Protein 5GZY (pdb70)

B-factor: mean 15.0, std 9.17, range [3.31, 74.04]

Sequence (1168 aa):
IHLQLPRPVCEAIIRPVPEHRADQELSEIYRDLKATFGVPWVGVITQAVAYYRPFFAEAWRRFAPSAKTHFFERASDDIRIRSWELMGQSFVIEGQTDRLREMGYSVREIGQIRAVLDIFDYGNPKYLIFATAIKEGLLSGRTFGGAAGDARCHFPRSPICQIDPIPVMVEEHHAGGTLSQVYADIKQTLQLPFINSDYKAMARWPSYLEQAWGALKPCIDTPAYQAGRFDINARALAALDALPTAYRMSRDDALQAGLSEAQTDELIQVISLFQWMLSGLVLNVTHFKQQALLQLPRPVCEAIIRPVPEHRADQELSEIYRDLKATFGVPWVGVITQAVAYYRPFFAEAWRRFAPSAKTHFFERASDDIRIRSWELMGQSFVIEGQTDRLREMGYSVREIGQIRAVLDIFDYGNPKYLIFATAIKEGLLSGRTFGGAAGDARCHFPRSPICQIDPIPVMVEEHHAGGTLSQVYADIKQTLQLPFINSDYKAMARWPSYLEQAWGALKPCIDTPAYQAGRFDINARALAALDALPTAYRMSRDDALQAGLSEAQTDELIQVISLFQWMLSGLVLNVTHFKQQALLQLPRPVCEAIIRPVPEHRADQELSEIYRDLKATFGVPWVGVITQAVAYYRPFFAEAWRRFAPSAKTHFFERASDDIRIRSWELMGQSFVIEGQTDRLREMGYSVREIGQIRAVLDIFDYGNPKYLIFATAIKEGLLSGRTFGGAAGDARCHFPRSPICQIDPIPVMVEEHHAGGTLSQVYADIKQTLQLPFINSDYKAMARWPSYLEQAWGALKPCIDTPAYQAGRFDINARALAALDALPTAYRMSRDDALQAGLSEAQTDELIQVISLFQWMLSGLVLNVTHFKQQALIHLQLPRPVCEAIIRPVPEHRADQELSEIYRDLKATFGVPWVGVITQAVAYYRPFFAEAWRRFAPSAKTHFFERASDDIRIRSWELMGQSFVIEGQTDRLREMGYSVREIGQIRAVLDIFDYGNPKYLIFATAIKEGLLSGRTFGGAAGDARCHFPRSPICQIDPIPVMVEEHHAGGTLSQVYADIKQTLQLPFINSDYKAMARWPSYLEQAWGALKPCIDTPAYQAGRFDINARALAALDALPTAYRMSRDDALQAGLSEAQTDELIQVISLFQWMLSGLVLNVTHFKQQAL

Secondary structure (DSSP, 8-state):
-----PPPP--SPP----TTT--HHHHHHHHHHHHHHT-SS--HHHHHHTTSHHHHHHHHHHHHHHHTBHHHHHHHHHHHHHHHHHHHHH------HHHHHHHT--HHHHHHHHHHHHHHHHHHHHHHHHHHHHHHHHHH-PPB-----SGGGGSBP-------SPPP---TTT--HHHHHHHHHHHHHHT-SS--HHHHHHTTSHHHHHHHHHHHGGGTTSHHHHHHHHHHHHHHHHHHHT-SS-B---HHHHHHHT--HHHHHHHHHHHHHHHHHHHHHHHHHHHHHHHT-/---PPPP--SPP----TTT--HHHHHHHHHHHHHHT-SS--HHHHHHTTSHHHHHHHHHHHHHHHTBHHHHHHHHHHHHHHHHHHHHH------HHHHHHTT--HHHHHHHHHHHHHHHHHHHHHHHHHHHHHHHHHH---B-----SGGGGSBPP------SPP----TTT--HHHHHHHHHHHHHHT-SS--HHHHHHTTSHHHHHHHHHHHGGGTTSHHHHHHHHHHHHHHHHHHHT-SS-B---HHHHHHHT--HHHHHHHHHHHHHHHHHHHHHHHHHHHHHHHT-/---PPPP--SPP----TTT--HHHHHHHHHHHHHHT-SS--HHHHHHTTSHHHHHHHHHHHHHHHTBHHHHHHHHHHHHHHHHHHHHH------HHHHHHTT--HHHHHHHHHHHHHHHHHHHHHHHHHHHHHHHHHH-PPB-----SGGGGSBPP-----SSPPP---TTT--HHHHHHHHHHHHHHT-SS--HHHHHHTTSHHHHHHHHHHHGGGTT-HHHHHHHHHHHHHHHHHHHT-SS-B---HHHHHHHT--HHHHHHHHHHHHHHHHHHHHHHHHHHHHHHHT-/-----PPPP--SPP----TTT--HHHHHHHHHHHHHHT-SS--HHHHHHTTSHHHHHHHHHHHHHHHTBHHHHHHHHHHHHHHHHHHHHH------HHHHHHTT--HHHHHHHHHHHHHHHHHHHHHHHHHHHHHHHHHH---B------GGGGSBP-------SPPP---TTT--THHHHHHHHHHHHHT-SS--HHHHHHTTSHHHHHHHHHHHGGGTTSHHHHHHHHHHHHHHHHHHHT-SS-B---HHHHHHHT--HHHHHHHHHHHHHHHHHHHHHHHHHHHHHHHT-

Radius of gyration: 31.53 Å; Cα contacts (8 Å, |Δi|>4): 1765; chains: 4; bounding box: 70×85×84 Å

Foldseek 3Di:
DFFFDDFDDAPFDFDFQAQVRDDPVLNVLVLLVCQLLQAAGDWSLLRRLCVLPLLSVVLCVQCSLLSQWQLLLVLLVVLLVLLLVLCVVPDDQAACQVVCVVVPDDPVNLVVLLVLLVRCSRRLSSVLLSLVLVQCLAVPQDKAAQPCDPVRRSPGHPNHHDHDDRAQFCACVNDDDVLVVVQVVVCVLLVHPGRTRSLRNSCVPVVLSVVLCVSCSVVRPDSSLRNSLSVSLVSSVVSRNHRNRIGHQYPVNSVVSPDDPVRSVNSNSSSSNVSSSSSSVSNSSSSSSVNSD/DFDDFDDAPFDFDFQALVRDDDVVVVVVLLVCQLLQAAGDWSLLRRVCVLVLLSVVLCVQCSLLSQWQLLLVLLVVLLVLLLVLCVVPDDFAACQVVCVVVPDDPVNLVVLLVLLVRCSRRLSSVLLSLVLVLCLAVPQDKAAQDPPDVRRSHGHDNHHDHDDRAQFCACVNDDDVLVVVQVVVCVQLVHPGGTRSLRNCCVPVVRSCVLCVSCRVVRPDPSLRVSLVVSLVSSVVSRNHRNRMDHCYLVNSVVSPDDNVVSVNSSSSSSNVSSSSSNVSSSSSSSNVNSD/DFDDFDDAPFDFDFDALVRDDPVVVVVQLLVCQLLQAAGDWSLLRRVCVLVLLSVVLCVQQSLLSFWQLLQVLLVVLLVLLLVLCVVPDDFAACQVVCVVVPDDPVRLVVVLVLLVRCSRRLSSVLLSLLLVLCLAVPQDKAAADPPDVNRSHGHDNHHDHPHRAQFCACVNDDDPLVVVQVVCCVLLVHPGDTRSLRNCCVPVVSSCVLCVSCSVVRPDPSLRVSLVVSLVSSVVSRNHRNRIRHCYLVNSVVSPDDNVRSVNSSSSSSNVSSSSSNVSNSSSSSNVNSD/DFFFDDFDDAPFDFDFQACVRDDPVVVVVVLLVCQLLQAAGDWSLLRRVCVLPLLSVVLCVQCSLLSQWQLLQVLLVVLLVLLLVLCVVPDDFAACQVVCVVVPDDPVRLVVLLVLLVRCSRRLSSVLLSLVLVLCLAVPQDKAAQDDDDPRRSHGHDNHHDHDDRAQFQAPVNDDDVVVVVVVVCCVQLVHPGDTRSLRNCCVPVVRSVVLCVSCSVVRPDSSLRNSLVVSLVSSVVSRNHRNRIGHCYPVNSVVSPDDPVRSVNSNSSSSNVSSSSSNVSSSSSSSSVNSD

Nearest PDB structures (foldseek):
  5gzy-assembly1_C  TM=1.003E+00  e=1.067E-44  Pseudomonas putida
  5gzx-assembly1_D  TM=1.002E+00  e=9.542E-44  Pseudomonas putida
  5h01-assembly1_D  TM=1.002E+00  e=3.360E-43  Pseudomonas putida
  3wj8-assembly3_G  TM=9.194E-01  e=1.496E-11  Methylobacterium sp. CPA1
  4n2x-assembly1_G  TM=8.903E-01  e=1.363E-11  Methylobacterium sp. CPA1

Solvent-accessible surface area: 42636 Å² total; per-residue (Å²): 228,69,95,107,26,103,89,37,110,27,150,18,116,28,83,50,33,26,26,29,120,1,70,98,113,0,36,92,31,4,99,55,0,11,45,10,0,0,0,0,6,2,1,9,4,0,12,1,0,2,95,7,67,62,0,0,38,34,0,11,152,62,0,7,56,0,0,106,10,17,32,0,17,49,17,3,16,64,4,4,8,52,0,23,32,20,2,45,134,58,32,155,34,128,55,23,42,81,124,0,137,130,43,24,2,16,130,112,5,7,29,89,2,85,56,26,1,40,13,0,7,19,0,1,1,1,1,0,0,0,0,0,0,0,41,37,0,4,97,53,36,134,80,5,28,36,94,65,73,65,69,102,42,72,31,43,20,14,17,13,30,46,42,76,103,72,15,50,22,7,22,80,46,2,12,9,37,46,14,44,122,21,4,49,44,0,55,152,30,16,81,12,76,13,5,4,2,1,1,14,2,0,1,32,10,14,18,4,0,62,26,1,8,41,33,0,85,95,18,18,60,45,81,38,2,20,32,5,19,67,34,0,18,43,94,0,64,60,8,1,83,53,1,7,54,48,0,106,0,16,79,91,12,0,60,143,30,55,10,55,99,74,68,0,75,45,0,27,59,2,0,9,1,0,5,12,6,4,0,2,5,6,0,1,1,0,5,1,23,15,5,2,134,154,113,36,98,86,34,103,26,149,18,118,27,81,51,35,29,28,30,118,1,70,91,109,0,37,87,30,4,114,44,1,22,31,11,0,0,0,0,6,1,1,9,4,0,11,1,0,2,105,9,65,60,0,1,17,31,0,13,150,72,0,7,54,1,0,108,10,16,33,0,17,49,18,3,15,61,4,5,8,46,0,24,35,18,2,44,142,50,33,146,34,129,61,24,39,85,123,1,129,140,54,24,0,5,127,122,4,7,30,82,1,86,54,22,1,36,14,0,7,14,0,2,2,0,2,0,0,0,0,0,0,0,42,32,0,3,86,36,34,150,85,16,30,39,77,81,74,65,68,101,42,72,32,45,21,14,15,12,31,47,58,104,103,76,14,30,25,6,24,80,47,7,12,10,42,52,12,50,119,20,3,49,41,1,50,146,29,16,77,12,77,15,6,5,2,1,1,16,1,0,1,53,3,14,19,3,0,66,7,1,8,39,35,0,82,98,19,19,58,41,115,39,2,47,42,6,18,72,36,0,17,44,94,0,65,61,7,1,96,53,2,9,52,47,0,105,0,16,108,82,11,0,74,142,30,55,11,52,122,76,88,2,62,51,0,18,52,2,0,11,0,0,4,11,7,3,0,2,6,7,1,1,1,1,6,1,21,18,4,3,133,154,113,32,101,86,36,108,30,147,16,113,26,80,52,35,29,31,29,114,1,68,87,110,0,43,87,32,4,115,44,0,25,34,10,0,0,0,0,4,1,4,10,4,0,10,1,0,2,107,9,65,62,0,0,21,32,0,11,146,72,0,7,55,1,0,107,9,17,34,0,19,49,17,3,15,62,4,4,7,47,0,23,35,18,2,45,134,47,34,151,34,133,54,30,44,83,130,1,137,136,46,24,1,6,135,114,5,8,30,80,1,84,55,25,1,35,14,0,8,14,0,4,1,1,3,0,0,0,0,0,0,0,42,35,0,2,76,47,35,134,82,6,30,38,78,81,71,66,66,104,43,70,32,45,19,13,15,13,33,41,52,105,84,80,15,29,26,6,22,77,48,7,10,12,37,36,12,50,123,22,4,56,39,0,55,146,28,18,82,11,74,14,4,6,2,3,1,14,1,0,0,53,3,14,19,6,0,69,20,0,9,40,34,0,82,97,18,20,62,40,115,41,2,40,39,5,17,68,37,0,18,45,98,0,67,61,7,1,86,52,2,8,53,47,0,108,0,15,111,83,14,0,76,140,30,54,10,54,124,75,90,3,71,51,0,18,36,2,0,11,0,0,4,14,8,3,0,3,6,7,0,2,1,0,6,1,21,19,5,2,132,217,56,95,103,30,106,85,36,105,25,149,20,114,28,81,49,34,15,26,28,116,1,68,99,107,0,38,74,30,5,113,42,0,24,32,11,0,0,0,0,7,1,1,11,4,0,10,1,0,2,96,7,67,61,0,0,37,38,0,10,150,58,0,7,54,0,0,107,9,17,33,0,16,49,17,2,16,65,3,3,9,50,0,22,33,20,2,44,134,54,33,154,35,99,48,12,41,81,104,1,134,135,75,24,1,5,133,110,5,8,31,90,0,90,56,25,0,37,24,0,8,14,0,2,1,1,1,0,0,0,0,0,0,0,42,40,0,4,96,52,35,131,77,6,27,39,71,109,64,65,70,102,43,83,34,40,20,15,18,11,32,30,52,99,108,73,16,47,20,7,24,76,39,1,11,12,37,51,13,48,116,20,5,49,46,0,58,154,29,18,83,11,78,14,5,5,1,1,1,14,1,0,1,31,8,16,20,4,0,67,28,1,9,38,31,0,85,99,18,20,66,43,79,39,1,34,32,6,21,68,34,0,15,44,94,0,68,60,8,1,82,53,1,10,55,47,0,100,0,15,78,80,7,0,61,139,29,56,9,55,99,74,68,0,74,41,0,28,53,1,1,9,1,0,5,12,6,4,0,2,5,7,0,1,0,0,6,1,22,15,4,2,135

Structure (mmCIF, N/CA/C/O backbone):
data_5GZY
#
_entry.id   5GZY
#
_cell.length_a   72.945
_cell.length_b   95.136
_cell.length_c   109.058
_cell.angle_alpha   90.00
_cell.angle_beta   98.09
_cell.angle_gamma   90.00
#
_symmetry.space_group_name_H-M   'P 1 21 1'
#
loop_
_entity.id
_entity.type
_entity.pdbx_description
1 polymer '(R)-2-haloacid dehalogenase'
2 non-polymer '(2S)-2-HYDROXYPROPANOIC ACID'
3 water water
#
loop_
_atom_site.group_PDB
_atom_site.id
_atom_site.type_symbol
_atom_site.label_atom_id
_atom_site.label_alt_id
_atom_site.label_comp_id
_atom_site.label_asym_id
_atom_site.label_entity_id
_atom_site.label_seq_id
_atom_site.pdbx_PDB_ins_code
_atom_site.Cartn_x
_atom_site.Cartn_y
_atom_site.Cartn_z
_atom_site.occupancy
_atom_site.B_iso_or_equiv
_atom_site.auth_seq_id
_atom_site.auth_comp_id
_atom_site.auth_asym_id
_atom_site.auth_atom_id
_atom_site.pdbx_PDB_model_num
ATOM 1 N N . ILE A 1 8 ? -14.214 -8.321 1.435 1.00 26.24 8 ILE A N 1
ATOM 2 C CA . ILE A 1 8 ? -13.803 -7.123 2.163 1.00 28.48 8 ILE A CA 1
ATOM 3 C C . ILE A 1 8 ? -14.788 -5.992 1.889 1.00 24.83 8 ILE A C 1
ATOM 4 O O . ILE A 1 8 ? -15.384 -5.455 2.809 1.00 28.85 8 ILE A O 1
ATOM 9 N N . HIS A 1 9 ? -14.975 -5.645 0.623 1.00 24.96 9 HIS A N 1
ATOM 10 C CA . HIS A 1 9 ? -16.172 -4.897 0.243 1.00 25.39 9 HIS A CA 1
ATOM 11 C C . HIS A 1 9 ? -16.624 -5.263 -1.169 1.00 19.73 9 HIS A C 1
ATOM 12 O O . HIS A 1 9 ? -15.821 -5.627 -2.008 1.00 19.65 9 HIS A O 1
ATOM 19 N N . LEU A 1 10 ? -17.929 -5.194 -1.400 1.00 21.92 10 LEU A N 1
ATOM 20 C CA . LEU A 1 10 ? -18.507 -5.509 -2.695 1.00 18.67 10 LEU A CA 1
ATOM 21 C C . LEU A 1 10 ? -17.886 -4.671 -3.812 1.00 20.07 10 LEU A C 1
ATOM 22 O O . LEU A 1 10 ? -17.841 -3.447 -3.726 1.00 18.29 10 LEU A O 1
ATOM 27 N N . GLN A 1 11 ? -17.414 -5.349 -4.854 1.00 21.49 11 GLN A N 1
ATOM 28 C CA . GLN A 1 11 ? -16.831 -4.697 -6.015 1.00 16.80 11 GLN A CA 1
ATOM 29 C C . GLN A 1 11 ? -17.379 -5.315 -7.297 1.00 15.20 11 GLN A C 1
ATOM 30 O O . GLN A 1 11 ? -17.273 -6.526 -7.504 1.00 16.27 11 GLN A O 1
ATOM 36 N N . LEU A 1 12 ? -17.977 -4.485 -8.144 1.00 13.83 12 LEU A N 1
ATOM 37 C CA . LEU A 1 12 ? -18.532 -4.929 -9.417 1.00 11.25 12 LEU A CA 1
ATOM 38 C C . LEU A 1 12 ? -17.452 -4.968 -10.494 1.00 12.41 12 LEU A C 1
ATOM 39 O O . LEU A 1 12 ? -16.948 -3.926 -10.900 1.00 18.70 12 LEU A O 1
ATOM 44 N N . PRO A 1 13 ? -17.107 -6.171 -10.979 1.00 13.67 13 PRO A N 1
ATOM 45 C CA . PRO A 1 13 ? -15.997 -6.301 -11.933 1.00 13.09 13 PRO A CA 1
ATOM 46 C C . PRO A 1 13 ? -16.321 -5.769 -13.336 1.00 12.40 13 PRO A C 1
ATOM 47 O O . PRO A 1 13 ? -17.375 -6.038 -13.885 1.00 10.91 13 PRO A O 1
ATOM 51 N N . ARG A 1 14 ? -15.395 -5.010 -13.897 1.00 10.75 14 ARG A N 1
ATOM 52 C CA . ARG A 1 14 ? -15.532 -4.516 -15.247 1.00 11.70 14 ARG A CA 1
ATOM 53 C C . ARG A 1 14 ? -15.247 -5.625 -16.231 1.00 14.28 14 ARG A C 1
ATOM 54 O O . ARG A 1 14 ? -14.225 -6.278 -16.131 1.00 13.14 14 ARG A O 1
ATOM 62 N N . PRO A 1 15 ? -16.160 -5.844 -17.185 1.00 15.14 15 PRO A N 1
ATOM 63 C CA . PRO A 1 15 ? -15.977 -6.879 -18.208 1.00 15.38 15 PRO A CA 1
ATOM 64 C C . PRO A 1 15 ? -14.860 -6.530 -19.188 1.00 15.42 15 PRO A C 1
ATOM 65 O O . PRO A 1 15 ? -14.431 -5.384 -19.236 1.00 15.82 15 PRO A O 1
ATOM 69 N N . VAL A 1 16 ? -14.398 -7.511 -19.953 1.00 21.01 16 VAL A N 1
ATOM 70 C CA . VAL A 1 16 ? -13.443 -7.257 -21.030 1.00 19.92 16 VAL A CA 1
ATOM 71 C C . VAL A 1 16 ? -14.159 -6.792 -22.300 1.00 16.90 16 VAL A C 1
ATOM 72 O O . VAL A 1 16 ? -15.110 -7.410 -22.752 1.00 20.18 16 VAL A O 1
ATOM 76 N N . CYS A 1 17 ? -13.722 -5.681 -22.868 1.00 19.54 17 CYS A N 1
ATOM 77 C CA . CYS A 1 17 ? -14.299 -5.243 -24.128 1.00 19.93 17 CYS A CA 1
ATOM 78 C C . CYS A 1 17 ? -13.204 -4.802 -25.085 1.00 22.04 17 CYS A C 1
ATOM 79 O O . CYS A 1 17 ? -12.580 -3.759 -24.894 1.00 24.45 17 CYS A O 1
ATOM 82 N N . GLU A 1 18 ? -12.971 -5.597 -26.115 1.00 17.60 18 GLU A N 1
ATOM 83 C CA . GLU A 1 18 ? -12.017 -5.210 -27.137 1.00 24.18 18 GLU A CA 1
ATOM 84 C C . GLU A 1 18 ? -12.759 -4.828 -28.401 1.00 21.08 18 GLU A C 1
ATOM 85 O O . GLU A 1 18 ? -12.180 -4.293 -29.339 1.00 23.56 18 GLU A O 1
ATOM 91 N N . ALA A 1 19 ? -14.057 -5.098 -28.402 1.00 19.42 19 ALA A N 1
ATOM 92 C CA . ALA A 1 19 ? -14.927 -4.715 -29.499 1.00 18.08 19 ALA A CA 1
ATOM 93 C C . ALA A 1 19 ? -14.954 -3.203 -29.677 1.00 17.92 19 ALA A C 1
ATOM 94 O O . ALA A 1 19 ? -14.994 -2.458 -28.701 1.00 15.05 19 ALA A O 1
ATOM 96 N N . ILE A 1 20 ? -14.919 -2.760 -30.928 1.00 14.59 20 ILE A N 1
ATOM 97 C CA . ILE A 1 20 ? -15.033 -1.349 -31.223 1.00 17.48 20 ILE A CA 1
ATOM 98 C C . ILE A 1 20 ? -16.497 -0.945 -31.063 1.00 15.34 20 ILE A C 1
ATOM 99 O O . ILE A 1 20 ? -17.406 -1.675 -31.450 1.00 16.42 20 ILE A O 1
ATOM 104 N N . ILE A 1 21 ? -16.716 0.204 -30.448 1.00 16.02 21 ILE A N 1
ATOM 105 C CA . ILE A 1 21 ? -18.062 0.683 -30.185 1.00 13.74 21 ILE A CA 1
ATOM 106 C C . ILE A 1 21 ? -18.423 1.740 -31.233 1.00 12.46 21 ILE A C 1
ATOM 107 O O . ILE A 1 21 ? -17.657 2.658 -31.472 1.00 15.14 21 ILE A O 1
ATOM 112 N N . ARG A 1 22 ? -19.579 1.584 -31.867 1.00 12.43 22 ARG A N 1
ATOM 113 C CA . ARG A 1 22 ? -19.963 2.419 -33.000 1.00 11.34 22 ARG A CA 1
ATOM 114 C C . ARG A 1 22 ? -21.349 3.051 -32.879 1.00 10.20 22 ARG A C 1
ATOM 115 O O . ARG A 1 22 ? -22.237 2.722 -33.648 1.00 13.50 22 ARG A O 1
ATOM 123 N N . PRO A 1 23 ? -21.524 3.997 -31.947 1.00 9.79 23 PRO A N 1
ATOM 124 C CA . PRO A 1 23 ? -22.850 4.561 -31.680 1.00 10.63 23 PRO A CA 1
ATOM 125 C C . PRO A 1 23 ? -23.408 5.317 -32.882 1.00 10.74 23 PRO A C 1
ATOM 126 O O . PRO A 1 23 ? -22.655 5.999 -33.557 1.00 10.29 23 PRO A O 1
ATOM 130 N N . VAL A 1 24 ? -24.701 5.191 -33.144 1.00 9.38 24 VAL A N 1
ATOM 131 C CA . VAL A 1 24 ? -25.328 6.003 -34.173 1.00 9.08 24 VAL A CA 1
ATOM 132 C C . VAL A 1 24 ? -26.073 7.142 -33.493 1.00 8.73 24 VAL A C 1
ATOM 133 O O . VAL A 1 24 ? -27.158 6.952 -32.949 1.00 10.64 24 VAL A O 1
ATOM 137 N N . PRO A 1 25 ? -25.469 8.334 -33.493 1.00 10.54 25 PRO A N 1
ATOM 138 C CA . PRO A 1 25 ? -26.096 9.465 -32.812 1.00 9.15 25 PRO A CA 1
ATOM 139 C C . PRO A 1 25 ? -27.387 9.897 -33.506 1.00 9.68 25 PRO A C 1
ATOM 140 O O . PRO A 1 25 ? -27.639 9.556 -34.670 1.00 9.10 25 PRO A O 1
ATOM 144 N N . GLU A 1 26 ? -28.208 10.622 -32.760 1.00 6.91 26 GLU A N 1
ATOM 145 C CA . GLU A 1 26 ? -29.500 11.039 -33.256 1.00 9.33 26 GLU A CA 1
ATOM 146 C C . GLU A 1 26 ? -29.356 11.954 -34.452 1.00 9.59 26 GLU A C 1
ATOM 147 O O . GLU A 1 26 ? -30.179 11.917 -35.347 1.00 11.73 26 GLU A O 1
ATOM 153 N N . HIS A 1 27 ? -28.306 12.761 -34.476 1.00 8.61 27 HIS A N 1
ATOM 154 C CA . HIS A 1 27 ? -28.136 13.693 -35.578 1.00 8.77 27 HIS A CA 1
ATOM 155 C C . HIS A 1 27 ? -27.618 13.005 -36.855 1.00 10.76 27 HIS A C 1
ATOM 156 O O . HIS A 1 27 ? -27.581 13.631 -37.900 1.00 14.32 27 HIS A O 1
ATOM 163 N N . ARG A 1 28 ? -27.259 11.720 -36.780 1.00 10.80 28 ARG A N 1
ATOM 164 C CA . ARG A 1 28 ? -26.859 10.957 -37.976 1.00 10.88 28 ARG A CA 1
ATOM 165 C C . ARG A 1 28 ? -27.879 9.894 -38.406 1.00 10.99 28 ARG A C 1
ATOM 166 O O . ARG A 1 28 ? -27.860 9.454 -39.544 1.00 16.14 28 ARG A O 1
ATOM 174 N N . ALA A 1 29 ? -28.766 9.490 -37.504 1.00 10.95 29 ALA A N 1
ATOM 175 C CA . ALA A 1 29 ? -29.725 8.410 -37.769 1.00 11.21 29 ALA A CA 1
ATOM 176 C C . ALA A 1 29 ? -30.614 8.651 -38.983 1.00 12.78 29 ALA A C 1
ATOM 177 O O . ALA A 1 29 ? -31.252 9.692 -39.086 1.00 16.99 29 ALA A O 1
ATOM 179 N N . ASP A 1 30 ? -30.684 7.671 -39.883 1.00 14.32 30 ASP A N 1
ATOM 180 C CA . ASP A 1 30 ? -31.585 7.768 -41.023 1.00 16.30 30 ASP A CA 1
ATOM 181 C C . ASP A 1 30 ? -33.043 7.699 -40.574 1.00 15.72 30 ASP A C 1
ATOM 182 O O . ASP A 1 30 ? -33.330 7.554 -39.393 1.00 16.71 30 ASP A O 1
ATOM 187 N N . GLN A 1 31 ? -33.963 7.814 -41.523 1.00 16.97 31 GLN A N 1
ATOM 188 C CA . GLN A 1 31 ? -35.378 7.939 -41.190 1.00 20.70 31 GLN A CA 1
ATOM 189 C C . GLN A 1 31 ? -35.897 6.703 -40.463 1.00 15.23 31 GLN A C 1
ATOM 190 O O . GLN A 1 31 ? -36.646 6.807 -39.505 1.00 16.03 31 GLN A O 1
ATOM 196 N N . GLU A 1 32 ? -35.481 5.534 -40.924 1.00 15.60 32 GLU A N 1
ATOM 197 C CA . GLU A 1 32 ? -35.935 4.284 -40.333 1.00 18.36 32 GLU A CA 1
ATOM 198 C C . GLU A 1 32 ? -35.433 4.138 -38.898 1.00 15.86 32 GLU A C 1
ATOM 199 O O . GLU A 1 32 ? -36.184 3.740 -38.016 1.00 14.18 32 GLU A O 1
ATOM 205 N N . LEU A 1 33 ? -34.167 4.461 -38.667 1.00 12.39 33 LEU A N 1
ATOM 206 C CA . LEU A 1 33 ? -33.612 4.349 -37.327 1.00 11.96 33 LEU A CA 1
ATOM 207 C C . LEU A 1 33 ? -34.238 5.382 -36.398 1.00 10.57 33 LEU A C 1
ATOM 208 O O . LEU A 1 33 ? -34.482 5.111 -35.221 1.00 9.03 33 LEU A O 1
ATOM 213 N N . SER A 1 34 ? -34.527 6.554 -36.951 1.00 12.97 34 SER A N 1
ATOM 214 C CA . SER A 1 34 ? -35.052 7.665 -36.176 1.00 10.66 34 SER A CA 1
ATOM 215 C C . SER A 1 34 ? -36.434 7.355 -35.632 1.00 10.97 34 SER A C 1
ATOM 216 O O . SER A 1 34 ? -36.789 7.833 -34.562 1.00 11.57 34 SER A O 1
ATOM 219 N N . GLU A 1 35 ? -37.215 6.553 -36.355 1.00 13.46 35 GLU A N 1
ATOM 220 C CA . GLU A 1 35 ? -38.544 6.194 -35.864 1.00 11.13 35 GLU A CA 1
ATOM 221 C C . GLU A 1 35 ? -38.470 5.280 -34.652 1.00 10.44 35 GLU A C 1
ATOM 222 O O . GLU A 1 35 ? -39.271 5.403 -33.729 1.00 14.53 35 GLU A O 1
ATOM 228 N N . ILE A 1 36 ? -37.504 4.373 -34.645 1.00 9.34 36 ILE A N 1
ATOM 229 C CA . ILE A 1 36 ? -37.308 3.520 -33.487 1.00 9.50 36 ILE A CA 1
ATOM 230 C C . ILE A 1 36 ? -36.849 4.385 -32.315 1.00 6.84 36 ILE A C 1
ATOM 231 O O . ILE A 1 36 ? -37.364 4.257 -31.218 1.00 7.43 36 ILE A O 1
ATOM 236 N N . TYR A 1 37 ? -35.889 5.265 -32.578 1.00 8.68 37 TYR A N 1
ATOM 237 C CA . TYR A 1 37 ? -35.418 6.249 -31.609 1.00 8.52 37 TYR A CA 1
ATOM 238 C C . TYR A 1 37 ? -36.561 7.063 -31.013 1.00 8.83 37 TYR A C 1
ATOM 239 O O . TYR A 1 37 ? -36.616 7.267 -29.806 1.00 7.11 37 TYR A O 1
ATOM 248 N N . ARG A 1 38 ? -37.471 7.508 -31.875 1.00 8.86 38 ARG A N 1
ATOM 249 C CA . ARG A 1 38 ? -38.624 8.282 -31.441 1.00 10.95 38 ARG A CA 1
ATOM 250 C C . ARG A 1 38 ? -39.492 7.467 -30.480 1.00 11.47 38 ARG A C 1
ATOM 251 O O . ARG A 1 38 ? -39.862 7.958 -29.409 1.00 11.00 38 ARG A O 1
ATOM 259 N N . ASP A 1 39 ? -39.782 6.221 -30.857 1.00 9.83 39 ASP A N 1
ATOM 260 C CA . ASP A 1 39 ? -40.592 5.319 -30.037 1.00 11.21 39 ASP A CA 1
ATOM 261 C C . ASP A 1 39 ? -39.936 5.016 -28.689 1.00 9.32 39 ASP A C 1
ATOM 262 O O . ASP A 1 39 ? -40.611 4.923 -27.675 1.00 9.24 39 ASP A O 1
ATOM 267 N N . LEU A 1 40 ? -38.617 4.867 -28.702 1.00 10.28 40 LEU A N 1
ATOM 268 C CA . LEU A 1 40 ? -37.854 4.565 -27.498 1.00 9.64 40 LEU A CA 1
ATOM 269 C C . LEU A 1 40 ? -37.968 5.729 -26.517 1.00 10.08 40 LEU A C 1
ATOM 270 O O . LEU A 1 40 ? -38.235 5.527 -25.331 1.00 12.15 40 LEU A O 1
ATOM 275 N N . LYS A 1 41 ? -37.805 6.946 -27.028 1.00 8.62 41 LYS A N 1
ATOM 276 C CA . LYS A 1 41 ? -37.914 8.153 -26.204 1.00 9.55 41 LYS A CA 1
ATOM 277 C C . LYS A 1 41 ? -39.337 8.387 -25.697 1.00 9.63 41 LYS A C 1
ATOM 278 O O . LYS A 1 41 ? -39.535 8.752 -24.543 1.00 9.54 41 LYS A O 1
ATOM 284 N N . ALA A 1 42 ? -40.318 8.167 -26.560 1.00 11.30 42 ALA A N 1
ATOM 285 C CA . ALA A 1 42 ? -41.708 8.334 -26.181 1.00 13.36 42 ALA A CA 1
ATOM 286 C C . ALA A 1 42 ? -42.094 7.325 -25.092 1.00 11.58 42 ALA A C 1
ATOM 287 O O . ALA A 1 42 ? -42.837 7.644 -24.173 1.00 11.40 42 ALA A O 1
ATOM 289 N N . THR A 1 43 ? -41.558 6.119 -25.188 1.00 11.41 43 THR A N 1
ATOM 290 C CA . THR A 1 43 ? -41.895 5.054 -24.248 1.00 10.52 43 THR A CA 1
ATOM 291 C C . THR A 1 43 ? -41.211 5.244 -22.904 1.00 9.66 43 THR A C 1
ATOM 292 O O . THR A 1 43 ? -41.846 5.122 -21.864 1.00 12.32 43 THR A O 1
ATOM 296 N N . PHE A 1 44 ? -39.918 5.543 -22.929 1.00 11.32 44 PHE A N 1
ATOM 297 C CA . PHE A 1 44 ? -39.171 5.826 -21.703 1.00 6.42 44 PHE A CA 1
ATOM 298 C C . PHE A 1 44 ? -39.580 7.175 -21.124 1.00 7.52 44 PHE A C 1
ATOM 299 O O . PHE A 1 44 ? -39.415 7.425 -19.939 1.00 6.00 44 PHE A O 1
ATOM 307 N N . GLY A 1 45 ? -40.110 8.045 -21.977 1.00 10.26 45 GLY A N 1
ATOM 308 C CA . GLY A 1 45 ? -40.468 9.392 -21.570 1.00 8.71 45 GLY A CA 1
ATOM 309 C C . GLY A 1 45 ? -39.269 10.309 -21.357 1.00 9.91 45 GLY A C 1
ATOM 310 O O . GLY A 1 45 ? -39.295 11.171 -20.485 1.00 9.14 45 GLY A O 1
ATOM 311 N N . VAL A 1 46 ? -38.219 10.112 -22.154 1.00 8.37 46 VAL A N 1
ATOM 312 C CA . VAL A 1 46 ? -36.986 10.881 -22.039 1.00 6.63 46 VAL A CA 1
ATOM 313 C C . VAL A 1 46 ? -36.674 11.583 -23.358 1.00 9.56 46 VAL A C 1
ATOM 314 O O . VAL A 1 46 ? -37.118 11.147 -24.405 1.00 8.15 46 VAL A O 1
ATOM 318 N N . PRO A 1 47 ? -35.913 12.684 -23.303 1.00 6.78 47 PRO A N 1
ATOM 319 C CA . PRO A 1 47 ? -35.643 13.477 -24.501 1.00 6.59 47 PRO A CA 1
ATOM 320 C C . PRO A 1 47 ? -34.351 13.118 -25.218 1.00 9.34 47 PRO A C 1
ATOM 321 O O . PRO A 1 47 ? -33.955 13.818 -26.146 1.00 7.40 47 PRO A O 1
ATOM 325 N N . TRP A 1 48 ? -33.700 12.043 -24.811 1.00 4.67 48 TRP A N 1
ATOM 326 C CA . TRP A 1 48 ? -32.436 11.669 -25.439 1.00 7.19 48 TRP A CA 1
ATOM 327 C C . TRP A 1 48 ? -32.362 10.164 -25.666 1.00 7.54 48 TRP A C 1
ATOM 328 O O . TRP A 1 48 ? -32.866 9.380 -24.861 1.00 8.39 48 TRP A O 1
ATOM 339 N N . VAL A 1 49 ? -31.720 9.767 -26.753 1.00 4.72 49 VAL A N 1
ATOM 340 C CA . VAL A 1 49 ? -31.393 8.367 -26.971 1.00 7.89 49 VAL A CA 1
ATOM 341 C C . VAL A 1 49 ? -30.038 8.059 -26.324 1.00 8.26 49 VAL A C 1
ATOM 342 O O . VAL A 1 49 ? -29.032 8.678 -26.661 1.00 6.27 49 VAL A O 1
ATOM 346 N N . GLY A 1 50 ? -30.021 7.116 -25.387 1.00 9.20 50 GLY A N 1
ATOM 347 C CA . GLY A 1 50 ? -28.796 6.723 -24.722 1.00 7.42 50 GLY A CA 1
ATOM 348 C C . GLY A 1 50 ? -27.678 6.256 -25.645 1.00 7.58 50 GLY A C 1
ATOM 349 O O . GLY A 1 50 ? -27.924 5.615 -26.664 1.00 5.35 50 GLY A O 1
ATOM 350 N N . VAL A 1 51 ? -26.440 6.586 -25.287 1.00 7.05 51 VAL A N 1
ATOM 351 C CA . VAL A 1 51 ? -25.294 6.049 -26.016 1.00 7.41 51 VAL A CA 1
ATOM 352 C C . VAL A 1 51 ? -25.355 4.498 -26.065 1.00 7.71 51 VAL A C 1
ATOM 353 O O . VAL A 1 51 ? -24.996 3.903 -27.075 1.00 8.55 51 VAL A O 1
ATOM 357 N N . ILE A 1 52 ? -25.838 3.875 -24.990 1.00 6.28 52 ILE A N 1
ATOM 358 C CA . ILE A 1 52 ? -26.096 2.432 -24.938 1.00 6.28 52 ILE A CA 1
ATOM 359 C C . ILE A 1 52 ? -26.966 1.993 -26.117 1.00 6.70 52 ILE A C 1
ATOM 360 O O . ILE A 1 52 ? -26.613 1.078 -26.843 1.00 7.18 52 ILE A O 1
ATOM 365 N N . THR A 1 53 ? -28.084 2.664 -26.319 1.00 6.40 53 THR A N 1
ATOM 366 C CA . THR A 1 53 ? -28.963 2.277 -27.384 1.00 5.71 53 THR A CA 1
ATOM 367 C C . THR A 1 53 ? -28.407 2.720 -28.730 1.00 6.12 53 THR A C 1
ATOM 368 O O . THR A 1 53 ? -28.663 2.064 -29.720 1.00 7.25 53 THR A O 1
ATOM 372 N N . GLN A 1 54 ? -27.640 3.805 -28.772 1.00 4.73 54 GLN A N 1
ATOM 373 C CA . GLN A 1 54 ? -26.969 4.185 -30.018 1.00 6.58 54 GLN A CA 1
ATOM 374 C C . GLN A 1 54 ? -25.976 3.122 -30.480 1.00 6.22 54 GLN A C 1
ATOM 375 O O . GLN A 1 54 ? -25.839 2.872 -31.668 1.00 6.87 54 GLN A O 1
ATOM 381 N N . ALA A 1 55 ? -25.267 2.524 -29.530 1.00 5.54 55 ALA A N 1
ATOM 382 C CA . ALA A 1 55 ? -24.267 1.513 -29.842 1.00 7.55 55 ALA A CA 1
ATOM 383 C C . ALA A 1 55 ? -24.912 0.189 -30.256 1.00 8.18 55 ALA A C 1
ATOM 384 O O . ALA A 1 55 ? -24.440 -0.466 -31.172 1.00 8.24 55 ALA A O 1
ATOM 386 N N . VAL A 1 56 ? -25.989 -0.199 -29.581 1.00 6.65 56 VAL A N 1
ATOM 387 C CA . VAL A 1 56 ? -26.703 -1.414 -29.945 1.00 4.89 56 VAL A CA 1
ATOM 388 C C . VAL A 1 56 ? -27.322 -1.260 -31.337 1.00 7.22 56 VAL A C 1
ATOM 389 O O . VAL A 1 56 ? -27.374 -2.219 -32.114 1.00 10.31 56 VAL A O 1
ATOM 393 N N . ALA A 1 57 ? -27.752 -0.043 -31.655 1.00 6.97 57 ALA A N 1
ATOM 394 C CA . ALA A 1 57 ? -28.415 0.256 -32.923 1.00 8.46 57 ALA A CA 1
ATOM 395 C C . ALA A 1 57 ? -27.507 0.028 -34.139 1.00 9.24 57 ALA A C 1
ATOM 396 O O . ALA A 1 57 ? -27.988 -0.170 -35.248 1.00 10.08 57 ALA A O 1
ATOM 398 N N . TYR A 1 58 ? -26.199 0.042 -33.923 1.00 10.27 58 TYR A N 1
ATOM 399 C CA . TYR A 1 58 ? -25.270 -0.326 -34.981 1.00 9.47 58 TYR A CA 1
ATOM 400 C C . TYR A 1 58 ? -25.609 -1.731 -35.513 1.00 10.69 58 TYR A C 1
ATOM 401 O O . TYR A 1 58 ? -25.565 -1.967 -36.717 1.00 12.63 58 TYR A O 1
ATOM 410 N N . TYR A 1 59 ? -25.969 -2.640 -34.608 1.00 9.38 59 TYR A N 1
ATOM 411 C CA . TYR A 1 59 ? -26.514 -3.950 -34.966 1.00 8.66 59 TYR A CA 1
ATOM 412 C C . TYR A 1 59 ? -28.028 -3.833 -35.160 1.00 7.94 59 TYR A C 1
ATOM 413 O O . TYR A 1 59 ? -28.803 -4.385 -34.379 1.00 9.38 59 TYR A O 1
ATOM 422 N N . ARG A 1 60 ? -28.439 -3.120 -36.208 1.00 9.21 60 ARG A N 1
ATOM 423 C CA . ARG A 1 60 ? -29.800 -2.594 -36.283 1.00 10.54 60 ARG A CA 1
ATOM 424 C C . ARG A 1 60 ? -30.918 -3.623 -36.174 1.00 9.00 60 ARG A C 1
ATOM 425 O O . ARG A 1 60 ? -31.857 -3.399 -35.420 1.00 9.92 60 ARG A O 1
ATOM 433 N N . PRO A 1 61 ? -30.843 -4.732 -36.931 1.00 9.18 61 PRO A N 1
ATOM 434 C CA . PRO A 1 61 ? -31.988 -5.640 -36.788 1.00 9.00 61 PRO A CA 1
ATOM 435 C C . PRO A 1 61 ? -32.068 -6.249 -35.388 1.00 9.14 61 PRO A C 1
ATOM 436 O O . PRO A 1 61 ? -33.160 -6.589 -34.958 1.00 8.89 61 PRO A O 1
ATOM 440 N N . PHE A 1 62 ? -30.946 -6.373 -34.685 1.00 9.43 62 PHE A N 1
ATOM 441 C CA . PHE A 1 62 ? -31.008 -6.865 -33.313 1.00 8.22 62 PHE A CA 1
ATOM 442 C C . PHE A 1 62 ? -31.691 -5.817 -32.457 1.00 8.99 62 PHE A C 1
ATOM 443 O O . PHE A 1 62 ? -32.582 -6.134 -31.675 1.00 10.09 62 PHE A O 1
ATOM 451 N N . PHE A 1 63 ? -31.249 -4.570 -32.612 1.00 8.62 63 PHE A N 1
ATOM 452 C CA . PHE A 1 63 ? -31.800 -3.445 -31.868 1.00 8.62 63 PHE A CA 1
ATOM 453 C C . PHE A 1 63 ? -33.299 -3.321 -32.073 1.00 6.99 63 PHE A C 1
ATOM 454 O O . PHE A 1 63 ? -34.028 -3.150 -31.120 1.00 8.01 63 PHE A O 1
ATOM 462 N N . ALA A 1 64 ? -33.750 -3.413 -33.318 1.00 8.36 64 ALA A N 1
ATOM 463 C CA . ALA A 1 64 ? -35.182 -3.334 -33.623 1.00 9.76 64 ALA A CA 1
ATOM 464 C C . ALA A 1 64 ? -35.989 -4.440 -32.931 1.00 8.93 64 ALA A C 1
ATOM 465 O O . ALA A 1 64 ? -37.066 -4.192 -32.386 1.00 9.60 64 ALA A O 1
ATOM 467 N N . GLU A 1 65 ? -35.463 -5.657 -32.953 1.00 9.55 65 GLU A N 1
ATOM 468 C CA . GLU A 1 65 ? -36.193 -6.796 -32.401 1.00 10.43 65 GLU A CA 1
ATOM 469 C C . GLU A 1 65 ? -36.159 -6.797 -30.876 1.00 7.26 65 GLU A C 1
ATOM 470 O O . GLU A 1 65 ? -37.175 -7.028 -30.236 1.00 7.82 65 GLU A O 1
ATOM 476 N N . ALA A 1 66 ? -34.999 -6.516 -30.300 1.00 8.43 66 ALA A N 1
ATOM 477 C CA . ALA A 1 66 ? -34.879 -6.440 -28.849 1.00 7.36 66 ALA A CA 1
ATOM 478 C C . ALA A 1 66 ? -35.753 -5.321 -28.291 1.00 9.62 66 ALA A C 1
ATOM 479 O O . ALA A 1 66 ? -36.355 -5.477 -27.234 1.00 9.71 66 ALA A O 1
ATOM 481 N N . TRP A 1 67 ? -35.850 -4.207 -29.008 1.00 8.64 67 TRP A N 1
ATOM 482 C CA . TRP A 1 67 ? -36.742 -3.138 -28.564 1.00 8.58 67 TRP A CA 1
ATOM 483 C C . TRP A 1 67 ? -38.201 -3.592 -28.623 1.00 8.10 67 TRP A C 1
ATOM 484 O O . TRP A 1 67 ? -38.963 -3.387 -27.674 1.00 7.68 67 TRP A O 1
ATOM 495 N N . ARG A 1 68 ? -38.567 -4.222 -29.734 1.00 6.83 68 ARG A N 1
ATOM 496 C CA . ARG A 1 68 ? -39.920 -4.730 -29.936 1.00 8.60 68 ARG A CA 1
ATOM 497 C C . ARG A 1 68 ? -40.357 -5.608 -28.768 1.00 7.35 68 ARG A C 1
ATOM 498 O O . ARG A 1 68 ? -41.475 -5.489 -28.283 1.00 10.47 68 ARG A O 1
ATOM 506 N N . ARG A 1 69 ? -39.455 -6.475 -28.322 1.00 7.10 69 ARG A N 1
ATOM 507 C CA . ARG A 1 69 ? -39.716 -7.414 -27.244 1.00 6.57 69 ARG A CA 1
ATOM 508 C C . ARG A 1 69 ? -39.704 -6.783 -25.844 1.00 6.85 69 ARG A C 1
ATOM 509 O O . ARG A 1 69 ? -40.460 -7.202 -24.980 1.00 9.83 69 ARG A O 1
ATOM 517 N N . PHE A 1 70 ? -38.852 -5.789 -25.627 1.00 5.70 70 PHE A N 1
ATOM 518 C CA . PHE A 1 70 ? -38.747 -5.142 -24.332 1.00 5.53 70 PHE A CA 1
ATOM 519 C C . PHE A 1 70 ? -39.833 -4.099 -24.119 1.00 5.96 70 PHE A C 1
ATOM 520 O O . PHE A 1 70 ? -40.291 -3.887 -23.005 1.00 6.49 70 PHE A O 1
ATOM 528 N N . ALA A 1 71 ? -40.225 -3.443 -25.199 1.00 6.72 71 ALA A N 1
ATOM 529 C CA . ALA A 1 71 ? -41.153 -2.319 -25.142 1.00 6.25 71 ALA A CA 1
ATOM 530 C C . ALA A 1 71 ? -42.442 -2.588 -24.346 1.00 7.97 71 ALA A C 1
ATOM 531 O O . ALA A 1 71 ? -42.857 -1.727 -23.591 1.00 7.62 71 ALA A O 1
ATOM 533 N N . PRO A 1 72 ? -43.081 -3.766 -24.517 1.00 9.68 72 PRO A N 1
ATOM 534 C CA . PRO A 1 72 ? -44.300 -3.967 -23.716 1.00 9.19 72 PRO A CA 1
ATOM 535 C C . PRO A 1 72 ? -44.076 -3.829 -22.204 1.00 8.05 72 PRO A C 1
ATOM 536 O O . PRO A 1 72 ? -44.913 -3.265 -21.522 1.00 9.60 72 PRO A O 1
ATOM 540 N N . SER A 1 73 ? -42.957 -4.323 -21.697 1.00 8.24 73 SER A N 1
ATOM 541 C CA . SER A 1 73 ? -42.639 -4.167 -20.286 1.00 7.03 73 SER A CA 1
ATOM 542 C C . SER A 1 73 ? -42.322 -2.715 -19.893 1.00 6.88 73 SER A C 1
ATOM 543 O O . SER A 1 73 ? -42.696 -2.261 -18.816 1.00 5.76 73 SER A O 1
ATOM 546 N N . ALA A 1 74 ? -41.641 -2.001 -20.781 1.00 6.65 74 ALA A N 1
ATOM 547 C CA . ALA A 1 74 ? -41.236 -0.622 -20.536 1.00 6.01 74 ALA A CA 1
ATOM 548 C C . ALA A 1 74 ? -42.437 0.325 -20.422 1.00 11.05 74 ALA A C 1
ATOM 549 O O . ALA A 1 74 ? -42.337 1.382 -19.803 1.00 7.91 74 ALA A O 1
ATOM 551 N N . LYS A 1 75 ? -43.569 -0.063 -21.009 1.00 8.13 75 LYS A N 1
ATOM 552 C CA . LYS A 1 75 ? -44.771 0.769 -20.975 1.00 10.34 75 LYS A CA 1
ATOM 553 C C . LYS A 1 75 ? -45.560 0.665 -19.653 1.00 8.17 75 LYS A C 1
ATOM 554 O O . LYS A 1 75 ? -46.541 1.371 -19.452 1.00 9.16 75 LYS A O 1
ATOM 560 N N . THR A 1 76 ? -45.109 -0.204 -18.762 1.00 7.26 76 THR A N 1
ATOM 561 C CA . THR A 1 76 ? -45.880 -0.558 -17.577 1.00 7.10 76 THR A CA 1
ATOM 562 C C . THR A 1 76 ? -45.533 0.205 -16.300 1.00 8.51 76 THR A C 1
ATOM 563 O O . THR A 1 76 ? -44.418 0.709 -16.104 1.00 6.66 76 THR A O 1
ATOM 567 N N . HIS A 1 77 ? -46.540 0.257 -15.441 1.00 8.06 77 HIS A N 1
ATOM 568 C CA . HIS A 1 77 ? -46.433 0.686 -14.064 1.00 8.17 77 HIS A CA 1
ATOM 569 C C . HIS A 1 77 ? -45.251 0.009 -13.358 1.00 7.58 77 HIS A C 1
ATOM 570 O O . HIS A 1 77 ? -44.465 0.679 -12.693 1.00 7.65 77 HIS A O 1
ATOM 577 N N . PHE A 1 78 ? -45.107 -1.304 -13.516 1.00 7.43 78 PHE A N 1
ATOM 578 C CA . PHE A 1 78 ? -43.956 -1.998 -12.924 1.00 7.11 78 PHE A CA 1
ATOM 579 C C . PHE A 1 78 ? -42.627 -1.332 -13.290 1.00 8.79 78 PHE A C 1
ATOM 580 O O . PHE A 1 78 ? -41.799 -1.091 -12.425 1.00 8.29 78 PHE A O 1
ATOM 588 N N . PHE A 1 79 ? -42.426 -1.066 -14.579 1.00 6.31 79 PHE A N 1
ATOM 589 C CA . PHE A 1 79 ? -41.127 -0.626 -15.059 1.00 5.75 79 PHE A CA 1
ATOM 590 C C . PHE A 1 79 ? -40.855 0.776 -14.551 1.00 7.33 79 PHE A C 1
ATOM 591 O O . PHE A 1 79 ? -39.757 1.068 -14.105 1.00 9.34 79 PHE A O 1
ATOM 599 N N . GLU A 1 80 ? -41.880 1.625 -14.601 1.00 8.97 80 GLU A N 1
ATOM 600 C CA . GLU A 1 80 ? -41.810 2.967 -14.054 1.00 9.07 80 GLU A CA 1
ATOM 601 C C . GLU A 1 80 ? -41.346 2.934 -12.602 1.00 8.65 80 GLU A C 1
ATOM 602 O O . GLU A 1 80 ? -40.427 3.645 -12.219 1.00 9.12 80 GLU A O 1
ATOM 608 N N . ARG A 1 81 ? -41.991 2.097 -11.807 1.00 5.66 81 ARG A N 1
ATOM 609 C CA . ARG A 1 81 ? -41.684 2.002 -10.391 1.00 8.18 81 ARG A CA 1
ATOM 610 C C . ARG A 1 81 ? -40.291 1.417 -10.132 1.00 8.68 81 ARG A C 1
ATOM 611 O O . ARG A 1 81 ? -39.561 1.926 -9.288 1.00 7.28 81 ARG A O 1
ATOM 619 N N . ALA A 1 82 ? -39.933 0.356 -10.856 1.00 7.41 82 ALA A N 1
ATOM 620 C CA . ALA A 1 82 ? -38.621 -0.268 -10.699 1.00 9.49 82 ALA A CA 1
ATOM 621 C C . ALA A 1 82 ? -37.478 0.708 -11.017 1.00 7.10 82 ALA A C 1
ATOM 622 O O . ALA A 1 82 ? -36.460 0.705 -10.336 1.00 7.47 82 ALA A O 1
ATOM 624 N N . SER A 1 83 ? -37.672 1.550 -12.030 1.00 8.07 83 SER A N 1
ATOM 625 C CA . SER A 1 83 ? -36.683 2.548 -12.416 1.00 6.06 83 SER A CA 1
ATOM 626 C C . SER A 1 83 ? -36.566 3.622 -11.353 1.00 6.58 83 SER A C 1
ATOM 627 O O . SER A 1 83 ? -35.476 3.942 -10.907 1.00 7.47 83 SER A O 1
ATOM 630 N N . ASP A 1 84 ? -37.708 4.166 -10.959 1.00 6.12 84 ASP A N 1
ATOM 631 C CA . ASP A 1 84 ? -37.783 5.131 -9.886 1.00 6.85 84 ASP A CA 1
ATOM 632 C C . ASP A 1 84 ? -37.126 4.629 -8.593 1.00 7.57 84 ASP A C 1
ATOM 633 O O . ASP A 1 84 ? -36.397 5.365 -7.938 1.00 8.38 84 ASP A O 1
ATOM 638 N N . ASP A 1 85 ? -37.365 3.374 -8.244 1.00 6.66 85 ASP A N 1
ATOM 639 C CA . ASP A 1 85 ? -36.798 2.810 -7.019 1.00 8.40 85 ASP A CA 1
ATOM 640 C C . ASP A 1 85 ? -35.276 2.717 -7.081 1.00 7.30 85 ASP A C 1
ATOM 641 O O . ASP A 1 85 ? -34.607 2.715 -6.053 1.00 8.13 85 ASP A O 1
ATOM 646 N N . ILE A 1 86 ? -34.733 2.651 -8.289 1.00 7.82 86 ILE A N 1
ATOM 647 C CA . ILE A 1 86 ? -33.286 2.673 -8.437 1.00 8.18 86 ILE A CA 1
ATOM 648 C C . ILE A 1 86 ? -32.735 4.083 -8.218 1.00 6.67 86 ILE A C 1
ATOM 649 O O . ILE A 1 86 ? -31.745 4.255 -7.518 1.00 4.91 86 ILE A O 1
ATOM 654 N N . ARG A 1 87 ? -33.385 5.082 -8.817 1.00 8.70 87 ARG A N 1
ATOM 655 C CA . ARG A 1 87 ? -33.092 6.482 -8.522 1.00 6.53 87 ARG A CA 1
ATOM 656 C C . ARG A 1 87 ? -33.099 6.731 -7.007 1.00 7.16 87 ARG A C 1
ATOM 657 O O . ARG A 1 87 ? -32.161 7.306 -6.453 1.00 7.16 87 ARG A O 1
ATOM 665 N N . ILE A 1 88 ? -34.158 6.261 -6.356 1.00 4.66 88 ILE A N 1
ATOM 666 C CA . ILE A 1 88 ? -34.318 6.401 -4.917 1.00 6.39 88 ILE A CA 1
ATOM 667 C C . ILE A 1 88 ? -33.184 5.723 -4.142 1.00 7.29 88 ILE A C 1
ATOM 668 O O . ILE A 1 88 ? -32.612 6.317 -3.225 1.00 6.29 88 ILE A O 1
ATOM 673 N N . ARG A 1 89 ? -32.871 4.478 -4.502 1.00 7.43 89 ARG A N 1
ATOM 674 C CA . ARG A 1 89 ? -31.783 3.751 -3.844 1.00 8.20 89 ARG A CA 1
ATOM 675 C C . ARG A 1 89 ? -30.448 4.509 -3.983 1.00 8.35 89 ARG A C 1
ATOM 676 O O . ARG A 1 89 ? -29.687 4.624 -3.029 1.00 8.80 89 ARG A O 1
ATOM 684 N N . SER A 1 90 ? -30.199 5.046 -5.170 1.00 7.30 90 SER A N 1
ATOM 685 C CA . SER A 1 90 ? -28.986 5.801 -5.432 1.00 6.46 90 SER A CA 1
ATOM 686 C C . SER A 1 90 ? -28.900 7.038 -4.543 1.00 8.43 90 SER A C 1
ATOM 687 O O . SER A 1 90 ? -27.868 7.305 -3.945 1.00 7.85 90 SER A O 1
ATOM 690 N N . TRP A 1 91 ? -30.000 7.785 -4.479 1.00 7.35 91 TRP A N 1
ATOM 691 C CA . TRP A 1 91 ? -30.090 8.965 -3.641 1.00 9.33 91 TRP A CA 1
ATOM 692 C C . TRP A 1 91 ? -29.755 8.597 -2.202 1.00 8.78 91 TRP A C 1
ATOM 693 O O . TRP A 1 91 ? -28.991 9.274 -1.540 1.00 10.58 91 TRP A O 1
ATOM 704 N N . GLU A 1 92 ? -30.352 7.504 -1.749 1.00 7.32 92 GLU A N 1
ATOM 705 C CA . GLU A 1 92 ? -30.188 6.980 -0.402 1.00 10.47 92 GLU A CA 1
ATOM 706 C C . GLU A 1 92 ? -28.729 6.638 -0.096 1.00 12.86 92 GLU A C 1
ATOM 707 O O . GLU A 1 92 ? -28.180 7.090 0.903 1.00 13.63 92 GLU A O 1
ATOM 713 N N . LEU A 1 93 ? -28.107 5.858 -0.979 1.00 11.84 93 LEU A N 1
ATOM 714 C CA . LEU A 1 93 ? -26.732 5.401 -0.797 1.00 11.68 93 LEU A CA 1
ATOM 715 C C . LEU A 1 93 ? -25.727 6.533 -0.749 1.00 13.49 93 LEU A C 1
ATOM 716 O O . LEU A 1 93 ? -24.881 6.584 0.140 1.00 16.22 93 LEU A O 1
ATOM 721 N N . MET A 1 94 ? -25.809 7.421 -1.729 1.00 10.83 94 MET A N 1
ATOM 722 C CA . MET A 1 94 ? -24.846 8.498 -1.846 1.00 11.61 94 MET A CA 1
ATOM 723 C C . MET A 1 94 ? -25.006 9.480 -0.679 1.00 14.26 94 MET A C 1
ATOM 724 O O . MET A 1 94 ? -24.020 9.992 -0.167 1.00 18.09 94 MET A O 1
ATOM 729 N N . GLY A 1 95 ? -26.244 9.727 -0.266 1.00 12.96 95 GLY A N 1
ATOM 730 C CA . GLY A 1 95 ? -26.513 10.539 0.909 1.00 13.73 95 GLY A CA 1
ATOM 731 C C . GLY A 1 95 ? -25.930 9.971 2.196 1.00 16.44 95 GLY A C 1
ATOM 732 O O . GLY A 1 95 ? -25.373 10.705 2.996 1.00 19.19 95 GLY A O 1
ATOM 733 N N . GLN A 1 96 ? -26.052 8.659 2.380 1.00 17.73 96 GLN A N 1
ATOM 734 C CA . GLN A 1 96 ? -25.528 7.961 3.560 1.00 18.40 96 GLN A CA 1
ATOM 735 C C . GLN A 1 96 ? -24.004 7.847 3.605 1.00 20.34 96 GLN A C 1
ATOM 736 O O . GLN A 1 96 ? -23.407 7.946 4.666 1.00 24.59 96 GLN A O 1
ATOM 742 N N . SER A 1 97 ? -23.372 7.632 2.457 1.00 25.69 97 SER A N 1
ATOM 743 C CA . SER A 1 97 ? -21.966 7.232 2.448 1.00 21.51 97 SER A CA 1
ATOM 744 C C . SER A 1 97 ? -21.026 8.400 2.215 1.00 24.68 97 SER A C 1
ATOM 745 O O . SER A 1 97 ? -19.853 8.328 2.559 1.00 32.92 97 SER A O 1
ATOM 748 N N . PHE A 1 98 ? -21.527 9.479 1.636 1.00 22.82 98 PHE A N 1
ATOM 749 C CA . PHE A 1 98 ? -20.654 10.596 1.308 1.00 23.59 98 PHE A CA 1
ATOM 750 C C . PHE A 1 98 ? -21.128 11.911 1.911 1.00 32.47 98 PHE A C 1
ATOM 751 O O . PHE A 1 98 ? -22.322 12.210 1.931 1.00 33.71 98 PHE A O 1
ATOM 759 N N . VAL A 1 99 ? -20.174 12.687 2.413 1.00 30.97 99 VAL A N 1
ATOM 760 C CA . VAL A 1 99 ? -20.422 14.072 2.779 1.00 37.27 99 VAL A CA 1
ATOM 761 C C . VAL A 1 99 ? -20.294 14.927 1.528 1.00 33.75 99 VAL A C 1
ATOM 762 O O . VAL A 1 99 ? -19.196 15.310 1.131 1.00 38.80 99 VAL A O 1
ATOM 766 N N . ILE A 1 100 ? -21.421 15.211 0.896 1.00 30.01 100 ILE A N 1
ATOM 767 C CA . ILE A 1 100 ? -21.400 15.926 -0.369 1.00 31.87 100 ILE A CA 1
ATOM 768 C C . ILE A 1 100 ? -21.721 17.393 -0.134 1.00 28.81 100 ILE A C 1
ATOM 769 O O . ILE A 1 100 ? -22.879 17.769 0.014 1.00 31.95 100 ILE A O 1
ATOM 774 N N . GLU A 1 101 ? -20.683 18.218 -0.085 1.00 27.14 101 GLU A N 1
ATOM 775 C CA . GLU A 1 101 ? -20.865 19.645 0.133 1.00 29.33 101 GLU A CA 1
ATOM 776 C C . GLU A 1 101 ? -21.539 20.291 -1.069 1.00 26.79 101 GLU A C 1
ATOM 777 O O . GLU A 1 101 ? -21.325 19.881 -2.204 1.00 25.11 101 GLU A O 1
ATOM 783 N N . GLY A 1 102 ? -22.358 21.303 -0.818 1.00 28.44 102 GLY A N 1
ATOM 784 C CA . GLY A 1 102 ? -23.045 21.995 -1.893 1.00 22.72 102 GLY A CA 1
ATOM 785 C C . GLY A 1 102 ? -22.142 22.946 -2.655 1.00 27.11 102 GLY A C 1
ATOM 786 O O . GLY A 1 102 ? -21.240 23.561 -2.089 1.00 31.05 102 GLY A O 1
ATOM 787 N N . GLN A 1 103 ? -22.399 23.083 -3.949 1.00 25.71 103 GLN A N 1
ATOM 788 C CA . GLN A 1 103 ? -21.530 23.855 -4.821 1.00 19.09 103 GLN A CA 1
ATOM 789 C C . GLN A 1 103 ? -22.196 25.125 -5.340 1.00 17.24 103 GLN A C 1
ATOM 790 O O . GLN A 1 103 ? -21.596 25.876 -6.107 1.00 18.73 103 GLN A O 1
ATOM 796 N N . THR A 1 104 ? -23.433 25.346 -4.906 1.00 16.80 104 THR A N 1
ATOM 797 C CA . THR A 1 104 ? -24.260 26.479 -5.322 1.00 17.66 104 THR A CA 1
ATOM 798 C C . THR A 1 104 ? -23.601 27.848 -5.074 1.00 21.07 104 THR A C 1
ATOM 799 O O . THR A 1 104 ? -23.613 28.722 -5.939 1.00 19.33 104 THR A O 1
ATOM 803 N N . ASP A 1 105 ? -23.024 28.034 -3.896 1.00 19.34 105 ASP A N 1
ATOM 804 C CA . ASP A 1 105 ? -22.345 29.288 -3.604 1.00 21.59 105 ASP A CA 1
ATOM 805 C C . ASP A 1 105 ? -21.121 29.473 -4.475 1.00 17.97 105 ASP A C 1
ATOM 806 O O . ASP A 1 105 ? -20.823 30.576 -4.918 1.00 22.52 105 ASP A O 1
ATOM 811 N N . ARG A 1 106 ? -20.407 28.385 -4.705 1.00 18.13 106 ARG A N 1
ATOM 812 C CA . ARG A 1 106 ? -19.201 28.425 -5.505 1.00 19.35 106 ARG A CA 1
ATOM 813 C C . ARG A 1 106 ? -19.544 28.797 -6.961 1.00 16.93 106 ARG A C 1
ATOM 814 O O . ARG A 1 106 ? -18.866 29.606 -7.581 1.00 16.52 106 ARG A O 1
ATOM 822 N N . LEU A 1 107 ? -20.622 28.225 -7.479 1.00 14.05 107 LEU A N 1
ATOM 823 C CA . LEU A 1 107 ? -21.092 28.543 -8.820 1.00 16.77 107 LEU A CA 1
ATOM 824 C C . LEU A 1 107 ? -21.490 30.014 -8.916 1.00 13.35 107 LEU A C 1
ATOM 825 O O . LEU A 1 107 ? -21.135 30.688 -9.868 1.00 12.52 107 LEU A O 1
ATOM 830 N N . ARG A 1 108 ? -22.210 30.510 -7.916 1.00 15.61 108 ARG A N 1
ATOM 831 C CA . ARG A 1 108 ? -22.550 31.927 -7.876 1.00 15.38 108 ARG A CA 1
ATOM 832 C C . ARG A 1 108 ? -21.279 32.787 -7.912 1.00 17.31 108 ARG A C 1
ATOM 833 O O . ARG A 1 108 ? -21.191 33.739 -8.680 1.00 16.98 108 ARG A O 1
ATOM 841 N N . GLU A 1 109 ? -20.283 32.423 -7.115 1.00 16.38 109 GLU A N 1
ATOM 842 C CA . GLU A 1 109 ? -19.032 33.173 -7.072 1.00 19.52 109 GLU A CA 1
ATOM 843 C C . GLU A 1 109 ? -18.311 33.185 -8.421 1.00 17.16 109 GLU A C 1
ATOM 844 O O . GLU A 1 109 ? -17.569 34.112 -8.720 1.00 18.82 109 GLU A O 1
ATOM 850 N N . MET A 1 110 ? -18.522 32.149 -9.226 1.00 18.61 110 MET A N 1
ATOM 851 C CA . MET A 1 110 ? -17.921 32.094 -10.550 1.00 15.36 110 MET A CA 1
ATOM 852 C C . MET A 1 110 ? -18.669 32.989 -11.533 1.00 16.46 110 MET A C 1
ATOM 853 O O . MET A 1 110 ? -18.177 33.259 -12.627 1.00 20.74 110 MET A O 1
ATOM 858 N N . GLY A 1 111 ? -19.863 33.428 -11.153 1.00 14.21 111 GLY A N 1
ATOM 859 C CA . GLY A 1 111 ? -20.667 34.265 -12.023 1.00 11.00 111 GLY A CA 1
ATOM 860 C C . GLY A 1 111 ? -21.973 33.656 -12.514 1.00 12.00 111 GLY A C 1
ATOM 861 O O . GLY A 1 111 ? -22.717 34.302 -13.250 1.00 14.10 111 GLY A O 1
ATOM 862 N N . TYR A 1 112 ? -22.261 32.420 -12.118 1.00 11.26 112 TYR A N 1
ATOM 863 C CA . TYR A 1 112 ? -23.512 31.776 -12.510 1.00 10.05 112 TYR A CA 1
ATOM 864 C C . TYR A 1 112 ? -24.703 32.390 -11.786 1.00 11.25 112 TYR A C 1
ATOM 865 O O . TYR A 1 112 ? -24.684 32.546 -10.572 1.00 14.20 112 TYR A O 1
ATOM 874 N N . SER A 1 113 ? -25.740 32.729 -12.537 1.00 10.30 113 SER A N 1
ATOM 875 C CA . SER A 1 113 ? -26.930 33.338 -11.966 1.00 11.58 113 SER A CA 1
ATOM 876 C C . SER A 1 113 ? -27.885 32.270 -11.442 1.00 10.40 113 SER A C 1
ATOM 877 O O . SER A 1 113 ? -27.670 31.086 -11.647 1.00 10.04 113 SER A O 1
ATOM 880 N N . VAL A 1 114 ? -28.939 32.710 -10.769 1.00 10.58 114 VAL A N 1
ATOM 881 C CA . VAL A 1 114 ? -29.939 31.810 -10.211 1.00 10.30 114 VAL A CA 1
ATOM 882 C C . VAL A 1 114 ? -30.631 31.025 -11.320 1.00 10.29 114 VAL A C 1
ATOM 883 O O . VAL A 1 114 ? -30.843 29.834 -11.184 1.00 12.45 114 VAL A O 1
ATOM 887 N N . ARG A 1 115 ? -30.944 31.686 -12.431 1.00 11.09 115 ARG A N 1
ATOM 888 C CA . ARG A 1 115 ? -31.612 31.025 -13.548 1.00 11.96 115 ARG A CA 1
ATOM 889 C C . ARG A 1 115 ? -30.729 29.971 -14.206 1.00 9.04 115 ARG A C 1
ATOM 890 O O . ARG A 1 115 ? -31.207 28.909 -14.582 1.00 8.67 115 ARG A O 1
ATOM 898 N N . GLU A 1 116 ? -29.450 30.287 -14.349 1.00 6.17 116 GLU A N 1
ATOM 899 C CA . GLU A 1 116 ? -28.522 29.375 -14.981 1.00 8.36 116 GLU A CA 1
ATOM 900 C C . GLU A 1 116 ? -28.353 28.113 -14.125 1.00 10.12 116 GLU A C 1
ATOM 901 O O . GLU A 1 116 ? -28.347 27.000 -14.642 1.00 8.62 116 GLU A O 1
ATOM 907 N N . ILE A 1 117 ? -28.249 28.291 -12.815 1.00 8.15 117 ILE A N 1
ATOM 908 C CA . ILE A 1 117 ? -28.099 27.151 -11.931 1.00 9.66 117 ILE A CA 1
ATOM 909 C C . ILE A 1 117 ? -29.368 26.301 -11.997 1.00 10.33 117 ILE A C 1
ATOM 910 O O . ILE A 1 117 ? -29.297 25.085 -11.947 1.00 8.36 117 ILE A O 1
ATOM 915 N N . GLY A 1 118 ? -30.515 26.953 -12.152 1.00 9.90 118 GLY A N 1
ATOM 916 C CA . GLY A 1 118 ? -31.770 26.257 -12.346 1.00 9.30 118 GLY A CA 1
ATOM 917 C C . GLY A 1 118 ? -31.751 25.408 -13.612 1.00 12.57 118 GLY A C 1
ATOM 918 O O . GLY A 1 118 ? -32.211 24.267 -13.608 1.00 9.56 118 GLY A O 1
ATOM 919 N N . GLN A 1 119 ? -31.213 25.965 -14.695 1.00 10.92 119 GLN A N 1
ATOM 920 C CA . GLN A 1 119 ? -31.090 25.235 -15.947 1.00 8.41 119 GLN A CA 1
ATOM 921 C C . GLN A 1 119 ? -30.168 24.023 -15.791 1.00 7.23 119 GLN A C 1
ATOM 922 O O . GLN A 1 119 ? -30.441 22.959 -16.325 1.00 8.27 119 GLN A O 1
ATOM 928 N N . ILE A 1 120 ? -29.076 24.201 -15.063 1.00 7.69 120 ILE A N 1
ATOM 929 C CA . ILE A 1 120 ? -28.146 23.114 -14.782 1.00 9.06 120 ILE A CA 1
ATOM 930 C C . ILE A 1 120 ? -28.827 21.965 -14.029 1.00 8.69 120 ILE A C 1
ATOM 931 O O . ILE A 1 120 ? -28.675 20.797 -14.391 1.00 7.32 120 ILE A O 1
ATOM 936 N N . ARG A 1 121 ? -29.592 22.306 -12.997 1.00 10.75 121 ARG A N 1
ATOM 937 C CA . ARG A 1 121 ? -30.359 21.315 -12.248 1.00 9.68 121 ARG A CA 1
ATOM 938 C C . ARG A 1 121 ? -31.316 20.532 -13.152 1.00 8.70 121 ARG A C 1
ATOM 939 O O . ARG A 1 121 ? -31.426 19.321 -13.043 1.00 11.32 121 ARG A O 1
ATOM 947 N N . ALA A 1 122 ? -31.995 21.247 -14.045 1.00 8.15 122 ALA A N 1
ATOM 948 C CA . ALA A 1 122 ? -32.985 20.656 -14.928 1.00 10.08 122 ALA A CA 1
ATOM 949 C C . ALA A 1 122 ? -32.358 19.611 -15.849 1.00 8.63 122 ALA A C 1
ATOM 950 O O . ALA A 1 122 ? -32.956 18.578 -16.104 1.00 8.81 122 ALA A O 1
ATOM 952 N N . VAL A 1 123 ? -31.162 19.902 -16.347 1.00 7.56 123 VAL A N 1
ATOM 953 C CA . VAL A 1 123 ? -30.399 18.955 -17.154 1.00 7.63 123 VAL A CA 1
ATOM 954 C C . VAL A 1 123 ? -30.037 17.713 -16.326 1.00 8.09 123 VAL A C 1
ATOM 955 O O . VAL A 1 123 ? -30.195 16.594 -16.790 1.00 9.87 123 VAL A O 1
ATOM 959 N N . LEU A 1 124 ? -29.571 17.916 -15.099 1.00 6.21 124 LEU A N 1
ATOM 960 C CA . LEU A 1 124 ? -29.267 16.798 -14.211 1.00 7.82 124 LEU A CA 1
ATOM 961 C C . LEU A 1 124 ? -30.509 15.924 -13.921 1.00 8.82 124 LEU A C 1
ATOM 962 O O . LEU A 1 124 ? -30.387 14.711 -13.825 1.00 7.42 124 LEU A O 1
ATOM 967 N N . ASP A 1 125 ? -31.684 16.545 -13.805 1.00 8.37 125 ASP A N 1
ATOM 968 C CA . ASP A 1 125 ? -32.945 15.825 -13.580 1.00 8.43 125 ASP A CA 1
ATOM 969 C C . ASP A 1 125 ? -33.304 14.852 -14.704 1.00 8.34 125 ASP A C 1
ATOM 970 O O . ASP A 1 125 ? -33.834 13.773 -14.454 1.00 9.18 125 ASP A O 1
ATOM 975 N N . ILE A 1 126 ? -33.033 15.256 -15.941 1.00 9.68 126 ILE A N 1
ATOM 976 C CA . ILE A 1 126 ? -33.281 14.420 -17.109 1.00 7.36 126 ILE A CA 1
ATOM 977 C C . ILE A 1 126 ? -32.580 13.080 -16.976 1.00 7.94 126 ILE A C 1
ATOM 978 O O . ILE A 1 126 ? -33.185 12.022 -17.114 1.00 7.33 126 ILE A O 1
ATOM 983 N N . PHE A 1 127 ? -31.295 13.135 -16.674 1.00 7.46 127 PHE A N 1
ATOM 984 C CA . PHE A 1 127 ? -30.522 11.920 -16.541 1.00 7.78 127 PHE A CA 1
ATOM 985 C C . PHE A 1 127 ? -30.802 11.190 -15.220 1.00 7.15 127 PHE A C 1
ATOM 986 O O . PHE A 1 127 ? -30.751 9.984 -15.194 1.00 6.66 127 PHE A O 1
ATOM 994 N N . ASP A 1 128 ? -31.117 11.917 -14.146 1.00 7.03 128 ASP A N 1
ATOM 995 C CA . ASP A 1 128 ? -31.457 11.281 -12.872 1.00 9.53 128 ASP A CA 1
ATOM 996 C C . ASP A 1 128 ? -32.704 10.381 -13.064 1.00 8.83 128 ASP A C 1
ATOM 997 O O . ASP A 1 128 ? -32.789 9.286 -12.513 1.00 3.91 128 ASP A O 1
ATOM 1002 N N . TYR A 1 129 ? -33.636 10.850 -13.886 1.00 6.68 129 TYR A N 1
ATOM 1003 C CA . TYR A 1 129 ? -34.846 10.103 -14.204 1.00 9.90 129 TYR A CA 1
ATOM 1004 C C . TYR A 1 129 ? -34.606 8.947 -15.176 1.00 7.14 129 TYR A C 1
ATOM 1005 O O . TYR A 1 129 ? -35.031 7.831 -14.929 1.00 7.77 129 TYR A O 1
ATOM 1014 N N . GLY A 1 130 ? -33.943 9.245 -16.289 1.00 7.86 130 GLY A N 1
ATOM 1015 C CA . GLY A 1 130 ? -33.849 8.322 -17.403 1.00 6.28 130 GLY A CA 1
ATOM 1016 C C . GLY A 1 130 ? -32.869 7.166 -17.265 1.00 6.74 130 GLY A C 1
ATOM 1017 O O . GLY A 1 130 ? -33.163 6.044 -17.685 1.00 6.46 130 GLY A O 1
ATOM 1018 N N . ASN A 1 131 ? -31.712 7.427 -16.680 1.00 5.01 131 ASN A N 1
ATOM 1019 C CA . ASN A 1 131 ? -30.665 6.412 -16.626 1.00 6.50 131 ASN A CA 1
ATOM 1020 C C . ASN A 1 131 ? -31.058 5.031 -16.038 1.00 5.61 131 ASN A C 1
ATOM 1021 O O . ASN A 1 131 ? -30.610 4.016 -16.560 1.00 6.19 131 ASN A O 1
ATOM 1026 N N . PRO A 1 132 ? -31.880 4.984 -14.964 1.00 7.11 132 PRO A N 1
ATOM 1027 C CA . PRO A 1 132 ? -32.303 3.656 -14.489 1.00 5.42 132 PRO A CA 1
ATOM 1028 C C . PRO A 1 132 ? -33.049 2.846 -15.542 1.00 6.11 132 PRO A C 1
ATOM 1029 O O . PRO A 1 132 ? -32.913 1.633 -15.584 1.00 7.26 132 PRO A O 1
ATOM 1033 N N . LYS A 1 133 ? -33.830 3.513 -16.379 1.00 8.05 133 LYS A N 1
ATOM 1034 C CA . LYS A 1 133 ? -34.537 2.822 -17.447 1.00 6.39 133 LYS A CA 1
ATOM 1035 C C . LYS A 1 133 ? -33.537 2.213 -18.438 1.00 6.42 133 LYS A C 1
ATOM 1036 O O . LYS A 1 133 ? -33.705 1.080 -18.865 1.00 6.08 133 LYS A O 1
ATOM 1042 N N . TYR A 1 134 ? -32.496 2.966 -18.782 1.00 5.17 134 TYR A N 1
ATOM 1043 C CA . TYR A 1 134 ? -31.448 2.474 -19.665 1.00 3.84 134 TYR A CA 1
ATOM 1044 C C . TYR A 1 134 ? -30.691 1.329 -18.996 1.00 6.42 134 T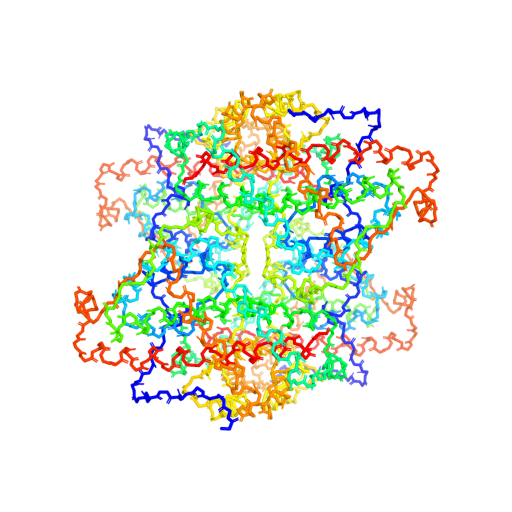YR A C 1
ATOM 1045 O O . TYR A 1 134 ? -30.389 0.318 -19.641 1.00 6.28 134 TYR A O 1
ATOM 1054 N N . LEU A 1 135 ? -30.409 1.476 -17.700 1.00 6.04 135 LEU A N 1
ATOM 1055 C CA . LEU A 1 135 ? -29.734 0.412 -16.950 1.00 6.27 135 LEU A CA 1
ATOM 1056 C C . LEU A 1 135 ? -30.511 -0.905 -17.013 1.00 6.24 135 LEU A C 1
ATOM 1057 O O . LEU A 1 135 ? -29.940 -1.955 -17.284 1.00 6.11 135 LEU A O 1
ATOM 1062 N N . ILE A 1 136 ? -31.815 -0.842 -16.786 1.00 5.74 136 ILE A N 1
ATOM 1063 C CA . ILE A 1 136 ? -32.616 -2.059 -16.799 1.00 5.22 136 ILE A CA 1
ATOM 1064 C C . ILE A 1 136 ? -32.686 -2.658 -18.212 1.00 5.62 136 ILE A C 1
ATOM 1065 O O . ILE A 1 136 ? -32.549 -3.862 -18.379 1.00 6.86 136 ILE A O 1
ATOM 1070 N N . PHE A 1 137 ? -32.863 -1.818 -19.225 1.00 5.65 137 PHE A N 1
ATOM 1071 C CA . PHE A 1 137 ? -32.881 -2.302 -20.595 1.00 5.52 137 PHE A CA 1
ATOM 1072 C C . PHE A 1 137 ? -31.541 -2.959 -20.978 1.00 5.73 137 PHE A C 1
ATOM 1073 O O . PHE A 1 137 ? -31.516 -3.986 -21.636 1.00 4.99 137 PHE A O 1
ATOM 1081 N N . ALA A 1 138 ? -30.436 -2.344 -20.588 1.00 5.58 138 ALA A N 1
ATOM 1082 C CA . ALA A 1 138 ? -29.128 -2.860 -20.951 1.00 6.37 138 ALA A CA 1
ATOM 1083 C C . ALA A 1 138 ? -28.919 -4.210 -20.270 1.00 6.40 138 ALA A C 1
ATOM 1084 O O . ALA A 1 138 ? -28.321 -5.117 -20.829 1.00 6.21 138 ALA A O 1
ATOM 1086 N N . THR A 1 139 ? -29.445 -4.325 -19.062 1.00 6.45 139 THR A N 1
ATOM 1087 C CA . THR A 1 139 ? -29.312 -5.536 -18.280 1.00 6.86 139 THR A CA 1
ATOM 1088 C C . THR A 1 139 ? -30.089 -6.667 -18.960 1.00 7.95 139 THR A C 1
ATOM 1089 O O . THR A 1 139 ? -29.603 -7.780 -19.055 1.00 6.37 139 THR A O 1
ATOM 1093 N N . ALA A 1 140 ? -31.281 -6.343 -19.449 1.00 6.71 140 ALA A N 1
ATOM 1094 C CA . ALA A 1 140 ? -32.106 -7.284 -20.181 1.00 5.72 140 ALA A CA 1
ATOM 1095 C C . ALA A 1 140 ? -31.387 -7.769 -21.436 1.00 7.48 140 ALA A C 1
ATOM 1096 O O . ALA A 1 140 ? -31.343 -8.964 -21.706 1.00 6.49 140 ALA A O 1
ATOM 1098 N N . ILE A 1 141 ? -30.820 -6.836 -22.195 1.00 6.65 141 ILE A N 1
ATOM 1099 C CA . ILE A 1 141 ? -30.120 -7.187 -23.432 1.00 6.87 141 ILE A CA 1
ATOM 1100 C C . ILE A 1 141 ? -28.932 -8.106 -23.142 1.00 7.03 141 ILE A C 1
ATOM 1101 O O . ILE A 1 141 ? -28.781 -9.148 -23.767 1.00 6.58 141 ILE A O 1
ATOM 1106 N N . LYS A 1 142 ? -28.108 -7.714 -22.179 1.00 7.19 142 LYS A N 1
ATOM 1107 C CA . LYS A 1 142 ? -26.944 -8.504 -21.801 1.00 6.93 142 LYS A CA 1
ATOM 1108 C C . LYS A 1 142 ? -27.309 -9.897 -21.308 1.00 8.34 142 LYS A C 1
ATOM 1109 O O . LYS A 1 142 ? -26.812 -10.891 -21.829 1.00 7.69 142 LYS A O 1
ATOM 1115 N N . GLU A 1 143 ? -28.168 -9.963 -20.299 1.00 7.61 143 GLU A N 1
ATOM 1116 C CA . GLU A 1 143 ? -28.474 -11.239 -19.667 1.00 9.47 143 GLU A CA 1
ATOM 1117 C C . GLU A 1 143 ? -29.203 -12.163 -20.636 1.00 9.24 143 GLU A C 1
ATOM 1118 O O . GLU A 1 143 ? -28.983 -13.359 -20.621 1.00 10.55 143 GLU A O 1
ATOM 1124 N N . GLY A 1 144 ? -30.037 -11.591 -21.498 1.00 8.62 144 GLY A N 1
ATOM 1125 C CA . GLY A 1 144 ? -30.746 -12.356 -22.504 1.00 7.38 144 GLY A CA 1
ATOM 1126 C C . GLY A 1 144 ? -29.802 -13.018 -23.490 1.00 8.85 144 GLY A C 1
ATOM 1127 O O . GLY A 1 144 ? -30.023 -14.153 -23.901 1.00 9.14 144 GLY A O 1
ATOM 1128 N N . LEU A 1 145 ? -28.742 -12.304 -23.852 1.00 7.10 145 LEU A N 1
ATOM 1129 C CA . LEU A 1 145 ? -27.731 -12.802 -24.775 1.00 7.34 145 LEU A CA 1
ATOM 1130 C C . LEU A 1 145 ? -26.810 -13.824 -24.114 1.00 9.96 145 LEU A C 1
ATOM 1131 O O . LEU A 1 145 ? -26.478 -14.836 -24.710 1.00 10.82 145 LEU A O 1
ATOM 1136 N N . LEU A 1 146 ? -26.410 -13.560 -22.880 1.00 6.89 146 LEU A N 1
ATOM 1137 C CA . LEU A 1 146 ? -25.492 -14.444 -22.170 1.00 10.16 146 LEU A CA 1
ATOM 1138 C C . LEU A 1 146 ? -26.126 -15.773 -21.757 1.00 11.84 146 LEU A C 1
ATOM 1139 O O . LEU A 1 146 ? -25.483 -16.806 -21.839 1.00 15.65 146 LEU A O 1
ATOM 1144 N N . SER A 1 147 ? -27.386 -15.732 -21.332 1.00 10.29 147 SER A N 1
ATOM 1145 C CA . SER A 1 147 ? -28.051 -16.870 -20.704 1.00 11.21 147 SER A CA 1
ATOM 1146 C C . SER A 1 147 ? -29.002 -17.628 -21.621 1.00 13.55 147 SER A C 1
ATOM 1147 O O . SER A 1 147 ? -29.251 -18.812 -21.408 1.00 16.75 147 SER A O 1
ATOM 1150 N N . GLY A 1 148 ? -29.564 -16.926 -22.603 1.00 9.49 148 GLY A N 1
ATOM 1151 C CA . GLY A 1 148 ? -30.594 -17.481 -23.456 1.00 9.67 148 GLY A CA 1
ATOM 1152 C C . GLY A 1 148 ? -31.918 -17.673 -22.734 1.00 12.33 148 GLY A C 1
ATOM 1153 O O . GLY A 1 148 ? -32.849 -18.265 -23.273 1.00 13.96 148 GLY A O 1
ATOM 1154 N N . ARG A 1 149 ? -32.006 -17.163 -21.511 1.00 10.88 149 ARG A N 1
ATOM 1155 C CA . ARG A 1 149 ? -33.189 -17.343 -20.676 1.00 12.49 149 ARG A CA 1
ATOM 1156 C C . ARG A 1 149 ? -34.351 -16.437 -21.081 1.00 12.70 149 ARG A C 1
ATOM 1157 O O . ARG A 1 149 ? -34.163 -15.424 -21.742 1.00 12.24 149 ARG A O 1
ATOM 1165 N N . THR A 1 150 ? -35.554 -16.830 -20.681 1.00 13.76 150 THR A N 1
ATOM 1166 C CA . THR A 1 150 ? -36.739 -16.008 -20.851 1.00 11.72 150 THR A CA 1
ATOM 1167 C C . THR A 1 150 ? -37.073 -15.338 -19.511 1.00 12.75 150 THR A C 1
ATOM 1168 O O . THR A 1 150 ? -37.305 -16.018 -18.513 1.00 15.87 150 THR A O 1
ATOM 1172 N N . PHE A 1 151 ? -37.089 -14.008 -19.489 1.00 13.68 151 PHE A N 1
ATOM 1173 C CA . PHE A 1 151 ? -37.229 -13.280 -18.233 1.00 9.59 151 PHE A CA 1
ATOM 1174 C C . PHE A 1 151 ? -38.628 -12.717 -18.040 1.00 11.68 151 PHE A C 1
ATOM 1175 O O . PHE A 1 151 ? -39.181 -12.083 -18.939 1.00 11.39 151 PHE A O 1
ATOM 1183 N N . GLY A 1 152 ? -39.185 -12.940 -16.854 1.00 9.99 152 GLY A N 1
ATOM 1184 C CA . GLY A 1 152 ? -40.432 -12.305 -16.470 1.00 13.33 152 GLY A CA 1
ATOM 1185 C C . GLY A 1 152 ? -41.675 -12.911 -17.086 1.00 11.85 152 GLY A C 1
ATOM 1186 O O . GLY A 1 152 ? -41.671 -14.058 -17.481 1.00 13.40 152 GLY A O 1
ATOM 1187 N N . GLY A 1 153 ? -42.742 -12.128 -17.178 1.00 12.22 153 GLY A N 1
ATOM 1188 C CA . GLY A 1 153 ? -43.991 -12.624 -17.721 1.00 15.36 153 GLY A CA 1
ATOM 1189 C C . GLY A 1 153 ? -44.789 -13.440 -16.720 1.00 21.72 153 GLY A C 1
ATOM 1190 O O . GLY A 1 153 ? -45.646 -14.221 -17.101 1.00 24.20 153 GLY A O 1
ATOM 1191 N N . ALA A 1 154 ? -44.513 -13.238 -15.437 1.00 18.19 154 ALA A N 1
ATOM 1192 C CA . ALA A 1 154 ? -45.166 -13.996 -14.371 1.00 27.67 154 ALA A CA 1
ATOM 1193 C C . ALA A 1 154 ? -46.576 -13.526 -14.064 1.00 30.18 154 ALA A C 1
ATOM 1194 O O . ALA A 1 154 ? -47.414 -14.323 -13.638 1.00 42.35 154 ALA A O 1
ATOM 1196 N N . ALA A 1 155 ? -46.828 -12.238 -14.261 1.00 24.08 155 ALA A N 1
ATOM 1197 C CA . ALA A 1 155 ? -48.166 -11.659 -14.086 1.00 43.84 155 ALA A CA 1
ATOM 1198 C C . ALA A 1 155 ? -48.844 -12.018 -12.757 1.00 41.34 155 ALA A C 1
ATOM 1199 O O . ALA A 1 155 ? -49.741 -12.858 -12.731 1.00 47.93 155 ALA A O 1
ATOM 1201 N N . GLY A 1 156 ? -48.400 -11.397 -11.667 1.00 34.28 156 GLY A N 1
ATOM 1202 C CA . GLY A 1 156 ? -48.988 -11.605 -10.355 1.00 24.96 156 GLY A CA 1
ATOM 1203 C C . GLY A 1 156 ? -50.007 -10.528 -10.040 1.00 22.08 156 GLY A C 1
ATOM 1204 O O . GLY A 1 156 ? -51.191 -10.697 -10.275 1.00 23.05 156 GLY A O 1
ATOM 1205 N N . ASP A 1 157 ? -49.534 -9.409 -9.510 1.00 19.34 157 ASP A N 1
ATOM 1206 C CA . ASP A 1 157 ? -50.379 -8.253 -9.241 1.00 16.56 157 ASP A CA 1
ATOM 1207 C C . ASP A 1 157 ? -50.791 -7.637 -10.573 1.00 17.69 157 ASP A C 1
ATOM 1208 O O . ASP A 1 157 ? -49.939 -7.251 -11.368 1.00 18.26 157 ASP A O 1
ATOM 1213 N N . ALA A 1 158 ? -52.092 -7.555 -10.820 1.00 17.87 158 ALA A N 1
ATOM 1214 C CA . ALA A 1 158 ? -52.599 -7.014 -12.077 1.00 16.05 158 ALA A CA 1
ATOM 1215 C C . ALA A 1 158 ? -52.162 -5.571 -12.334 1.00 12.13 158 ALA A C 1
ATOM 1216 O O . ALA A 1 158 ? -52.018 -5.159 -13.484 1.00 13.57 158 ALA A O 1
ATOM 1218 N N . ARG A 1 159 ? -51.958 -4.805 -11.267 1.00 14.02 159 ARG A N 1
ATOM 1219 C CA . ARG A 1 159 ? -51.619 -3.392 -11.401 1.00 12.61 159 ARG A CA 1
ATOM 1220 C C . ARG A 1 159 ? -50.236 -3.205 -12.023 1.00 9.85 159 ARG A C 1
ATOM 1221 O O . ARG A 1 159 ? -49.943 -2.156 -12.578 1.00 11.55 159 ARG A O 1
ATOM 1229 N N . CYS A 1 160 ? -49.406 -4.237 -11.938 1.00 11.82 160 CYS A N 1
ATOM 1230 C CA . CYS A 1 160 ? -48.081 -4.237 -12.551 1.00 11.77 160 CYS A CA 1
ATOM 1231 C C . CYS A 1 160 ? -48.130 -4.006 -14.056 1.00 11.53 160 CYS A C 1
ATOM 1232 O O . CYS A 1 160 ? -47.213 -3.410 -14.631 1.00 7.11 160 CYS A O 1
ATOM 1235 N N . HIS A 1 161 ? -49.216 -4.462 -14.677 1.00 13.79 161 HIS A N 1
ATOM 1236 C CA . HIS A 1 161 ? -49.393 -4.399 -16.123 1.00 10.95 161 HIS A CA 1
ATOM 1237 C C . HIS A 1 161 ? -50.115 -3.137 -16.577 1.00 9.52 161 HIS A C 1
ATOM 1238 O O . HIS A 1 161 ? -50.239 -2.883 -17.768 1.00 12.24 161 HIS A O 1
ATOM 1245 N N . PHE A 1 162 ? -50.628 -2.381 -15.619 1.00 10.37 162 PHE A N 1
ATOM 1246 C CA . PHE A 1 162 ? -51.239 -1.084 -15.884 1.00 9.82 162 PHE A CA 1
ATOM 1247 C C . PHE A 1 162 ? -50.245 -0.163 -16.613 1.00 9.83 162 PHE A C 1
ATOM 1248 O O . PHE A 1 162 ? -49.037 -0.361 -16.531 1.00 7.93 162 PHE A O 1
ATOM 1256 N N . PRO A 1 163 ? -50.754 0.840 -17.336 1.00 9.43 163 PRO A N 1
ATOM 1257 C CA . PRO A 1 163 ? -49.832 1.776 -17.978 1.00 8.87 163 PRO A CA 1
ATOM 1258 C C . PRO A 1 163 ? -49.060 2.623 -16.960 1.00 10.82 163 PRO A C 1
ATOM 1259 O O . PRO A 1 163 ? -49.602 2.987 -15.918 1.00 9.47 163 PRO A O 1
ATOM 1263 N N . ARG A 1 164 ? -47.793 2.902 -17.261 1.00 10.40 164 ARG A N 1
ATOM 1264 C CA . ARG A 1 164 ? -46.959 3.736 -16.400 1.00 7.53 164 ARG A CA 1
ATOM 1265 C C . ARG A 1 164 ? -47.548 5.124 -16.238 1.00 9.60 164 ARG A C 1
ATOM 1266 O O . ARG A 1 164 ? -48.341 5.570 -17.073 1.00 8.17 164 ARG A O 1
ATOM 1274 N N . SER A 1 165 ? -47.161 5.785 -15.143 1.00 10.20 165 SER A N 1
ATOM 1275 C CA . SER A 1 165 ? -47.385 7.205 -14.963 1.00 10.38 165 SER A CA 1
ATOM 1276 C C . SER A 1 165 ? -47.120 7.921 -16.284 1.00 12.84 165 SER A C 1
ATOM 1277 O O . SER A 1 165 ? -46.018 7.854 -16.814 1.00 12.01 165 SER A O 1
ATOM 1280 N N . PRO A 1 166 ? -48.155 8.577 -16.824 1.00 14.19 166 PRO A N 1
ATOM 1281 C CA . PRO A 1 166 ? -48.227 8.948 -18.240 1.00 17.39 166 PRO A CA 1
ATOM 1282 C C . PRO A 1 166 ? -47.443 10.176 -18.696 1.00 26.69 166 PRO A C 1
ATOM 1283 O O . PRO A 1 166 ? -47.256 10.304 -19.905 1.00 37.11 166 PRO A O 1
ATOM 1287 N N . ILE A 1 167 ? -46.993 11.049 -17.806 1.00 28.16 167 ILE A N 1
ATOM 1288 C CA . ILE A 1 167 ? -46.395 12.289 -18.291 1.00 30.90 167 ILE A CA 1
ATOM 1289 C C . ILE A 1 167 ? -44.934 12.083 -18.688 1.00 35.93 167 ILE A C 1
ATOM 1290 O O . ILE A 1 167 ? -44.263 11.158 -18.206 1.00 29.83 167 ILE A O 1
ATOM 1295 N N . CYS A 1 168 ? -44.453 12.937 -19.591 1.00 38.80 168 CYS A N 1
ATOM 1296 C CA . CYS A 1 168 ? -43.073 12.842 -20.049 1.00 31.99 168 CYS A CA 1
ATOM 1297 C C . CYS A 1 168 ? -42.584 14.046 -20.852 1.00 39.86 168 CYS A C 1
ATOM 1298 O O . CYS A 1 168 ? -43.369 14.766 -21.491 1.00 35.53 168 CYS A O 1
ATOM 1301 N N . GLN A 1 169 ? -41.268 14.241 -20.803 1.00 32.20 169 GLN A N 1
ATOM 1302 C CA . GLN A 1 169 ? -40.579 15.268 -21.573 1.00 27.98 169 GLN A CA 1
ATOM 1303 C C . GLN A 1 169 ? -39.724 14.615 -22.650 1.00 20.71 169 GLN A C 1
ATOM 1304 O O . GLN A 1 169 ? -38.717 13.979 -22.339 1.00 20.38 169 GLN A O 1
ATOM 1310 N N . ILE A 1 170 ? -40.105 14.752 -23.915 1.00 18.51 170 ILE A N 1
ATOM 1311 C CA . ILE A 1 170 ? -39.388 14.023 -24.957 1.00 15.51 170 ILE A CA 1
ATOM 1312 C C . ILE A 1 170 ? -38.697 14.952 -25.954 1.00 15.92 170 ILE A C 1
ATOM 1313 O O . ILE A 1 170 ? -38.011 14.501 -26.871 1.00 15.68 170 ILE A O 1
ATOM 1318 N N . ASP A 1 171 ? -38.888 16.251 -25.761 1.00 18.94 171 ASP A N 1
ATOM 1319 C CA . ASP A 1 171 ? -38.240 17.278 -26.566 1.00 15.47 171 ASP A CA 1
ATOM 1320 C C . ASP A 1 171 ? -37.809 18.413 -25.650 1.00 14.47 171 ASP A C 1
ATOM 1321 O O . ASP A 1 171 ? -38.427 18.617 -24.606 1.00 14.92 171 ASP A O 1
ATOM 1326 N N . PRO A 1 172 ? -36.745 19.144 -26.025 1.00 12.45 172 PRO A N 1
ATOM 1327 C CA . PRO A 1 172 ? -35.852 18.848 -27.151 1.00 10.54 172 PRO A CA 1
ATOM 1328 C C . PRO A 1 172 ? -34.733 17.894 -26.734 1.00 10.78 172 PRO A C 1
ATOM 1329 O O . PRO A 1 172 ? -34.597 17.602 -25.551 1.00 10.74 172 PRO A O 1
ATOM 1333 N N . ILE A 1 173 ? -33.956 17.407 -27.693 1.00 13.99 173 ILE A N 1
ATOM 1334 C CA . ILE A 1 173 ? -32.722 16.711 -27.371 1.00 9.36 173 ILE A CA 1
ATOM 1335 C C . ILE A 1 173 ? -31.854 17.683 -26.570 1.00 12.18 173 ILE A C 1
ATOM 1336 O O . ILE A 1 173 ? -31.709 18.835 -26.954 1.00 12.89 173 ILE A O 1
ATOM 1341 N N . PRO A 1 174 ? -31.319 17.238 -25.424 1.00 12.88 174 PRO A N 1
ATOM 1342 C CA . PRO A 1 174 ? -30.485 18.171 -24.662 1.00 9.46 174 PRO A CA 1
ATOM 1343 C C . PRO A 1 174 ? -29.256 18.587 -25.445 1.00 7.52 174 PRO A C 1
ATOM 1344 O O . PRO A 1 174 ? -28.785 17.834 -26.286 1.00 11.15 174 PRO A O 1
ATOM 1348 N N . VAL A 1 175 ? -28.776 19.795 -25.192 1.00 8.43 175 VAL A N 1
ATOM 1349 C CA . VAL A 1 175 ? -27.569 20.294 -25.837 1.00 6.85 175 VAL A CA 1
ATOM 1350 C C . VAL A 1 175 ? -26.368 19.520 -25.326 1.00 7.30 175 VAL A C 1
ATOM 1351 O O . VAL A 1 175 ? -26.106 19.479 -24.128 1.00 7.18 175 VAL A O 1
ATOM 1355 N N . MET A 1 176 ? -25.657 18.892 -26.247 1.00 6.30 176 MET A N 1
ATOM 1356 C CA . MET A 1 176 ? -24.527 18.042 -25.908 1.00 5.81 176 MET A CA 1
ATOM 1357 C C . MET A 1 176 ? -23.298 18.421 -26.712 1.00 6.09 176 MET A C 1
ATOM 1358 O O . MET A 1 176 ? -23.360 18.542 -27.934 1.00 5.46 176 MET A O 1
ATOM 1363 N N . VAL A 1 177 ? -22.180 18.620 -26.024 1.00 7.23 177 VAL A N 1
ATOM 1364 C CA . VAL A 1 177 ? -20.961 18.991 -26.718 1.00 6.11 177 VAL A CA 1
ATOM 1365 C C . VAL A 1 177 ? -20.230 17.707 -27.089 1.00 7.44 177 VAL A C 1
ATOM 1366 O O . VAL A 1 177 ? -19.514 17.116 -26.282 1.00 7.59 177 VAL A O 1
ATOM 1370 N N . GLU A 1 178 ? -20.466 17.273 -28.323 1.00 8.52 178 GLU A N 1
ATOM 1371 C CA . GLU A 1 178 ? -19.872 16.070 -28.870 1.00 8.09 178 GLU A CA 1
ATOM 1372 C C . GLU A 1 178 ? -18.350 16.190 -28.928 1.00 8.56 178 GLU A C 1
ATOM 1373 O O . GLU A 1 178 ? -17.811 17.294 -28.943 1.00 7.53 178 GLU A O 1
ATOM 1379 N N . GLU A 1 179 ? -17.671 15.047 -28.954 1.00 7.67 179 GLU A N 1
ATOM 1380 C CA . GLU A 1 179 ? -16.213 15.023 -28.970 1.00 9.52 179 GLU A CA 1
ATOM 1381 C C . GLU A 1 179 ? -15.627 15.796 -30.149 1.00 9.52 179 GLU A C 1
ATOM 1382 O O . GLU A 1 179 ? -14.618 16.465 -29.992 1.00 11.08 179 GLU A O 1
ATOM 1388 N N . HIS A 1 180 ? -16.273 15.749 -31.305 1.00 8.02 180 HIS A N 1
ATOM 1389 C CA . HIS A 1 180 ? -15.785 16.519 -32.454 1.00 10.52 180 HIS A CA 1
ATOM 1390 C C . HIS A 1 180 ? -16.185 18.014 -32.384 1.00 10.22 180 HIS A C 1
ATOM 1391 O O . HIS A 1 180 ? -15.642 18.836 -33.120 1.00 11.67 180 HIS A O 1
ATOM 1398 N N . HIS A 1 181 ? -17.107 18.364 -31.488 1.00 8.87 181 HIS A N 1
ATOM 1399 C CA . HIS A 1 181 ? -17.389 19.775 -31.189 1.00 9.03 181 HIS A CA 1
ATOM 1400 C C . HIS A 1 181 ? -16.299 20.324 -30.282 1.00 9.32 181 HIS A C 1
ATOM 1401 O O . HIS A 1 181 ? -15.926 21.477 -30.380 1.00 10.51 181 HIS A O 1
ATOM 1408 N N . ALA A 1 182 ? -15.794 19.471 -29.396 1.00 10.62 182 ALA A N 1
ATOM 1409 C CA . ALA A 1 182 ? -14.994 19.926 -28.272 1.00 12.56 182 ALA A CA 1
ATOM 1410 C C . ALA A 1 182 ? -13.618 20.447 -28.667 1.00 14.56 182 ALA A C 1
ATOM 1411 O O . ALA A 1 182 ? -12.951 19.901 -29.544 1.00 18.37 182 ALA A O 1
ATOM 1413 N N . GLY A 1 183 ? -13.204 21.507 -27.992 1.00 13.80 183 GLY A N 1
ATOM 1414 C CA . GLY A 1 183 ? -11.861 22.033 -28.140 1.00 25.52 183 GLY A CA 1
ATOM 1415 C C . GLY A 1 183 ? -10.854 21.293 -27.278 1.00 26.06 183 GLY A C 1
ATOM 1416 O O . GLY A 1 183 ? -11.147 20.230 -26.738 1.00 26.52 183 GLY A O 1
ATOM 1417 N N . GLY A 1 184 ? -9.663 21.863 -27.152 1.00 24.86 184 GLY A N 1
ATOM 1418 C CA . GLY A 1 184 ? -8.568 21.209 -26.468 1.00 21.93 184 GLY A CA 1
ATOM 1419 C C . GLY A 1 184 ? -8.806 20.936 -24.997 1.00 24.14 184 GLY A C 1
ATOM 1420 O O . GLY A 1 184 ? -8.743 19.784 -24.562 1.00 27.74 184 GLY A O 1
ATOM 1421 N N . THR A 1 185 ? -9.073 21.994 -24.236 1.00 25.42 185 THR A N 1
ATOM 1422 C CA . THR A 1 185 ? -9.236 21.901 -22.786 1.00 23.51 185 THR A CA 1
ATOM 1423 C C . THR A 1 185 ? -10.409 20.997 -22.394 1.00 24.06 185 THR A C 1
ATOM 1424 O O . THR A 1 185 ? -10.320 20.239 -21.425 1.00 23.13 185 THR A O 1
ATOM 1428 N N . LEU A 1 186 ? -11.510 21.082 -23.141 1.00 21.69 186 LEU A N 1
ATOM 1429 C CA . LEU A 1 186 ? -12.650 20.205 -22.886 1.00 21.62 186 LEU A CA 1
ATOM 1430 C C . LEU A 1 186 ? -12.283 18.767 -23.235 1.00 15.37 186 LEU A C 1
ATOM 1431 O O . LEU A 1 186 ? -12.682 17.837 -22.548 1.00 14.89 186 LEU A O 1
ATOM 1436 N N . SER A 1 187 ? -11.491 18.592 -24.285 1.00 16.16 187 SER A N 1
ATOM 1437 C CA . SER A 1 187 ? -11.040 17.261 -24.669 1.00 16.88 187 SER A CA 1
ATOM 1438 C C . SER A 1 187 ? -10.204 16.579 -23.585 1.00 16.51 187 SER A C 1
ATOM 1439 O O . SER A 1 187 ? -10.218 15.351 -23.466 1.00 18.76 187 SER A O 1
ATOM 1442 N N . GLN A 1 188 ? -9.485 17.367 -22.801 1.00 15.55 188 GLN A N 1
ATOM 1443 C CA . GLN A 1 188 ? -8.684 16.816 -21.715 1.00 16.96 188 GLN A CA 1
ATOM 1444 C C . GLN A 1 188 ? -9.551 16.388 -20.533 1.00 12.95 188 GLN A C 1
ATOM 1445 O O . GLN A 1 188 ? -9.225 15.431 -19.840 1.00 12.84 188 GLN A O 1
ATOM 1451 N N . VAL A 1 189 ? -10.641 17.111 -20.297 1.00 11.89 189 VAL A N 1
ATOM 1452 C CA . VAL A 1 189 ? -11.592 16.720 -19.261 1.00 11.94 189 VAL A CA 1
ATOM 1453 C C . VAL A 1 189 ? -12.288 15.423 -19.689 1.00 10.57 189 VAL A C 1
ATOM 1454 O O . VAL A 1 189 ? -12.505 14.537 -18.878 1.00 8.80 189 VAL A O 1
ATOM 1458 N N . TYR A 1 190 ? -12.620 15.326 -20.973 1.00 9.90 190 TYR A N 1
ATOM 1459 C CA . TYR A 1 190 ? -13.214 14.115 -21.502 1.00 10.56 190 TYR A CA 1
ATOM 1460 C C . TYR A 1 190 ? -12.224 12.958 -21.355 1.00 12.46 190 TYR A C 1
ATOM 1461 O O . TYR A 1 190 ? -12.616 11.854 -21.001 1.00 10.49 190 TYR A O 1
ATOM 1470 N N . ALA A 1 191 ? -10.943 13.227 -21.595 1.00 9.82 191 ALA A N 1
ATOM 1471 C CA . ALA A 1 191 ? -9.924 12.185 -21.499 1.00 10.76 191 ALA A CA 1
ATOM 1472 C C . ALA A 1 191 ? -9.784 11.693 -20.064 1.00 10.53 191 ALA A C 1
ATOM 1473 O O . ALA A 1 191 ? -9.676 10.490 -19.818 1.00 10.90 191 ALA A O 1
ATOM 1475 N N . ASP A 1 192 ? -9.812 12.637 -19.130 1.00 10.32 192 ASP A N 1
ATOM 1476 C CA . ASP A 1 192 ? -9.770 12.339 -17.702 1.00 11.51 192 ASP A CA 1
ATOM 1477 C C . ASP A 1 192 ? -10.970 11.489 -17.253 1.00 10.66 192 ASP A C 1
ATOM 1478 O O . ASP A 1 192 ? -10.821 10.542 -16.485 1.00 8.19 192 ASP A O 1
ATOM 1483 N N . ILE A 1 193 ? -12.156 11.840 -17.739 1.00 9.04 193 ILE A N 1
ATOM 1484 C CA . ILE A 1 193 ? -13.359 11.099 -17.388 1.00 10.37 193 ILE A CA 1
ATOM 1485 C C . ILE A 1 193 ? -13.275 9.676 -17.934 1.00 9.31 193 ILE A C 1
ATOM 1486 O O . ILE A 1 193 ? -13.567 8.732 -17.227 1.00 11.14 193 ILE A O 1
ATOM 1491 N N . LYS A 1 194 ? -12.852 9.542 -19.186 1.00 9.83 194 LYS A N 1
ATOM 1492 C CA . LYS A 1 194 ? -12.705 8.239 -19.821 1.00 10.68 194 LYS A CA 1
ATOM 1493 C C . LYS A 1 194 ? -11.768 7.340 -19.046 1.00 11.10 194 LYS A C 1
ATOM 1494 O O . LYS A 1 194 ? -12.062 6.178 -18.833 1.00 12.85 194 LYS A O 1
ATOM 1500 N N . GLN A 1 195 ? -10.628 7.884 -18.643 1.00 14.05 195 GLN A N 1
ATOM 1501 C CA . GLN A 1 195 ? -9.617 7.097 -17.964 1.00 10.72 195 GLN A CA 1
ATOM 1502 C C . GLN A 1 195 ? -10.075 6.708 -16.572 1.00 11.55 195 GLN A C 1
ATOM 1503 O O . GLN A 1 195 ? -9.907 5.579 -16.165 1.00 13.20 195 GLN A O 1
ATOM 1509 N N . THR A 1 196 ? -10.639 7.664 -15.847 1.00 13.34 196 THR A N 1
ATOM 1510 C CA . THR A 1 196 ? -11.052 7.446 -14.479 1.00 10.51 196 THR A CA 1
ATOM 1511 C C . THR A 1 196 ? -12.203 6.440 -14.411 1.00 11.39 196 THR A C 1
ATOM 1512 O O . THR A 1 196 ? -12.237 5.596 -13.523 1.00 10.45 196 THR A O 1
ATOM 1516 N N . LEU A 1 197 ? -13.121 6.512 -15.370 1.00 10.07 197 LEU A N 1
ATOM 1517 C CA . LEU A 1 197 ? -14.276 5.623 -15.388 1.00 9.04 197 LEU A CA 1
ATOM 1518 C C . LEU A 1 197 ? -14.044 4.346 -16.187 1.00 10.66 197 LEU A C 1
ATOM 1519 O O . LEU A 1 197 ? -14.907 3.465 -16.222 1.00 10.64 197 LEU A O 1
ATOM 1524 N N . GLN A 1 198 ? -12.881 4.253 -16.826 1.00 12.24 198 GLN A N 1
ATOM 1525 C CA . GLN A 1 198 ? -12.514 3.103 -17.644 1.00 10.16 198 GLN A CA 1
ATOM 1526 C C . GLN A 1 198 ? -13.487 2.881 -18.795 1.00 10.25 198 GLN A C 1
ATOM 1527 O O . GLN A 1 198 ? -13.965 1.773 -18.995 1.00 15.52 198 GLN A O 1
ATOM 1533 N N . LEU A 1 199 ? -13.771 3.938 -19.548 1.00 12.40 199 LEU A N 1
ATOM 1534 C CA . LEU A 1 199 ? -14.676 3.863 -20.693 1.00 10.57 199 LEU A CA 1
ATOM 1535 C C . LEU A 1 199 ? -14.021 4.447 -21.943 1.00 11.90 199 LEU A C 1
ATOM 1536 O O . LEU A 1 199 ? -13.229 5.372 -21.851 1.00 12.55 199 LEU A O 1
ATOM 1541 N N . PRO A 1 200 ? -14.357 3.906 -23.119 1.00 12.50 200 PRO A N 1
ATOM 1542 C CA . PRO A 1 200 ? -13.838 4.444 -24.381 1.00 11.59 200 PRO A CA 1
ATOM 1543 C C . PRO A 1 200 ? -14.764 5.488 -25.010 1.00 11.17 200 PRO A C 1
ATOM 1544 O O . PRO A 1 200 ? -14.558 5.884 -26.148 1.00 13.53 200 PRO A O 1
ATOM 1548 N N . PHE A 1 201 ? -15.766 5.937 -24.268 1.00 12.79 201 PHE A N 1
ATOM 1549 C CA . PHE A 1 201 ? -16.716 6.914 -24.786 1.00 11.89 201 PHE A CA 1
ATOM 1550 C C . PHE A 1 201 ? -17.087 7.924 -23.706 1.00 11.88 201 PHE A C 1
ATOM 1551 O O . PHE A 1 201 ? -16.887 7.681 -22.523 1.00 10.86 201 PHE A O 1
ATOM 1559 N N . ILE A 1 202 ? -17.650 9.047 -24.126 1.00 11.18 202 ILE A N 1
ATOM 1560 C CA . ILE A 1 202 ? -18.161 10.042 -23.204 1.00 10.62 202 ILE A CA 1
ATOM 1561 C C . ILE A 1 202 ? -19.685 9.939 -23.118 1.00 9.15 202 ILE A C 1
ATOM 1562 O O . ILE A 1 202 ? -20.374 10.038 -24.126 1.00 11.88 202 ILE A O 1
ATOM 1567 N N . ASN A 1 203 ? -20.204 9.740 -21.918 1.00 7.69 203 ASN A N 1
ATOM 1568 C CA . ASN A 1 203 ? -21.653 9.638 -21.731 1.00 7.99 203 ASN A CA 1
ATOM 1569 C C . ASN A 1 203 ? -22.396 10.920 -22.125 1.00 8.10 203 ASN A C 1
ATOM 1570 O O . ASN A 1 203 ? -21.857 12.020 -22.005 1.00 8.55 203 ASN A O 1
ATOM 1575 N N . SER A 1 204 ? -23.628 10.765 -22.593 1.00 7.98 204 SER A N 1
ATOM 1576 C CA . SER A 1 204 ? -24.519 11.900 -22.878 1.00 7.38 204 SER A CA 1
ATOM 1577 C C . SER A 1 204 ? -24.584 12.927 -21.739 1.00 7.97 204 SER A C 1
ATOM 1578 O O . SER A 1 204 ? -24.657 14.133 -21.989 1.00 6.88 204 SER A O 1
ATOM 1581 N N . ASP A 1 205 ? -24.575 12.418 -20.504 1.00 7.37 205 ASP A N 1
ATOM 1582 C CA . ASP A 1 205 ? -24.682 13.210 -19.282 1.00 7.57 205 ASP A CA 1
ATOM 1583 C C . ASP A 1 205 ? -23.553 14.235 -19.177 1.00 6.32 205 ASP A C 1
ATOM 1584 O O . ASP A 1 205 ? -23.778 15.393 -18.885 1.00 5.18 205 ASP A O 1
ATOM 1589 N N . TYR A 1 206 ? -22.327 13.776 -19.385 1.00 7.85 206 TYR A N 1
ATOM 1590 C CA . TYR A 1 206 ? -21.164 14.646 -19.247 1.00 8.19 206 TYR A CA 1
ATOM 1591 C C . TYR A 1 206 ? -21.107 15.639 -20.404 1.00 6.91 206 TYR A C 1
ATOM 1592 O O . TYR A 1 206 ? -20.742 16.788 -20.201 1.00 10.41 206 TYR A O 1
ATOM 1601 N N . LYS A 1 207 ? -21.504 15.202 -21.597 1.00 4.57 207 LYS A N 1
ATOM 1602 C CA . LYS A 1 207 ? -21.559 16.077 -22.767 1.00 6.66 207 LYS A CA 1
ATOM 1603 C C . LYS A 1 207 ? -22.585 17.195 -22.596 1.00 7.44 207 LYS A C 1
ATOM 1604 O O . LYS A 1 207 ? -22.391 18.288 -23.116 1.00 7.25 207 LYS A O 1
ATOM 1610 N N . ALA A 1 208 ? -23.676 16.917 -21.883 1.00 5.81 208 ALA A N 1
ATOM 1611 C CA . ALA A 1 208 ? -24.703 17.931 -21.652 1.00 5.84 208 ALA A CA 1
ATOM 1612 C C . ALA A 1 208 ? -24.251 18.910 -20.564 1.00 7.20 208 ALA A C 1
ATOM 1613 O O . ALA A 1 208 ? -24.503 20.100 -20.651 1.00 6.87 208 ALA A O 1
ATOM 1615 N N . MET A 1 209 ? -23.579 18.405 -19.540 1.00 6.18 209 MET A N 1
ATOM 1616 C CA . MET A 1 209 ? -22.996 19.290 -18.537 1.00 6.57 209 MET A CA 1
ATOM 1617 C C . MET A 1 209 ? -21.942 20.193 -19.169 1.00 7.30 209 MET A C 1
ATOM 1618 O O . MET A 1 209 ? -21.747 21.325 -18.740 1.00 5.90 209 MET A O 1
ATOM 1623 N N . ALA A 1 210 ? -21.290 19.685 -20.212 1.00 7.73 210 ALA A N 1
ATOM 1624 C CA . ALA A 1 210 ? -20.210 20.412 -20.871 1.00 7.88 210 ALA A CA 1
ATOM 1625 C C . ALA A 1 210 ? -20.697 21.627 -21.670 1.00 7.03 210 ALA A C 1
ATOM 1626 O O . ALA A 1 210 ? -19.878 22.412 -22.121 1.00 6.80 210 ALA A O 1
ATOM 1628 N N . ARG A 1 211 ? -22.014 21.787 -21.825 1.00 7.77 211 ARG A N 1
ATOM 1629 C CA . ARG A 1 211 ? -22.595 23.047 -22.310 1.00 7.46 211 ARG A CA 1
ATOM 1630 C C . ARG A 1 211 ? -22.115 24.200 -21.410 1.00 7.32 211 ARG A C 1
ATOM 1631 O O . ARG A 1 211 ? -22.045 25.348 -21.834 1.00 6.95 211 ARG A O 1
ATOM 1639 N N . TRP A 1 212 ? -21.792 23.860 -20.165 1.00 8.27 212 TRP A N 1
ATOM 1640 C CA . TRP A 1 212 ? -21.196 24.775 -19.196 1.00 6.77 212 TRP A CA 1
ATOM 1641 C C . TRP A 1 212 ? -19.849 24.225 -18.715 1.00 7.63 212 TRP A C 1
ATOM 1642 O O . TRP A 1 212 ? -19.766 23.625 -17.650 1.00 9.34 212 TRP A O 1
ATOM 1653 N N . PRO A 1 213 ? -18.790 24.424 -19.506 1.00 8.89 213 PRO A N 1
ATOM 1654 C CA . PRO A 1 213 ? -17.510 23.775 -19.223 1.00 9.46 213 PRO A CA 1
ATOM 1655 C C . PRO A 1 213 ? -16.966 24.004 -17.806 1.00 9.67 213 PRO A C 1
ATOM 1656 O O . PRO A 1 213 ? -16.418 23.075 -17.232 1.00 11.33 213 PRO A O 1
ATOM 1660 N N . SER A 1 214 ? -17.112 25.201 -17.250 1.00 12.34 214 SER A N 1
ATOM 1661 C CA . SER A 1 214 ? -16.566 25.464 -15.923 1.00 10.92 214 SER A CA 1
ATOM 1662 C C . SER A 1 214 ? -17.430 24.827 -14.841 1.00 11.33 214 SER A C 1
ATOM 1663 O O . SER A 1 214 ? -16.953 24.525 -13.748 1.00 12.29 214 SER A O 1
ATOM 1666 N N . TYR A 1 215 ? -18.706 24.623 -15.139 1.00 10.85 215 TYR A N 1
ATOM 1667 C CA . TYR A 1 215 ? -19.533 23.844 -14.234 1.00 8.72 215 TYR A CA 1
ATOM 1668 C C . TYR A 1 215 ? -19.116 22.361 -14.271 1.00 9.52 215 TYR A C 1
ATOM 1669 O O . TYR A 1 215 ? -18.952 21.751 -13.221 1.00 9.23 215 TYR A O 1
ATOM 1678 N N . LEU A 1 216 ? -18.935 21.792 -15.466 1.00 8.86 216 LEU A N 1
ATOM 1679 C CA . LEU A 1 216 ? -18.524 20.390 -15.568 1.00 8.09 216 LEU A CA 1
ATOM 1680 C C . LEU A 1 216 ? -17.186 20.153 -14.862 1.00 9.43 216 LEU A C 1
ATOM 1681 O O . LEU A 1 216 ? -17.035 19.187 -14.130 1.00 10.23 216 LEU A O 1
ATOM 1686 N N . GLU A 1 217 ? -16.226 21.043 -15.084 1.00 10.36 217 GLU A N 1
ATOM 1687 C CA . GLU A 1 217 ? -14.925 20.949 -14.424 1.00 15.30 217 GLU A CA 1
ATOM 1688 C C . GLU A 1 217 ? -15.085 20.884 -12.907 1.00 11.03 217 GLU A C 1
ATOM 1689 O O . GLU A 1 217 ? -14.467 20.059 -12.251 1.00 12.52 217 GLU A O 1
ATOM 1695 N N . GLN A 1 218 ? -15.926 21.750 -12.362 1.00 10.89 218 GLN A N 1
ATOM 1696 C CA . GLN A 1 218 ? -16.198 21.743 -10.933 1.00 9.52 218 GLN A CA 1
ATOM 1697 C C . GLN A 1 218 ? -16.916 20.474 -10.462 1.00 11.80 218 GLN A C 1
ATOM 1698 O O . GLN A 1 218 ? -16.519 19.860 -9.476 1.00 13.63 218 GLN A O 1
ATOM 1704 N N . ALA A 1 219 ? -17.987 20.104 -11.157 1.00 9.49 219 ALA A N 1
ATOM 1705 C CA . ALA A 1 219 ? -18.811 18.988 -10.730 1.00 8.88 219 ALA A CA 1
ATOM 1706 C C . ALA A 1 219 ? -18.016 17.693 -10.800 1.00 7.17 219 ALA A C 1
ATOM 1707 O O . ALA A 1 219 ? -18.032 16.907 -9.878 1.00 10.87 219 ALA A O 1
ATOM 1709 N N . TRP A 1 220 ? -17.304 17.497 -11.897 1.00 11.73 220 TRP A N 1
ATOM 1710 C CA . TRP A 1 220 ? -16.485 16.306 -12.072 1.00 8.61 220 TRP A CA 1
ATOM 1711 C C . TRP A 1 220 ? -15.333 16.277 -11.067 1.00 10.13 220 TRP A C 1
ATOM 1712 O O . TRP A 1 220 ? -15.026 15.235 -10.509 1.00 11.74 220 TRP A O 1
ATOM 1723 N N . GLY A 1 221 ? -14.716 17.428 -10.820 1.00 14.90 221 GLY A N 1
ATOM 1724 C CA . GLY A 1 221 ? -13.633 17.509 -9.850 1.00 12.49 221 GLY A CA 1
ATOM 1725 C C . GLY A 1 221 ? -14.046 17.125 -8.440 1.00 10.69 221 GLY A C 1
ATOM 1726 O O . GLY A 1 221 ? -13.273 16.541 -7.692 1.00 13.08 221 GLY A O 1
ATOM 1727 N N . ALA A 1 222 ? -15.273 17.447 -8.069 1.00 9.55 222 ALA A N 1
ATOM 1728 C CA . ALA A 1 222 ? -15.787 17.044 -6.763 1.00 8.77 222 ALA A CA 1
ATOM 1729 C C . ALA A 1 222 ? -16.148 15.556 -6.714 1.00 11.34 222 ALA A C 1
ATOM 1730 O O . ALA A 1 222 ? -16.032 14.922 -5.664 1.00 12.99 222 ALA A O 1
ATOM 1732 N N . LEU A 1 223 ? -16.603 15.007 -7.838 1.00 10.20 223 LEU A N 1
ATOM 1733 C CA . LEU A 1 223 ? -16.979 13.600 -7.892 1.00 8.27 223 LEU A CA 1
ATOM 1734 C C . LEU A 1 223 ? -15.766 12.688 -7.908 1.00 10.91 223 LEU A C 1
ATOM 1735 O O . LEU A 1 223 ? -15.725 11.707 -7.178 1.00 10.95 223 LEU A O 1
ATOM 1740 N N . LYS A 1 224 ? -14.787 13.030 -8.738 1.00 10.33 224 LYS A N 1
ATOM 1741 C CA . LYS A 1 224 ? -13.676 12.139 -9.048 1.00 10.04 224 LYS A CA 1
ATOM 1742 C C . LYS A 1 224 ? -13.069 11.405 -7.834 1.00 12.80 224 LYS A C 1
ATOM 1743 O O . LYS A 1 224 ? -12.889 10.193 -7.908 1.00 12.33 224 LYS A O 1
ATOM 1749 N N . PRO A 1 225 ? -12.791 12.114 -6.710 1.00 12.82 225 PRO A N 1
ATOM 1750 C CA . PRO A 1 225 ? -12.199 11.398 -5.571 1.00 12.27 225 PRO A CA 1
ATOM 1751 C C . PRO A 1 225 ? -13.073 10.292 -4.993 1.00 14.26 225 PRO A C 1
ATOM 1752 O O . PRO A 1 225 ? -12.543 9.395 -4.346 1.00 19.38 225 PRO A O 1
ATOM 1756 N N . CYS A 1 226 ? -14.380 10.349 -5.208 1.00 13.71 226 CYS A N 1
ATOM 1757 C CA . CYS A 1 226 ? -15.274 9.328 -4.659 1.00 13.05 226 CYS A CA 1
ATOM 1758 C C . CYS A 1 226 ? -15.265 8.037 -5.474 1.00 12.14 226 CYS A C 1
ATOM 1759 O O . CYS A 1 226 ? -15.638 6.983 -4.974 1.00 16.40 226 CYS A O 1
ATOM 1762 N N . ILE A 1 227 ? -14.860 8.129 -6.734 1.00 11.86 227 ILE A N 1
ATOM 1763 C CA . ILE A 1 227 ? -14.960 6.993 -7.635 1.00 12.29 227 ILE A CA 1
ATOM 1764 C C . ILE A 1 227 ? -14.113 5.847 -7.086 1.00 18.40 227 ILE A C 1
ATOM 1765 O O . ILE A 1 227 ? -12.955 6.033 -6.725 1.00 20.24 227 ILE A O 1
ATOM 1770 N N . ASP A 1 228 ? -14.717 4.674 -6.985 1.00 14.22 228 ASP A N 1
ATOM 1771 C CA . ASP A 1 228 ? -13.995 3.483 -6.562 1.00 23.83 228 ASP A CA 1
ATOM 1772 C C . ASP A 1 228 ? -13.377 3.562 -5.146 1.00 25.75 228 ASP A C 1
ATOM 1773 O O . ASP A 1 228 ? -12.452 2.816 -4.833 1.00 30.12 228 ASP A O 1
ATOM 1778 N N . THR A 1 229 ? -13.892 4.452 -4.298 1.00 21.11 229 THR A N 1
ATOM 1779 C CA . THR A 1 229 ? -13.804 4.245 -2.856 1.00 14.92 229 THR A CA 1
ATOM 1780 C C . THR A 1 229 ? -14.636 3.002 -2.517 1.00 17.17 229 THR A C 1
ATOM 1781 O O . THR A 1 229 ? -15.477 2.597 -3.319 1.00 16.17 229 THR A O 1
ATOM 1785 N N . PRO A 1 230 ? -14.408 2.388 -1.340 1.00 16.60 230 PRO A N 1
ATOM 1786 C CA . PRO A 1 230 ? -15.216 1.224 -0.957 1.00 12.70 230 PRO A CA 1
ATOM 1787 C C . PRO A 1 230 ? -16.717 1.491 -0.961 1.00 12.84 230 PRO A C 1
ATOM 1788 O O . PRO A 1 230 ? -17.476 0.663 -1.452 1.00 13.66 230 PRO A O 1
ATOM 1792 N N . ALA A 1 231 ? -17.141 2.636 -0.432 1.00 15.45 231 ALA A N 1
ATOM 1793 C CA . ALA A 1 231 ? -18.565 2.951 -0.391 1.00 13.60 231 ALA A CA 1
ATOM 1794 C C . ALA A 1 231 ? -19.152 3.104 -1.801 1.00 11.51 231 ALA A C 1
ATOM 1795 O O . ALA A 1 231 ? -20.235 2.618 -2.070 1.00 11.89 231 ALA A O 1
ATOM 1797 N N . TYR A 1 232 ? -18.435 3.772 -2.693 1.00 12.03 232 TYR A N 1
ATOM 1798 C CA . TYR A 1 232 ? -18.902 3.924 -4.067 1.00 11.31 232 TYR A CA 1
ATOM 1799 C C . TYR A 1 232 ? -19.061 2.547 -4.697 1.00 11.43 232 TYR A C 1
ATOM 1800 O O . TYR A 1 232 ? -20.082 2.253 -5.302 1.00 8.26 232 TYR A O 1
ATOM 1809 N N . GLN A 1 233 ? -18.045 1.708 -4.519 1.00 13.11 233 GLN A N 1
ATOM 1810 C CA . GLN A 1 233 ? -18.025 0.394 -5.130 1.00 12.16 233 GLN A CA 1
ATOM 1811 C C . GLN A 1 233 ? -19.126 -0.505 -4.588 1.00 10.47 233 GLN A C 1
ATOM 1812 O O . GLN A 1 233 ? -19.793 -1.189 -5.350 1.00 12.09 233 GLN A O 1
ATOM 1818 N N . ALA A 1 234 ? -19.317 -0.493 -3.277 1.00 9.83 234 ALA A N 1
ATOM 1819 C CA . ALA A 1 234 ? -20.382 -1.279 -2.669 1.00 13.60 234 ALA A CA 1
ATOM 1820 C C . ALA A 1 234 ? -21.748 -0.785 -3.142 1.00 8.61 234 ALA A C 1
ATOM 1821 O O . ALA A 1 234 ? -22.609 -1.577 -3.495 1.00 11.35 234 ALA A O 1
ATOM 1823 N N . GLY A 1 235 ? -21.933 0.530 -3.156 1.00 11.62 235 GLY A N 1
ATOM 1824 C CA . GLY A 1 235 ? -23.150 1.118 -3.688 1.00 9.80 235 GLY A CA 1
ATOM 1825 C C . GLY A 1 235 ? -23.422 0.702 -5.126 1.00 9.21 235 GLY A C 1
ATOM 1826 O O . GLY A 1 235 ? -24.557 0.375 -5.479 1.00 8.07 235 GLY A O 1
ATOM 1827 N N . ARG A 1 236 ? -22.375 0.691 -5.950 1.00 7.80 236 ARG A N 1
ATOM 1828 C CA . ARG A 1 236 ? -22.520 0.347 -7.366 1.00 7.16 236 ARG A CA 1
ATOM 1829 C C . ARG A 1 236 ? -23.005 -1.090 -7.549 1.00 9.21 236 ARG A C 1
ATOM 1830 O O . ARG A 1 236 ? -23.882 -1.357 -8.360 1.00 7.25 236 ARG A O 1
ATOM 1838 N N . PHE A 1 237 ? -22.400 -2.002 -6.789 1.00 9.15 237 PHE A N 1
ATOM 1839 C CA . PHE A 1 237 ? -22.791 -3.394 -6.772 1.00 8.65 237 PHE A CA 1
ATOM 1840 C C . PHE A 1 237 ? -24.266 -3.510 -6.425 1.00 7.23 237 PHE A C 1
ATOM 1841 O O . PHE A 1 237 ? -24.996 -4.245 -7.071 1.00 9.22 237 PHE A O 1
ATOM 1849 N N . ASP A 1 238 ? -24.691 -2.782 -5.401 1.00 6.53 238 ASP A N 1
ATOM 1850 C CA . ASP A 1 238 ? -26.088 -2.789 -4.984 1.00 9.73 238 ASP A CA 1
ATOM 1851 C C . ASP A 1 238 ? -27.017 -2.313 -6.125 1.00 9.91 238 ASP A C 1
ATOM 1852 O O . ASP A 1 238 ? -28.031 -2.941 -6.400 1.00 10.38 238 ASP A O 1
ATOM 1857 N N . ILE A 1 239 ? -26.655 -1.222 -6.798 1.00 9.61 239 ILE A N 1
ATOM 1858 C CA . ILE A 1 239 ? -27.460 -0.713 -7.907 1.00 6.78 239 ILE A CA 1
ATOM 1859 C C . ILE A 1 239 ? -27.592 -1.774 -9.010 1.00 7.28 239 ILE A C 1
ATOM 1860 O O . ILE A 1 239 ? -28.678 -2.016 -9.510 1.00 7.89 239 ILE A O 1
ATOM 1865 N N . ASN A 1 240 ? -26.479 -2.421 -9.351 1.00 10.00 240 ASN A N 1
ATOM 1866 C CA . ASN A 1 240 ? -26.477 -3.529 -10.302 1.00 7.08 240 ASN A CA 1
ATOM 1867 C C . ASN A 1 240 ? -27.437 -4.658 -9.915 1.00 7.87 240 ASN A C 1
ATOM 1868 O O . ASN A 1 240 ? -28.187 -5.142 -10.753 1.00 6.33 240 ASN A O 1
ATOM 1873 N N . ALA A 1 241 ? -27.411 -5.051 -8.638 1.00 8.20 241 ALA A N 1
ATOM 1874 C CA . ALA A 1 241 ? -28.293 -6.095 -8.123 1.00 8.20 241 ALA A CA 1
ATOM 1875 C C . ALA A 1 241 ? -29.758 -5.715 -8.297 1.00 7.25 241 ALA A C 1
ATOM 1876 O O . ALA A 1 241 ? -30.566 -6.535 -8.691 1.00 10.89 241 ALA A O 1
ATOM 1878 N N . ARG A 1 242 ? -30.088 -4.460 -8.021 1.00 12.35 242 ARG A N 1
ATOM 1879 C CA . ARG A 1 242 ? -31.442 -3.952 -8.237 1.00 9.65 242 ARG A CA 1
ATOM 1880 C C . ARG A 1 242 ? -31.869 -4.113 -9.695 1.00 7.48 242 ARG A C 1
ATOM 1881 O O . ARG A 1 242 ? -33.010 -4.449 -9.974 1.00 8.45 242 ARG A O 1
ATOM 1889 N N . ALA A 1 243 ? -30.945 -3.870 -10.619 1.00 7.90 243 ALA A N 1
ATOM 1890 C CA . ALA A 1 243 ? -31.265 -3.946 -12.047 1.00 8.43 243 ALA A CA 1
ATOM 1891 C C . ALA A 1 243 ? -31.539 -5.391 -12.471 1.00 8.25 243 ALA A C 1
ATOM 1892 O O . ALA A 1 243 ? -32.458 -5.648 -13.238 1.00 9.12 243 ALA A O 1
ATOM 1894 N N . LEU A 1 244 ? -30.737 -6.320 -11.961 1.00 6.66 244 LEU A N 1
ATOM 1895 C CA . LEU A 1 244 ? -30.950 -7.746 -12.197 1.00 7.88 244 LEU A CA 1
ATOM 1896 C C . LEU A 1 244 ? -32.268 -8.235 -11.595 1.00 10.11 244 LEU A C 1
ATOM 1897 O O . LEU A 1 244 ? -32.983 -9.024 -12.206 1.00 9.31 244 LEU A O 1
ATOM 1902 N N . ALA A 1 245 ? -32.576 -7.776 -10.386 1.00 10.65 245 ALA A N 1
ATOM 1903 C CA . ALA A 1 245 ? -33.849 -8.105 -9.767 1.00 9.89 245 ALA A CA 1
ATOM 1904 C C . ALA A 1 245 ? -35.033 -7.628 -10.616 1.00 10.65 245 ALA A C 1
ATOM 1905 O O . ALA A 1 245 ? -36.020 -8.339 -10.748 1.00 13.77 245 ALA A O 1
ATOM 1907 N N . ALA A 1 246 ? -34.926 -6.447 -11.217 1.00 11.65 246 ALA A N 1
ATOM 1908 C CA . ALA A 1 246 ? -36.002 -5.931 -12.078 1.00 9.56 246 ALA A CA 1
ATOM 1909 C C . ALA A 1 246 ? -36.206 -6.773 -13.346 1.00 11.67 246 ALA A C 1
ATOM 1910 O O . ALA A 1 246 ? -37.334 -7.000 -13.782 1.00 10.29 246 ALA A O 1
ATOM 1912 N N . LEU A 1 247 ? -35.111 -7.235 -13.933 1.00 12.47 247 LEU A N 1
ATOM 1913 C CA . LEU A 1 247 ? -35.193 -8.077 -15.118 1.00 11.20 247 LEU A CA 1
ATOM 1914 C C . LEU A 1 247 ? -36.033 -9.320 -14.821 1.00 12.29 247 LEU A C 1
ATOM 1915 O O . LEU A 1 247 ? -36.865 -9.734 -15.631 1.00 11.77 247 LEU A O 1
ATOM 1920 N N . ASP A 1 248 ? -35.835 -9.888 -13.635 1.00 15.28 248 ASP A N 1
ATOM 1921 C CA . ASP A 1 248 ? -36.518 -11.115 -13.247 1.00 13.10 248 ASP A CA 1
ATOM 1922 C C . ASP A 1 248 ? -38.022 -10.912 -13.065 1.00 13.49 248 ASP A C 1
ATOM 1923 O O . ASP A 1 248 ? -38.794 -11.857 -13.186 1.00 18.77 248 ASP A O 1
ATOM 1928 N N . ALA A 1 249 ? -38.429 -9.671 -12.816 1.00 13.94 249 ALA A N 1
ATOM 1929 C CA . ALA A 1 249 ? -39.831 -9.338 -12.586 1.00 12.19 249 ALA A CA 1
ATOM 1930 C C . ALA A 1 249 ? -40.543 -8.585 -13.733 1.00 10.93 249 ALA A C 1
ATOM 1931 O O . ALA A 1 249 ? -41.620 -8.040 -13.518 1.00 11.39 249 ALA A O 1
ATOM 1933 N N . LEU A 1 250 ? -39.965 -8.553 -14.933 1.00 8.70 250 LEU A N 1
ATOM 1934 C CA . LEU A 1 250 ? -40.646 -7.948 -16.089 1.00 10.41 250 LEU A CA 1
ATOM 1935 C C . LEU A 1 250 ? -42.052 -8.518 -16.251 1.00 11.19 250 LEU A C 1
ATOM 1936 O O . LEU A 1 250 ? -42.238 -9.722 -16.177 1.00 12.74 250 LEU A O 1
ATOM 1941 N N . PRO A 1 251 ? -43.044 -7.646 -16.459 1.00 10.03 251 PRO A N 1
ATOM 1942 C CA . PRO A 1 251 ? -44.440 -8.088 -16.525 1.00 8.65 251 PRO A CA 1
ATOM 1943 C C . PRO A 1 251 ? -44.745 -8.861 -17.807 1.00 12.06 251 PRO A C 1
ATOM 1944 O O . PRO A 1 251 ? -45.576 -9.767 -17.794 1.00 14.63 251 PRO A O 1
ATOM 1948 N N . THR A 1 252 ? -44.063 -8.511 -18.890 1.00 11.65 252 THR A N 1
ATOM 1949 C CA . THR A 1 252 ? -44.139 -9.262 -20.137 1.00 8.02 252 THR A CA 1
ATOM 1950 C C . THR A 1 252 ? -42.816 -9.963 -20.377 1.00 9.81 252 THR A C 1
ATOM 1951 O O . THR A 1 252 ? -41.758 -9.359 -20.240 1.00 10.58 252 THR A O 1
ATOM 1955 N N . ALA A 1 253 ? -42.875 -11.245 -20.712 1.00 10.77 253 ALA A N 1
ATOM 1956 C CA . ALA A 1 253 ? -41.663 -12.035 -20.884 1.00 11.02 253 ALA A CA 1
ATOM 1957 C C . ALA A 1 253 ? -40.755 -11.429 -21.942 1.00 10.87 253 ALA A C 1
ATOM 1958 O O . ALA A 1 253 ? -41.216 -10.937 -22.961 1.00 11.92 253 ALA A O 1
ATOM 1960 N N . TYR A 1 254 ? -39.461 -11.460 -21.666 1.00 10.12 254 TYR A N 1
ATOM 1961 C CA . TYR A 1 254 ? -38.446 -11.021 -22.602 1.00 7.83 254 TYR A CA 1
ATOM 1962 C C . TYR A 1 254 ? -37.469 -12.157 -22.844 1.00 8.29 254 TYR A C 1
ATOM 1963 O O . TYR A 1 254 ? -36.914 -12.721 -21.904 1.00 9.78 254 TYR A O 1
ATOM 1972 N N . ARG A 1 255 ? -37.285 -12.495 -24.111 1.00 8.23 255 ARG A N 1
ATOM 1973 C CA . ARG A 1 255 ? -36.251 -13.424 -24.537 1.00 8.73 255 ARG A CA 1
ATOM 1974 C C . ARG A 1 255 ? -35.615 -12.863 -25.793 1.00 9.54 255 ARG A C 1
ATOM 1975 O O . ARG A 1 255 ? -36.307 -12.439 -26.712 1.00 9.73 255 ARG A O 1
ATOM 1983 N N . MET A 1 256 ? -34.292 -12.845 -25.812 1.00 10.52 256 MET A N 1
ATOM 1984 C CA . MET A 1 256 ? -33.536 -12.407 -26.975 1.00 8.61 256 MET A CA 1
ATOM 1985 C C . MET A 1 256 ? -32.144 -13.010 -26.841 1.00 7.48 256 MET A C 1
ATOM 1986 O O . MET A 1 256 ? -31.222 -12.381 -26.312 1.00 7.14 256 MET A O 1
ATOM 1991 N N . SER A 1 257 ? -32.020 -14.246 -27.308 1.00 8.31 257 SER A N 1
ATOM 1992 C CA . SER A 1 257 ? -30.807 -15.044 -27.158 1.00 9.06 257 SER A CA 1
ATOM 1993 C C . SER A 1 257 ? -29.860 -14.896 -28.339 1.00 8.29 257 SER A C 1
ATOM 1994 O O . SER A 1 257 ? -30.145 -14.159 -29.271 1.00 8.18 257 SER A O 1
ATOM 1997 N N . ARG A 1 258 ? -28.740 -15.610 -28.291 1.00 9.49 258 ARG A N 1
ATOM 1998 C CA . ARG A 1 258 ? -27.838 -15.689 -29.436 1.00 9.28 258 ARG A CA 1
ATOM 1999 C C . ARG A 1 258 ? -28.590 -16.162 -30.666 1.00 9.76 258 ARG A C 1
ATOM 2000 O O . ARG A 1 258 ? -28.460 -15.576 -31.730 1.00 11.52 258 ARG A O 1
ATOM 2008 N N . ASP A 1 259 ? -29.378 -17.224 -30.517 1.00 10.24 259 ASP A N 1
ATOM 2009 C CA . ASP A 1 259 ? -30.114 -17.745 -31.655 1.00 10.92 259 ASP A CA 1
ATOM 2010 C C . ASP A 1 259 ? -31.124 -16.720 -32.166 1.00 10.59 259 ASP A C 1
ATOM 2011 O O . ASP A 1 259 ? -31.294 -16.570 -33.365 1.00 14.53 259 ASP A O 1
ATOM 2016 N N . ASP A 1 260 ? -31.774 -15.998 -31.261 1.00 8.41 260 ASP A N 1
ATOM 2017 C CA . ASP A 1 260 ? -32.631 -14.891 -31.681 1.00 10.88 260 ASP A CA 1
ATOM 2018 C C . ASP A 1 260 ? -31.835 -13.817 -32.421 1.00 10.70 260 ASP A C 1
ATOM 2019 O O . ASP A 1 260 ? -32.328 -13.232 -33.362 1.00 12.60 260 ASP A O 1
ATOM 2024 N N . ALA A 1 261 ? -30.607 -13.563 -31.989 1.00 10.96 261 ALA A N 1
ATOM 2025 C CA . ALA A 1 261 ? -29.778 -12.574 -32.659 1.00 9.90 261 ALA A CA 1
ATOM 2026 C C . ALA A 1 261 ? -29.438 -13.056 -34.070 1.00 10.18 261 ALA A C 1
ATOM 2027 O O . ALA A 1 261 ? -29.479 -12.285 -35.025 1.00 9.11 261 ALA A O 1
ATOM 2029 N N . LEU A 1 262 ? -29.121 -14.339 -34.200 1.00 11.69 262 LEU A N 1
ATOM 2030 C CA . LEU A 1 262 ? -28.818 -14.897 -35.509 1.00 10.92 262 LEU A CA 1
ATOM 2031 C C . LEU A 1 262 ? -30.052 -14.840 -36.411 1.00 11.27 262 LEU A C 1
ATOM 2032 O O . LEU A 1 262 ? -29.947 -14.462 -37.574 1.00 13.26 262 LEU A O 1
ATOM 2037 N N . GLN A 1 263 ? -31.208 -15.209 -35.860 1.00 12.76 263 GLN A N 1
ATOM 2038 C CA . GLN A 1 263 ? -32.483 -15.130 -36.568 1.00 13.00 263 GLN A CA 1
ATOM 2039 C C . GLN A 1 263 ? -32.760 -13.734 -37.078 1.00 13.99 263 GLN A C 1
ATOM 2040 O O . GLN A 1 263 ? -33.291 -13.546 -38.167 1.00 15.26 263 GLN A O 1
ATOM 2046 N N . ALA A 1 264 ? -32.415 -12.748 -36.266 1.00 13.15 264 ALA A N 1
ATOM 2047 C CA . ALA A 1 264 ? -32.657 -11.365 -36.627 1.00 11.42 264 ALA A CA 1
ATOM 2048 C C . ALA A 1 264 ? -31.723 -10.910 -37.754 1.00 11.63 264 ALA A C 1
ATOM 2049 O O . ALA A 1 264 ? -32.001 -9.927 -38.418 1.00 13.33 264 ALA A O 1
ATOM 2051 N N . GLY A 1 265 ? -30.636 -11.638 -37.992 1.00 12.71 265 GLY A N 1
ATOM 2052 C CA . GLY A 1 265 ? -29.746 -11.313 -39.095 1.00 9.69 265 GLY A CA 1
ATOM 2053 C C . GLY A 1 265 ? -28.338 -10.904 -38.702 1.00 12.16 265 GLY A C 1
ATOM 2054 O O . GLY A 1 265 ? -27.568 -10.395 -39.517 1.00 13.79 265 GLY A O 1
ATOM 2055 N N . LEU A 1 266 ? -27.987 -11.114 -37.446 1.00 10.17 266 LEU A N 1
ATOM 2056 C CA . LEU A 1 266 ? -26.613 -10.872 -37.036 1.00 10.26 266 LEU A CA 1
ATOM 2057 C C . LEU A 1 266 ? -25.773 -12.093 -37.377 1.00 10.65 266 LEU A C 1
ATOM 2058 O O . LEU A 1 266 ? -26.265 -13.208 -37.341 1.00 8.99 266 LEU A O 1
ATOM 2063 N N . SER A 1 267 ? -24.511 -11.876 -37.719 1.00 10.27 267 SER A N 1
ATOM 2064 C CA . SER A 1 267 ? -23.583 -12.981 -37.866 1.00 9.71 267 SER A CA 1
ATOM 2065 C C . SER A 1 267 ? -23.129 -13.447 -36.478 1.00 10.28 267 SER A C 1
ATOM 2066 O O . SER A 1 267 ? -23.368 -12.763 -35.480 1.00 10.24 267 SER A O 1
ATOM 2069 N N . GLU A 1 268 ? -22.488 -14.611 -36.429 1.00 7.11 268 GLU A N 1
ATOM 2070 C CA . GLU A 1 268 ? -21.859 -15.118 -35.213 1.00 8.61 268 GLU A CA 1
ATOM 2071 C C . GLU A 1 268 ? -20.811 -14.142 -34.671 1.00 8.47 268 GLU A C 1
ATOM 2072 O O . GLU A 1 268 ? -20.706 -13.944 -33.476 1.00 10.98 268 GLU A O 1
ATOM 2078 N N . ALA A 1 269 ? -20.028 -13.543 -35.560 1.00 9.39 269 ALA A N 1
ATOM 2079 C CA . ALA A 1 269 ? -18.994 -12.611 -35.143 1.00 9.54 269 ALA A CA 1
ATOM 2080 C C . ALA A 1 269 ? -19.586 -11.294 -34.608 1.00 9.99 269 ALA A C 1
ATOM 2081 O O . ALA A 1 269 ? -19.106 -10.765 -33.612 1.00 10.96 269 ALA A O 1
ATOM 2083 N N . GLN A 1 270 ? -20.616 -10.769 -35.272 1.00 8.27 270 GLN A N 1
ATOM 2084 C CA . GLN A 1 270 ? -21.323 -9.599 -34.773 1.00 8.67 270 GLN A CA 1
ATOM 2085 C C . GLN A 1 270 ? -21.929 -9.869 -33.399 1.00 9.11 270 GLN A C 1
ATOM 2086 O O . GLN A 1 270 ? -21.900 -9.010 -32.522 1.00 10.54 270 GLN A O 1
ATOM 2092 N N . THR A 1 271 ? -22.492 -11.060 -33.225 1.00 8.13 271 THR A N 1
ATOM 2093 C CA . THR A 1 271 ? -23.134 -11.398 -31.974 1.00 9.03 271 THR A CA 1
ATOM 2094 C C . THR A 1 271 ? -22.099 -11.428 -30.849 1.00 8.21 271 THR A C 1
ATOM 2095 O O . THR A 1 271 ? -22.373 -10.923 -29.774 1.00 7.85 271 THR A O 1
ATOM 2099 N N . ASP A 1 272 ? -20.915 -11.986 -31.107 1.00 8.78 272 ASP A N 1
ATOM 2100 C CA . ASP A 1 272 ? -19.830 -11.951 -30.120 1.00 11.03 272 ASP A CA 1
ATOM 2101 C C . ASP A 1 272 ? -19.470 -10.516 -29.764 1.00 12.59 272 ASP A C 1
ATOM 2102 O O . ASP A 1 272 ? -19.298 -10.180 -28.593 1.00 12.41 272 ASP A O 1
ATOM 2107 N N . GLU A 1 273 ? -19.349 -9.686 -30.797 1.00 9.75 273 GLU A N 1
ATOM 2108 C CA . GLU A 1 273 ? -19.016 -8.284 -30.644 1.00 11.53 273 GLU A CA 1
ATOM 2109 C C . GLU A 1 273 ? -20.064 -7.562 -29.797 1.00 10.14 273 GLU A C 1
ATOM 2110 O O . GLU A 1 273 ? -19.737 -6.826 -28.868 1.00 7.95 273 GLU A O 1
ATOM 2116 N N . LEU A 1 274 ? -21.326 -7.796 -30.132 1.00 8.43 274 LEU A N 1
ATOM 2117 C CA . LEU A 1 274 ? -22.445 -7.179 -29.439 1.00 7.75 274 LEU A CA 1
ATOM 2118 C C . LEU A 1 274 ? -22.433 -7.527 -27.945 1.00 8.59 274 LEU A C 1
ATOM 2119 O O . LEU A 1 274 ? -22.698 -6.682 -27.093 1.00 7.21 274 LEU A O 1
ATOM 2124 N N . ILE A 1 275 ? -22.103 -8.775 -27.636 1.00 8.99 275 ILE A N 1
ATOM 2125 C CA . ILE A 1 275 ? -22.059 -9.212 -26.248 1.00 9.11 275 ILE A CA 1
ATOM 2126 C C . ILE A 1 275 ? -21.037 -8.387 -25.454 1.00 8.79 275 ILE A C 1
ATOM 2127 O O . ILE A 1 275 ? -21.337 -7.918 -24.365 1.00 8.23 275 ILE A O 1
ATOM 2132 N N . GLN A 1 276 ? -19.857 -8.182 -26.027 1.00 8.50 276 GLN A N 1
ATOM 2133 C CA . GLN A 1 276 ? -18.840 -7.363 -25.386 1.00 8.07 276 GLN A CA 1
ATOM 2134 C C . GLN A 1 276 ? -19.318 -5.926 -25.212 1.00 7.69 276 GLN A C 1
ATOM 2135 O O . GLN A 1 276 ? -19.173 -5.349 -24.146 1.00 7.06 276 GLN A O 1
ATOM 2141 N N . VAL A 1 277 ? -19.902 -5.373 -26.269 1.00 7.69 277 VAL A N 1
ATOM 2142 C CA . VAL A 1 277 ? -20.375 -4.003 -26.267 1.00 6.71 277 VAL A CA 1
ATOM 2143 C C . VAL A 1 277 ? -21.424 -3.770 -25.187 1.00 7.06 277 VAL A C 1
ATOM 2144 O O . VAL A 1 277 ? -21.258 -2.893 -24.349 1.00 7.00 277 VAL A O 1
ATOM 2148 N N . ILE A 1 278 ? -22.486 -4.572 -25.187 1.00 8.74 278 ILE A N 1
ATOM 2149 C CA . ILE A 1 278 ? -23.555 -4.404 -24.201 1.00 6.12 278 ILE A CA 1
ATOM 2150 C C . ILE A 1 278 ? -23.057 -4.680 -22.776 1.00 6.02 278 ILE A C 1
ATOM 2151 O O . ILE A 1 278 ? -23.503 -4.041 -21.841 1.00 8.14 278 ILE A O 1
ATOM 2156 N N . SER A 1 279 ? -22.111 -5.596 -22.612 1.00 7.46 279 SER A N 1
ATOM 2157 C CA . SER A 1 279 ? -21.592 -5.901 -21.279 1.00 6.77 279 SER A CA 1
ATOM 2158 C C . SER A 1 279 ? -20.921 -4.681 -20.662 1.00 7.79 279 SER A C 1
ATOM 2159 O O . SER A 1 279 ? -21.111 -4.376 -19.488 1.00 7.53 279 SER A O 1
ATOM 2162 N N . LEU A 1 280 ? -20.142 -3.980 -21.473 1.00 8.04 280 LEU A N 1
ATOM 2163 C CA . LEU A 1 280 ? -19.461 -2.793 -21.012 1.00 5.95 280 LEU A CA 1
ATOM 2164 C C . LEU A 1 280 ? -20.470 -1.700 -20.669 1.00 8.64 280 LEU A C 1
ATOM 2165 O O . LEU A 1 280 ? -20.379 -1.086 -19.619 1.00 7.47 280 LEU A O 1
ATOM 2170 N N . PHE A 1 281 ? -21.436 -1.465 -21.549 1.00 6.40 281 PHE A N 1
ATOM 2171 C CA . PHE A 1 281 ? -22.419 -0.424 -21.280 1.00 7.12 281 PHE A CA 1
ATOM 2172 C C . PHE A 1 281 ? -23.234 -0.699 -20.020 1.00 7.15 281 PHE A C 1
ATOM 2173 O O . PHE A 1 281 ? -23.461 0.200 -19.216 1.00 7.03 281 PHE A O 1
ATOM 2181 N N . GLN A 1 282 ? -23.645 -1.945 -19.855 1.00 8.02 282 GLN A N 1
ATOM 2182 C CA . GLN A 1 282 ? -24.405 -2.364 -18.687 1.00 7.58 282 GLN A CA 1
ATOM 2183 C C . GLN A 1 282 ? -23.639 -2.117 -17.378 1.00 8.17 282 GLN A C 1
ATOM 2184 O O . GLN A 1 282 ? -24.204 -1.626 -16.400 1.00 5.06 282 GLN A O 1
ATOM 2190 N N . TRP A 1 283 ? -22.364 -2.485 -17.371 1.00 5.14 283 TRP A N 1
ATOM 2191 C CA . TRP A 1 283 ? -21.495 -2.217 -16.235 1.00 6.47 283 TRP A CA 1
ATOM 2192 C C . TRP A 1 283 ? -21.367 -0.712 -15.969 1.00 6.74 283 TRP A C 1
ATOM 2193 O O . TRP A 1 283 ? -21.516 -0.266 -14.837 1.00 6.99 283 TRP A O 1
ATOM 2204 N N . MET A 1 284 ? -21.076 0.046 -17.026 1.00 5.79 284 MET A N 1
ATOM 2205 C CA . MET A 1 284 ? -20.981 1.505 -16.975 1.00 5.95 284 MET A CA 1
ATOM 2206 C C . MET A 1 284 ? -22.184 2.157 -16.287 1.00 6.30 284 MET A C 1
ATOM 2207 O O . MET A 1 284 ? -22.039 3.095 -15.514 1.00 4.13 284 MET A O 1
ATOM 2212 N N . LEU A 1 285 ? -23.370 1.638 -16.582 1.00 6.26 285 LEU A N 1
ATOM 2213 C CA . LEU A 1 285 ? -24.605 2.326 -16.225 1.00 7.18 285 LEU A CA 1
ATOM 2214 C C . LEU A 1 285 ? -24.890 2.371 -14.713 1.00 6.42 285 LEU A C 1
ATOM 2215 O O . LEU A 1 285 ? -25.526 3.305 -14.238 1.00 7.18 285 LEU A O 1
ATOM 2220 N N . SER A 1 286 ? -24.426 1.383 -13.955 1.00 5.96 286 SER A N 1
ATOM 2221 C CA . SER A 1 286 ? -24.618 1.444 -12.511 1.00 5.05 286 SER A CA 1
ATOM 2222 C C . SER A 1 286 ? -23.775 2.572 -11.929 1.00 7.96 286 SER A C 1
ATOM 2223 O O . SER A 1 286 ? -24.217 3.260 -11.017 1.00 7.11 286 SER A O 1
ATOM 2226 N N . GLY A 1 287 ? -22.572 2.761 -12.471 1.00 6.74 287 GLY A N 1
ATOM 2227 C CA . GLY A 1 287 ? -21.714 3.869 -12.071 1.00 7.35 287 GLY A CA 1
ATOM 2228 C C . GLY A 1 287 ? -22.290 5.229 -12.454 1.00 6.88 287 GLY A C 1
ATOM 2229 O O . GLY A 1 287 ? -22.246 6.171 -11.671 1.00 8.04 287 GLY A O 1
ATOM 2230 N N . LEU A 1 288 ? -22.837 5.325 -13.661 1.00 5.68 288 LEU A N 1
ATOM 2231 C CA . LEU A 1 288 ? -23.435 6.575 -14.137 1.00 5.53 288 LEU A CA 1
ATOM 2232 C C . LEU A 1 288 ? -24.581 7.050 -13.236 1.00 7.11 288 LEU A C 1
ATOM 2233 O O . LEU A 1 288 ? -24.700 8.243 -12.935 1.00 6.90 288 LEU A O 1
ATOM 2238 N N . VAL A 1 289 ? -25.401 6.103 -12.793 1.00 5.04 289 VAL A N 1
ATOM 2239 C CA . VAL A 1 289 ? -26.476 6.411 -11.867 1.00 6.37 289 VAL A CA 1
ATOM 2240 C C . VAL A 1 289 ? -25.939 7.074 -10.591 1.00 6.72 289 VAL A C 1
ATOM 2241 O O . VAL A 1 289 ? -26.442 8.103 -10.172 1.00 5.49 289 VAL A O 1
ATOM 2245 N N . LEU A 1 290 ? -24.902 6.491 -9.999 1.00 6.52 290 LEU A N 1
ATOM 2246 C CA . LEU A 1 290 ? -24.302 7.044 -8.794 1.00 7.31 290 LEU A CA 1
ATOM 2247 C C . LEU A 1 290 ? -23.684 8.413 -9.058 1.00 7.52 290 LEU A C 1
ATOM 2248 O O . LEU A 1 290 ? -23.766 9.296 -8.216 1.00 7.94 290 LEU A O 1
ATOM 2253 N N . ASN A 1 291 ? -23.079 8.584 -10.230 1.00 8.58 291 ASN A N 1
ATOM 2254 C CA . ASN A 1 291 ? -22.408 9.837 -10.569 1.00 7.03 291 ASN A CA 1
ATOM 2255 C C . ASN A 1 291 ? -23.405 10.981 -10.706 1.00 7.31 291 ASN A C 1
ATOM 2256 O O . ASN A 1 291 ? -23.178 12.081 -10.188 1.00 7.47 291 ASN A O 1
ATOM 2261 N N . VAL A 1 292 ? -24.505 10.720 -11.403 1.00 6.94 292 VAL A N 1
ATOM 2262 C CA . VAL A 1 292 ? -25.524 11.746 -11.600 1.00 7.61 292 VAL A CA 1
ATOM 2263 C C . VAL A 1 292 ? -26.135 12.133 -10.250 1.00 8.16 292 VAL A C 1
ATOM 2264 O O . VAL A 1 292 ? -26.404 13.299 -9.993 1.00 9.69 292 VAL A O 1
ATOM 2268 N N . THR A 1 293 ? -26.339 11.142 -9.390 1.00 9.63 293 THR A N 1
ATOM 2269 C CA . THR A 1 293 ? -26.850 11.399 -8.050 1.00 9.10 293 THR A CA 1
ATOM 2270 C C . THR A 1 293 ? -25.914 12.353 -7.308 1.00 8.39 293 THR A C 1
ATOM 2271 O O . THR A 1 293 ? -26.356 13.311 -6.685 1.00 9.59 293 THR A O 1
ATOM 2275 N N . HIS A 1 294 ? -24.618 12.096 -7.409 1.00 8.31 294 HIS A N 1
ATOM 2276 C CA . HIS A 1 294 ? -23.611 12.949 -6.791 1.00 9.46 294 HIS A CA 1
ATOM 2277 C C . HIS A 1 294 ? -23.683 14.401 -7.290 1.00 9.14 294 HIS A C 1
ATOM 2278 O O . HIS A 1 294 ? -23.655 15.340 -6.498 1.00 10.58 294 HIS A O 1
ATOM 2285 N N . PHE A 1 295 ? -23.748 14.568 -8.605 1.00 7.43 295 PHE A N 1
ATOM 2286 C CA . PHE A 1 295 ? -23.884 15.873 -9.225 1.00 7.69 295 PHE A CA 1
ATOM 2287 C C . PHE A 1 295 ? -25.112 16.607 -8.689 1.00 7.45 295 PHE A C 1
ATOM 2288 O O . PHE A 1 295 ? -25.035 17.753 -8.298 1.00 10.05 295 PHE A O 1
ATOM 2296 N N . LYS A 1 296 ? -26.243 15.921 -8.695 1.00 4.89 296 LYS A N 1
ATOM 2297 C CA . LYS A 1 296 ? -27.509 16.483 -8.277 1.00 8.23 296 LYS A CA 1
ATOM 2298 C C . LYS A 1 296 ? -27.483 16.927 -6.818 1.00 10.41 296 LYS A C 1
ATOM 2299 O O . LYS A 1 296 ? -28.017 17.982 -6.472 1.00 8.23 296 LYS A O 1
ATOM 2305 N N . GLN A 1 297 ? -26.846 16.126 -5.969 1.00 7.83 297 GLN A N 1
ATOM 2306 C CA . GLN A 1 297 ? -26.768 16.452 -4.561 1.00 9.67 297 GLN A CA 1
ATOM 2307 C C . GLN A 1 297 ? -25.805 17.616 -4.325 1.00 10.25 297 GLN A C 1
ATOM 2308 O O . GLN A 1 297 ? -26.065 18.451 -3.472 1.00 13.19 297 GLN A O 1
ATOM 2314 N N . GLN A 1 298 ? -24.728 17.691 -5.103 1.00 9.80 298 GLN A N 1
ATOM 2315 C CA . GLN A 1 298 ? -23.852 18.865 -5.084 1.00 11.53 298 GLN A CA 1
ATOM 2316 C C . GLN A 1 298 ? -24.624 20.153 -5.371 1.00 13.58 298 GLN A C 1
ATOM 2317 O O . GLN A 1 298 ? -24.362 21.192 -4.777 1.00 12.76 298 GLN A O 1
ATOM 2323 N N . ALA A 1 299 ? -25.560 20.081 -6.312 1.00 10.94 299 ALA A N 1
ATOM 2324 C CA . ALA A 1 299 ? -26.230 21.279 -6.802 1.00 11.97 299 ALA A CA 1
ATOM 2325 C C . ALA A 1 299 ? -27.520 21.574 -6.046 1.00 13.27 299 ALA A C 1
ATOM 2326 O O . ALA A 1 299 ? -28.276 22.453 -6.439 1.00 15.68 299 ALA A O 1
ATOM 2328 N N . LEU A 1 300 ? -27.768 20.835 -4.971 1.00 15.12 300 LEU A N 1
ATOM 2329 C CA . LEU A 1 300 ? -28.960 21.064 -4.151 1.00 19.70 300 LEU A CA 1
ATOM 2330 C C . LEU A 1 300 ? -29.044 22.498 -3.626 1.00 18.44 300 LEU A C 1
ATOM 2331 O O . LEU A 1 300 ? -30.077 23.158 -3.774 1.00 30.13 300 LEU A O 1
ATOM 2336 N N . LEU B 1 10 ? -72.251 3.328 -0.459 1.00 47.41 10 LEU B N 1
ATOM 2337 C CA . LEU B 1 10 ? -71.259 4.357 -0.167 1.00 38.57 10 LEU B CA 1
ATOM 2338 C C . LEU B 1 10 ? -71.442 5.546 -1.099 1.00 38.13 10 LEU B C 1
ATOM 2339 O O . LEU B 1 10 ? -71.527 5.381 -2.317 1.00 36.64 10 LEU B O 1
ATOM 2344 N N . GLN B 1 11 ? -71.508 6.743 -0.520 1.00 36.69 11 GLN B N 1
ATOM 2345 C CA . GLN B 1 11 ? -71.913 7.922 -1.274 1.00 41.55 11 GLN B CA 1
ATOM 2346 C C . GLN B 1 11 ? -71.320 9.241 -0.768 1.00 36.84 11 GLN B C 1
ATOM 2347 O O . GLN B 1 11 ? -71.305 9.516 0.433 1.00 37.85 11 GLN B O 1
ATOM 2353 N N . LEU B 1 12 ? -70.835 10.040 -1.718 1.00 34.40 12 LEU B N 1
ATOM 2354 C CA . LEU B 1 12 ? -70.397 11.411 -1.488 1.00 27.46 12 LEU B CA 1
ATOM 2355 C C . LEU B 1 12 ? -71.481 12.413 -1.843 1.00 30.00 12 LEU B C 1
ATOM 2356 O O . LEU B 1 12 ? -71.737 12.655 -3.022 1.00 30.79 12 LEU B O 1
ATOM 2361 N N . PRO B 1 13 ? -72.102 13.020 -0.829 1.00 30.71 13 PRO B N 1
ATOM 2362 C CA . PRO B 1 13 ? -73.078 14.092 -1.055 1.00 29.16 13 PRO B CA 1
ATOM 2363 C C . PRO B 1 13 ? -72.428 15.399 -1.529 1.00 25.05 13 PRO B C 1
ATOM 2364 O O . PRO B 1 13 ? -71.386 15.792 -1.002 1.00 21.16 13 PRO B O 1
ATOM 2368 N N . ARG B 1 14 ? -73.041 16.046 -2.519 1.00 23.10 14 ARG B N 1
ATOM 2369 C CA . ARG B 1 14 ? -72.606 17.360 -2.976 1.00 21.48 14 ARG B CA 1
ATOM 2370 C C . ARG B 1 14 ? -72.803 18.386 -1.867 1.00 19.72 14 ARG B C 1
ATOM 2371 O O . ARG B 1 14 ? -73.876 18.474 -1.278 1.00 22.51 14 ARG B O 1
ATOM 2379 N N . PRO B 1 15 ? -71.762 19.170 -1.578 1.00 20.83 15 PRO B N 1
ATOM 2380 C CA . PRO B 1 15 ? -71.894 20.199 -0.546 1.00 23.56 15 PRO B CA 1
ATOM 2381 C C . PRO B 1 15 ? -72.785 21.334 -1.025 1.00 26.47 15 PRO B C 1
ATOM 2382 O O . PRO B 1 15 ? -73.075 21.421 -2.223 1.00 25.20 15 PRO B O 1
ATOM 2386 N N . VAL B 1 16 ? -73.219 22.190 -0.110 1.00 27.09 16 VAL B N 1
ATOM 2387 C CA . VAL B 1 16 ? -73.974 23.369 -0.516 1.00 34.39 16 VAL B CA 1
ATOM 2388 C C . VAL B 1 16 ? -73.000 24.496 -0.860 1.00 32.43 16 VAL B C 1
ATOM 2389 O O . VAL B 1 16 ? -72.053 24.757 -0.124 1.00 34.91 16 VAL B O 1
ATOM 2393 N N . CYS B 1 17 ? -73.211 25.138 -2.001 1.00 32.46 17 CYS B N 1
ATOM 2394 C CA . CYS B 1 17 ? -72.334 26.224 -2.418 1.00 31.36 17 CYS B CA 1
ATOM 2395 C C . CYS B 1 17 ? -73.139 27.361 -3.018 1.00 33.52 17 CYS B C 1
ATOM 2396 O O . CYS B 1 17 ? -73.500 27.331 -4.191 1.00 32.21 17 CYS B O 1
ATOM 2399 N N . GLU B 1 18 ? -73.422 28.366 -2.201 1.00 35.88 18 GLU B N 1
ATOM 2400 C CA . GLU B 1 18 ? -74.140 29.539 -2.672 1.00 38.95 18 GLU B CA 1
ATOM 2401 C C . GLU B 1 18 ? -73.145 30.606 -3.117 1.00 33.76 18 GLU B C 1
ATOM 2402 O O . GLU B 1 18 ? -73.505 31.579 -3.776 1.00 34.19 18 GLU B O 1
ATOM 2408 N N . ALA B 1 19 ? -71.881 30.391 -2.775 1.00 34.79 19 ALA B N 1
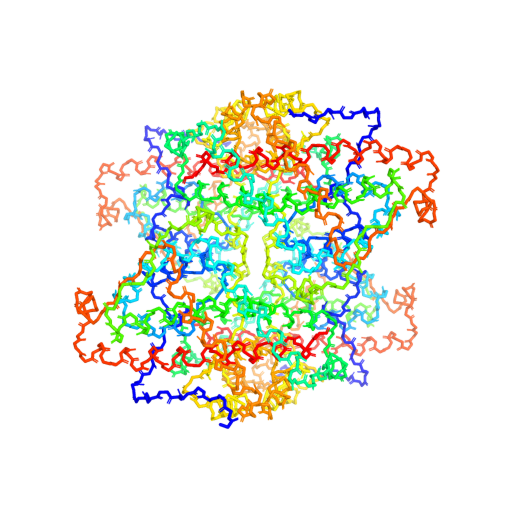ATOM 2409 C CA . ALA B 1 19 ? -70.815 31.326 -3.109 1.00 31.60 19 ALA B CA 1
ATOM 2410 C C . ALA B 1 19 ? -70.552 31.395 -4.608 1.00 29.22 19 ALA B C 1
ATOM 2411 O O . ALA B 1 19 ? -70.597 30.388 -5.318 1.00 24.00 19 ALA B O 1
ATOM 2413 N N . ILE B 1 20 ? -70.269 32.598 -5.081 1.00 27.42 20 ILE B N 1
ATOM 2414 C CA . ILE B 1 20 ? -69.896 32.788 -6.466 1.00 25.55 20 ILE B CA 1
ATOM 2415 C C . ILE B 1 20 ? -68.424 32.414 -6.634 1.00 19.41 20 ILE B C 1
ATOM 2416 O O . ILE B 1 20 ? -67.599 32.720 -5.784 1.00 21.64 20 ILE B O 1
ATOM 2421 N N . ILE B 1 21 ? -68.119 31.714 -7.714 1.00 19.41 21 ILE B N 1
ATOM 2422 C CA . ILE B 1 21 ? -66.773 31.231 -7.983 1.00 18.73 21 ILE B CA 1
ATOM 2423 C C . ILE B 1 21 ? -66.101 32.152 -8.993 1.00 15.04 21 ILE B C 1
ATOM 2424 O O . ILE B 1 21 ? -66.698 32.509 -9.992 1.00 20.49 21 ILE B O 1
ATOM 2429 N N . ARG B 1 22 ? -64.870 32.557 -8.716 1.00 14.60 22 ARG B N 1
ATOM 2430 C CA . ARG B 1 22 ? -64.219 33.598 -9.503 1.00 16.21 22 ARG B CA 1
ATOM 2431 C C . ARG B 1 22 ? -62.808 33.215 -9.960 1.00 12.93 22 ARG B C 1
ATOM 2432 O O . ARG B 1 22 ? -61.838 33.819 -9.531 1.00 12.57 22 ARG B O 1
ATOM 2440 N N . PRO B 1 23 ? -62.697 32.223 -10.849 1.00 12.75 23 PRO B N 1
ATOM 2441 C CA . PRO B 1 23 ? -61.387 31.774 -11.331 1.00 9.61 23 PRO B CA 1
ATOM 2442 C C . PRO B 1 23 ? -60.563 32.900 -11.962 1.00 12.70 23 PRO B C 1
ATOM 2443 O O . PRO B 1 23 ? -61.112 33.726 -12.684 1.00 14.62 23 PRO B O 1
ATOM 2447 N N . VAL B 1 24 ? -59.266 32.946 -11.683 1.00 10.86 24 VAL B N 1
ATOM 2448 C CA . VAL B 1 24 ? -58.394 33.826 -12.447 1.00 9.74 24 VAL B CA 1
ATOM 2449 C C . VAL B 1 24 ? -57.618 32.971 -13.435 1.00 8.77 24 VAL B C 1
ATOM 2450 O O . VAL B 1 24 ? -56.676 32.279 -13.061 1.00 8.69 24 VAL B O 1
ATOM 2454 N N . PRO B 1 25 ? -58.041 32.993 -14.702 1.00 11.17 25 PRO B N 1
ATOM 2455 C CA . PRO B 1 25 ? -57.392 32.177 -15.730 1.00 9.65 25 PRO B CA 1
ATOM 2456 C C . PRO B 1 25 ? -55.952 32.613 -15.957 1.00 11.82 25 PRO B C 1
ATOM 2457 O O . PRO B 1 25 ? -55.607 33.765 -15.692 1.00 9.27 25 PRO B O 1
ATOM 2461 N N . GLU B 1 26 ? -55.121 31.687 -16.422 1.00 10.34 26 GLU B N 1
ATOM 2462 C CA . GLU B 1 26 ? -53.720 31.994 -16.662 1.00 8.15 26 GLU B CA 1
ATOM 2463 C C . GLU B 1 26 ? -53.546 33.138 -17.644 1.00 11.17 26 GLU B C 1
ATOM 2464 O O . GLU B 1 26 ? -52.608 33.905 -17.521 1.00 13.88 26 GLU B O 1
ATOM 2470 N N . HIS B 1 27 ? -54.450 33.273 -18.607 1.00 12.43 27 HIS B N 1
ATOM 2471 C CA . HIS B 1 27 ? -54.281 34.320 -19.614 1.00 10.85 27 HIS B CA 1
ATOM 2472 C C . HIS B 1 27 ? -54.659 35.701 -19.071 1.00 13.42 27 HIS B C 1
ATOM 2473 O O . HIS B 1 27 ? -54.396 36.709 -19.714 1.00 14.57 27 HIS B O 1
ATOM 2480 N N . ARG B 1 28 ? -55.243 35.745 -17.875 1.00 13.84 28 ARG B N 1
ATOM 2481 C CA . ARG B 1 28 ? -55.571 37.015 -17.242 1.00 13.56 28 ARG B CA 1
ATOM 2482 C C . ARG B 1 28 ? -54.685 37.350 -16.046 1.00 15.14 28 ARG B C 1
ATOM 2483 O O . ARG B 1 28 ? -54.616 38.499 -15.643 1.00 15.26 28 ARG B O 1
ATOM 2491 N N . ALA B 1 29 ? -54.002 36.353 -15.490 1.00 12.26 29 ALA B N 1
ATOM 2492 C CA . ALA B 1 29 ? -53.257 36.539 -14.247 1.00 11.98 29 ALA B CA 1
ATOM 2493 C C . ALA B 1 29 ? -52.145 37.575 -14.389 1.00 15.47 29 ALA B C 1
ATOM 2494 O O . ALA B 1 29 ? -51.417 37.578 -15.377 1.00 14.70 29 ALA B O 1
ATOM 2496 N N . ASP B 1 30 ? -52.012 38.439 -13.387 1.00 15.17 30 ASP B N 1
ATOM 2497 C CA . ASP B 1 30 ? -50.966 39.447 -13.403 1.00 15.65 30 ASP B CA 1
ATOM 2498 C C . ASP B 1 30 ? -49.625 38.820 -13.061 1.00 14.91 30 ASP B C 1
ATOM 2499 O O . ASP B 1 30 ? -49.538 37.627 -12.811 1.00 16.24 30 ASP B O 1
ATOM 2504 N N . GLN B 1 31 ? -48.584 39.639 -13.017 1.00 19.02 31 GLN B N 1
ATOM 2505 C CA . GLN B 1 31 ? -47.224 39.140 -12.920 1.00 19.93 31 GLN B CA 1
ATOM 2506 C C . GLN B 1 31 ? -46.971 38.370 -11.611 1.00 17.96 31 GLN B C 1
ATOM 2507 O O . GLN B 1 31 ? -46.410 37.286 -11.611 1.00 16.70 31 GLN B O 1
ATOM 2513 N N . GLU B 1 32 ? -47.385 38.945 -10.493 1.00 17.85 32 GLU B N 1
ATOM 2514 C CA . GLU B 1 32 ? -47.213 38.299 -9.194 1.00 16.83 32 GLU B CA 1
ATOM 2515 C C . GLU B 1 32 ? -47.933 36.952 -9.123 1.00 17.08 32 GLU B C 1
ATOM 2516 O O . GLU B 1 32 ? -47.348 35.954 -8.716 1.00 15.70 32 GLU B O 1
ATOM 2522 N N . LEU B 1 33 ? -49.197 36.928 -9.523 1.00 13.50 33 LEU B N 1
ATOM 2523 C CA . LEU B 1 33 ? -49.967 35.685 -9.512 1.00 13.24 33 LEU B CA 1
ATOM 2524 C C . LEU B 1 33 ? -49.395 34.651 -10.502 1.00 12.52 33 LEU B C 1
ATOM 2525 O O . LEU B 1 33 ? -49.361 33.458 -10.206 1.00 12.34 33 LEU B O 1
ATOM 2530 N N . SER B 1 34 ? -48.932 35.116 -11.659 1.00 12.32 34 SER B N 1
ATOM 2531 C CA . SER B 1 34 ? -48.394 34.221 -12.683 1.00 11.69 34 SER B CA 1
ATOM 2532 C C . SER B 1 34 ? -47.129 33.524 -12.194 1.00 12.47 34 SER B C 1
ATOM 2533 O O . SER B 1 34 ? -46.834 32.407 -12.599 1.00 11.50 34 SER B O 1
ATOM 2536 N N . GLU B 1 35 ? -46.400 34.193 -11.308 1.00 13.34 35 GLU B N 1
ATOM 2537 C CA . GLU B 1 35 ? -45.230 33.614 -10.683 1.00 15.85 35 GLU B CA 1
ATOM 2538 C C . GLU B 1 35 ? -45.604 32.470 -9.729 1.00 13.11 35 GLU B C 1
ATOM 2539 O O . GLU B 1 35 ? -44.915 31.459 -9.660 1.00 16.01 35 GLU B O 1
ATOM 2545 N N . ILE B 1 36 ? -46.695 32.628 -8.994 1.00 11.64 36 ILE B N 1
ATOM 2546 C CA . ILE B 1 36 ? -47.170 31.550 -8.138 1.00 12.93 36 ILE B CA 1
ATOM 2547 C C . ILE B 1 36 ? -47.698 30.417 -9.009 1.00 10.37 36 ILE B C 1
ATOM 2548 O O . ILE B 1 36 ? -47.429 29.260 -8.740 1.00 9.79 36 ILE B O 1
ATOM 2553 N N . TYR B 1 37 ? -48.420 30.778 -10.067 1.00 9.79 37 TYR B N 1
ATOM 2554 C CA . TYR B 1 37 ? -48.910 29.814 -11.047 1.00 8.87 37 TYR B CA 1
ATOM 2555 C C . TYR B 1 37 ? -47.776 28.993 -11.645 1.00 11.92 37 TYR B C 1
ATOM 2556 O O . TYR B 1 37 ? -47.905 27.785 -11.800 1.00 11.05 37 TYR B O 1
ATOM 2565 N N . ARG B 1 38 ? -46.669 29.651 -11.970 1.00 11.04 38 ARG B N 1
ATOM 2566 C CA . ARG B 1 38 ? -45.542 28.970 -12.584 1.00 12.64 38 ARG B CA 1
ATOM 2567 C C . ARG B 1 38 ? -44.921 27.970 -11.618 1.00 12.28 38 ARG B C 1
ATOM 2568 O O . ARG B 1 38 ? -44.525 26.870 -12.009 1.00 13.62 38 ARG B O 1
ATOM 2576 N N . ASP B 1 39 ? -44.842 28.368 -10.354 1.00 11.77 39 ASP B N 1
ATOM 2577 C CA . ASP B 1 39 ? -44.233 27.543 -9.335 1.00 10.36 39 ASP B CA 1
ATOM 2578 C C . ASP B 1 39 ? -45.098 26.318 -9.056 1.00 10.71 39 ASP B C 1
ATOM 2579 O O . ASP B 1 39 ? -44.582 25.220 -8.888 1.00 9.77 39 ASP B O 1
ATOM 2584 N N . LEU B 1 40 ? -46.410 26.532 -9.012 1.00 8.14 40 LEU B N 1
ATOM 2585 C CA . LEU B 1 40 ? -47.382 25.458 -8.865 1.00 10.20 40 LEU B CA 1
ATOM 2586 C C . LEU B 1 40 ? -47.199 24.417 -9.969 1.00 8.13 40 LEU B C 1
ATOM 2587 O O . LEU B 1 40 ? -47.089 23.222 -9.701 1.00 6.79 40 LEU B O 1
ATOM 2592 N N . LYS B 1 41 ? -47.136 24.890 -11.205 1.00 8.49 41 LYS B N 1
ATOM 2593 C CA . LYS B 1 41 ? -46.996 24.005 -12.355 1.00 9.40 41 LYS B CA 1
ATOM 2594 C C . LYS B 1 41 ? -45.693 23.247 -12.317 1.00 7.88 41 LYS B C 1
ATOM 2595 O O . LYS B 1 41 ? -45.671 22.048 -12.537 1.00 10.14 41 LYS B O 1
ATOM 2601 N N . ALA B 1 42 ? -44.615 23.961 -12.021 1.00 9.48 42 ALA B N 1
ATOM 2602 C CA . ALA B 1 42 ? -43.287 23.380 -11.972 1.00 10.01 42 ALA B CA 1
ATOM 2603 C C . ALA B 1 42 ? -43.194 22.305 -10.895 1.00 10.44 42 ALA B C 1
ATOM 2604 O O . ALA B 1 42 ? -42.596 21.261 -11.117 1.00 11.78 42 ALA B O 1
ATOM 2606 N N . THR B 1 43 ? -43.803 22.557 -9.743 1.00 9.90 43 THR B N 1
ATOM 2607 C CA . THR B 1 43 ? -43.761 21.606 -8.631 1.00 9.81 43 THR B CA 1
ATOM 2608 C C . THR B 1 43 ? -44.638 20.388 -8.883 1.00 8.26 43 THR B C 1
ATOM 2609 O O . THR B 1 43 ? -44.216 19.258 -8.658 1.00 7.33 43 THR B O 1
ATOM 2613 N N . PHE B 1 44 ? -45.862 20.623 -9.339 1.00 8.53 44 PHE B N 1
ATOM 2614 C CA . PHE B 1 44 ? -46.747 19.524 -9.695 1.00 7.07 44 PHE B CA 1
ATOM 2615 C C . PHE B 1 44 ? -46.230 18.806 -10.937 1.00 9.34 44 PHE B C 1
ATOM 2616 O O . PHE B 1 44 ? -46.492 17.631 -11.132 1.00 9.50 44 PHE B O 1
ATOM 2624 N N . GLY B 1 45 ? -45.495 19.517 -11.780 1.00 11.44 45 GLY B N 1
ATOM 2625 C CA . GLY B 1 45 ? -45.017 18.941 -13.024 1.00 11.66 45 GLY B CA 1
ATOM 2626 C C . GLY B 1 45 ? -46.088 18.857 -14.104 1.00 9.84 45 GLY B C 1
ATOM 2627 O O . GLY B 1 45 ? -46.086 17.932 -14.899 1.00 12.08 45 GLY B O 1
ATOM 2628 N N . VAL B 1 46 ? -47.004 19.822 -14.116 1.00 11.15 46 VAL B N 1
ATOM 2629 C CA . VAL B 1 46 ? -48.131 19.831 -15.051 1.00 9.99 46 VAL B CA 1
ATOM 2630 C C . VAL B 1 46 ? -48.166 21.141 -15.857 1.00 9.17 46 VAL B C 1
ATOM 2631 O O . VAL B 1 46 ? -47.662 22.159 -15.404 1.00 7.41 46 VAL B O 1
ATOM 2635 N N . PRO B 1 47 ? -48.751 21.113 -17.062 1.00 9.25 47 PRO B N 1
ATOM 2636 C CA . PRO B 1 47 ? -48.700 22.287 -17.937 1.00 7.62 47 PRO B CA 1
ATOM 2637 C C . PRO B 1 47 ? -49.873 23.257 -17.788 1.00 10.01 47 PRO B C 1
ATOM 2638 O O . PRO B 1 47 ? -49.952 24.208 -18.556 1.00 9.00 47 PRO B O 1
ATOM 2642 N N . TRP B 1 48 ? -50.761 23.015 -16.832 1.00 6.31 48 TRP B N 1
ATOM 2643 C CA . TRP B 1 48 ? -51.970 23.812 -16.661 1.00 6.92 48 TRP B CA 1
ATOM 2644 C C . TRP B 1 48 ? -52.223 24.134 -15.185 1.00 6.85 48 TRP B C 1
ATOM 2645 O O . TRP B 1 48 ? -51.908 23.343 -14.311 1.00 8.77 48 TRP B O 1
ATOM 2656 N N . VAL B 1 49 ? -52.794 25.299 -14.922 1.00 9.36 49 VAL B N 1
ATOM 2657 C CA . VAL B 1 49 ? -53.269 25.652 -13.587 1.00 8.42 49 VAL B CA 1
ATOM 2658 C C . VAL B 1 49 ? -54.733 25.247 -13.459 1.00 8.89 49 VAL B C 1
ATOM 2659 O O . VAL B 1 49 ? -55.587 25.738 -14.201 1.00 10.38 49 VAL B O 1
ATOM 2663 N N . GLY B 1 50 ? -55.022 24.357 -12.519 1.00 10.62 50 GLY B N 1
ATOM 2664 C CA . GLY B 1 50 ? -56.376 23.869 -12.342 1.00 9.19 50 GLY B CA 1
ATOM 2665 C C . GLY B 1 50 ? -57.353 24.979 -12.019 1.00 8.89 50 GLY B C 1
ATOM 2666 O O . GLY B 1 50 ? -56.978 25.962 -11.403 1.00 9.27 50 GLY B O 1
ATOM 2667 N N . VAL B 1 51 ? -58.600 24.827 -12.436 1.00 8.38 51 VAL B N 1
ATOM 2668 C CA . VAL B 1 51 ? -59.628 25.796 -12.069 1.00 8.69 51 VAL B CA 1
ATOM 2669 C C . VAL B 1 51 ? -59.787 25.893 -10.537 1.00 8.89 51 VAL B C 1
ATOM 2670 O O . VAL B 1 51 ? -60.101 26.957 -10.016 1.00 8.50 51 VAL B O 1
ATOM 2674 N N . ILE B 1 52 ? -59.537 24.786 -9.837 1.00 7.81 52 ILE B N 1
ATOM 2675 C CA . ILE B 1 52 ? -59.501 24.752 -8.385 1.00 8.25 52 ILE B CA 1
ATOM 2676 C C . ILE B 1 52 ? -58.563 25.828 -7.855 1.00 9.50 52 ILE B C 1
ATOM 2677 O O . ILE B 1 52 ? -58.951 26.631 -7.022 1.00 9.83 52 ILE B O 1
ATOM 2682 N N . THR B 1 53 ? -57.340 25.850 -8.351 1.00 8.73 53 THR B N 1
ATOM 2683 C CA . THR B 1 53 ? -56.371 26.805 -7.866 1.00 8.20 53 THR B CA 1
ATOM 2684 C C . THR B 1 53 ? -56.658 28.207 -8.429 1.00 7.70 53 THR B C 1
ATOM 2685 O O . THR B 1 53 ? -56.436 29.190 -7.745 1.00 9.22 53 THR B O 1
ATOM 2689 N N . GLN B 1 54 ? -57.201 28.298 -9.637 1.00 5.61 54 GLN B N 1
ATOM 2690 C CA . GLN B 1 54 ? -57.657 29.585 -10.161 1.00 6.69 54 GLN B CA 1
ATOM 2691 C C . GLN B 1 54 ? -58.710 30.245 -9.267 1.00 8.20 54 GLN B C 1
ATOM 2692 O O . GLN B 1 54 ? -58.675 31.444 -9.081 1.00 9.43 54 GLN B O 1
ATOM 2698 N N . ALA B 1 55 ? -59.648 29.447 -8.747 1.00 7.45 55 ALA B N 1
ATOM 2699 C CA . ALA B 1 55 ? -60.720 29.913 -7.865 1.00 7.82 55 ALA B CA 1
ATOM 2700 C C . ALA B 1 55 ? -60.219 30.279 -6.478 1.00 8.92 55 ALA B C 1
ATOM 2701 O O . ALA B 1 55 ? -60.666 31.263 -5.895 1.00 9.45 55 ALA B O 1
ATOM 2703 N N . VAL B 1 56 ? -59.301 29.483 -5.940 1.00 8.37 56 VAL B N 1
ATOM 2704 C CA . VAL B 1 56 ? -58.707 29.811 -4.651 1.00 9.41 56 VAL B CA 1
ATOM 2705 C C . VAL B 1 56 ? -57.808 31.055 -4.787 1.00 9.28 56 VAL B C 1
ATOM 2706 O O . VAL B 1 56 ? -57.710 31.852 -3.865 1.00 10.64 56 VAL B O 1
ATOM 2710 N N . ALA B 1 57 ? -57.194 31.234 -5.956 1.00 9.59 57 ALA B N 1
ATOM 2711 C CA . ALA B 1 57 ? -56.371 32.418 -6.243 1.00 10.12 57 ALA B CA 1
ATOM 2712 C C . ALA B 1 57 ? -57.138 33.734 -6.081 1.00 10.63 57 ALA B C 1
ATOM 2713 O O . ALA B 1 57 ? -56.534 34.769 -5.826 1.00 11.27 57 ALA B O 1
ATOM 2715 N N . TYR B 1 58 ? -58.462 33.701 -6.207 1.00 11.20 58 TYR B N 1
ATOM 2716 C CA . TYR B 1 58 ? -59.237 34.920 -5.950 1.00 12.44 58 TYR B CA 1
ATOM 2717 C C . TYR B 1 58 ? -58.994 35.404 -4.525 1.00 12.88 58 TYR B C 1
ATOM 2718 O O . TYR B 1 58 ? -58.896 36.601 -4.284 1.00 15.52 58 TYR B O 1
ATOM 2727 N N . TYR B 1 59 ? -58.879 34.460 -3.596 1.00 9.06 59 TYR B N 1
ATOM 2728 C CA . TYR B 1 59 ? -58.494 34.749 -2.217 1.00 12.34 59 TYR B CA 1
ATOM 2729 C C . TYR B 1 59 ? -56.976 34.763 -2.091 1.00 9.75 59 TYR B C 1
ATOM 2730 O O . TYR B 1 59 ? -56.400 33.923 -1.399 1.00 11.50 59 TYR B O 1
ATOM 2739 N N . ARG B 1 60 ? -56.334 35.719 -2.763 1.00 11.64 60 ARG B N 1
ATOM 2740 C CA . ARG B 1 60 ? -54.905 35.601 -3.052 1.00 10.88 60 ARG B CA 1
ATOM 2741 C C . ARG B 1 60 ? -54.005 35.458 -1.818 1.00 11.24 60 ARG B C 1
ATOM 2742 O O . ARG B 1 60 ? -53.114 34.628 -1.837 1.00 12.08 60 ARG B O 1
ATOM 2750 N N . PRO B 1 61 ? -54.226 36.253 -0.750 1.00 14.49 61 PRO B N 1
ATOM 2751 C CA . PRO B 1 61 ? -53.363 36.030 0.421 1.00 14.25 61 PRO B CA 1
ATOM 2752 C C . PRO B 1 61 ? -53.489 34.639 1.048 1.00 12.75 61 PRO B C 1
ATOM 2753 O O . PRO B 1 61 ? -52.483 34.101 1.506 1.00 11.82 61 PRO B O 1
ATOM 2757 N N . PHE B 1 62 ? -54.684 34.059 1.067 1.00 12.13 62 PHE B N 1
ATOM 2758 C CA . PHE B 1 62 ? -54.799 32.686 1.529 1.00 9.31 62 PHE B CA 1
ATOM 2759 C C . PHE B 1 62 ? -54.081 31.723 0.570 1.00 8.81 62 PHE B C 1
ATOM 2760 O O . PHE B 1 62 ? -53.367 30.821 0.995 1.00 10.04 62 PHE B O 1
ATOM 2768 N N . PHE B 1 63 ? -54.317 31.908 -0.724 1.00 11.09 63 PHE B N 1
ATOM 2769 C CA . PHE B 1 63 ? -53.758 31.037 -1.757 1.00 9.18 63 PHE B CA 1
ATOM 2770 C C . PHE B 1 63 ? -52.238 30.991 -1.664 1.00 9.79 63 PHE B C 1
ATOM 2771 O O . PHE B 1 63 ? -51.643 29.919 -1.650 1.00 7.76 63 PHE B O 1
ATOM 2779 N N . ALA B 1 64 ? -51.620 32.162 -1.566 1.00 8.78 64 ALA B N 1
ATOM 2780 C CA . ALA B 1 64 ? -50.172 32.236 -1.491 1.00 8.77 64 ALA B CA 1
ATOM 2781 C C . ALA B 1 64 ? -49.622 31.525 -0.250 1.00 9.36 64 ALA B C 1
ATOM 2782 O O . ALA B 1 64 ? -48.597 30.868 -0.325 1.00 8.92 64 ALA B O 1
ATOM 2784 N N . GLU B 1 65 ? -50.294 31.666 0.888 1.00 10.47 65 GLU B N 1
ATOM 2785 C CA . GLU B 1 65 ? -49.807 31.035 2.110 1.00 10.51 65 GLU B CA 1
ATOM 2786 C C . GLU B 1 65 ? -50.101 29.525 2.119 1.00 7.73 65 GLU B C 1
ATOM 2787 O O . GLU B 1 65 ? -49.248 28.732 2.513 1.00 9.15 65 GLU B O 1
ATOM 2793 N N . ALA B 1 66 ? -51.283 29.133 1.660 1.00 9.18 66 ALA B N 1
ATOM 2794 C CA . ALA B 1 66 ? -51.613 27.710 1.534 1.00 8.97 66 ALA B CA 1
ATOM 2795 C C . ALA B 1 66 ? -50.596 26.999 0.651 1.00 8.01 66 ALA B C 1
ATOM 2796 O O . ALA B 1 66 ? -50.092 25.939 1.018 1.00 7.63 66 ALA B O 1
ATOM 2798 N N . TRP B 1 67 ? -50.278 27.590 -0.496 1.00 7.98 67 TRP B N 1
ATOM 2799 C CA . TRP B 1 67 ? -49.298 26.992 -1.383 1.00 7.02 67 TRP B CA 1
ATOM 2800 C C . TRP B 1 67 ? -47.936 26.909 -0.703 1.00 8.90 67 TRP B C 1
ATOM 2801 O O . TRP B 1 67 ? -47.260 25.896 -0.785 1.00 8.34 67 TRP B O 1
ATOM 2812 N N . ARG B 1 68 ? -47.554 27.993 -0.035 1.00 9.22 68 ARG B N 1
ATOM 2813 C CA . ARG B 1 68 ? -46.309 28.076 0.721 1.00 9.79 68 ARG B CA 1
ATOM 2814 C C . ARG B 1 68 ? -46.166 26.876 1.685 1.00 8.81 68 ARG B C 1
ATOM 2815 O O . ARG B 1 68 ? -45.111 26.255 1.785 1.00 9.96 68 ARG B O 1
ATOM 2823 N N . ARG B 1 69 ? -47.256 26.546 2.366 1.00 6.90 69 ARG B N 1
ATOM 2824 C CA . ARG B 1 69 ? -47.265 25.482 3.358 1.00 9.10 69 ARG B CA 1
ATOM 2825 C C . ARG B 1 69 ? -47.393 24.092 2.739 1.00 7.18 69 ARG B C 1
ATOM 2826 O O . ARG B 1 69 ? -46.910 23.119 3.305 1.00 9.44 69 ARG B O 1
ATOM 2834 N N . PHE B 1 70 ? -48.019 24.010 1.570 1.00 6.51 70 PHE B N 1
ATOM 2835 C CA . PHE B 1 70 ? -48.287 22.723 0.936 1.00 7.34 70 PHE B CA 1
ATOM 2836 C C . PHE B 1 70 ? -47.149 22.262 0.021 1.00 7.91 70 PHE B C 1
ATOM 2837 O O . PHE B 1 70 ? -46.851 21.070 -0.057 1.00 5.78 70 PHE B O 1
ATOM 2845 N N . ALA B 1 71 ? -46.514 23.217 -0.648 1.00 8.63 71 ALA B N 1
ATOM 2846 C CA . ALA B 1 71 ? -45.420 22.943 -1.590 1.00 6.93 71 ALA B CA 1
ATOM 2847 C C . ALA B 1 71 ? -44.306 22.009 -1.073 1.00 7.98 71 ALA B C 1
ATOM 2848 O O . ALA B 1 71 ? -43.864 21.153 -1.821 1.00 9.08 71 ALA B O 1
ATOM 2850 N N . PRO B 1 72 ? -43.853 22.160 0.195 1.00 10.53 72 PRO B N 1
ATOM 2851 C CA . PRO B 1 72 ? -42.820 21.213 0.649 1.00 10.51 72 PRO B CA 1
ATOM 2852 C C . PRO B 1 72 ? -43.226 19.738 0.533 1.00 8.07 72 PRO B C 1
ATOM 2853 O O . PRO B 1 72 ? -42.399 18.924 0.139 1.00 9.23 72 PRO B O 1
ATOM 2857 N N . SER B 1 73 ? -44.471 19.408 0.852 1.00 7.74 73 SER B N 1
ATOM 2858 C CA . SER B 1 73 ? -44.967 18.046 0.670 1.00 5.39 73 SER B CA 1
ATOM 2859 C C . SER B 1 73 ? -45.119 17.667 -0.810 1.00 6.92 73 SER B C 1
ATOM 2860 O O . SER B 1 73 ? -44.786 16.544 -1.206 1.00 7.21 73 SER B O 1
ATOM 2863 N N . ALA B 1 74 ? -45.639 18.604 -1.605 1.00 5.17 74 ALA B N 1
ATOM 2864 C CA . ALA B 1 74 ? -45.835 18.414 -3.043 1.00 7.79 74 ALA B CA 1
ATOM 2865 C C . ALA B 1 74 ? -44.553 18.033 -3.783 1.00 7.74 74 ALA B C 1
ATOM 2866 O O . ALA B 1 74 ? -44.593 17.336 -4.790 1.00 5.80 74 ALA B O 1
ATOM 2868 N N . LYS B 1 75 ? -43.420 18.497 -3.274 1.00 7.01 75 LYS B N 1
ATOM 2869 C CA . LYS B 1 75 ? -42.131 18.237 -3.896 1.00 7.78 75 LYS B CA 1
ATOM 2870 C C . LYS B 1 75 ? -41.585 16.835 -3.599 1.00 7.67 75 LYS B C 1
ATOM 2871 O O . LYS B 1 75 ? -40.569 16.444 -4.155 1.00 7.41 75 LYS B O 1
ATOM 2877 N N . THR B 1 76 ? -42.263 16.080 -2.740 1.00 8.45 76 THR B N 1
ATOM 2878 C CA . THR B 1 76 ? -41.716 14.806 -2.270 1.00 8.41 76 THR B CA 1
ATOM 2879 C C . THR B 1 76 ? -42.137 13.558 -3.059 1.00 7.16 76 THR B C 1
ATOM 2880 O O . THR B 1 76 ? -43.184 13.507 -3.696 1.00 6.69 76 THR B O 1
ATOM 2884 N N . HIS B 1 77 ? -41.260 12.567 -2.981 1.00 6.88 77 HIS B N 1
ATOM 2885 C CA . HIS B 1 77 ? -41.516 11.200 -3.372 1.00 5.83 77 HIS B CA 1
ATOM 2886 C C . HIS B 1 77 ? -42.870 10.709 -2.851 1.00 7.09 77 HIS B C 1
ATOM 2887 O O . HIS B 1 77 ? -43.638 10.114 -3.604 1.00 4.49 77 HIS B O 1
ATOM 2894 N N . PHE B 1 78 ? -43.162 10.968 -1.573 1.00 6.53 78 PHE B N 1
ATOM 2895 C CA . PHE B 1 78 ? -44.442 10.547 -1.013 1.00 6.57 78 PHE B CA 1
ATOM 2896 C C . PHE B 1 78 ? -45.602 11.080 -1.848 1.00 7.72 78 PHE B C 1
ATOM 2897 O O . PHE B 1 78 ? -46.541 10.353 -2.159 1.00 7.72 78 PHE B O 1
ATOM 2905 N N . PHE B 1 79 ? -45.554 12.367 -2.161 1.00 6.35 79 PHE B N 1
ATOM 2906 C CA . PHE B 1 79 ? -46.656 12.995 -2.869 1.00 7.24 79 PHE B CA 1
ATOM 2907 C C . PHE B 1 79 ? -46.791 12.428 -4.286 1.00 6.12 79 PHE B C 1
ATOM 2908 O O . PHE B 1 79 ? -47.896 12.164 -4.752 1.00 4.64 79 PHE B O 1
ATOM 2916 N N . GLU B 1 80 ? -45.656 12.250 -4.956 1.00 7.11 80 GLU B N 1
ATOM 2917 C CA . GLU B 1 80 ? -45.661 11.689 -6.301 1.00 7.34 80 GLU B CA 1
ATOM 2918 C C . GLU B 1 80 ? -46.349 10.328 -6.302 1.00 5.72 80 GLU B C 1
ATOM 2919 O O . GLU B 1 80 ? -47.158 10.062 -7.174 1.00 5.94 80 GLU B O 1
ATOM 2925 N N . ARG B 1 81 ? -46.028 9.493 -5.309 1.00 6.84 81 ARG B N 1
ATOM 2926 C CA . ARG B 1 81 ? -46.519 8.114 -5.226 1.00 6.90 81 ARG B CA 1
ATOM 2927 C C . ARG B 1 81 ? -47.985 8.041 -4.798 1.00 7.08 81 ARG B C 1
ATOM 2928 O O . ARG B 1 81 ? -48.731 7.221 -5.303 1.00 9.05 81 ARG B O 1
ATOM 2936 N N . ALA B 1 82 ? -48.384 8.884 -3.852 1.00 5.42 82 ALA B N 1
ATOM 2937 C CA . ALA B 1 82 ? -49.778 8.915 -3.407 1.00 6.72 82 ALA B CA 1
ATOM 2938 C C . ALA B 1 82 ? -50.710 9.407 -4.516 1.00 6.95 82 ALA B C 1
ATOM 2939 O O . ALA B 1 82 ? -51.811 8.899 -4.684 1.00 9.03 82 ALA B O 1
ATOM 2941 N N . SER B 1 83 ? -50.259 10.401 -5.270 1.00 7.43 83 SER B N 1
ATOM 2942 C CA . SER B 1 83 ? -51.016 10.878 -6.416 1.00 6.31 83 SER B CA 1
ATOM 2943 C C . SER B 1 83 ? -51.122 9.786 -7.480 1.00 7.35 83 SER B C 1
ATOM 2944 O O . SER B 1 83 ? -52.193 9.537 -8.008 1.00 7.54 83 SER B O 1
ATOM 2947 N N . ASP B 1 84 ? -50.002 9.128 -7.763 1.00 6.19 84 ASP B N 1
ATOM 2948 C CA . ASP B 1 84 ? -49.946 8.057 -8.754 1.00 7.51 84 ASP B CA 1
ATOM 2949 C C . ASP B 1 84 ? -50.847 6.879 -8.359 1.00 7.00 84 ASP B C 1
ATOM 2950 O O . ASP B 1 84 ? -51.528 6.310 -9.205 1.00 7.06 84 ASP B O 1
ATOM 2955 N N . ASP B 1 85 ? -50.864 6.537 -7.074 1.00 6.61 85 ASP B N 1
ATOM 2956 C CA . ASP B 1 85 ? -51.730 5.471 -6.576 1.00 7.39 85 ASP B CA 1
ATOM 2957 C C . ASP B 1 85 ? -53.218 5.806 -6.716 1.00 7.82 85 ASP B C 1
ATOM 2958 O O . ASP B 1 85 ? -54.051 4.912 -6.813 1.00 9.67 85 ASP B O 1
ATOM 2963 N N . ILE B 1 86 ? -53.558 7.088 -6.714 1.00 8.10 86 ILE B N 1
ATOM 2964 C CA . ILE B 1 86 ? -54.939 7.462 -6.964 1.00 7.57 86 ILE B CA 1
ATOM 2965 C C . ILE B 1 86 ? -55.270 7.185 -8.429 1.00 7.58 86 ILE B C 1
ATOM 2966 O O . ILE B 1 86 ? -56.301 6.598 -8.720 1.00 7.03 86 ILE B O 1
ATOM 2971 N N . ARG B 1 87 ? -54.380 7.577 -9.341 1.00 6.55 87 ARG B N 1
ATOM 2972 C CA . ARG B 1 87 ? -54.569 7.299 -10.769 1.00 7.10 87 ARG B CA 1
ATOM 2973 C C . ARG B 1 87 ? -54.726 5.790 -11.011 1.00 7.98 87 ARG B C 1
ATOM 2974 O O . ARG B 1 87 ? -55.577 5.354 -11.782 1.00 6.57 87 ARG B O 1
ATOM 2982 N N . ILE B 1 88 ? -53.899 5.008 -10.322 1.00 7.07 88 ILE B N 1
ATOM 2983 C CA . ILE B 1 88 ? -53.909 3.566 -10.475 1.00 6.82 88 ILE B CA 1
ATOM 2984 C C . ILE B 1 88 ? -55.236 3.005 -9.976 1.00 9.32 88 ILE B C 1
ATOM 2985 O O . ILE B 1 88 ? -55.852 2.162 -10.630 1.00 8.90 88 ILE B O 1
ATOM 2990 N N . ARG B 1 89 ? -55.678 3.496 -8.820 1.00 8.46 89 ARG B N 1
ATOM 2991 C CA . ARG B 1 89 ? -56.925 3.042 -8.213 1.00 8.73 89 ARG B CA 1
ATOM 2992 C C . ARG B 1 89 ? -58.113 3.358 -9.114 1.00 8.97 89 ARG B C 1
ATOM 2993 O O . ARG B 1 89 ? -58.996 2.531 -9.296 1.00 11.07 89 ARG B O 1
ATOM 3001 N N . SER B 1 90 ? -58.120 4.551 -9.693 1.00 9.67 90 SER B N 1
ATOM 3002 C CA . SER B 1 90 ? -59.186 4.947 -10.603 1.00 7.56 90 SER B CA 1
ATOM 3003 C C . SER B 1 90 ? -59.241 4.032 -11.832 1.00 7.79 90 SER B C 1
ATOM 3004 O O . SER B 1 90 ? -60.318 3.607 -12.251 1.00 6.74 90 SER B O 1
ATOM 3007 N N . TRP B 1 91 ? -58.066 3.743 -12.392 1.00 6.58 91 TRP B N 1
ATOM 3008 C CA . TRP B 1 91 ? -57.919 2.811 -13.507 1.00 9.40 91 TRP B CA 1
ATOM 3009 C C . TRP B 1 91 ? -58.532 1.443 -13.162 1.00 9.93 91 TRP B C 1
ATOM 3010 O O . TRP B 1 91 ? -59.290 0.866 -13.936 1.00 11.21 91 TRP B O 1
ATOM 3021 N N . GLU B 1 92 ? -58.189 0.963 -11.976 1.00 10.20 92 GLU B N 1
ATOM 3022 C CA . GLU B 1 92 ? -58.671 -0.288 -11.417 1.00 10.14 92 GLU B CA 1
ATOM 3023 C C . GLU B 1 92 ? -60.197 -0.312 -11.230 1.00 13.03 92 GLU B C 1
ATOM 3024 O O . GLU B 1 92 ? -60.870 -1.219 -11.710 1.00 15.68 92 GLU B O 1
ATOM 3030 N N . LEU B 1 93 ? -60.730 0.692 -10.542 1.00 11.26 93 LEU B N 1
ATOM 3031 C CA . LEU B 1 93 ? -62.169 0.819 -10.309 1.00 11.94 93 LEU B CA 1
ATOM 3032 C C . LEU B 1 93 ? -63.003 0.869 -11.578 1.00 12.60 93 LEU B C 1
ATOM 3033 O O . LEU B 1 93 ? -63.954 0.118 -11.713 1.00 13.65 93 LEU B O 1
ATOM 3038 N N . MET B 1 94 ? -62.663 1.772 -12.493 1.00 12.99 94 MET B N 1
ATOM 3039 C CA . MET B 1 94 ? -63.451 1.928 -13.710 1.00 11.99 94 MET B CA 1
ATOM 3040 C C . MET B 1 94 ? -63.354 0.685 -14.599 1.00 15.48 94 MET B C 1
ATOM 3041 O O . MET B 1 94 ? -64.312 0.329 -15.276 1.00 16.13 94 MET B O 1
ATOM 3046 N N . GLY B 1 95 ? -62.206 0.020 -14.572 1.00 15.11 95 GLY B N 1
ATOM 3047 C CA . GLY B 1 95 ? -62.012 -1.192 -15.346 1.00 13.66 95 GLY B CA 1
ATOM 3048 C C . GLY B 1 95 ? -62.917 -2.315 -14.881 1.00 19.44 95 GLY B C 1
ATOM 3049 O O . GLY B 1 95 ? -63.491 -3.030 -15.694 1.00 24.05 95 GLY B O 1
ATOM 3050 N N . GLN B 1 96 ? -63.046 -2.454 -13.565 1.00 18.28 96 GLN B N 1
ATOM 3051 C CA . GLN B 1 96 ? -63.871 -3.486 -12.954 1.00 18.72 96 GLN B CA 1
ATOM 3052 C C . GLN B 1 96 ? -65.353 -3.142 -12.966 1.00 23.55 96 GLN B C 1
ATOM 3053 O O . GLN B 1 96 ? -66.191 -4.022 -13.132 1.00 22.49 96 GLN B O 1
ATOM 3059 N N . SER B 1 97 ? -65.679 -1.863 -12.794 1.00 20.34 97 SER B N 1
ATOM 3060 C CA . SER B 1 97 ? -67.067 -1.469 -12.556 1.00 20.31 97 SER B CA 1
ATOM 3061 C C . SER B 1 97 ? -67.868 -1.218 -13.821 1.00 23.65 97 SER B C 1
ATOM 3062 O O . SER B 1 97 ? -69.095 -1.213 -13.786 1.00 27.45 97 SER B O 1
ATOM 3065 N N . PHE B 1 98 ? -67.188 -1.011 -14.939 1.00 21.24 98 PHE B N 1
ATOM 3066 C CA . PHE B 1 98 ? -67.881 -0.629 -16.158 1.00 17.93 98 PHE B CA 1
ATOM 3067 C C . PHE B 1 98 ? -67.341 -1.344 -17.378 1.00 24.01 98 PHE B C 1
ATOM 3068 O O . PHE B 1 98 ? -66.144 -1.605 -17.480 1.00 25.10 98 PHE B O 1
ATOM 3076 N N . VAL B 1 99 ? -68.241 -1.654 -18.304 1.00 25.36 99 VAL B N 1
ATOM 3077 C CA . VAL B 1 99 ? -67.858 -2.107 -19.628 1.00 27.22 99 VAL B CA 1
ATOM 3078 C C . VAL B 1 99 ? -67.602 -0.881 -20.474 1.00 22.76 99 VAL B C 1
ATOM 3079 O O . VAL B 1 99 ? -68.524 -0.167 -20.840 1.00 26.66 99 VAL B O 1
ATOM 3083 N N . ILE B 1 100 ? -66.342 -0.619 -20.761 1.00 24.85 100 ILE B N 1
ATOM 3084 C CA . ILE B 1 100 ? -65.999 0.599 -21.462 1.00 24.64 100 ILE B CA 1
ATOM 3085 C C . ILE B 1 100 ? -65.546 0.235 -22.863 1.00 27.78 100 ILE B C 1
ATOM 3086 O O . ILE B 1 100 ? -64.426 -0.234 -23.065 1.00 31.35 100 ILE B O 1
ATOM 3091 N N . GLU B 1 101 ? -66.450 0.424 -23.822 1.00 29.71 101 GLU B N 1
ATOM 3092 C CA . GLU B 1 101 ? -66.192 0.095 -25.219 1.00 29.03 101 GLU B CA 1
ATOM 3093 C C . GLU B 1 101 ? -65.157 1.020 -25.833 1.00 25.53 101 GLU B C 1
ATOM 3094 O O . GLU B 1 101 ? -65.164 2.230 -25.595 1.00 23.95 101 GLU B O 1
ATOM 3100 N N . GLY B 1 102 ? -64.270 0.444 -26.635 1.00 25.54 102 GLY B N 1
ATOM 3101 C CA . GLY B 1 102 ? -63.282 1.222 -27.354 1.00 20.16 102 GLY B CA 1
ATOM 3102 C C . GLY B 1 102 ? -63.948 2.082 -28.403 1.00 19.95 102 GLY B C 1
ATOM 3103 O O . GLY B 1 102 ? -64.904 1.665 -29.047 1.00 25.50 102 GLY B O 1
ATOM 3104 N N . GLN B 1 103 ? -63.436 3.290 -28.582 1.00 21.34 103 GLN B N 1
ATOM 3105 C CA . GLN B 1 103 ? -64.059 4.260 -29.469 1.00 17.61 103 GLN B CA 1
ATOM 3106 C C . GLN B 1 103 ? -63.153 4.665 -30.632 1.00 15.13 103 GLN B C 1
ATOM 3107 O O . GLN B 1 103 ? -63.512 5.521 -31.433 1.00 17.21 103 GLN B O 1
ATOM 3113 N N . THR B 1 104 ? -61.981 4.047 -30.712 1.00 13.77 104 THR B N 1
ATOM 3114 C CA . THR B 1 104 ? -60.980 4.401 -31.714 1.00 16.00 104 THR B CA 1
ATOM 3115 C C . THR B 1 104 ? -61.465 4.126 -33.140 1.00 18.27 104 THR B C 1
ATOM 3116 O O . THR B 1 104 ? -61.269 4.947 -34.040 1.00 15.44 104 THR B O 1
ATOM 3120 N N . ASP B 1 105 ? -62.111 2.981 -33.339 1.00 18.95 105 ASP B N 1
ATOM 3121 C CA . ASP B 1 105 ? -62.677 2.663 -34.644 1.00 18.93 105 ASP B CA 1
ATOM 3122 C C . ASP B 1 105 ? -63.687 3.721 -35.061 1.00 18.47 105 ASP B C 1
ATOM 3123 O O . ASP B 1 105 ? -63.691 4.184 -36.191 1.00 21.24 105 ASP B O 1
ATOM 3128 N N . ARG B 1 106 ? -64.535 4.109 -34.125 1.00 17.02 106 ARG B N 1
ATOM 3129 C CA . ARG B 1 106 ? -65.570 5.075 -34.420 1.00 19.69 106 ARG B CA 1
ATOM 3130 C C . ARG B 1 106 ? -64.940 6.433 -34.740 1.00 17.82 106 ARG B C 1
ATOM 3131 O O . ARG B 1 106 ? -65.420 7.139 -35.616 1.00 21.52 106 ARG B O 1
ATOM 3139 N N . LEU B 1 107 ? -63.864 6.784 -34.043 1.00 16.45 107 LEU B N 1
ATOM 3140 C CA . LEU B 1 107 ? -63.145 8.023 -34.322 1.00 16.04 107 LEU B CA 1
ATOM 3141 C C . LEU B 1 107 ? -62.559 8.000 -35.737 1.00 14.03 107 LEU B C 1
ATOM 3142 O O . LEU B 1 107 ? -62.640 8.989 -36.471 1.00 15.22 107 LEU B O 1
ATOM 3147 N N . ARG B 1 108 ? -61.965 6.873 -36.109 1.00 14.20 108 ARG B N 1
ATOM 3148 C CA . ARG B 1 108 ? -61.380 6.734 -37.430 1.00 16.17 108 ARG B CA 1
ATOM 3149 C C . ARG B 1 108 ? -62.462 6.880 -38.488 1.00 18.58 108 ARG B C 1
ATOM 3150 O O . ARG B 1 108 ? -62.275 7.584 -39.476 1.00 19.25 108 ARG B O 1
ATOM 3158 N N . GLU B 1 109 ? -63.602 6.234 -38.267 1.00 18.96 109 GLU B N 1
ATOM 3159 C CA . GLU B 1 109 ? -64.724 6.341 -39.193 1.00 20.83 109 GLU B CA 1
ATOM 3160 C C . GLU B 1 109 ? -65.240 7.776 -39.316 1.00 20.78 109 GLU B C 1
ATOM 3161 O O . GLU B 1 109 ? -65.821 8.135 -40.333 1.00 23.24 109 GLU B O 1
ATOM 3167 N N . MET B 1 110 ? -65.014 8.593 -38.290 1.00 20.86 110 MET B N 1
ATOM 3168 C CA . MET B 1 110 ? -65.378 10.007 -38.337 1.00 17.38 110 MET B CA 1
ATOM 3169 C C . MET B 1 110 ? -64.330 10.838 -39.066 1.00 13.82 110 MET B C 1
ATOM 3170 O O . MET B 1 110 ? -64.521 12.027 -39.273 1.00 17.42 110 MET B O 1
ATOM 3175 N N . GLY B 1 111 ? -63.217 10.225 -39.435 1.00 14.81 111 GLY B N 1
ATOM 3176 C CA . GLY B 1 111 ? -62.201 10.931 -40.195 1.00 10.62 111 GLY B CA 1
ATOM 3177 C C . GLY B 1 111 ? -60.941 11.281 -39.426 1.00 13.38 111 GLY B C 1
ATOM 3178 O O . GLY B 1 111 ? -60.023 11.897 -39.971 1.00 13.62 111 GLY B O 1
ATOM 3179 N N . TYR B 1 112 ? -60.887 10.886 -38.159 1.00 12.33 112 TYR B N 1
ATOM 3180 C CA . TYR B 1 112 ? -59.700 11.119 -37.345 1.00 11.70 112 TYR B CA 1
ATOM 3181 C C . TYR B 1 112 ? -58.566 10.184 -37.763 1.00 10.91 112 TYR B C 1
ATOM 3182 O O . TYR B 1 112 ? -58.764 8.982 -37.900 1.00 12.91 112 TYR B O 1
ATOM 3191 N N . SER B 1 113 ? -57.388 10.758 -37.965 1.00 10.38 113 SER B N 1
ATOM 3192 C CA . SER B 1 113 ? -56.206 10.005 -38.338 1.00 11.45 113 SER B CA 1
ATOM 3193 C C . SER B 1 113 ? -55.530 9.440 -37.099 1.00 11.76 113 SER B C 1
ATOM 3194 O O . SER B 1 113 ? -55.834 9.829 -35.975 1.00 12.13 113 SER B O 1
ATOM 3197 N N . VAL B 1 114 ? -54.599 8.531 -37.329 1.00 10.91 114 VAL B N 1
ATOM 3198 C CA . VAL B 1 114 ? -53.795 7.936 -36.272 1.00 11.03 114 VAL B CA 1
ATOM 3199 C C . VAL B 1 114 ? -53.043 8.997 -35.461 1.00 10.96 114 VAL B C 1
ATOM 3200 O O . VAL B 1 114 ? -52.970 8.917 -34.234 1.00 10.29 114 VAL B O 1
ATOM 3204 N N . ARG B 1 115 ? -52.499 10.003 -36.138 1.00 11.88 115 ARG B N 1
ATOM 3205 C CA . ARG B 1 115 ? -51.784 11.062 -35.428 1.00 12.41 115 ARG B CA 1
ATOM 3206 C C . ARG B 1 115 ? -52.717 11.932 -34.570 1.00 10.60 115 ARG B C 1
ATOM 3207 O O . ARG B 1 115 ? -52.356 12.302 -33.462 1.00 10.25 115 ARG B O 1
ATOM 3215 N N . GLU B 1 116 ? -53.906 12.240 -35.074 1.00 10.34 116 GLU B N 1
ATOM 3216 C CA . GLU B 1 116 ? -54.861 13.049 -34.312 1.00 12.09 116 GLU B CA 1
ATOM 3217 C C . GLU B 1 116 ? -55.331 12.321 -33.050 1.00 11.04 116 GLU B C 1
ATOM 3218 O O . GLU B 1 116 ? -55.454 12.915 -31.986 1.00 11.02 116 GLU B O 1
ATOM 3224 N N . ILE B 1 117 ? -55.580 11.031 -33.179 1.00 8.74 117 ILE B N 1
ATOM 3225 C CA . ILE B 1 117 ? -55.976 10.228 -32.039 1.00 10.55 117 ILE B CA 1
ATOM 3226 C C . ILE B 1 117 ? -54.841 10.137 -31.002 1.00 10.86 117 ILE B C 1
ATOM 3227 O O . ILE B 1 117 ? -55.090 10.146 -29.796 1.00 9.47 117 ILE B O 1
ATOM 3232 N N . GLY B 1 118 ? -53.602 10.060 -31.477 1.00 12.69 118 GLY B N 1
ATOM 3233 C CA . GLY B 1 118 ? -52.443 10.144 -30.609 1.00 8.89 118 GLY B CA 1
ATOM 3234 C C . GLY B 1 118 ? -52.411 11.470 -29.866 1.00 9.84 118 GLY B C 1
ATOM 3235 O O . GLY B 1 118 ? -52.106 11.524 -28.679 1.00 11.93 118 GLY B O 1
ATOM 3236 N N . GLN B 1 119 ? -52.736 12.548 -30.567 1.00 10.29 119 GLN B N 1
ATOM 3237 C CA . GLN B 1 119 ? -52.786 13.870 -29.953 1.00 9.73 119 GLN B CA 1
ATOM 3238 C C . GLN B 1 119 ? -53.862 13.909 -28.873 1.00 7.75 119 GLN B C 1
ATOM 3239 O O . GLN B 1 119 ? -53.653 14.450 -27.795 1.00 9.33 119 GLN B O 1
ATOM 3245 N N . ILE B 1 120 ? -55.005 13.310 -29.169 1.00 6.00 120 ILE B N 1
ATOM 3246 C CA . ILE B 1 120 ? -56.100 13.278 -28.222 1.00 8.64 120 ILE B CA 1
ATOM 3247 C C . ILE B 1 120 ? -55.688 12.495 -26.970 1.00 9.17 120 ILE B C 1
ATOM 3248 O O . ILE B 1 120 ? -55.917 12.962 -25.859 1.00 9.08 120 ILE B O 1
ATOM 3253 N N . ARG B 1 121 ? -55.048 11.338 -27.153 1.00 7.71 121 ARG B N 1
ATOM 3254 C CA . ARG B 1 121 ? -54.568 10.542 -26.024 1.00 7.79 121 ARG B CA 1
ATOM 3255 C C . ARG B 1 121 ? -53.599 11.313 -25.138 1.00 8.38 121 ARG B C 1
ATOM 3256 O O . ARG B 1 121 ? -53.641 11.189 -23.922 1.00 9.46 121 ARG B O 1
ATOM 3264 N N . ALA B 1 122 ? -52.723 12.100 -25.752 1.00 9.81 122 ALA B N 1
ATOM 3265 C CA . ALA B 1 122 ? -51.723 12.843 -24.998 1.00 8.69 122 ALA B CA 1
ATOM 3266 C C . ALA B 1 122 ? -52.363 13.952 -24.148 1.00 7.39 122 ALA B C 1
ATOM 3267 O O . ALA B 1 122 ? -51.902 14.226 -23.045 1.00 8.79 122 ALA B O 1
ATOM 3269 N N . VAL B 1 123 ? -53.414 14.587 -24.659 1.00 8.10 123 VAL B N 1
ATOM 3270 C CA . VAL B 1 123 ? -54.174 15.546 -23.850 1.00 7.41 123 VAL B CA 1
ATOM 3271 C C . VAL B 1 123 ? -54.797 14.838 -22.639 1.00 7.83 123 VAL B C 1
ATOM 3272 O O . VAL B 1 123 ? -54.689 15.323 -21.521 1.00 6.96 123 VAL B O 1
ATOM 3276 N N . LEU B 1 124 ? -55.410 13.677 -22.861 1.00 7.50 124 LEU B N 1
ATOM 3277 C CA . LEU B 1 124 ? -55.997 12.913 -21.762 1.00 7.79 124 LEU B CA 1
ATOM 3278 C C . LEU B 1 124 ? -54.965 12.522 -20.688 1.00 11.75 124 LEU B C 1
ATOM 3279 O O . LEU B 1 124 ? -55.271 12.573 -19.490 1.00 9.25 124 LEU B O 1
ATOM 3284 N N . ASP B 1 125 ? -53.757 12.149 -21.119 1.00 9.28 125 ASP B N 1
ATOM 3285 C CA . ASP B 1 125 ? -52.688 11.741 -20.200 1.00 10.09 125 ASP B CA 1
ATOM 3286 C C . ASP B 1 125 ? -52.263 12.853 -19.232 1.00 9.22 125 ASP B C 1
ATOM 3287 O O . ASP B 1 125 ? -51.873 12.580 -18.099 1.00 11.58 125 ASP B O 1
ATOM 3292 N N . ILE B 1 126 ? -52.309 14.091 -19.704 1.00 9.10 126 ILE B N 1
ATOM 3293 C CA . ILE B 1 126 ? -51.984 15.261 -18.886 1.00 9.51 126 ILE B CA 1
ATOM 3294 C C . ILE B 1 126 ? -52.855 15.326 -17.632 1.00 8.32 126 ILE B C 1
ATOM 3295 O O . ILE B 1 126 ? -52.362 15.450 -16.513 1.00 8.56 126 ILE B O 1
ATOM 3300 N N . PHE B 1 127 ? -54.157 15.193 -17.831 1.00 7.78 127 PHE B N 1
ATOM 3301 C CA . PHE B 1 127 ? -55.100 15.263 -16.722 1.00 9.67 127 PHE B CA 1
ATOM 3302 C C . PHE B 1 127 ? -55.135 13.984 -15.914 1.00 7.31 127 PHE B C 1
ATOM 3303 O O . PHE B 1 127 ? -55.285 14.026 -14.700 1.00 10.81 127 PHE B O 1
ATOM 3311 N N . ASP B 1 128 ? -54.963 12.854 -16.586 1.00 9.38 128 ASP B N 1
ATOM 3312 C CA . ASP B 1 128 ? -54.854 11.563 -15.917 1.00 10.27 128 ASP B CA 1
ATOM 3313 C C . ASP B 1 128 ? -53.723 11.631 -14.892 1.00 9.03 128 ASP B C 1
ATOM 3314 O O . ASP B 1 128 ? -53.870 11.178 -13.770 1.00 10.14 128 ASP B O 1
ATOM 3319 N N . TYR B 1 129 ? -52.615 12.251 -15.278 1.00 8.45 129 TYR B N 1
ATOM 3320 C CA . TYR B 1 129 ? -51.489 12.439 -14.380 1.00 6.27 129 TYR B CA 1
ATOM 3321 C C . TYR B 1 129 ? -51.768 13.495 -13.308 1.00 6.45 129 TYR B C 1
ATOM 3322 O O . TYR B 1 129 ? -51.524 13.271 -12.137 1.00 7.66 129 TYR B O 1
ATOM 3331 N N . GLY B 1 130 ? -52.283 14.644 -13.728 1.00 8.89 130 GLY B N 1
ATOM 3332 C CA . GLY B 1 130 ? -52.332 15.815 -12.876 1.00 8.01 130 GLY B CA 1
ATOM 3333 C C . GLY B 1 130 ? -53.451 15.935 -11.861 1.00 8.13 130 GLY B C 1
ATOM 3334 O O . GLY B 1 130 ? -53.249 16.489 -10.779 1.00 6.83 130 GLY B O 1
ATOM 3335 N N . ASN B 1 131 ? -54.629 15.432 -12.197 1.00 6.53 131 ASN B N 1
ATOM 3336 C CA . ASN B 1 131 ? -55.791 15.650 -11.345 1.00 6.78 131 ASN B CA 1
ATOM 3337 C C . ASN B 1 131 ? -55.691 15.092 -9.919 1.00 7.04 131 ASN B C 1
ATOM 3338 O O . ASN B 1 131 ? -56.161 15.743 -8.999 1.00 6.46 131 ASN B O 1
ATOM 3343 N N . PRO B 1 132 ? -55.051 13.918 -9.724 1.00 7.14 132 PRO B N 1
ATOM 3344 C CA . PRO B 1 132 ? -54.878 13.482 -8.336 1.00 7.49 132 PRO B CA 1
ATOM 3345 C C . PRO B 1 132 ? -54.085 14.470 -7.476 1.00 6.58 132 PRO B C 1
ATOM 3346 O O . PRO B 1 132 ? -54.378 14.596 -6.288 1.00 6.05 132 PRO B O 1
ATOM 3350 N N . LYS B 1 133 ? -53.097 15.140 -8.060 1.00 5.95 133 LYS B N 1
ATOM 3351 C CA . LYS B 1 133 ? -52.323 16.118 -7.310 1.00 5.67 133 LYS B CA 1
ATOM 3352 C C . LYS B 1 133 ? -53.229 17.276 -6.860 1.00 6.83 133 LYS B C 1
ATOM 3353 O O . LYS B 1 133 ? -53.203 17.666 -5.691 1.00 6.65 133 LYS B O 1
ATOM 3359 N N . TYR B 1 134 ? -54.055 17.782 -7.773 1.00 3.31 134 TYR B N 1
ATOM 3360 C CA . TYR B 1 134 ? -55.027 18.813 -7.436 1.00 6.09 134 TYR B CA 1
ATOM 3361 C C . TYR B 1 134 ? -56.057 18.321 -6.420 1.00 6.64 134 TYR B C 1
ATOM 3362 O O . TYR B 1 134 ? -56.435 19.053 -5.519 1.00 5.87 134 TYR B O 1
ATOM 3371 N N . LEU B 1 135 ? -56.497 17.073 -6.562 1.00 8.31 135 LEU B N 1
ATOM 3372 C CA . LEU B 1 135 ? -57.449 16.517 -5.606 1.00 7.94 135 LEU B CA 1
ATOM 3373 C C . LEU B 1 135 ? -56.888 16.514 -4.172 1.00 6.78 135 LEU B C 1
ATOM 3374 O O . LEU B 1 135 ? -57.564 16.912 -3.249 1.00 8.44 135 LEU B O 1
ATOM 3379 N N . ILE B 1 136 ? -55.644 16.093 -4.007 1.00 6.82 136 ILE B N 1
ATOM 3380 C CA . ILE B 1 136 ? -55.047 16.037 -2.681 1.00 8.15 136 ILE B CA 1
ATOM 3381 C C . ILE B 1 136 ? -54.866 17.450 -2.099 1.00 6.98 136 ILE B C 1
ATOM 3382 O O . ILE B 1 136 ? -55.165 17.682 -0.927 1.00 9.15 136 ILE B O 1
ATOM 3387 N N . PHE B 1 137 ? -54.410 18.384 -2.929 1.00 5.21 137 PHE B N 1
ATOM 3388 C CA . PHE B 1 137 ? -54.232 19.771 -2.518 1.00 6.83 137 PHE B CA 1
ATOM 3389 C C . PHE B 1 137 ? -55.589 20.357 -2.111 1.00 6.41 137 PHE B C 1
ATOM 3390 O O . PHE B 1 137 ? -55.698 21.010 -1.087 1.00 4.88 137 PHE B O 1
ATOM 3398 N N . ALA B 1 138 ? -56.617 20.093 -2.910 1.00 7.58 138 ALA B N 1
ATOM 3399 C CA . ALA B 1 138 ? -57.961 20.575 -2.594 1.00 9.54 138 ALA B CA 1
ATOM 3400 C C . ALA B 1 138 ? -58.428 20.002 -1.263 1.00 5.99 138 ALA B C 1
ATOM 3401 O O . ALA B 1 138 ? -59.054 20.681 -0.475 1.00 6.50 138 ALA B O 1
ATOM 3403 N N . THR B 1 139 ? -58.081 18.754 -1.015 1.00 8.37 139 THR B N 1
ATOM 3404 C CA . THR B 1 139 ? -58.473 18.079 0.212 1.00 6.85 139 THR B CA 1
ATOM 3405 C C . THR B 1 139 ? -57.767 18.728 1.406 1.00 8.07 139 THR B C 1
ATOM 3406 O O . THR B 1 139 ? -58.392 18.985 2.437 1.00 7.34 139 THR B O 1
ATOM 3410 N N . ALA B 1 140 ? -56.473 19.010 1.242 1.00 6.83 140 ALA B N 1
ATOM 3411 C CA . ALA B 1 140 ? -55.692 19.710 2.259 1.00 5.92 140 ALA B CA 1
ATOM 3412 C C . ALA B 1 140 ? -56.316 21.051 2.622 1.00 6.81 140 ALA B C 1
ATOM 3413 O O . ALA B 1 140 ? -56.481 21.359 3.787 1.00 7.57 140 ALA B O 1
ATOM 3415 N N . ILE B 1 141 ? -56.668 21.839 1.616 1.00 5.30 141 ILE B N 1
ATOM 3416 C CA . ILE B 1 141 ? -57.205 23.168 1.865 1.00 6.03 141 ILE B CA 1
ATOM 3417 C C . ILE B 1 141 ? -58.532 23.107 2.630 1.00 6.97 141 ILE B C 1
ATOM 3418 O O . ILE B 1 141 ? -58.698 23.759 3.653 1.00 7.70 141 ILE B O 1
ATOM 3423 N N . LYS B 1 142 ? -59.452 22.298 2.120 1.00 6.71 142 LYS B N 1
ATOM 3424 C CA . LYS B 1 142 ? -60.756 22.111 2.722 1.00 6.82 142 LYS B CA 1
ATOM 3425 C C . LYS B 1 142 ? -60.675 21.613 4.171 1.00 9.62 142 LYS B C 1
ATOM 3426 O O . LYS B 1 142 ? -61.245 22.232 5.068 1.00 10.84 142 LYS B O 1
ATOM 3432 N N . GLU B 1 143 ? -59.976 20.504 4.402 1.00 8.16 143 GLU B N 1
ATOM 3433 C CA . GLU B 1 143 ? -59.925 19.918 5.746 1.00 8.85 143 GLU B CA 1
ATOM 3434 C C . GLU B 1 143 ? -59.141 20.790 6.732 1.00 9.48 143 GLU B C 1
ATOM 3435 O O . GLU B 1 143 ? -59.483 20.853 7.905 1.00 9.41 143 GLU B O 1
ATOM 3441 N N . GLY B 1 144 ? -58.094 21.450 6.248 1.00 7.82 144 GLY B N 1
ATOM 3442 C CA . GLY B 1 144 ? -57.376 22.420 7.045 1.00 7.69 144 GLY B CA 1
ATOM 3443 C C . GLY B 1 144 ? -58.324 23.465 7.601 1.00 11.62 144 GLY B C 1
ATOM 3444 O O . GLY B 1 144 ? -58.374 23.687 8.806 1.00 10.59 144 GLY B O 1
ATOM 3445 N N . LEU B 1 145 ? -59.103 24.076 6.711 1.00 8.26 145 LEU B N 1
ATOM 3446 C CA . LEU B 1 145 ? -60.044 25.118 7.079 1.00 7.42 145 LEU B CA 1
ATOM 3447 C C . LEU B 1 145 ? -61.161 24.614 7.984 1.00 10.90 145 LEU B C 1
ATOM 3448 O O . LEU B 1 145 ? -61.445 25.221 9.014 1.00 12.28 145 LEU B O 1
ATOM 3453 N N . LEU B 1 146 ? -61.780 23.502 7.608 1.00 11.29 146 LEU B N 1
ATOM 3454 C CA . LEU B 1 146 ? -62.870 22.926 8.392 1.00 11.83 146 LEU B CA 1
ATOM 3455 C C . LEU B 1 146 ? -62.451 22.453 9.785 1.00 12.29 146 LEU B C 1
ATOM 3456 O O . LEU B 1 146 ? -63.162 22.676 10.747 1.00 15.38 146 LEU B O 1
ATOM 3461 N N . SER B 1 147 ? -61.298 21.805 9.890 1.00 13.20 147 SER B N 1
ATOM 3462 C CA . SER B 1 147 ? -60.933 21.105 11.119 1.00 10.98 147 SER B CA 1
ATOM 3463 C C . SER B 1 147 ? -59.920 21.846 11.978 1.00 10.94 147 SER B C 1
ATOM 3464 O O . SER B 1 147 ? -59.813 21.578 13.165 1.00 12.85 147 SER B O 1
ATOM 3467 N N . GLY B 1 148 ? -59.159 22.751 11.370 1.00 12.76 148 GLY B N 1
ATOM 3468 C CA . GLY B 1 148 ? -58.112 23.467 12.070 1.00 9.40 148 GLY B CA 1
ATOM 3469 C C . GLY B 1 148 ? -56.965 22.572 12.514 1.00 11.36 148 GLY B C 1
ATOM 3470 O O . GLY B 1 148 ? -56.083 23.017 13.246 1.00 12.51 148 GLY B O 1
ATOM 3471 N N . ARG B 1 149 ? -56.973 21.320 12.058 1.00 7.38 149 ARG B N 1
ATOM 3472 C CA . ARG B 1 149 ? -55.965 20.333 12.445 1.00 10.42 149 ARG B CA 1
ATOM 3473 C C . ARG B 1 149 ? -54.640 20.488 11.704 1.00 11.28 149 ARG B C 1
ATOM 3474 O O . ARG B 1 149 ? -54.562 21.160 10.683 1.00 7.77 149 ARG B O 1
ATOM 3482 N N . THR B 1 150 ? -53.602 19.862 12.250 1.00 9.49 150 THR B N 1
ATOM 3483 C CA . THR B 1 150 ? -52.293 19.824 11.627 1.00 8.59 150 THR B CA 1
ATOM 3484 C C . THR B 1 150 ? -52.101 18.446 11.015 1.00 11.37 150 THR B C 1
ATOM 3485 O O . THR B 1 150 ? -52.065 17.446 11.723 1.00 9.81 150 THR B O 1
ATOM 3489 N N . PHE B 1 151 ? -51.982 18.394 9.694 1.00 11.34 151 PHE B N 1
ATOM 3490 C CA . PHE B 1 151 ? -51.893 17.124 8.992 1.00 7.54 151 PHE B CA 1
ATOM 3491 C C . PHE B 1 151 ? -50.466 16.746 8.634 1.00 8.82 151 PHE B C 1
ATOM 3492 O O . PHE B 1 151 ? -49.723 17.532 8.048 1.00 8.71 151 PHE B O 1
ATOM 3500 N N . GLY B 1 152 ? -50.089 15.529 9.006 1.00 8.53 152 GLY B N 1
ATOM 3501 C CA . GLY B 1 152 ? -48.800 14.980 8.645 1.00 7.48 152 GLY B CA 1
ATOM 3502 C C . GLY B 1 152 ? -47.622 15.600 9.364 1.00 6.57 152 GLY B C 1
ATOM 3503 O O . GLY B 1 152 ? -47.772 16.175 10.437 1.00 7.20 152 GLY B O 1
ATOM 3504 N N . GLY B 1 153 ? -46.445 15.483 8.757 1.00 6.00 153 GLY B N 1
ATOM 3505 C CA . GLY B 1 153 ? -45.210 15.937 9.360 1.00 7.65 153 GLY B CA 1
ATOM 3506 C C . GLY B 1 153 ? -44.408 14.872 10.110 1.00 8.52 153 GLY B C 1
ATOM 3507 O O . GLY B 1 153 ? -43.466 15.204 10.815 1.00 8.20 153 GLY B O 1
ATOM 3508 N N . ALA B 1 154 ? -44.778 13.603 9.968 1.00 7.85 154 ALA B N 1
ATOM 3509 C CA . ALA B 1 154 ? -44.061 12.514 10.644 1.00 8.58 154 ALA B CA 1
ATOM 3510 C C . ALA B 1 154 ? -42.777 12.151 9.907 1.00 10.36 154 ALA B C 1
ATOM 3511 O O . ALA B 1 154 ? -42.767 12.107 8.684 1.00 9.82 154 ALA B O 1
ATOM 3513 N N . ALA B 1 155 ? -41.696 11.895 10.642 1.00 11.18 155 ALA B N 1
ATOM 3514 C CA . ALA B 1 155 ? -40.456 11.425 10.014 1.00 11.31 155 ALA B CA 1
ATOM 3515 C C . ALA B 1 155 ? -40.673 10.124 9.248 1.00 12.95 155 ALA B C 1
ATOM 3516 O O . ALA B 1 155 ? -40.444 10.073 8.046 1.00 17.46 155 ALA B O 1
ATOM 3518 N N . GLY B 1 156 ? -41.112 9.084 9.948 1.00 13.79 156 GLY B N 1
ATOM 3519 C CA . GLY B 1 156 ? -41.396 7.789 9.344 1.00 11.96 156 GLY B CA 1
ATOM 3520 C C . GLY B 1 156 ? -40.277 7.210 8.492 1.00 16.92 156 GLY B C 1
ATOM 3521 O O . GLY B 1 156 ? -39.136 7.098 8.938 1.00 18.35 156 GLY B O 1
ATOM 3522 N N . ASP B 1 157 ? -40.622 6.838 7.263 1.00 13.63 157 ASP B N 1
ATOM 3523 C CA . ASP B 1 157 ? -39.662 6.395 6.253 1.00 10.38 157 ASP B CA 1
ATOM 3524 C C . ASP B 1 157 ? -38.936 7.600 5.633 1.00 12.07 157 ASP B C 1
ATOM 3525 O O . ASP B 1 157 ? -39.563 8.481 5.050 1.00 13.11 157 ASP B O 1
ATOM 3530 N N . ALA B 1 158 ? -37.616 7.635 5.759 1.00 12.60 158 ALA B N 1
ATOM 3531 C CA . ALA B 1 158 ? -36.827 8.744 5.237 1.00 10.80 158 ALA B CA 1
ATOM 3532 C C . ALA B 1 158 ? -36.995 8.958 3.721 1.00 10.34 158 ALA B C 1
ATOM 3533 O O . ALA B 1 158 ? -36.917 10.086 3.232 1.00 8.08 158 ALA B O 1
ATOM 3535 N N . ARG B 1 159 ? -37.240 7.877 2.986 1.00 9.17 159 ARG B N 1
ATOM 3536 C CA . ARG B 1 159 ? -37.371 7.965 1.538 1.00 7.09 159 ARG B CA 1
ATOM 3537 C C . ARG B 1 159 ? -38.607 8.738 1.118 1.00 7.68 159 ARG B C 1
ATOM 3538 O O . ARG B 1 159 ? -38.618 9.357 0.057 1.00 7.87 159 ARG B O 1
ATOM 3546 N N . CYS B 1 160 ? -39.627 8.739 1.972 1.00 8.99 160 CYS B N 1
ATOM 3547 C CA . CYS B 1 160 ? -40.833 9.525 1.727 1.00 5.79 160 CYS B CA 1
ATOM 3548 C C . CYS B 1 160 ? -40.551 11.011 1.533 1.00 8.25 160 CYS B C 1
ATOM 3549 O O . CYS B 1 160 ? -41.298 11.690 0.836 1.00 8.86 160 CYS B O 1
ATOM 3552 N N . HIS B 1 161 ? -39.488 11.513 2.162 1.00 8.07 161 HIS B N 1
ATOM 3553 C CA . HIS B 1 161 ? -39.120 12.926 2.058 1.00 6.78 161 HIS B CA 1
ATOM 3554 C C . HIS B 1 161 ? -38.161 13.246 0.927 1.00 6.51 161 HIS B C 1
ATOM 3555 O O . HIS B 1 161 ? -37.827 14.407 0.718 1.00 11.03 161 HIS B O 1
ATOM 3562 N N . PHE B 1 162 ? -37.701 12.223 0.220 1.00 9.40 162 PHE B N 1
ATOM 3563 C CA . PHE B 1 162 ? -36.823 12.416 -0.933 1.00 7.47 162 PHE B CA 1
ATOM 3564 C C . PHE B 1 162 ? -37.556 13.229 -2.002 1.00 6.24 162 PHE B C 1
ATOM 3565 O O . PHE B 1 162 ? -38.777 13.235 -2.038 1.00 7.32 162 PHE B O 1
ATOM 3573 N N . PRO B 1 163 ? -36.813 13.920 -2.876 1.00 9.40 163 PRO B N 1
ATOM 3574 C CA . PRO B 1 163 ? -37.478 14.613 -3.982 1.00 6.06 163 PRO B CA 1
ATOM 3575 C C . PRO B 1 163 ? -38.210 13.637 -4.900 1.00 10.07 163 PRO B C 1
ATOM 3576 O O . PRO B 1 163 ? -37.758 12.505 -5.094 1.00 9.01 163 PRO B O 1
ATOM 3580 N N . ARG B 1 164 ? -39.341 14.071 -5.446 1.00 8.62 164 ARG B N 1
ATOM 3581 C CA . ARG B 1 164 ? -40.128 13.229 -6.335 1.00 8.69 164 ARG B CA 1
ATOM 3582 C C . ARG B 1 164 ? -39.407 12.923 -7.639 1.00 9.03 164 ARG B C 1
ATOM 3583 O O . ARG B 1 164 ? -38.440 13.580 -7.989 1.00 7.47 164 ARG B O 1
ATOM 3591 N N . SER B 1 165 ? -39.908 11.924 -8.352 1.00 9.05 165 SER B N 1
ATOM 3592 C CA . SER B 1 165 ? -39.463 11.635 -9.698 1.00 11.13 165 SER B CA 1
ATOM 3593 C C . SER B 1 165 ? -39.439 12.940 -10.516 1.00 15.18 165 SER B C 1
ATOM 3594 O O . SER B 1 165 ? -40.456 13.601 -10.661 1.00 14.91 165 SER B O 1
ATOM 3597 N N . PRO B 1 166 ? -38.253 13.318 -11.011 1.00 13.69 166 PRO B N 1
ATOM 3598 C CA . PRO B 1 166 ? -37.894 14.621 -11.582 1.00 18.87 166 PRO B CA 1
ATOM 3599 C C . PRO B 1 166 ? -38.714 15.076 -12.786 1.00 26.05 166 PRO B C 1
ATOM 3600 O O . PRO B 1 166 ? -39.338 16.129 -12.731 1.00 38.31 166 PRO B O 1
ATOM 3604 N N . ILE B 1 167 ? -38.709 14.296 -13.857 1.00 26.17 167 ILE B N 1
ATOM 3605 C CA . ILE B 1 167 ? -39.151 14.783 -15.167 1.00 31.11 167 ILE B CA 1
ATOM 3606 C C . ILE B 1 167 ? -40.589 15.322 -15.156 1.00 36.60 167 ILE B C 1
ATOM 3607 O O . ILE B 1 167 ? -41.440 14.880 -14.362 1.00 32.32 167 ILE B O 1
ATOM 3612 N N . CYS B 1 168 ? -40.835 16.325 -15.999 1.00 36.76 168 CYS B N 1
ATOM 3613 C CA . CYS B 1 168 ? -42.163 16.900 -16.108 1.00 33.17 168 CYS B CA 1
ATOM 3614 C C . CYS B 1 168 ? -42.392 17.662 -17.406 1.00 37.33 168 CYS B C 1
ATOM 3615 O O . CYS B 1 168 ? -41.451 18.097 -18.076 1.00 34.38 168 CYS B O 1
ATOM 3618 N N . GLN B 1 169 ? -43.663 17.831 -17.742 1.00 31.69 169 GLN B N 1
ATOM 3619 C CA . GLN B 1 169 ? -44.059 18.649 -18.878 1.00 33.51 169 GLN B CA 1
ATOM 3620 C C . GLN B 1 169 ? -44.795 19.885 -18.380 1.00 20.06 169 GLN B C 1
ATOM 3621 O O . GLN B 1 169 ? -45.922 19.785 -17.918 1.00 24.17 169 GLN B O 1
ATOM 3627 N N . ILE B 1 170 ? -44.176 21.055 -18.435 1.00 19.15 170 ILE B N 1
ATOM 3628 C CA . ILE B 1 170 ? -44.871 22.213 -17.889 1.00 19.23 170 ILE B CA 1
ATOM 3629 C C . ILE B 1 170 ? -45.291 23.229 -18.950 1.00 16.53 170 ILE B C 1
ATOM 3630 O O . ILE B 1 170 ? -46.000 24.174 -18.644 1.00 12.91 170 ILE B O 1
ATOM 3635 N N . ASP B 1 171 ? -44.872 22.996 -20.192 1.00 19.33 171 ASP B N 1
ATOM 3636 C CA . ASP B 1 171 ? -45.256 23.812 -21.344 1.00 17.14 171 ASP B CA 1
ATOM 3637 C C . ASP B 1 171 ? -45.672 22.927 -22.516 1.00 16.23 171 ASP B C 1
ATOM 3638 O O . ASP B 1 171 ? -45.208 21.792 -22.631 1.00 19.28 171 ASP B O 1
ATOM 3643 N N . PRO B 1 172 ? -46.550 23.434 -23.391 1.00 15.73 172 PRO B N 1
ATOM 3644 C CA . PRO B 1 172 ? -47.313 24.680 -23.272 1.00 16.20 172 PRO B CA 1
ATOM 3645 C C . PRO B 1 172 ? -48.603 24.459 -22.487 1.00 14.55 172 PRO B C 1
ATOM 3646 O O . PRO B 1 172 ? -48.941 23.315 -22.192 1.00 16.24 172 PRO B O 1
ATOM 3650 N N . ILE B 1 173 ? -49.304 25.534 -22.145 1.00 16.38 173 ILE B N 1
ATOM 3651 C CA . ILE B 1 173 ? -50.652 25.410 -21.615 1.00 12.61 173 ILE B CA 1
ATOM 3652 C C . ILE B 1 173 ? -51.495 24.690 -22.665 1.00 11.52 173 ILE B C 1
ATOM 3653 O O . ILE B 1 173 ? -51.421 25.013 -23.844 1.00 12.13 173 ILE B O 1
ATOM 3658 N N . PRO B 1 174 ? -52.261 23.679 -22.251 1.00 12.64 174 PRO B N 1
ATOM 3659 C CA . PRO B 1 174 ? -53.061 22.963 -23.253 1.00 11.33 174 PRO B CA 1
ATOM 3660 C C . PRO B 1 174 ? -54.087 23.876 -23.911 1.00 10.65 174 PRO B C 1
ATOM 3661 O O . PRO B 1 174 ? -54.595 24.790 -23.262 1.00 12.85 174 PRO B O 1
ATOM 3665 N N . VAL B 1 175 ? -54.351 23.651 -25.192 1.00 10.33 175 VAL B N 1
ATOM 3666 C CA . VAL B 1 175 ? -55.323 24.449 -25.932 1.00 9.84 175 VAL B CA 1
ATOM 3667 C C . VAL B 1 175 ? -56.699 24.222 -25.345 1.00 11.82 175 VAL B C 1
ATOM 3668 O O . VAL B 1 175 ? -57.226 23.108 -25.390 1.00 13.49 175 VAL B O 1
ATOM 3672 N N . MET B 1 176 ? -57.275 25.278 -24.784 1.00 8.96 176 MET B N 1
ATOM 3673 C CA . MET B 1 176 ? -58.571 25.163 -24.137 1.00 8.89 176 MET B CA 1
ATOM 3674 C C . MET B 1 176 ? -59.607 26.090 -24.754 1.00 7.57 176 MET B C 1
ATOM 3675 O O . MET B 1 176 ? -59.381 27.275 -24.874 1.00 9.42 176 MET B O 1
ATOM 3680 N N . VAL B 1 177 ? -60.745 25.519 -25.138 1.00 8.72 177 VAL B N 1
ATOM 3681 C CA . VAL B 1 177 ? -61.854 26.305 -25.660 1.00 9.07 177 VAL B CA 1
ATOM 3682 C C . VAL B 1 177 ? -62.695 26.869 -24.515 1.00 10.09 177 VAL B C 1
ATOM 3683 O O . VAL B 1 177 ? -63.603 26.209 -23.991 1.00 8.73 177 VAL B O 1
ATOM 3687 N N . GLU B 1 178 ? -62.357 28.094 -24.129 1.00 8.14 178 GLU B N 1
ATOM 3688 C CA . GLU B 1 178 ? -63.000 28.775 -23.020 1.00 9.33 178 GLU B CA 1
ATOM 3689 C C . GLU B 1 178 ? -64.456 29.054 -23.358 1.00 12.76 178 GLU B C 1
ATOM 3690 O O . GLU B 1 178 ? -64.831 29.061 -24.528 1.00 14.92 178 GLU B O 1
ATOM 3696 N N . GLU B 1 179 ? -65.271 29.286 -22.339 1.00 11.27 179 GLU B N 1
ATOM 3697 C CA . GLU B 1 179 ? -66.701 29.489 -22.544 1.00 12.27 179 GLU B CA 1
ATOM 3698 C C . GLU B 1 179 ? -67.028 30.670 -23.456 1.00 12.00 179 GLU B C 1
ATOM 3699 O O . GLU B 1 179 ? -67.973 30.596 -24.234 1.00 14.56 179 GLU B O 1
ATOM 3705 N N . HIS B 1 180 ? -66.246 31.742 -23.376 1.00 9.90 180 HIS B N 1
ATOM 3706 C CA . HIS B 1 180 ? -66.468 32.885 -24.248 1.00 10.23 180 HIS B CA 1
ATOM 3707 C C . HIS B 1 180 ? -65.897 32.659 -25.655 1.00 10.84 180 HIS B C 1
ATOM 3708 O O . HIS B 1 180 ? -66.218 33.409 -26.572 1.00 12.31 180 HIS B O 1
ATOM 3715 N N . HIS B 1 181 ? -65.061 31.632 -25.822 1.00 10.68 181 HIS B N 1
ATOM 3716 C CA . HIS B 1 181 ? -64.639 31.176 -27.152 1.00 8.39 181 HIS B CA 1
ATOM 3717 C C . HIS B 1 181 ? -65.765 30.420 -27.855 1.00 12.11 181 HIS B C 1
ATOM 3718 O O . HIS B 1 181 ? -65.871 30.428 -29.085 1.00 12.66 181 HIS B O 1
ATOM 3725 N N . ALA B 1 182 ? -66.584 29.745 -27.054 1.00 13.87 182 ALA B N 1
ATOM 3726 C CA . ALA B 1 182 ? -67.506 28.724 -27.546 1.00 14.80 182 ALA B CA 1
ATOM 3727 C C . ALA B 1 182 ? -68.645 29.270 -28.396 1.00 16.88 182 ALA B C 1
ATOM 3728 O O . ALA B 1 182 ? -69.202 30.319 -28.107 1.00 17.63 182 ALA B O 1
ATOM 3730 N N . GLY B 1 183 ? -68.992 28.529 -29.444 1.00 21.24 183 GLY B N 1
ATOM 3731 C CA . GLY B 1 183 ? -70.130 28.870 -30.273 1.00 29.25 183 GLY B CA 1
ATOM 3732 C C . GLY B 1 183 ? -71.416 28.330 -29.685 1.00 27.16 183 GLY B C 1
ATOM 3733 O O . GLY B 1 183 ? -71.487 28.033 -28.497 1.00 32.34 183 GLY B O 1
ATOM 3734 N N . GLY B 1 184 ? -72.431 28.189 -30.526 1.00 35.25 184 GLY B N 1
ATOM 3735 C CA . GLY B 1 184 ? -73.743 27.746 -30.088 1.00 29.30 184 GLY B CA 1
ATOM 3736 C C . GLY B 1 184 ? -73.849 26.315 -29.594 1.00 30.65 184 GLY B C 1
ATOM 3737 O O . GLY B 1 184 ? -74.235 26.090 -28.443 1.00 34.53 184 GLY B O 1
ATOM 3738 N N . THR B 1 185 ? -73.526 25.339 -30.440 1.00 23.98 185 THR B N 1
ATOM 3739 C CA . THR B 1 185 ? -73.685 23.945 -30.031 1.00 28.51 185 THR B CA 1
ATOM 3740 C C . THR B 1 185 ? -72.653 23.518 -28.995 1.00 25.24 185 THR B C 1
ATOM 3741 O O . THR B 1 185 ? -72.916 22.615 -28.208 1.00 22.37 185 THR B O 1
ATOM 3745 N N . LEU B 1 186 ? -71.481 24.147 -28.994 1.00 24.38 186 LEU B N 1
ATOM 3746 C CA . LEU B 1 186 ? -70.479 23.816 -27.986 1.00 18.17 186 LEU B CA 1
ATOM 3747 C C . LEU B 1 186 ? -70.936 24.286 -26.613 1.00 18.36 186 LEU B C 1
ATOM 3748 O O . LEU B 1 186 ? -70.734 23.595 -25.616 1.00 19.24 186 LEU B O 1
ATOM 3753 N N . SER B 1 187 ? -71.576 25.452 -26.568 1.00 21.68 187 SER B N 1
ATOM 3754 C CA . SER B 1 187 ? -72.147 25.964 -25.327 1.00 21.53 187 SER B CA 1
ATOM 3755 C C . SER B 1 187 ? -73.178 25.003 -24.793 1.00 21.10 187 SER B C 1
ATOM 3756 O O . SER B 1 187 ? -73.428 24.969 -23.593 1.00 18.98 187 SER B O 1
ATOM 3759 N N . GLN B 1 188 ? -73.782 24.231 -25.690 1.00 20.50 188 GLN B N 1
ATOM 3760 C CA . GLN B 1 188 ? -74.844 23.343 -25.295 1.00 19.10 188 GLN B CA 1
ATOM 3761 C C . GLN B 1 188 ? -74.279 22.065 -24.700 1.00 20.34 188 GLN B C 1
ATOM 3762 O O . GLN B 1 188 ? -74.803 21.594 -23.704 1.00 19.99 188 GLN B O 1
ATOM 3768 N N . VAL B 1 189 ? -73.164 21.566 -25.225 1.00 16.93 189 VAL B N 1
ATOM 3769 C CA . VAL B 1 189 ? -72.433 20.475 -24.573 1.00 15.04 189 VAL B CA 1
ATOM 3770 C C . VAL B 1 189 ? -71.928 20.874 -23.176 1.00 13.02 189 VAL B C 1
ATOM 3771 O O . VAL B 1 189 ? -72.016 20.098 -22.226 1.00 14.27 189 VAL B O 1
ATOM 3775 N N . TYR B 1 190 ? -71.411 22.091 -23.062 1.00 12.20 190 TYR B N 1
ATOM 3776 C CA . TYR B 1 190 ? -70.938 22.614 -21.774 1.00 12.54 190 TYR B CA 1
ATOM 3777 C C . TYR B 1 190 ? -72.074 22.731 -20.742 1.00 12.03 190 TYR B C 1
ATOM 3778 O O . TYR B 1 190 ? -71.903 22.388 -19.576 1.00 13.87 190 TYR B O 1
ATOM 3787 N N . ALA B 1 191 ? -73.225 23.223 -21.183 1.00 14.14 191 ALA B N 1
ATOM 3788 C CA . ALA B 1 191 ? -74.408 23.300 -20.330 1.00 15.09 191 ALA B CA 1
ATOM 3789 C C . ALA B 1 191 ? -74.839 21.919 -19.850 1.00 12.97 191 ALA B C 1
ATOM 3790 O O . ALA B 1 191 ? -75.188 21.750 -18.694 1.00 15.48 191 ALA B O 1
ATOM 3792 N N . ASP B 1 192 ? -74.802 20.941 -20.744 1.00 11.95 192 ASP B N 1
ATOM 3793 C CA . ASP B 1 192 ? -75.153 19.561 -20.420 1.00 13.41 192 ASP B CA 1
ATOM 3794 C C . ASP B 1 192 ? -74.192 18.981 -19.387 1.00 12.82 192 ASP B C 1
ATOM 3795 O O . ASP B 1 192 ? -74.603 18.348 -18.414 1.00 14.12 192 ASP B O 1
ATOM 3800 N N . ILE B 1 193 ? -72.904 19.199 -19.616 1.00 12.53 193 ILE B N 1
ATOM 3801 C CA . ILE B 1 193 ? -71.880 18.769 -18.674 1.00 13.65 193 ILE B CA 1
ATOM 3802 C C . ILE B 1 193 ? -72.091 19.415 -17.298 1.00 11.40 193 ILE B C 1
ATOM 3803 O O . ILE B 1 193 ? -72.029 18.748 -16.272 1.00 12.13 193 ILE B O 1
ATOM 3808 N N . LYS B 1 194 ? -72.347 20.715 -17.289 1.00 13.08 194 LYS B N 1
ATOM 3809 C CA . LYS B 1 194 ? -72.506 21.424 -16.021 1.00 14.49 194 LYS B CA 1
ATOM 3810 C C . LYS B 1 194 ? -73.700 20.881 -15.257 1.00 13.93 194 LYS B C 1
ATOM 3811 O O . LYS B 1 194 ? -73.606 20.613 -14.067 1.00 12.28 194 LYS B O 1
ATOM 3817 N N . GLN B 1 195 ? -74.807 20.698 -15.969 1.00 15.75 195 GLN B N 1
ATOM 3818 C CA . GLN B 1 195 ? -76.031 20.170 -15.388 1.00 17.48 195 GLN B CA 1
ATOM 3819 C C . GLN B 1 195 ? -75.840 18.767 -14.828 1.00 14.48 195 GLN B C 1
ATOM 3820 O O . GLN B 1 195 ? -76.186 18.487 -13.683 1.00 18.11 195 GLN B O 1
ATOM 3826 N N . THR B 1 196 ? -75.288 17.886 -15.649 1.00 14.04 196 THR B N 1
ATOM 3827 C CA . THR B 1 196 ? -75.084 16.502 -15.264 1.00 14.69 196 THR B CA 1
ATOM 3828 C C . THR B 1 196 ? -74.094 16.346 -14.101 1.00 16.06 196 THR B C 1
ATOM 3829 O O . THR B 1 196 ? -74.288 15.516 -13.217 1.00 15.99 196 THR B O 1
ATOM 3833 N N . LEU B 1 197 ? -73.031 17.142 -14.096 1.00 12.54 197 LEU B N 1
ATOM 3834 C CA . LEU B 1 197 ? -72.021 16.992 -13.059 1.00 11.14 197 LEU B CA 1
ATOM 3835 C C . LEU B 1 197 ? -72.327 17.862 -11.840 1.00 11.51 197 LEU B C 1
ATOM 3836 O O . LEU B 1 197 ? -71.664 17.736 -10.808 1.00 11.38 197 LEU B O 1
ATOM 3841 N N . GLN B 1 198 ? -73.332 18.731 -11.972 1.00 11.35 198 GLN B N 1
ATOM 3842 C CA . GLN B 1 198 ? -73.759 19.636 -10.904 1.00 11.93 198 GLN B CA 1
ATOM 3843 C C . GLN B 1 198 ? -72.675 20.663 -10.579 1.00 12.86 198 GLN B C 1
ATOM 3844 O O . GLN B 1 198 ? -72.322 20.864 -9.419 1.00 12.23 198 GLN B O 1
ATOM 3850 N N . LEU B 1 199 ? -72.161 21.316 -11.616 1.00 12.63 199 LEU B N 1
ATOM 3851 C CA . LEU B 1 199 ? -71.082 22.291 -11.469 1.00 12.58 199 LEU B CA 1
ATOM 3852 C C . LEU B 1 199 ? -71.397 23.612 -12.166 1.00 10.93 199 LEU B C 1
ATOM 3853 O O . LEU B 1 199 ? -71.947 23.631 -13.258 1.00 14.79 199 LEU B O 1
ATOM 3858 N N . PRO B 1 200 ? -71.033 24.729 -11.539 1.00 11.51 200 PRO B N 1
ATOM 3859 C CA . PRO B 1 200 ? -71.237 26.029 -12.186 1.00 13.92 200 PRO B CA 1
ATOM 3860 C C . PRO B 1 200 ? -70.110 26.429 -13.141 1.00 12.27 200 PRO B C 1
ATOM 3861 O O . PRO B 1 200 ? -70.118 27.531 -13.661 1.00 18.20 200 PRO B O 1
ATOM 3865 N N . PHE B 1 201 ? -69.162 25.539 -13.383 1.00 13.88 201 PHE B N 1
ATOM 3866 C CA . PHE B 1 201 ? -68.024 25.855 -14.245 1.00 12.66 201 PHE B CA 1
ATOM 3867 C C . PHE B 1 201 ? -67.692 24.670 -15.149 1.00 12.70 201 PHE B C 1
ATOM 3868 O O . PHE B 1 201 ? -68.125 23.548 -14.892 1.00 14.17 201 PHE B O 1
ATOM 3876 N N . ILE B 1 202 ? -66.915 24.920 -16.195 1.00 12.44 202 ILE B N 1
ATOM 3877 C CA . ILE B 1 202 ? -66.431 23.852 -17.055 1.00 12.20 202 ILE B CA 1
ATOM 3878 C C . ILE B 1 202 ? -64.958 23.564 -16.763 1.00 11.70 202 ILE B C 1
ATOM 3879 O O . ILE B 1 202 ? -64.120 24.465 -16.789 1.00 14.31 202 ILE B O 1
ATOM 3884 N N . ASN B 1 203 ? -64.649 22.305 -16.485 1.00 12.66 203 ASN B N 1
ATOM 3885 C CA . ASN B 1 203 ? -63.276 21.908 -16.159 1.00 9.93 203 ASN B CA 1
ATOM 3886 C C . ASN B 1 203 ? -62.298 22.084 -17.325 1.00 8.94 203 ASN B C 1
ATOM 3887 O O . ASN B 1 203 ? -62.674 21.949 -18.483 1.00 11.81 203 ASN B O 1
ATOM 3892 N N . SER B 1 204 ? -61.043 22.378 -17.006 1.00 9.35 204 SER B N 1
ATOM 3893 C CA . SER B 1 204 ? -59.965 22.418 -18.002 1.00 9.53 204 SER B CA 1
ATOM 3894 C C . SER B 1 204 ? -59.959 21.195 -18.930 1.00 9.78 204 SER B C 1
ATOM 3895 O O . SER B 1 204 ? -59.711 21.318 -20.124 1.00 8.85 204 SER B O 1
ATOM 3898 N N . ASP B 1 205 ? -60.237 20.031 -18.355 1.00 9.98 205 ASP B N 1
ATOM 3899 C CA . ASP B 1 205 ? -60.235 18.756 -19.055 1.00 6.84 205 ASP B CA 1
ATOM 3900 C C . ASP B 1 205 ? -61.175 18.760 -20.267 1.00 8.56 205 ASP B C 1
ATOM 3901 O O . ASP B 1 205 ? -60.790 18.378 -21.367 1.00 8.30 205 ASP B O 1
ATOM 3906 N N . TYR B 1 206 ? -62.416 19.189 -20.048 1.00 7.97 206 TYR B N 1
ATOM 3907 C CA . TYR B 1 206 ? -63.418 19.163 -21.104 1.00 8.45 206 TYR B CA 1
ATOM 3908 C C . TYR B 1 206 ? -63.136 20.265 -22.121 1.00 7.24 206 TYR B C 1
ATOM 3909 O O . TYR B 1 206 ? -63.389 20.100 -23.306 1.00 7.72 206 TYR B O 1
ATOM 3918 N N . LYS B 1 207 ? -62.616 21.387 -21.638 1.00 7.14 207 LYS B N 1
ATOM 3919 C CA . LYS B 1 207 ? -62.283 22.509 -22.495 1.00 6.34 207 LYS B CA 1
ATOM 3920 C C . LYS B 1 207 ? -61.177 22.137 -23.475 1.00 8.26 207 LYS B C 1
ATOM 3921 O O . LYS B 1 207 ? -61.218 22.533 -24.630 1.00 11.01 207 LYS B O 1
ATOM 3927 N N . ALA B 1 208 ? -60.201 21.367 -23.008 1.00 7.57 208 ALA B N 1
ATOM 3928 C CA . ALA B 1 208 ? -59.110 20.882 -23.853 1.00 8.71 208 ALA B CA 1
ATOM 3929 C C . ALA B 1 208 ? -59.605 19.828 -24.850 1.00 7.30 208 ALA B C 1
ATOM 3930 O O . ALA B 1 208 ? -59.233 19.839 -26.018 1.00 8.07 208 ALA B O 1
ATOM 3932 N N . MET B 1 209 ? -60.452 18.921 -24.387 1.00 6.93 209 MET B N 1
ATOM 3933 C CA . MET B 1 209 ? -61.088 17.975 -25.287 1.00 6.67 209 MET B CA 1
ATOM 3934 C C . MET B 1 209 ? -61.897 18.672 -26.374 1.00 7.79 209 MET B C 1
ATOM 3935 O O . MET B 1 209 ? -62.025 18.170 -27.484 1.00 8.81 209 MET B O 1
ATOM 3940 N N . ALA B 1 210 ? -62.421 19.841 -26.039 1.00 7.51 210 ALA B N 1
ATOM 3941 C CA . ALA B 1 210 ? -63.278 20.592 -26.932 1.00 8.44 210 ALA B CA 1
ATOM 3942 C C . ALA B 1 210 ? -62.539 21.213 -28.115 1.00 9.51 210 ALA B C 1
ATOM 3943 O O . ALA B 1 210 ? -63.178 21.724 -29.019 1.00 9.11 210 ALA B O 1
ATOM 3945 N N . ARG B 1 211 ? -61.206 21.170 -28.113 1.00 10.99 211 ARG B N 1
ATOM 3946 C CA . ARG B 1 211 ? -60.440 21.547 -29.299 1.00 7.88 211 ARG B CA 1
ATOM 3947 C C . ARG B 1 211 ? -60.857 20.655 -30.468 1.00 8.02 211 ARG B C 1
ATOM 3948 O O . ARG B 1 211 ? -60.781 21.062 -31.612 1.00 9.92 211 ARG B O 1
ATOM 3956 N N . TRP B 1 212 ? -61.314 19.443 -30.157 1.00 8.81 212 TRP B N 1
ATOM 3957 C CA . TRP B 1 212 ? -61.940 18.558 -31.131 1.00 7.47 212 TRP B CA 1
ATOM 3958 C C . TRP B 1 212 ? -63.402 18.326 -30.761 1.00 8.71 212 TRP B C 1
ATOM 3959 O O . TRP B 1 212 ? -63.722 17.305 -30.171 1.00 8.88 212 TRP B O 1
ATOM 3970 N N . PRO B 1 213 ? -64.288 19.276 -31.105 1.00 7.44 213 PRO B N 1
ATOM 3971 C CA . PRO B 1 213 ? -65.692 19.255 -30.685 1.00 7.74 213 PRO B CA 1
ATOM 3972 C C . PRO B 1 213 ? -66.413 17.936 -30.931 1.00 9.94 213 PRO B C 1
ATOM 3973 O O . PRO B 1 213 ? -67.091 17.477 -30.027 1.00 14.71 213 PRO B O 1
ATOM 3977 N N . SER B 1 214 ? -66.268 17.331 -32.107 1.00 12.41 214 SER B N 1
ATOM 3978 C CA . SER B 1 214 ? -66.944 16.063 -32.388 1.00 11.74 214 SER B CA 1
ATOM 3979 C C . SER B 1 214 ? -66.373 14.931 -31.534 1.00 12.01 214 SER B C 1
ATOM 3980 O O . SER B 1 214 ? -67.061 13.952 -31.248 1.00 13.15 214 SER B O 1
ATOM 3983 N N . TYR B 1 215 ? -65.110 15.056 -31.141 1.00 9.95 215 TYR B N 1
ATOM 3984 C CA . TYR B 1 215 ? -64.536 14.086 -30.229 1.00 11.55 215 TYR B CA 1
ATOM 3985 C C . TYR B 1 215 ? -65.118 14.248 -28.819 1.00 8.35 215 TYR B C 1
ATOM 3986 O O . TYR B 1 215 ? -65.447 13.270 -28.174 1.00 9.99 215 TYR B O 1
ATOM 3995 N N . LEU B 1 216 ? -65.223 15.480 -28.342 1.00 11.01 216 LEU B N 1
ATOM 3996 C CA . LEU B 1 216 ? -65.767 15.708 -27.006 1.00 11.88 216 LEU B CA 1
ATOM 3997 C C . LEU B 1 216 ? -67.196 15.165 -26.908 1.00 11.30 216 LEU B C 1
ATOM 3998 O O . LEU B 1 216 ? -67.517 14.459 -25.966 1.00 12.57 216 LEU B O 1
ATOM 4003 N N . GLU B 1 217 ? -68.028 15.481 -27.894 1.00 12.05 217 GLU B N 1
ATOM 4004 C CA . GLU B 1 217 ? -69.406 14.994 -27.920 1.00 17.39 217 GLU B CA 1
ATOM 4005 C C . GLU B 1 217 ? -69.468 13.475 -27.809 1.00 13.46 217 GLU B C 1
ATOM 4006 O O . GLU B 1 217 ? -70.247 12.927 -27.025 1.00 13.35 217 GLU B O 1
ATOM 4012 N N . GLN B 1 218 ? -68.635 12.812 -28.599 1.00 12.96 218 GLN B N 1
ATOM 4013 C CA . GLN B 1 218 ? -68.487 11.377 -28.559 1.00 12.01 218 GLN B CA 1
ATOM 4014 C C . GLN B 1 218 ? -68.095 10.868 -27.168 1.00 14.39 218 GLN B C 1
ATOM 4015 O O . GLN B 1 218 ? -68.775 10.020 -26.599 1.00 13.83 218 GLN B O 1
ATOM 4021 N N . ALA B 1 219 ? -67.001 11.382 -26.624 1.00 9.69 219 ALA B N 1
ATOM 4022 C CA . ALA B 1 219 ? -66.483 10.878 -25.349 1.00 10.31 219 ALA B CA 1
ATOM 4023 C C . ALA B 1 219 ? -67.429 11.168 -24.177 1.00 9.01 219 ALA B C 1
ATOM 4024 O O . ALA B 1 219 ? -67.667 10.303 -23.348 1.00 8.80 219 ALA B O 1
ATOM 4026 N N . TRP B 1 220 ? -67.949 12.389 -24.113 1.00 8.66 220 TRP B N 1
ATOM 4027 C CA . TRP B 1 220 ? -68.912 12.754 -23.082 1.00 10.13 220 TRP B CA 1
ATOM 4028 C C . TRP B 1 220 ? -70.159 11.892 -23.219 1.00 11.12 220 TRP B C 1
ATOM 4029 O O . TRP B 1 220 ? -70.741 11.484 -22.222 1.00 11.03 220 TRP B O 1
ATOM 4040 N N . GLY B 1 221 ? -70.547 11.627 -24.466 1.00 10.50 221 GLY B N 1
ATOM 4041 C CA . GLY B 1 221 ? -71.702 10.803 -24.765 1.00 10.27 221 GLY B CA 1
ATOM 4042 C C . GLY B 1 221 ? -71.589 9.445 -24.113 1.00 11.74 221 GLY B C 1
ATOM 4043 O O . GLY B 1 221 ? -72.526 8.983 -23.476 1.00 11.31 221 GLY B O 1
ATOM 4044 N N . ALA B 1 222 ? -70.428 8.812 -24.257 1.00 10.84 222 ALA B N 1
ATOM 4045 C CA . ALA B 1 222 ? -70.223 7.473 -23.716 1.00 10.76 222 ALA B CA 1
ATOM 4046 C C . ALA B 1 222 ? -70.092 7.467 -22.188 1.00 10.72 222 ALA B C 1
ATOM 4047 O O . ALA B 1 222 ? -70.466 6.500 -21.547 1.00 12.04 222 ALA B O 1
ATOM 4049 N N . LEU B 1 223 ? -69.551 8.537 -21.613 1.00 9.21 223 LEU B N 1
ATOM 4050 C CA . LEU B 1 223 ? -69.384 8.619 -20.163 1.00 8.73 223 LEU B CA 1
ATOM 4051 C C . LEU B 1 223 ? -70.689 8.915 -19.431 1.00 9.22 223 LEU B C 1
ATOM 4052 O O . LEU B 1 223 ? -70.968 8.308 -18.408 1.00 8.58 223 LEU B O 1
ATOM 4057 N N . LYS B 1 224 ? -71.468 9.850 -19.970 1.00 9.47 224 LYS B N 1
ATOM 4058 C CA . LYS B 1 224 ? -72.613 10.442 -19.273 1.00 9.84 224 LYS B CA 1
ATOM 4059 C C . LYS B 1 224 ? -73.566 9.466 -18.546 1.00 11.97 224 LYS B C 1
ATOM 4060 O O . LYS B 1 224 ? -73.941 9.735 -17.402 1.00 13.65 224 LYS B O 1
ATOM 4066 N N . PRO B 1 225 ? -73.940 8.331 -19.178 1.00 11.43 225 PRO B N 1
ATOM 4067 C CA . PRO B 1 225 ? -74.868 7.447 -18.458 1.00 11.48 225 PRO B CA 1
ATOM 4068 C C . PRO B 1 225 ? -74.231 6.732 -17.273 1.00 12.81 225 PRO B C 1
ATOM 4069 O O . PRO B 1 225 ? -74.944 6.066 -16.539 1.00 11.59 225 PRO B O 1
ATOM 4073 N N . CYS B 1 226 ? -72.917 6.837 -17.103 1.00 14.01 226 CYS B N 1
ATOM 4074 C CA . CYS B 1 226 ? -72.264 6.161 -15.984 1.00 12.61 226 CYS B CA 1
ATOM 4075 C C . CYS B 1 226 ? -72.339 7.033 -14.740 1.00 9.92 226 CYS B C 1
ATOM 4076 O O . CYS B 1 226 ? -72.236 6.539 -13.630 1.00 13.40 226 CYS B O 1
ATOM 4079 N N . ILE B 1 227 ? -72.510 8.334 -14.945 1.00 13.38 227 ILE B N 1
ATOM 4080 C CA . ILE B 1 227 ? -72.452 9.296 -13.850 1.00 14.57 227 ILE B CA 1
ATOM 4081 C C . ILE B 1 227 ? -73.536 9.000 -12.823 1.00 17.73 227 ILE B C 1
ATOM 4082 O O . ILE B 1 227 ? -74.707 8.875 -13.167 1.00 18.56 227 ILE B O 1
ATOM 4087 N N . ASP B 1 228 ? -73.125 8.869 -11.569 1.00 17.73 228 ASP B N 1
ATOM 4088 C CA . ASP B 1 228 ? -74.060 8.725 -10.458 1.00 22.23 228 ASP B CA 1
ATOM 4089 C C . ASP B 1 228 ? -74.851 7.412 -10.506 1.00 22.83 228 ASP B C 1
ATOM 4090 O O . ASP B 1 228 ? -75.883 7.277 -9.863 1.00 31.52 228 ASP B O 1
ATOM 4095 N N . THR B 1 229 ? -74.360 6.445 -11.265 1.00 20.25 229 THR B N 1
ATOM 4096 C CA . THR B 1 229 ? -74.777 5.075 -11.070 1.00 17.29 229 THR B CA 1
ATOM 4097 C C . THR B 1 229 ? -74.222 4.644 -9.716 1.00 17.73 229 THR B C 1
ATOM 4098 O O . THR B 1 229 ? -73.308 5.282 -9.196 1.00 18.16 229 THR B O 1
ATOM 4102 N N . PRO B 1 230 ? -74.785 3.583 -9.126 1.00 17.73 230 PRO B N 1
ATOM 4103 C CA . PRO B 1 230 ? -74.269 3.091 -7.843 1.00 17.85 230 PRO B CA 1
ATOM 4104 C C . PRO B 1 230 ? -72.763 2.846 -7.848 1.00 14.31 230 PRO B C 1
ATOM 4105 O O . PRO B 1 230 ? -72.099 3.223 -6.894 1.00 13.90 230 PRO B O 1
ATOM 4109 N N . ALA B 1 231 ? -72.243 2.241 -8.909 1.00 15.81 231 ALA B N 1
ATOM 4110 C CA . ALA B 1 231 ? -70.835 1.863 -8.958 1.00 15.48 231 ALA B CA 1
ATOM 4111 C C . ALA B 1 231 ? -69.925 3.089 -9.059 1.00 14.00 231 ALA B C 1
ATOM 4112 O O . ALA B 1 231 ? -68.864 3.122 -8.451 1.00 12.60 231 ALA B O 1
ATOM 4114 N N . TYR B 1 232 ? -70.358 4.084 -9.825 1.00 13.56 232 TYR B N 1
ATOM 4115 C CA . TYR B 1 232 ? -69.650 5.355 -9.940 1.00 13.65 232 TYR B CA 1
ATOM 4116 C C . TYR B 1 232 ? -69.527 6.047 -8.577 1.00 13.41 232 TYR B C 1
ATOM 4117 O O . TYR B 1 232 ? -68.464 6.522 -8.212 1.00 11.88 232 TYR B O 1
ATOM 4126 N N . GLN B 1 233 ? -70.628 6.091 -7.835 1.00 14.45 233 GLN B N 1
ATOM 4127 C CA . GLN B 1 233 ? -70.652 6.751 -6.535 1.00 13.12 233 GLN B CA 1
ATOM 4128 C C . GLN B 1 233 ? -69.766 6.054 -5.518 1.00 14.45 233 GLN B C 1
ATOM 4129 O O . GLN B 1 233 ? -69.026 6.707 -4.794 1.00 15.79 233 GLN B O 1
ATOM 4135 N N . ALA B 1 234 ? -69.839 4.729 -5.470 1.00 11.08 234 ALA B N 1
ATOM 4136 C CA . ALA B 1 234 ? -68.959 3.954 -4.606 1.00 15.04 234 ALA B CA 1
ATOM 4137 C C . ALA B 1 234 ? -67.507 4.207 -4.969 1.00 12.71 234 ALA B C 1
ATOM 4138 O O . ALA B 1 234 ? -66.662 4.381 -4.094 1.00 11.52 234 ALA B O 1
ATOM 4140 N N . GLY B 1 235 ? -67.231 4.202 -6.271 1.00 12.49 235 GLY B N 1
ATOM 4141 C CA . GLY B 1 235 ? -65.887 4.436 -6.763 1.00 10.49 235 GLY B CA 1
ATOM 4142 C C . GLY B 1 235 ? -65.415 5.804 -6.318 1.00 11.06 235 GLY B C 1
ATOM 4143 O O . GLY B 1 235 ? -64.301 5.954 -5.838 1.00 11.13 235 GLY B O 1
ATOM 4144 N N . ARG B 1 236 ? -66.288 6.796 -6.481 1.00 10.32 236 ARG B N 1
ATOM 4145 C CA . ARG B 1 236 ? -65.995 8.168 -6.116 1.00 11.67 236 ARG B CA 1
ATOM 4146 C C . ARG B 1 236 ? -65.727 8.299 -4.621 1.00 12.81 236 ARG B C 1
ATOM 4147 O O . ARG B 1 236 ? -64.813 9.010 -4.218 1.00 10.69 236 ARG B O 1
ATOM 4155 N N . PHE B 1 237 ? -66.531 7.615 -3.809 1.00 12.17 237 PHE B N 1
ATOM 4156 C CA . PHE B 1 237 ? -66.292 7.537 -2.361 1.00 12.07 237 PHE B CA 1
ATOM 4157 C C . PHE B 1 237 ? -64.901 6.979 -2.043 1.00 11.27 237 PHE B C 1
ATOM 4158 O O . PHE B 1 237 ? -64.204 7.488 -1.163 1.00 11.43 237 PHE B O 1
ATOM 4166 N N . ASP B 1 238 ? -64.507 5.930 -2.754 1.00 11.01 238 ASP B N 1
ATOM 4167 C CA . ASP B 1 238 ? -63.199 5.318 -2.549 1.00 10.43 238 ASP B CA 1
ATOM 4168 C C . ASP B 1 238 ? -62.060 6.298 -2.886 1.00 10.57 238 ASP B C 1
ATOM 4169 O O . ASP B 1 238 ? -61.085 6.382 -2.154 1.00 11.77 238 ASP B O 1
ATOM 4174 N N . ILE B 1 239 ? -62.198 7.029 -3.995 1.00 11.41 239 ILE B N 1
ATOM 4175 C CA . ILE B 1 239 ? -61.175 7.974 -4.444 1.00 9.39 239 ILE B CA 1
ATOM 4176 C C . ILE B 1 239 ? -61.029 9.089 -3.417 1.00 9.10 239 ILE B C 1
ATOM 4177 O O . ILE B 1 239 ? -59.921 9.461 -3.054 1.00 9.69 239 ILE B O 1
ATOM 4182 N N . ASN B 1 240 ? -62.158 9.603 -2.943 1.00 10.96 240 ASN B N 1
ATOM 4183 C CA . ASN B 1 240 ? -62.160 10.603 -1.883 1.00 9.85 240 ASN B CA 1
ATOM 4184 C C . ASN B 1 240 ? -61.428 10.132 -0.631 1.00 8.24 240 ASN B C 1
ATOM 4185 O O . ASN B 1 240 ? -60.641 10.874 -0.059 1.00 8.43 240 ASN B O 1
ATOM 4190 N N . ALA B 1 241 ? -61.679 8.888 -0.228 1.00 10.19 241 ALA B N 1
ATOM 4191 C CA . ALA B 1 241 ? -61.037 8.323 0.954 1.00 9.79 241 ALA B CA 1
ATOM 4192 C C . ALA B 1 241 ? -59.521 8.259 0.769 1.00 8.36 241 ALA B C 1
ATOM 4193 O O . ALA B 1 241 ? -58.776 8.499 1.703 1.00 9.79 241 ALA B O 1
ATOM 4195 N N . ARG B 1 242 ? -59.076 7.957 -0.443 1.00 9.79 242 ARG B N 1
ATOM 4196 C CA . ARG B 1 242 ? -57.643 7.926 -0.744 1.00 10.42 242 ARG B CA 1
ATOM 4197 C C . ARG B 1 242 ? -57.008 9.305 -0.549 1.00 8.09 242 ARG B C 1
ATOM 4198 O O . ARG B 1 242 ? -55.899 9.424 -0.043 1.00 8.74 242 ARG B O 1
ATOM 4206 N N . ALA B 1 243 ? -57.731 10.341 -0.957 1.00 7.79 243 ALA B N 1
ATOM 4207 C CA . ALA B 1 243 ? -57.234 11.699 -0.856 1.00 7.49 243 ALA B CA 1
ATOM 4208 C C . ALA B 1 243 ? -57.090 12.106 0.609 1.00 7.88 243 ALA B C 1
ATOM 4209 O O . ALA B 1 243 ? -56.087 12.699 0.991 1.00 8.93 243 ALA B O 1
ATOM 4211 N N . LEU B 1 244 ? -58.092 11.767 1.419 1.00 6.74 244 LEU B N 1
ATOM 4212 C CA . LEU B 1 244 ? -58.034 11.964 2.864 1.00 10.11 244 LEU B CA 1
ATOM 4213 C C . LEU B 1 244 ? -56.868 11.193 3.520 1.00 7.93 244 LEU B C 1
ATOM 4214 O O . LEU B 1 244 ? -56.176 11.730 4.382 1.00 8.69 244 LEU B O 1
ATOM 4219 N N . ALA B 1 245 ? -56.637 9.953 3.104 1.00 10.15 245 ALA B N 1
ATOM 4220 C CA . ALA B 1 245 ? -55.504 9.194 3.641 1.00 9.69 245 ALA B CA 1
ATOM 4221 C C . ALA B 1 245 ? -54.175 9.849 3.249 1.00 10.06 245 ALA B C 1
ATOM 4222 O O . ALA B 1 245 ? -53.253 9.898 4.043 1.00 10.14 245 ALA B O 1
ATOM 4224 N N . ALA B 1 246 ? -54.093 10.373 2.029 1.00 10.24 246 ALA B N 1
ATOM 4225 C CA . ALA B 1 246 ? -52.876 11.051 1.577 1.00 7.47 246 ALA B CA 1
ATOM 4226 C C . ALA B 1 246 ? -52.583 12.273 2.441 1.00 9.15 246 ALA B C 1
ATOM 4227 O O . ALA B 1 246 ? -51.457 12.484 2.877 1.00 10.24 246 ALA B O 1
ATOM 4229 N N . LEU B 1 247 ? -53.615 13.071 2.684 1.00 8.55 247 LEU B N 1
ATOM 4230 C CA . LEU B 1 247 ? -53.502 14.230 3.542 1.00 8.72 247 LEU B CA 1
ATOM 4231 C C . LEU B 1 247 ? -52.977 13.877 4.955 1.00 9.37 247 LEU B C 1
ATOM 4232 O O . LEU B 1 247 ? -52.112 14.571 5.472 1.00 9.90 247 LEU B O 1
ATOM 4237 N N . ASP B 1 248 ? -53.495 12.813 5.566 1.00 8.62 248 ASP B N 1
ATOM 4238 C CA . ASP B 1 248 ? -53.017 12.382 6.883 1.00 11.18 248 ASP B CA 1
ATOM 4239 C C . ASP B 1 248 ? -51.541 11.955 6.900 1.00 10.18 248 ASP B C 1
ATOM 4240 O O . ASP B 1 248 ? -50.899 11.985 7.943 1.00 9.91 248 ASP B O 1
ATOM 4245 N N . ALA B 1 249 ? -51.011 11.568 5.747 1.00 7.01 249 ALA B N 1
ATOM 4246 C CA . ALA B 1 249 ? -49.630 11.109 5.664 1.00 8.79 249 ALA B CA 1
ATOM 4247 C C . ALA B 1 249 ? -48.675 12.103 4.966 1.00 8.80 249 ALA B C 1
ATOM 4248 O O . ALA B 1 249 ? -47.586 11.714 4.547 1.00 9.99 249 ALA B O 1
ATOM 4250 N N . LEU B 1 250 ? -49.068 13.369 4.834 1.00 7.87 250 LEU B N 1
ATOM 4251 C CA . LEU B 1 250 ? -48.164 14.365 4.234 1.00 8.35 250 LEU B CA 1
ATOM 4252 C C . LEU B 1 250 ? -46.835 14.398 4.986 1.00 8.15 250 LEU B C 1
ATOM 4253 O O . LEU B 1 250 ? -46.822 14.438 6.201 1.00 9.59 250 LEU B O 1
ATOM 4258 N N . PRO B 1 251 ? -45.717 14.359 4.252 1.00 6.68 251 PRO B N 1
ATOM 4259 C CA . PRO B 1 251 ? -44.385 14.222 4.839 1.00 8.80 251 PRO B CA 1
ATOM 4260 C C . PRO B 1 251 ? -43.970 15.484 5.610 1.00 8.19 251 PRO B C 1
ATOM 4261 O O . PRO B 1 251 ? -43.241 15.400 6.600 1.00 9.28 251 PRO B O 1
ATOM 4265 N N . THR B 1 252 ? -44.457 16.634 5.160 1.00 7.86 252 THR B N 1
ATOM 4266 C CA . THR B 1 252 ? -44.264 17.896 5.860 1.00 7.99 252 THR B CA 1
ATOM 4267 C C . THR B 1 252 ? -45.609 18.362 6.368 1.00 9.53 252 THR B C 1
ATOM 4268 O O . THR B 1 252 ? -46.589 18.325 5.632 1.00 8.17 252 THR B O 1
ATOM 4272 N N . ALA B 1 253 ? -45.644 18.791 7.627 1.00 6.79 253 ALA B N 1
ATOM 4273 C CA . ALA B 1 253 ? -46.878 19.185 8.279 1.00 6.73 253 ALA B CA 1
ATOM 4274 C C . ALA B 1 253 ? -47.607 20.296 7.514 1.00 7.71 253 ALA B C 1
ATOM 4275 O O . ALA B 1 253 ? -47.003 21.254 7.055 1.00 8.01 253 ALA B O 1
ATOM 4277 N N . TYR B 1 254 ? -48.913 20.137 7.374 1.00 7.97 254 TYR B N 1
ATOM 4278 C CA . TYR B 1 254 ? -49.763 21.172 6.813 1.00 8.02 254 TYR B CA 1
ATOM 4279 C C . TYR B 1 254 ? -50.813 21.586 7.837 1.00 6.92 254 TYR B C 1
ATOM 4280 O O . TYR B 1 254 ? -51.648 20.781 8.236 1.00 7.35 254 TYR B O 1
ATOM 4289 N N . ARG B 1 255 ? -50.750 22.835 8.278 1.00 7.63 255 ARG B N 1
ATOM 4290 C CA . ARG B 1 255 ? -51.851 23.424 9.024 1.00 8.10 255 ARG B CA 1
ATOM 4291 C C . ARG B 1 255 ? -52.237 24.740 8.362 1.00 7.87 255 ARG B C 1
ATOM 4292 O O . ARG B 1 255 ? -51.378 25.538 8.026 1.00 9.94 255 ARG B O 1
ATOM 4300 N N . MET B 1 256 ? -53.529 24.952 8.162 1.00 8.18 256 MET B N 1
ATOM 4301 C CA . MET B 1 256 ? -54.012 26.202 7.592 1.00 8.99 256 MET B CA 1
ATOM 4302 C C . MET B 1 256 ? -55.484 26.367 7.956 1.00 9.75 256 MET B C 1
ATOM 4303 O O . MET B 1 256 ? -56.380 26.048 7.178 1.00 8.69 256 MET B O 1
ATOM 4308 N N . SER B 1 257 ? -55.701 26.877 9.162 1.00 9.25 257 SER B N 1
ATOM 4309 C CA . SER B 1 257 ? -57.016 26.960 9.774 1.00 9.00 257 SER B CA 1
ATOM 4310 C C . SER B 1 257 ? -57.744 28.242 9.401 1.00 8.06 257 SER B C 1
ATOM 4311 O O . SER B 1 257 ? -57.197 29.077 8.701 1.00 11.86 257 SER B O 1
ATOM 4314 N N . ARG B 1 258 ? -58.977 28.388 9.877 1.00 10.43 258 ARG B N 1
ATOM 4315 C CA . ARG B 1 258 ? -59.662 29.674 9.826 1.00 11.46 258 ARG B CA 1
ATOM 4316 C C . ARG B 1 258 ? -58.809 30.786 10.422 1.00 11.91 258 ARG B C 1
ATOM 4317 O O . ARG B 1 258 ? -58.746 31.878 9.880 1.00 12.79 258 ARG B O 1
ATOM 4325 N N . ASP B 1 259 ? -58.153 30.504 11.538 1.00 11.69 259 ASP B N 1
ATOM 4326 C CA . ASP B 1 259 ? -57.346 31.526 12.185 1.00 9.61 259 ASP B CA 1
ATOM 4327 C C . ASP B 1 259 ? -56.139 31.854 11.332 1.00 11.24 259 ASP B C 1
ATOM 4328 O O . ASP B 1 259 ? -55.711 32.999 11.287 1.00 13.35 259 ASP B O 1
ATOM 4333 N N . ASP B 1 260 ? -55.581 30.853 10.656 1.00 11.72 260 ASP B N 1
ATOM 4334 C CA . ASP B 1 260 ? -54.449 31.118 9.776 1.00 11.23 260 ASP B CA 1
ATOM 4335 C C . ASP B 1 260 ? -54.915 31.965 8.584 1.00 9.33 260 ASP B C 1
ATOM 4336 O O . ASP B 1 260 ? -54.201 32.841 8.121 1.00 9.49 260 ASP B O 1
ATOM 4341 N N . ALA B 1 261 ? -56.118 31.695 8.099 1.00 9.73 261 ALA B N 1
ATOM 4342 C CA . ALA B 1 261 ? -56.677 32.471 7.000 1.00 11.56 261 ALA B CA 1
ATOM 4343 C C . ALA B 1 261 ? -56.762 33.958 7.382 1.00 12.45 261 ALA B C 1
ATOM 4344 O O . ALA B 1 261 ? -56.452 34.827 6.573 1.00 13.65 261 ALA B O 1
ATOM 4346 N N . LEU B 1 262 ? -57.149 34.237 8.626 1.00 11.21 262 LEU B N 1
ATOM 4347 C CA . LEU B 1 262 ? -57.213 35.611 9.124 1.00 13.18 262 LEU B CA 1
ATOM 4348 C C . LEU B 1 262 ? -55.837 36.264 9.155 1.00 14.54 262 LEU B C 1
ATOM 4349 O O . LEU B 1 262 ? -55.674 37.402 8.725 1.00 12.40 262 LEU B O 1
ATOM 4354 N N . GLN B 1 263 ? -54.860 35.520 9.669 1.00 11.47 263 GLN B N 1
ATOM 4355 C CA . GLN B 1 263 ? -53.493 35.988 9.794 1.00 12.69 263 GLN B CA 1
ATOM 4356 C C . GLN B 1 263 ? -52.840 36.217 8.434 1.00 14.80 263 GLN B C 1
ATOM 4357 O O . GLN B 1 263 ? -51.910 37.004 8.327 1.00 16.16 263 GLN B O 1
ATOM 4363 N N . ALA B 1 264 ? -53.317 35.521 7.406 1.00 13.05 264 ALA B N 1
ATOM 4364 C CA . ALA B 1 264 ? -52.775 35.678 6.059 1.00 13.80 264 ALA B CA 1
ATOM 4365 C C . ALA B 1 264 ? -53.354 36.901 5.370 1.00 12.24 264 ALA B C 1
ATOM 4366 O O . ALA B 1 264 ? -52.806 37.369 4.380 1.00 16.15 264 ALA B O 1
ATOM 4368 N N . GLY B 1 265 ? -54.467 37.411 5.875 1.00 11.51 265 GLY B N 1
ATOM 4369 C CA . GLY B 1 265 ? -55.011 38.635 5.330 1.00 11.81 265 GLY B CA 1
ATOM 4370 C C . GLY B 1 265 ? -56.466 38.618 4.944 1.00 12.30 265 GLY B C 1
ATOM 4371 O O . GLY B 1 265 ? -56.992 39.632 4.510 1.00 16.87 265 GLY B O 1
ATOM 4372 N N . LEU B 1 266 ? -57.116 37.471 5.082 1.00 11.87 266 LEU B N 1
ATOM 4373 C CA . LEU B 1 266 ? -58.537 37.361 4.786 1.00 13.32 266 LEU B CA 1
ATOM 4374 C C . LEU B 1 266 ? -59.387 37.823 5.969 1.00 13.86 266 LEU B C 1
ATOM 4375 O O . LEU B 1 266 ? -58.962 37.744 7.122 1.00 13.12 266 LEU B O 1
ATOM 4380 N N . SER B 1 267 ? -60.591 38.290 5.670 1.00 13.07 267 SER B N 1
ATOM 4381 C CA . SER B 1 267 ? -61.586 38.565 6.693 1.00 16.25 267 SER B CA 1
ATOM 4382 C C . SER B 1 267 ? -62.346 37.288 7.020 1.00 15.46 267 SER B C 1
ATOM 4383 O O . SER B 1 267 ? -62.216 36.286 6.331 1.00 17.92 267 SER B O 1
ATOM 4386 N N . GLU B 1 268 ? -63.157 37.325 8.062 1.00 17.13 268 GLU B N 1
ATOM 4387 C CA . GLU B 1 268 ? -63.884 36.139 8.457 1.00 18.54 268 GLU B CA 1
ATOM 4388 C C . GLU B 1 268 ? -64.922 35.739 7.405 1.00 17.68 268 GLU B C 1
ATOM 4389 O O . GLU B 1 268 ? -65.103 34.556 7.122 1.00 20.33 268 GLU B O 1
ATOM 4395 N N . ALA B 1 269 ? -65.598 36.731 6.832 1.00 19.15 269 ALA B N 1
ATOM 4396 C CA . ALA B 1 269 ? -66.616 36.490 5.819 1.00 16.18 269 ALA B CA 1
ATOM 4397 C C . ALA B 1 269 ? -66.009 35.901 4.545 1.00 14.98 269 ALA B C 1
ATOM 4398 O O . ALA B 1 269 ? -66.596 35.030 3.924 1.00 15.12 269 ALA B O 1
ATOM 4400 N N . GLN B 1 270 ? -64.843 36.400 4.151 1.00 16.32 270 GLN B N 1
ATOM 4401 C CA . GLN B 1 270 ? -64.150 35.881 2.980 1.00 14.72 270 GLN B CA 1
ATOM 4402 C C . GLN B 1 270 ? -63.717 34.426 3.181 1.00 14.40 270 GLN B C 1
ATOM 4403 O O . GLN B 1 270 ? -63.792 33.614 2.254 1.00 12.14 270 GLN B O 1
ATOM 4409 N N . THR B 1 271 ? -63.262 34.111 4.394 1.00 13.75 271 THR B N 1
ATOM 4410 C CA . THR B 1 271 ? -62.902 32.738 4.747 1.00 15.43 271 THR B CA 1
ATOM 4411 C C . THR B 1 271 ? -64.107 31.793 4.639 1.00 13.33 271 THR B C 1
ATOM 4412 O O . THR B 1 271 ? -63.985 30.686 4.118 1.00 12.29 271 THR B O 1
ATOM 4416 N N . ASP B 1 272 ? -65.266 32.244 5.113 1.00 14.01 272 ASP B N 1
ATOM 4417 C CA . ASP B 1 272 ? -66.486 31.437 5.059 1.00 14.09 272 ASP B CA 1
ATOM 4418 C C . ASP B 1 272 ? -66.898 31.153 3.617 1.00 13.47 272 ASP B C 1
ATOM 4419 O O . ASP B 1 272 ? -67.362 30.069 3.299 1.00 15.19 272 ASP B O 1
ATOM 4424 N N . GLU B 1 273 ? -66.738 32.147 2.753 1.00 14.34 273 GLU B N 1
ATOM 4425 C CA . GLU B 1 273 ? -67.013 31.973 1.342 1.00 13.72 273 GLU B CA 1
ATOM 4426 C C . GLU B 1 273 ? -66.031 30.974 0.722 1.00 11.16 273 GLU B C 1
ATOM 4427 O O . GLU B 1 273 ? -66.433 30.073 -0.002 1.00 13.06 273 GLU B O 1
ATOM 4433 N N . LEU B 1 274 ? -64.744 31.162 1.010 1.00 10.35 274 LEU B N 1
ATOM 4434 C CA . LEU B 1 274 ? -63.688 30.271 0.534 1.00 11.46 274 LEU B CA 1
ATOM 4435 C C . LEU B 1 274 ? -63.983 28.815 0.885 1.00 9.18 274 LEU B C 1
ATOM 4436 O O . LEU B 1 274 ? -63.785 27.929 0.071 1.00 11.89 274 LEU B O 1
ATOM 4441 N N . ILE B 1 275 ? -64.477 28.593 2.096 1.00 10.80 275 ILE B N 1
ATOM 4442 C CA . ILE B 1 275 ? -64.813 27.261 2.560 1.00 9.29 275 ILE B CA 1
ATOM 4443 C C . ILE B 1 275 ? -65.858 26.619 1.669 1.00 10.67 275 ILE B C 1
ATOM 4444 O O . ILE B 1 275 ? -65.735 25.472 1.303 1.00 9.36 275 ILE B O 1
ATOM 4449 N N . GLN B 1 276 ? -66.867 27.382 1.288 1.00 13.28 276 GLN B N 1
ATOM 4450 C CA . GLN B 1 276 ? -67.857 26.873 0.360 1.00 11.23 276 GLN B CA 1
ATOM 4451 C C . GLN B 1 276 ? -67.254 26.541 -1.007 1.00 11.23 276 GLN B C 1
ATOM 4452 O O . GLN B 1 276 ? -67.571 25.513 -1.623 1.00 10.64 276 GLN B O 1
ATOM 4458 N N . VAL B 1 277 ? -66.418 27.446 -1.500 1.00 11.21 277 VAL B N 1
ATOM 4459 C CA . VAL B 1 277 ? -65.804 27.285 -2.802 1.00 9.52 277 VAL B CA 1
ATOM 4460 C C . VAL B 1 277 ? -64.905 26.054 -2.832 1.00 9.57 277 VAL B C 1
ATOM 4461 O O . VAL B 1 277 ? -64.982 25.274 -3.770 1.00 11.63 277 VAL B O 1
ATOM 4465 N N . ILE B 1 278 ? -64.065 25.871 -1.817 1.00 10.09 278 ILE B N 1
ATOM 4466 C CA . ILE B 1 278 ? -63.128 24.749 -1.840 1.00 8.89 278 ILE B CA 1
ATOM 4467 C C . ILE B 1 278 ? -63.868 23.427 -1.642 1.00 9.19 278 ILE B C 1
ATOM 4468 O O . ILE B 1 278 ? -63.481 22.407 -2.204 1.00 9.35 278 ILE B O 1
ATOM 4473 N N . SER B 1 279 ? -64.955 23.452 -0.884 1.00 8.82 279 SER B N 1
ATOM 4474 C CA . SER B 1 279 ? -65.729 22.237 -0.665 1.00 9.88 279 SER B CA 1
ATOM 4475 C C . SER B 1 279 ? -66.339 21.738 -1.963 1.00 8.52 279 SER B C 1
ATOM 4476 O O . SER B 1 279 ? -66.377 20.542 -2.205 1.00 10.64 279 SER B O 1
ATOM 4479 N N . LEU B 1 280 ? -66.826 22.654 -2.796 1.00 11.40 280 LEU B N 1
ATOM 4480 C CA . LEU B 1 280 ? -67.373 22.257 -4.087 1.00 10.40 280 LEU B CA 1
ATOM 4481 C C . LEU B 1 280 ? -66.303 21.654 -5.000 1.00 7.90 280 LEU B C 1
ATOM 4482 O O . LEU B 1 280 ? -66.534 20.651 -5.646 1.00 7.34 280 LEU B O 1
ATOM 4487 N N . PHE B 1 281 ? -65.147 22.297 -5.059 1.00 7.14 281 PHE B N 1
ATOM 4488 C CA . PHE B 1 281 ? -64.069 21.838 -5.927 1.00 9.43 281 PHE B CA 1
ATOM 4489 C C . PHE B 1 281 ? -63.502 20.510 -5.469 1.00 6.66 281 PHE B C 1
ATOM 4490 O O . PHE B 1 281 ? -63.256 19.631 -6.276 1.00 9.69 281 PHE B O 1
ATOM 4498 N N . GLN B 1 282 ? -63.333 20.366 -4.160 1.00 9.22 282 GLN B N 1
ATOM 4499 C CA . GLN B 1 282 ? -62.809 19.131 -3.580 1.00 8.86 282 GLN B CA 1
ATOM 4500 C C . GLN B 1 282 ? -63.724 17.932 -3.895 1.00 10.79 282 GLN B C 1
ATOM 4501 O O . GLN B 1 282 ? -63.253 16.849 -4.233 1.00 9.23 282 GLN B O 1
ATOM 4507 N N . TRP B 1 283 ? -65.032 18.147 -3.786 1.00 9.74 283 TRP B N 1
ATOM 4508 C CA . TRP B 1 283 ? -66.029 17.137 -4.132 1.00 9.20 283 TRP B CA 1
ATOM 4509 C C . TRP B 1 283 ? -65.978 16.804 -5.623 1.00 10.57 283 TRP B C 1
ATOM 4510 O O . TRP B 1 283 ? -66.031 15.646 -6.014 1.00 9.52 283 TRP B O 1
ATOM 4521 N N . MET B 1 284 ? -65.879 17.851 -6.436 1.00 9.40 284 MET B N 1
ATOM 4522 C CA . MET B 1 284 ? -65.825 17.729 -7.886 1.00 9.51 284 MET B CA 1
ATOM 4523 C C . MET B 1 284 ? -64.672 16.831 -8.353 1.00 8.12 284 MET B C 1
ATOM 4524 O O . MET B 1 284 ? -64.824 16.037 -9.277 1.00 7.94 284 MET B O 1
ATOM 4529 N N . LEU B 1 285 ? -63.528 16.961 -7.693 1.00 9.09 285 LEU B N 1
ATOM 4530 C CA . LEU B 1 285 ? -62.300 16.353 -8.175 1.00 8.96 285 LEU B CA 1
ATOM 4531 C C . LEU B 1 285 ? -62.276 14.818 -8.117 1.00 8.89 285 LEU B C 1
ATOM 4532 O O . LEU B 1 285 ? -61.645 14.186 -8.958 1.00 8.89 285 LEU B O 1
ATOM 4537 N N . SER B 1 286 ? -62.956 14.219 -7.147 1.00 8.79 286 SER B N 1
ATOM 4538 C CA . SER B 1 286 ? -63.023 12.764 -7.100 1.00 8.01 286 SER B CA 1
ATOM 4539 C C . SER B 1 286 ? -63.734 12.251 -8.341 1.00 9.88 286 SER B C 1
ATOM 4540 O O . SER B 1 286 ? -63.371 11.217 -8.883 1.00 9.17 286 SER B O 1
ATOM 4543 N N . GLY B 1 287 ? -64.727 12.997 -8.805 1.00 8.22 287 GLY B N 1
ATOM 4544 C CA . GLY B 1 287 ? -65.484 12.592 -9.967 1.00 7.69 287 GLY B CA 1
ATOM 4545 C C . GLY B 1 287 ? -64.726 12.838 -11.257 1.00 7.61 287 GLY B C 1
ATOM 4546 O O . GLY B 1 287 ? -64.835 12.065 -12.205 1.00 8.47 287 GLY B O 1
ATOM 4547 N N . LEU B 1 288 ? -63.960 13.923 -11.293 1.00 8.12 288 LEU B N 1
ATOM 4548 C CA . LEU B 1 288 ? -63.181 14.253 -12.481 1.00 5.94 288 LEU B CA 1
ATOM 4549 C C . LEU B 1 288 ? -62.156 13.153 -12.756 1.00 7.17 288 LEU B C 1
ATOM 4550 O O . LEU B 1 288 ? -61.939 12.768 -13.895 1.00 10.41 288 LEU B O 1
ATOM 4555 N N . VAL B 1 289 ? -61.555 12.639 -11.691 1.00 6.88 289 VAL B N 1
ATOM 4556 C CA . VAL B 1 289 ? -60.604 11.555 -11.802 1.00 8.03 289 VAL B CA 1
ATOM 4557 C C . VAL B 1 289 ? -61.251 10.349 -12.495 1.00 9.13 289 VAL B C 1
ATOM 4558 O O . VAL B 1 289 ? -60.695 9.838 -13.453 1.00 6.98 289 VAL B O 1
ATOM 4562 N N . LEU B 1 290 ? -62.437 9.934 -12.035 1.00 7.08 290 LEU B N 1
ATOM 4563 C CA . LEU B 1 290 ? -63.168 8.839 -12.661 1.00 6.78 290 LEU B CA 1
ATOM 4564 C C . LEU B 1 290 ? -63.491 9.110 -14.127 1.00 7.03 290 LEU B C 1
ATOM 4565 O O . LEU B 1 290 ? -63.355 8.226 -14.972 1.00 7.26 290 LEU B O 1
ATOM 4570 N N . ASN B 1 291 ? -63.935 10.334 -14.400 1.00 8.00 291 ASN B N 1
ATOM 4571 C CA . ASN B 1 291 ? -64.314 10.762 -15.735 1.00 8.33 291 ASN B CA 1
ATOM 4572 C C . ASN B 1 291 ? -63.173 10.721 -16.739 1.00 8.79 291 ASN B C 1
ATOM 4573 O O . ASN B 1 291 ? -63.359 10.285 -17.867 1.00 7.39 291 ASN B O 1
ATOM 4578 N N . VAL B 1 292 ? -62.000 11.192 -16.334 1.00 8.98 292 VAL B N 1
ATOM 4579 C CA . VAL B 1 292 ? -60.854 11.192 -17.229 1.00 6.96 292 VAL B CA 1
ATOM 4580 C C . VAL B 1 292 ? -60.369 9.767 -17.459 1.00 9.05 292 VAL B C 1
ATOM 4581 O O . VAL B 1 292 ? -59.980 9.412 -18.567 1.00 10.48 292 VAL B O 1
ATOM 4585 N N . THR B 1 293 ? -60.407 8.955 -16.406 1.00 8.45 293 THR B N 1
ATOM 4586 C CA . THR B 1 293 ? -60.081 7.537 -16.509 1.00 9.35 293 THR B CA 1
ATOM 4587 C C . THR B 1 293 ? -60.977 6.842 -17.539 1.00 9.33 293 THR B C 1
ATOM 4588 O O . THR B 1 293 ? -60.501 6.079 -18.368 1.00 8.43 293 THR B O 1
ATOM 4592 N N . HIS B 1 294 ? -62.270 7.141 -17.479 1.00 9.57 294 HIS B N 1
ATOM 4593 C CA . HIS B 1 294 ? -63.231 6.668 -18.465 1.00 10.48 294 HIS B CA 1
ATOM 4594 C C . HIS B 1 294 ? -62.863 7.111 -19.886 1.00 9.25 294 HIS B C 1
ATOM 4595 O O . HIS B 1 294 ? -62.880 6.298 -20.802 1.00 8.12 294 HIS B O 1
ATOM 4602 N N . PHE B 1 295 ? -62.561 8.397 -20.070 1.00 11.30 295 PHE B N 1
ATOM 4603 C CA . PHE B 1 295 ? -62.170 8.899 -21.391 1.00 9.34 295 PHE B CA 1
ATOM 4604 C C . PHE B 1 295 ? -60.947 8.137 -21.900 1.00 9.77 295 PHE B C 1
ATOM 4605 O O . PHE B 1 295 ? -60.895 7.705 -23.043 1.00 9.88 295 PHE B O 1
ATOM 4613 N N . LYS B 1 296 ? -59.972 7.969 -21.020 1.00 7.47 296 LYS B N 1
ATOM 4614 C CA . LYS B 1 296 ? -58.714 7.343 -21.376 1.00 11.69 296 LYS B CA 1
ATOM 4615 C C . LYS B 1 296 ? -58.893 5.867 -21.772 1.00 11.65 296 LYS B C 1
ATOM 4616 O O . LYS B 1 296 ? -58.284 5.401 -22.736 1.00 8.90 296 LYS B O 1
ATOM 4622 N N . GLN B 1 297 ? -59.735 5.144 -21.037 1.00 9.78 297 GLN B N 1
ATOM 4623 C CA . GLN B 1 297 ? -59.985 3.747 -21.359 1.00 10.73 297 GLN B CA 1
ATOM 4624 C C . GLN B 1 297 ? -60.787 3.616 -22.667 1.00 12.38 297 GLN B C 1
ATOM 4625 O O . GLN B 1 297 ? -60.512 2.723 -23.454 1.00 13.99 297 GLN B O 1
ATOM 4631 N N . GLN B 1 298 ? -61.733 4.522 -22.912 1.00 11.08 298 GLN B N 1
ATOM 4632 C CA . GLN B 1 298 ? -62.391 4.622 -24.223 1.00 11.33 298 GLN B CA 1
ATOM 4633 C C . GLN B 1 298 ? -61.379 4.690 -25.364 1.00 12.21 298 GLN B C 1
ATOM 4634 O O . GLN B 1 298 ? -61.535 4.031 -26.385 1.00 13.85 298 GLN B O 1
ATOM 4640 N N . ALA B 1 299 ? -60.355 5.518 -25.182 1.00 10.46 299 ALA B N 1
ATOM 4641 C CA . ALA B 1 299 ? -59.427 5.879 -26.252 1.00 10.95 299 ALA B CA 1
ATOM 4642 C C . ALA B 1 299 ? -58.267 4.910 -26.414 1.00 12.18 299 ALA B C 1
ATOM 4643 O O . ALA B 1 299 ? -57.361 5.157 -27.206 1.00 14.36 299 ALA B O 1
ATOM 4645 N N . LEU B 1 300 ? -58.288 3.825 -25.649 1.00 13.88 300 LEU B N 1
ATOM 4646 C CA . LEU B 1 300 ? -57.228 2.823 -25.689 1.00 16.18 300 LEU B CA 1
ATOM 4647 C C . LEU B 1 300 ? -56.959 2.289 -27.083 1.00 18.54 300 LEU B C 1
ATOM 4648 O O . LEU B 1 300 ? -55.818 2.311 -27.533 1.00 30.87 300 LEU B O 1
ATOM 4653 N N . LEU C 1 10 ? -63.157 46.053 -63.505 1.00 47.75 10 LEU C N 1
ATOM 4654 C CA . LEU C 1 10 ? -62.252 44.910 -63.578 1.00 43.94 10 LEU C CA 1
ATOM 4655 C C . LEU C 1 10 ? -62.788 43.754 -62.742 1.00 44.06 10 LEU C C 1
ATOM 4656 O O . LEU C 1 10 ? -63.222 43.948 -61.603 1.00 38.96 10 LEU C O 1
ATOM 4661 N N . GLN C 1 11 ? -62.770 42.553 -63.313 1.00 43.69 11 GLN C N 1
ATOM 4662 C CA . GLN C 1 11 ? -63.328 41.399 -62.627 1.00 45.77 11 GLN C CA 1
ATOM 4663 C C . GLN C 1 11 ? -62.582 40.099 -62.928 1.00 47.97 11 GLN C C 1
ATOM 4664 O O . GLN C 1 11 ? -61.972 39.935 -63.984 1.00 43.75 11 GLN C O 1
ATOM 4670 N N . LEU C 1 12 ? -62.666 39.174 -61.980 1.00 41.56 12 LEU C N 1
ATOM 4671 C CA . LEU C 1 12 ? -61.916 37.934 -62.020 1.00 32.17 12 LEU C CA 1
ATOM 4672 C C . LEU C 1 12 ? -62.875 36.755 -61.893 1.00 32.93 12 LEU C C 1
ATOM 4673 O O . LEU C 1 12 ? -63.312 36.422 -60.792 1.00 31.07 12 LEU C O 1
ATOM 4678 N N . PRO C 1 13 ? -63.220 36.133 -63.028 1.00 32.05 13 PRO C N 1
ATOM 4679 C CA . PRO C 1 13 ? -64.194 35.036 -63.088 1.00 33.07 13 PRO C CA 1
ATOM 4680 C C . PRO C 1 13 ? -63.695 33.754 -62.436 1.00 30.31 13 PRO C C 1
ATOM 4681 O O . PRO C 1 13 ? -62.546 33.373 -62.643 1.00 28.12 13 PRO C O 1
ATOM 4685 N N . ARG C 1 14 ? -64.556 33.108 -61.656 1.00 27.11 14 ARG C N 1
ATOM 4686 C CA . ARG C 1 14 ? -64.255 31.798 -61.113 1.00 25.63 14 ARG C CA 1
ATOM 4687 C C . ARG C 1 14 ? -64.216 30.787 -62.241 1.00 29.50 14 ARG C C 1
ATOM 4688 O O . ARG C 1 14 ? -65.146 30.720 -63.042 1.00 31.41 14 ARG C O 1
ATOM 4696 N N . PRO C 1 15 ? -63.134 30.001 -62.312 1.00 27.29 15 PRO C N 1
ATOM 4697 C CA . PRO C 1 15 ? -62.961 28.956 -63.325 1.00 30.94 15 PRO C CA 1
ATOM 4698 C C . PRO C 1 15 ? -63.938 27.801 -63.129 1.00 30.97 15 PRO C C 1
ATOM 4699 O O . PRO C 1 15 ? -64.512 27.684 -62.051 1.00 32.50 15 PRO C O 1
ATOM 4703 N N . VAL C 1 16 ? -64.122 26.960 -64.144 1.00 33.62 16 VAL C N 1
ATOM 4704 C CA . VAL C 1 16 ? -64.918 25.750 -63.963 1.00 35.93 16 VAL C CA 1
ATOM 4705 C C . VAL C 1 16 ? -64.037 24.716 -63.270 1.00 38.09 16 VAL C C 1
ATOM 4706 O O . VAL C 1 16 ? -62.828 24.652 -63.510 1.00 38.20 16 VAL C O 1
ATOM 4710 N N . CYS C 1 17 ? -64.634 23.935 -62.379 1.00 41.04 17 CYS C N 1
ATOM 4711 C CA . CYS C 1 17 ? -63.899 22.882 -61.693 1.00 40.34 17 CYS C CA 1
ATOM 4712 C C . CYS C 1 17 ? -64.798 21.690 -61.399 1.00 42.22 17 CYS C C 1
ATOM 4713 O O . CYS C 1 17 ? -65.505 21.665 -60.396 1.00 42.96 17 CYS C O 1
ATOM 4716 N N . GLU C 1 18 ? -64.762 20.707 -62.291 1.00 43.63 18 GLU C N 1
ATOM 4717 C CA . GLU C 1 18 ? -65.514 19.471 -62.126 1.00 44.19 18 GLU C CA 1
ATOM 4718 C C . GLU C 1 18 ? -64.763 18.538 -61.184 1.00 41.71 18 GLU C C 1
ATOM 4719 O O . GLU C 1 18 ? -65.352 17.670 -60.539 1.00 39.47 18 GLU C O 1
ATOM 4725 N N . ALA C 1 19 ? -63.451 18.730 -61.123 1.00 37.58 19 ALA C N 1
ATOM 4726 C CA . ALA C 1 19 ? -62.561 17.814 -60.429 1.00 30.21 19 ALA C CA 1
ATOM 4727 C C . ALA C 1 19 ? -62.842 17.717 -58.941 1.00 26.71 19 ALA C C 1
ATOM 4728 O O . ALA C 1 19 ? -63.219 18.691 -58.290 1.00 24.30 19 ALA C O 1
ATOM 4730 N N . ILE C 1 20 ? -62.657 16.519 -58.414 1.00 22.39 20 ILE C N 1
ATOM 4731 C CA . ILE C 1 20 ? -62.650 16.319 -56.987 1.00 21.73 20 ILE C CA 1
ATOM 4732 C C . ILE C 1 20 ? -61.309 16.802 -56.454 1.00 19.34 20 ILE C C 1
ATOM 4733 O O . ILE C 1 20 ? -60.262 16.509 -57.024 1.00 20.43 20 ILE C O 1
ATOM 4738 N N . ILE C 1 21 ? -61.345 17.565 -55.375 1.00 20.14 21 ILE C N 1
ATOM 4739 C CA . ILE C 1 21 ? -60.126 18.040 -54.742 1.00 16.81 21 ILE C CA 1
ATOM 4740 C C . ILE C 1 21 ? -59.774 17.111 -53.588 1.00 14.83 21 ILE C C 1
ATOM 4741 O O . ILE C 1 21 ? -60.605 16.835 -52.743 1.00 17.42 21 ILE C O 1
ATOM 4746 N N . ARG C 1 22 ? -58.549 16.608 -53.578 1.00 12.24 22 ARG C N 1
ATOM 4747 C CA . ARG C 1 22 ? -58.163 15.591 -52.616 1.00 17.22 22 ARG C CA 1
ATOM 4748 C C . ARG C 1 22 ? -56.923 15.977 -51.814 1.00 12.97 22 ARG C C 1
ATOM 4749 O O . ARG C 1 22 ? -55.863 15.411 -52.012 1.00 12.76 22 ARG C O 1
ATOM 4757 N N . PRO C 1 23 ? -57.066 16.928 -50.884 1.00 15.91 23 PRO C N 1
ATOM 4758 C CA . PRO C 1 23 ? -55.915 17.392 -50.104 1.00 10.33 23 PRO C CA 1
ATOM 4759 C C . PRO C 1 23 ? -55.304 16.269 -49.259 1.00 12.93 23 PRO C C 1
ATOM 4760 O O . PRO C 1 23 ? -56.039 15.477 -48.691 1.00 15.92 23 PRO C O 1
ATOM 4764 N N . VAL C 1 24 ? -53.983 16.191 -49.195 1.00 11.18 24 VAL C N 1
ATOM 4765 C CA . VAL C 1 24 ? -53.347 15.321 -48.222 1.00 10.20 24 VAL C CA 1
ATOM 4766 C C . VAL C 1 24 ? -52.875 16.175 -47.044 1.00 8.80 24 VAL C C 1
ATOM 4767 O O . VAL C 1 24 ? -51.856 16.847 -47.144 1.00 7.94 24 VAL C O 1
ATOM 4771 N N . PRO C 1 25 ? -53.628 16.158 -45.929 1.00 10.17 25 PRO C N 1
ATOM 4772 C CA . PRO C 1 25 ? -53.262 16.990 -44.780 1.00 10.18 25 PRO C CA 1
ATOM 4773 C C . PRO C 1 25 ? -51.972 16.527 -44.132 1.00 12.04 25 PRO C C 1
ATOM 4774 O O . PRO C 1 25 ? -51.595 15.364 -44.279 1.00 8.37 25 PRO C O 1
ATOM 4778 N N . GLU C 1 26 ? -51.305 17.447 -43.443 1.00 8.72 26 GLU C N 1
ATOM 4779 C CA . GLU C 1 26 ? -50.048 17.153 -42.783 1.00 7.67 26 GLU C CA 1
ATOM 4780 C C . GLU C 1 26 ? -50.178 16.019 -41.763 1.00 10.67 26 GLU C C 1
ATOM 4781 O O . GLU C 1 26 ? -49.247 15.256 -41.577 1.00 9.90 26 GLU C O 1
ATOM 4787 N N . HIS C 1 27 ? -51.325 15.898 -41.103 1.00 8.57 27 HIS C N 1
ATOM 4788 C CA . HIS C 1 27 ? -51.466 14.847 -40.086 1.00 11.06 27 HIS C CA 1
ATOM 4789 C C . HIS C 1 27 ? -51.707 13.460 -40.699 1.00 12.42 27 HIS C C 1
ATOM 4790 O O . HIS C 1 27 ? -51.763 12.475 -39.977 1.00 15.74 27 HIS C O 1
ATOM 4797 N N . ARG C 1 28 ? -51.827 13.387 -42.025 1.00 11.49 28 ARG C N 1
ATOM 4798 C CA . ARG C 1 28 ? -51.973 12.107 -42.710 1.00 12.20 28 ARG C CA 1
ATOM 4799 C C . ARG C 1 28 ? -50.826 11.780 -43.666 1.00 15.16 28 ARG C C 1
ATOM 4800 O O . ARG C 1 28 ? -50.756 10.673 -44.180 1.00 16.51 28 ARG C O 1
ATOM 4808 N N . ALA C 1 29 ? -49.942 12.738 -43.919 1.00 12.75 29 ALA C N 1
ATOM 4809 C CA . ALA C 1 29 ? -48.911 12.557 -44.934 1.00 13.22 29 ALA C CA 1
ATOM 4810 C C . ALA C 1 29 ? -47.874 11.528 -44.515 1.00 13.41 29 ALA C C 1
ATOM 4811 O O . ALA C 1 29 ? -47.396 11.557 -43.389 1.00 14.85 29 ALA C O 1
ATOM 4813 N N . ASP C 1 30 ? -47.512 10.638 -45.439 1.00 14.19 30 ASP C N 1
ATOM 4814 C CA . ASP C 1 30 ? -46.514 9.620 -45.149 1.00 14.81 30 ASP C CA 1
ATOM 4815 C C . ASP C 1 30 ? -45.132 10.259 -45.063 1.00 13.62 30 ASP C C 1
ATOM 4816 O O . ASP C 1 30 ? -44.995 11.459 -45.240 1.00 13.86 30 ASP C O 1
ATOM 4821 N N . GLN C 1 31 ? -44.119 9.448 -44.786 1.00 16.21 31 GLN C N 1
ATOM 4822 C CA . GLN C 1 31 ? -42.770 9.945 -44.562 1.00 19.53 31 GLN C CA 1
ATOM 4823 C C . GLN C 1 31 ? -42.185 10.703 -45.761 1.00 17.35 31 GLN C C 1
ATOM 4824 O O . GLN C 1 31 ? -41.604 11.769 -45.591 1.00 13.87 31 GLN C O 1
ATOM 4830 N N . GLU C 1 32 ? -42.344 10.148 -46.956 1.00 15.59 32 GLU C N 1
ATOM 4831 C CA . GLU C 1 32 ? -41.815 10.765 -48.164 1.00 16.34 32 GLU C CA 1
ATOM 4832 C C . GLU C 1 32 ? -42.448 12.137 -48.429 1.00 16.67 32 GLU C C 1
ATOM 4833 O O . GLU C 1 32 ? -41.740 13.115 -48.641 1.00 14.04 32 GLU C O 1
ATOM 4839 N N . LEU C 1 33 ? -43.777 12.197 -48.422 1.00 13.38 33 LEU C N 1
ATOM 4840 C CA . LEU C 1 33 ? -44.478 13.458 -48.626 1.00 11.73 33 LEU C CA 1
ATOM 4841 C C . LEU C 1 33 ? -44.171 14.459 -47.502 1.00 11.68 33 LEU C C 1
ATOM 4842 O O . LEU C 1 33 ? -44.025 15.656 -47.751 1.00 11.70 33 LEU C O 1
ATOM 4847 N N . SER C 1 34 ? -44.059 13.964 -46.273 1.00 10.09 34 SER C N 1
ATOM 4848 C CA . SER C 1 34 ? -43.766 14.828 -45.134 1.00 10.31 34 SER C CA 1
ATOM 4849 C C . SER C 1 34 ? -42.434 15.553 -45.282 1.00 11.40 34 SER C C 1
ATOM 4850 O O . SER C 1 34 ? -42.284 16.675 -44.818 1.00 11.73 34 SER C O 1
ATOM 4853 N N . GLU C 1 35 ? -41.477 14.920 -45.947 1.00 14.42 35 GLU C N 1
ATOM 4854 C CA . GLU C 1 35 ? -40.182 15.540 -46.152 1.00 15.08 35 GLU C CA 1
ATOM 4855 C C . GLU C 1 35 ? -40.277 16.671 -47.183 1.00 11.74 35 GLU C C 1
ATOM 4856 O O . GLU C 1 35 ? -39.618 17.692 -47.049 1.00 12.71 35 GLU C O 1
ATOM 4862 N N . ILE C 1 36 ? -41.112 16.498 -48.199 1.00 11.53 36 ILE C N 1
ATOM 4863 C CA . ILE C 1 36 ? -41.345 17.583 -49.153 1.00 12.22 36 ILE C CA 1
ATOM 4864 C C . ILE C 1 36 ? -42.075 18.735 -48.462 1.00 9.27 36 ILE C C 1
ATOM 4865 O O . ILE C 1 36 ? -41.713 19.889 -48.641 1.00 12.07 36 ILE C O 1
ATOM 4870 N N . TYR C 1 37 ? -43.079 18.397 -47.655 1.00 9.93 37 TYR C N 1
ATOM 4871 C CA . TYR C 1 37 ? -43.812 19.369 -46.848 1.00 9.10 37 TYR C CA 1
ATOM 4872 C C . TYR C 1 37 ? -42.876 20.163 -45.953 1.00 9.85 37 TYR C C 1
ATOM 4873 O O . TYR C 1 37 ? -43.020 21.365 -45.810 1.00 8.64 37 TYR C O 1
ATOM 4882 N N . ARG C 1 38 ? -41.914 19.479 -45.356 1.00 11.14 38 ARG C N 1
ATOM 4883 C CA . ARG C 1 38 ? -40.992 20.135 -44.450 1.00 12.50 38 ARG C CA 1
ATOM 4884 C C . ARG C 1 38 ? -40.095 21.112 -45.206 1.00 12.55 38 ARG C C 1
ATOM 4885 O O . ARG C 1 38 ? -39.830 22.219 -44.729 1.00 12.01 38 ARG C O 1
ATOM 4893 N N . ASP C 1 39 ? -39.638 20.700 -46.388 1.00 12.62 39 ASP C N 1
ATOM 4894 C CA . ASP C 1 39 ? -38.786 21.552 -47.203 1.00 10.87 39 ASP C CA 1
ATOM 4895 C C . ASP C 1 39 ? -39.570 22.758 -47.716 1.00 9.58 39 ASP C C 1
ATOM 4896 O O . ASP C 1 39 ? -39.048 23.866 -47.790 1.00 9.96 39 ASP C O 1
ATOM 4901 N N . LEU C 1 40 ? -40.829 22.524 -48.053 1.00 8.95 40 LEU C N 1
ATOM 4902 C CA . LEU C 1 40 ? -41.727 23.594 -48.455 1.00 9.05 40 LEU C CA 1
ATOM 4903 C C . LEU C 1 40 ? -41.858 24.650 -47.355 1.00 10.52 40 LEU C C 1
ATOM 4904 O O . LEU C 1 40 ? -41.719 25.846 -47.620 1.00 10.00 40 LEU C O 1
ATOM 4909 N N . LYS C 1 41 ? -42.103 24.198 -46.128 1.00 8.83 41 LYS C N 1
ATOM 4910 C CA . LYS C 1 41 ? -42.314 25.104 -45.008 1.00 9.05 41 LYS C CA 1
ATOM 4911 C C . LYS C 1 41 ? -41.053 25.859 -44.655 1.00 9.97 41 LYS C C 1
ATOM 4912 O O . LYS C 1 41 ? -41.100 27.052 -44.395 1.00 12.38 41 LYS C O 1
ATOM 4918 N N . ALA C 1 42 ? -39.932 25.157 -44.672 1.00 9.01 42 ALA C N 1
ATOM 4919 C CA . ALA C 1 42 ? -38.646 25.730 -44.343 1.00 10.33 42 ALA C CA 1
ATOM 4920 C C . ALA C 1 42 ? -38.221 26.779 -45.376 1.00 10.13 42 ALA C C 1
ATOM 4921 O O . ALA C 1 42 ? -37.630 27.798 -45.018 1.00 11.92 42 ALA C O 1
ATOM 4923 N N . THR C 1 43 ? -38.537 26.533 -46.643 1.00 9.68 43 THR C N 1
ATOM 4924 C CA . THR C 1 43 ? -38.189 27.452 -47.727 1.00 8.43 43 THR C CA 1
ATOM 4925 C C . THR C 1 43 ? -39.084 28.690 -47.739 1.00 8.89 43 THR C C 1
ATOM 4926 O O . THR C 1 43 ? -38.602 29.811 -47.856 1.00 8.06 43 THR C O 1
ATOM 4930 N N . PHE C 1 44 ? -40.388 28.484 -47.620 1.00 8.89 44 PHE C N 1
ATOM 4931 C CA . PHE C 1 44 ? -41.321 29.596 -47.492 1.00 8.00 44 PHE C CA 1
ATOM 4932 C C . PHE C 1 44 ? -41.156 30.301 -46.150 1.00 9.00 44 PHE C C 1
ATOM 4933 O O . PHE C 1 44 ? -41.506 31.462 -46.010 1.00 6.98 44 PHE C O 1
ATOM 4941 N N . GLY C 1 45 ? -40.621 29.592 -45.162 1.00 11.29 45 GLY C N 1
ATOM 4942 C CA . GLY C 1 45 ? -40.528 30.136 -43.821 1.00 10.54 45 GLY C CA 1
ATOM 4943 C C . GLY C 1 45 ? -41.853 30.198 -43.074 1.00 9.95 45 GLY C C 1
ATOM 4944 O O . GLY C 1 45 ? -42.042 31.068 -42.232 1.00 14.33 45 GLY C O 1
ATOM 4945 N N . VAL C 1 46 ? -42.767 29.279 -43.379 1.00 10.71 46 VAL C N 1
ATOM 4946 C CA . VAL C 1 46 ? -44.118 29.278 -42.791 1.00 9.09 46 VAL C CA 1
ATOM 4947 C C . VAL C 1 46 ? -44.423 27.980 -42.041 1.00 11.24 46 VAL C C 1
ATOM 4948 O O . VAL C 1 46 ? -43.840 26.942 -42.338 1.00 10.25 46 VAL C O 1
ATOM 4952 N N . PRO C 1 47 ? -45.348 28.034 -41.067 1.00 10.55 47 PRO C N 1
ATOM 4953 C CA . PRO C 1 47 ? -45.582 26.867 -40.221 1.00 8.66 47 PRO C CA 1
ATOM 4954 C C . PRO C 1 47 ? -46.711 25.950 -40.691 1.00 9.75 47 PRO C C 1
ATOM 4955 O O . PRO C 1 47 ? -47.035 25.005 -39.973 1.00 8.43 47 PRO C O 1
ATOM 4959 N N . TRP C 1 48 ? -47.309 26.218 -41.846 1.00 6.44 48 TRP C N 1
ATOM 4960 C CA . TRP C 1 48 ? -48.338 25.319 -42.354 1.00 7.30 48 TRP C CA 1
ATOM 4961 C C . TRP C 1 48 ? -48.143 25.003 -43.840 1.00 6.91 48 TRP C C 1
ATOM 4962 O O . TRP C 1 48 ? -47.561 25.781 -44.579 1.00 10.09 48 TRP C O 1
ATOM 4973 N N . VAL C 1 49 ? -48.616 23.832 -44.252 1.00 9.45 49 VAL C N 1
ATOM 4974 C CA . VAL C 1 49 ? -48.666 23.460 -45.654 1.00 7.75 49 VAL C CA 1
ATOM 4975 C C . VAL C 1 49 ? -50.042 23.854 -46.192 1.00 9.03 49 VAL C C 1
ATOM 4976 O O . VAL C 1 49 ? -51.076 23.356 -45.725 1.00 7.90 49 VAL C O 1
ATOM 4980 N N . GLY C 1 50 ? -50.052 24.777 -47.146 1.00 8.07 50 GLY C N 1
ATOM 4981 C CA . GLY C 1 50 ? -51.293 25.278 -47.692 1.00 7.33 50 GLY C CA 1
ATOM 4982 C C . GLY C 1 50 ? -52.149 24.171 -48.278 1.00 9.76 50 GLY C C 1
ATOM 4983 O O . GLY C 1 50 ? -51.626 23.171 -48.754 1.00 10.05 50 GLY C O 1
ATOM 4984 N N . VAL C 1 51 ? -53.463 24.343 -48.228 1.00 8.90 51 VAL C N 1
ATOM 4985 C CA . VAL C 1 51 ? -54.369 23.389 -48.851 1.00 9.10 51 VAL C CA 1
ATOM 4986 C C . VAL C 1 51 ? -54.103 23.297 -50.365 1.00 11.65 51 VAL C C 1
ATOM 4987 O O . VAL C 1 51 ? -54.223 22.219 -50.958 1.00 10.15 51 VAL C O 1
ATOM 4991 N N . ILE C 1 52 ? -53.721 24.422 -50.975 1.00 10.34 52 ILE C N 1
ATOM 4992 C CA . ILE C 1 52 ? -53.261 24.439 -52.357 1.00 8.93 52 ILE C CA 1
ATOM 4993 C C . ILE C 1 52 ? -52.222 23.346 -52.590 1.00 10.63 52 ILE C C 1
ATOM 4994 O O . ILE C 1 52 ? -52.347 22.546 -53.515 1.00 12.17 52 ILE C O 1
ATOM 4999 N N . THR C 1 53 ? -51.205 23.317 -51.750 1.00 8.88 53 THR C N 1
ATOM 5000 C CA . THR C 1 53 ? -50.132 22.365 -51.915 1.00 8.42 53 THR C CA 1
ATOM 5001 C C . THR C 1 53 ? -50.567 20.951 -51.470 1.00 9.17 53 THR C C 1
ATOM 5002 O O . THR C 1 53 ? -50.150 19.972 -52.070 1.00 8.75 53 THR C O 1
ATOM 5006 N N . GLN C 1 54 ? -51.442 20.839 -50.474 1.00 7.92 54 GLN C N 1
ATOM 5007 C CA . GLN C 1 54 ? -52.007 19.527 -50.127 1.00 8.07 54 GLN C CA 1
ATOM 5008 C C . GLN C 1 54 ? -52.766 18.893 -51.297 1.00 9.05 54 GLN C C 1
ATOM 5009 O O . GLN C 1 54 ? -52.672 17.694 -51.513 1.00 9.14 54 GLN C O 1
ATOM 5015 N N . ALA C 1 55 ? -53.541 19.697 -52.023 1.00 8.52 55 ALA C N 1
ATOM 5016 C CA . ALA C 1 55 ? -54.301 19.213 -53.175 1.00 7.08 55 ALA C CA 1
ATOM 5017 C C . ALA C 1 55 ? -53.402 18.793 -54.330 1.00 8.21 55 ALA C C 1
ATOM 5018 O O . ALA C 1 55 ? -53.615 17.747 -54.928 1.00 11.53 55 ALA C O 1
ATOM 5020 N N . VAL C 1 56 ? -52.426 19.626 -54.661 1.00 7.51 56 VAL C N 1
ATOM 5021 C CA . VAL C 1 56 ? -51.464 19.313 -55.712 1.00 8.47 56 VAL C CA 1
ATOM 5022 C C . VAL C 1 56 ? -50.637 18.081 -55.323 1.00 9.87 56 VAL C C 1
ATOM 5023 O O . VAL C 1 56 ? -50.262 17.283 -56.177 1.00 9.80 56 VAL C O 1
ATOM 5027 N N . ALA C 1 57 ? -50.402 17.911 -54.025 1.00 8.48 57 ALA C N 1
ATOM 5028 C CA . ALA C 1 57 ? -49.665 16.762 -53.518 1.00 8.61 57 ALA C CA 1
ATOM 5029 C C . ALA C 1 57 ? -50.341 15.434 -53.878 1.00 10.26 57 ALA C C 1
ATOM 5030 O O . ALA C 1 57 ? -49.681 14.405 -53.915 1.00 11.16 57 ALA C O 1
ATOM 5032 N N . TYR C 1 58 ? -51.643 15.449 -54.157 1.00 10.50 58 TYR C N 1
ATOM 5033 C CA . TYR C 1 58 ? -52.311 14.219 -54.587 1.00 10.83 58 TYR C CA 1
ATOM 5034 C C . TYR C 1 58 ? -51.695 13.725 -55.897 1.00 12.97 58 TYR C C 1
ATOM 5035 O O . TYR C 1 58 ? -51.536 12.522 -56.103 1.00 13.06 58 TYR C O 1
ATOM 5044 N N . TYR C 1 59 ? -51.340 14.665 -56.766 1.00 10.15 59 TYR C N 1
ATOM 5045 C CA . TYR C 1 59 ? -50.606 14.362 -57.983 1.00 9.56 59 TYR C CA 1
ATOM 5046 C C . TYR C 1 59 ? -49.117 14.350 -57.664 1.00 11.52 59 TYR C C 1
ATOM 5047 O O . TYR C 1 59 ? -48.357 15.142 -58.220 1.00 10.66 59 TYR C O 1
ATOM 5056 N N . ARG C 1 60 ? -48.703 13.442 -56.778 1.00 11.44 60 ARG C N 1
ATOM 5057 C CA . ARG C 1 60 ? -47.400 13.564 -56.126 1.00 12.68 60 ARG C CA 1
ATOM 5058 C C . ARG C 1 60 ? -46.196 13.654 -57.076 1.00 11.96 60 ARG C C 1
ATOM 5059 O O . ARG C 1 60 ? -45.331 14.490 -56.856 1.00 10.99 60 ARG C O 1
ATOM 5067 N N . PRO C 1 61 ? -46.125 12.800 -58.119 1.00 12.20 61 PRO C N 1
ATOM 5068 C CA . PRO C 1 61 ? -44.979 12.991 -59.018 1.00 13.52 61 PRO C CA 1
ATOM 5069 C C . PRO C 1 61 ? -44.917 14.388 -59.643 1.00 11.74 61 PRO C C 1
ATOM 5070 O O . PRO C 1 61 ? -43.830 14.927 -59.818 1.00 13.84 61 PRO C O 1
ATOM 5074 N N . PHE C 1 62 ? -46.060 14.975 -59.958 1.00 10.12 62 PHE C N 1
ATOM 5075 C CA . PHE C 1 62 ? -46.040 16.330 -60.460 1.00 8.78 62 PHE C CA 1
ATOM 5076 C C . PHE C 1 62 ? -45.615 17.316 -59.365 1.00 10.68 62 PHE C C 1
ATOM 5077 O O . PHE C 1 62 ? -44.838 18.242 -59.613 1.00 9.42 62 PHE C O 1
ATOM 5085 N N . PHE C 1 63 ? -46.147 17.121 -58.160 1.00 9.52 63 PHE C N 1
ATOM 5086 C CA . PHE C 1 63 ? -45.872 18.024 -57.052 1.00 9.97 63 PHE C CA 1
ATOM 5087 C C . PHE C 1 63 ? -44.386 18.062 -56.743 1.00 9.68 63 PHE C C 1
ATOM 5088 O O . PHE C 1 63 ? -43.813 19.128 -56.609 1.00 8.80 63 PHE C O 1
ATOM 5096 N N . ALA C 1 64 ? -43.759 16.894 -56.663 1.00 9.05 64 ALA C N 1
ATOM 5097 C CA . ALA C 1 64 ? -42.340 16.829 -56.332 1.00 10.35 64 ALA C CA 1
ATOM 5098 C C . ALA C 1 64 ? -41.473 17.565 -57.368 1.00 11.37 64 ALA C C 1
ATOM 5099 O O . ALA C 1 64 ? -40.568 18.313 -57.005 1.00 10.48 64 ALA C O 1
ATOM 5101 N N . GLU C 1 65 ? -41.768 17.367 -58.649 1.00 9.72 65 GLU C N 1
ATOM 5102 C CA . GLU C 1 65 ? -40.995 18.000 -59.709 1.00 9.85 65 GLU C CA 1
ATOM 5103 C C . GLU C 1 65 ? -41.249 19.513 -59.805 1.00 9.15 65 GLU C C 1
ATOM 5104 O O . GLU C 1 65 ? -40.306 20.297 -59.934 1.00 10.46 65 GLU C O 1
ATOM 5110 N N . ALA C 1 66 ? -42.514 19.911 -59.740 1.00 9.76 66 ALA C N 1
ATOM 5111 C CA . ALA C 1 66 ? -42.876 21.325 -59.752 1.00 8.83 66 ALA C CA 1
ATOM 5112 C C . ALA C 1 66 ? -42.165 22.075 -58.621 1.00 9.19 66 ALA C C 1
ATOM 5113 O O . ALA C 1 66 ? -41.574 23.123 -58.851 1.00 6.89 66 ALA C O 1
ATOM 5115 N N . TRP C 1 67 ? -42.202 21.513 -57.415 1.00 8.65 67 TRP C N 1
ATOM 5116 C CA . TRP C 1 67 ? -41.519 22.123 -56.279 1.00 8.18 67 TRP C CA 1
ATOM 5117 C C . TRP C 1 67 ? -40.007 22.176 -56.484 1.00 9.94 67 TRP C C 1
ATOM 5118 O O . TRP C 1 67 ? -39.373 23.180 -56.176 1.00 8.97 67 TRP C O 1
ATOM 5129 N N . ARG C 1 68 ? -39.444 21.078 -56.982 1.00 10.03 68 ARG C N 1
ATOM 5130 C CA . ARG C 1 68 ? -38.031 21.006 -57.336 1.00 11.26 68 ARG C CA 1
ATOM 5131 C C . ARG C 1 68 ? -37.643 22.186 -58.244 1.00 10.12 68 ARG C C 1
ATOM 5132 O O . ARG C 1 68 ? -36.634 22.847 -58.029 1.00 11.46 68 ARG C O 1
ATOM 5140 N N . ARG C 1 69 ? -38.484 22.464 -59.229 1.00 9.97 69 ARG C N 1
ATOM 5141 C CA . ARG C 1 69 ? -38.236 23.537 -60.182 1.00 10.16 69 ARG C CA 1
ATOM 5142 C C . ARG C 1 69 ? -38.519 24.944 -59.621 1.00 9.11 69 ARG C C 1
ATOM 5143 O O . ARG C 1 69 ? -37.835 25.890 -59.986 1.00 9.61 69 ARG C O 1
ATOM 5151 N N . PHE C 1 70 ? -39.488 25.066 -58.714 1.00 6.57 70 PHE C N 1
ATOM 5152 C CA . PHE C 1 70 ? -39.889 26.376 -58.200 1.00 7.99 70 PHE C CA 1
ATOM 5153 C C . PHE C 1 70 ? -39.024 26.849 -57.027 1.00 8.27 70 PHE C C 1
ATOM 5154 O O . PHE C 1 70 ? -38.758 28.039 -56.885 1.00 4.63 70 PHE C O 1
ATOM 5162 N N . ALA C 1 71 ? -38.583 25.890 -56.215 1.00 8.02 71 ALA C N 1
ATOM 5163 C CA . ALA C 1 71 ? -37.821 26.148 -54.994 1.00 7.07 71 ALA C CA 1
ATOM 5164 C C . ALA C 1 71 ? -36.591 27.052 -55.148 1.00 8.19 71 ALA C C 1
ATOM 5165 O O . ALA C 1 71 ? -36.343 27.857 -54.267 1.00 9.91 71 ALA C O 1
ATOM 5167 N N . PRO C 1 72 ? -35.809 26.925 -56.247 1.00 8.78 72 PRO C N 1
ATOM 5168 C CA . PRO C 1 72 ? -34.675 27.857 -56.298 1.00 9.26 72 PRO C CA 1
ATOM 5169 C C . PRO C 1 72 ? -35.115 29.326 -56.330 1.00 7.07 72 PRO C C 1
ATOM 5170 O O . PRO C 1 72 ? -34.427 30.167 -55.781 1.00 8.41 72 PRO C O 1
ATOM 5174 N N . SER C 1 73 ? -36.242 29.624 -56.956 1.00 7.84 73 SER C N 1
ATOM 5175 C CA . SER C 1 73 ? -36.756 30.987 -56.956 1.00 5.60 73 SER C CA 1
ATOM 5176 C C . SER C 1 73 ? -37.300 31.365 -55.574 1.00 7.40 73 SER C C 1
ATOM 5177 O O . SER C 1 73 ? -37.037 32.458 -55.072 1.00 7.48 73 SER C O 1
ATOM 5180 N N . ALA C 1 74 ? -38.048 30.445 -54.969 1.00 6.56 74 ALA C N 1
ATOM 5181 C CA . ALA C 1 74 ? -38.617 30.638 -53.630 1.00 7.54 74 ALA C CA 1
ATOM 5182 C C . ALA C 1 74 ? -37.573 31.007 -52.582 1.00 7.00 74 ALA C C 1
ATOM 5183 O O . ALA C 1 74 ? -37.885 31.700 -51.623 1.00 6.68 74 ALA C O 1
ATOM 5185 N N . LYS C 1 75 ? -36.336 30.563 -52.779 1.00 6.78 75 LYS C N 1
ATOM 5186 C CA . LYS C 1 75 ? -35.271 30.835 -51.821 1.00 9.78 75 LYS C CA 1
ATOM 5187 C C . LYS C 1 75 ? -34.672 32.229 -51.919 1.00 8.32 75 LYS C C 1
ATOM 5188 O O . LYS C 1 75 ? -33.848 32.596 -51.092 1.00 8.86 75 LYS C O 1
ATOM 5194 N N . THR C 1 76 ? -35.088 33.010 -52.907 1.00 9.78 76 THR C N 1
ATOM 5195 C CA . THR C 1 76 ? -34.406 34.271 -53.203 1.00 7.36 76 THR C CA 1
ATOM 5196 C C . THR C 1 76 ? -35.015 35.543 -52.594 1.00 8.44 76 THR C C 1
ATOM 5197 O O . THR C 1 76 ? -36.196 35.621 -52.288 1.00 6.87 76 THR C O 1
ATOM 5201 N N . HIS C 1 77 ? -34.142 36.534 -52.455 1.00 7.66 77 HIS C N 1
ATOM 5202 C CA . HIS C 1 77 ? -34.481 37.915 -52.163 1.00 8.06 77 HIS C CA 1
ATOM 5203 C C . HIS C 1 77 ? -35.640 38.425 -53.025 1.00 7.20 77 HIS C C 1
ATOM 5204 O O . HIS C 1 77 ? -36.567 39.045 -52.511 1.00 7.03 77 HIS C O 1
ATOM 5211 N N . PHE C 1 78 ? -35.595 38.150 -54.330 1.00 9.44 78 PHE C N 1
ATOM 5212 C CA . PHE C 1 78 ? -36.691 38.558 -55.208 1.00 7.51 78 PHE C CA 1
ATOM 5213 C C . PHE C 1 78 ? -38.049 38.062 -54.708 1.00 7.12 78 PHE C C 1
ATOM 5214 O O . PHE C 1 78 ? -39.013 38.810 -54.678 1.00 8.34 78 PHE C O 1
ATOM 5222 N N . PHE C 1 79 ? -38.112 36.781 -54.362 1.00 8.64 79 PHE C N 1
ATOM 5223 C CA . PHE C 1 79 ? -39.371 36.137 -54.039 1.00 6.52 79 PHE C CA 1
ATOM 5224 C C . PHE C 1 79 ? -39.907 36.674 -52.723 1.00 6.56 79 PHE C C 1
ATOM 5225 O O . PHE C 1 79 ? -41.096 36.897 -52.579 1.00 5.73 79 PHE C O 1
ATOM 5233 N N . GLU C 1 80 ? -39.004 36.882 -51.776 1.00 8.22 80 GLU C N 1
ATOM 5234 C CA . GLU C 1 80 ? -39.364 37.457 -50.493 1.00 8.27 80 GLU C CA 1
ATOM 5235 C C . GLU C 1 80 ? -39.997 38.839 -50.694 1.00 7.93 80 GLU C C 1
ATOM 5236 O O . GLU C 1 80 ? -41.048 39.131 -50.136 1.00 7.40 80 GLU C O 1
ATOM 5242 N N . ARG C 1 81 ? -39.358 39.659 -51.524 1.00 7.84 81 ARG C N 1
ATOM 5243 C CA . ARG C 1 81 ? -39.821 41.016 -51.790 1.00 7.14 81 ARG C CA 1
ATOM 5244 C C . ARG C 1 81 ? -41.132 41.041 -52.575 1.00 7.39 81 ARG C C 1
ATOM 5245 O O . ARG C 1 81 ? -42.012 41.827 -52.265 1.00 8.16 81 ARG C O 1
ATOM 5253 N N . ALA C 1 82 ? -41.262 40.185 -53.592 1.00 7.90 82 ALA C N 1
ATOM 5254 C CA . ALA C 1 82 ? -42.475 40.191 -54.407 1.00 8.02 82 ALA C CA 1
ATOM 5255 C C . ALA C 1 82 ? -43.682 39.698 -53.614 1.00 6.85 82 ALA C C 1
ATOM 5256 O O . ALA C 1 82 ? -44.771 40.244 -53.739 1.00 7.73 82 ALA C O 1
ATOM 5258 N N . SER C 1 83 ? -43.473 38.673 -52.793 1.00 7.55 83 SER C N 1
ATOM 5259 C CA . SER C 1 83 ? -44.496 38.210 -51.854 1.00 8.10 83 SER C CA 1
ATOM 5260 C C . SER C 1 83 ? -44.882 39.321 -50.867 1.00 6.88 83 SER C C 1
ATOM 5261 O O . SER C 1 83 ? -46.053 39.611 -50.683 1.00 7.80 83 SER C O 1
ATOM 5264 N N . ASP C 1 84 ? -43.882 39.944 -50.256 1.00 8.12 84 ASP C N 1
ATOM 5265 C CA . ASP C 1 84 ? -44.103 41.040 -49.314 1.00 8.45 84 ASP C CA 1
ATOM 5266 C C . ASP C 1 84 ? -44.844 42.215 -49.961 1.00 8.25 84 ASP C C 1
ATOM 5267 O O . ASP C 1 84 ? -45.715 42.813 -49.344 1.00 9.46 84 ASP C O 1
ATOM 5272 N N . ASP C 1 85 ? -44.502 42.524 -51.210 1.00 8.64 85 ASP C N 1
ATOM 5273 C CA . ASP C 1 85 ? -45.142 43.616 -51.939 1.00 8.66 85 ASP C CA 1
ATOM 5274 C C . ASP C 1 85 ? -46.611 43.309 -52.205 1.00 8.65 85 ASP C C 1
ATOM 5275 O O . ASP C 1 85 ? -47.420 44.214 -52.345 1.00 13.91 85 ASP C O 1
ATOM 5280 N N . ILE C 1 86 ? -46.958 42.034 -52.275 1.00 7.84 86 ILE C N 1
ATOM 5281 C CA . ILE C 1 86 ? -48.352 41.669 -52.426 1.00 8.99 86 ILE C CA 1
ATOM 5282 C C . ILE C 1 86 ? -49.099 41.921 -51.118 1.00 9.82 86 ILE C C 1
ATOM 5283 O O . ILE C 1 86 ? -50.174 42.506 -51.132 1.00 8.60 86 ILE C O 1
ATOM 5288 N N . ARG C 1 87 ? -48.518 41.502 -49.996 1.00 7.16 87 ARG C N 1
ATOM 5289 C CA . ARG C 1 87 ? -49.063 41.843 -48.680 1.00 8.54 87 ARG C CA 1
ATOM 5290 C C . ARG C 1 87 ? -49.288 43.359 -48.517 1.00 9.00 87 ARG C C 1
ATOM 5291 O O . ARG C 1 87 ? -50.337 43.793 -48.061 1.00 9.19 87 ARG C O 1
ATOM 5299 N N . ILE C 1 88 ? -48.290 44.146 -48.905 1.00 9.27 88 ILE C N 1
ATOM 5300 C CA . ILE C 1 88 ? -4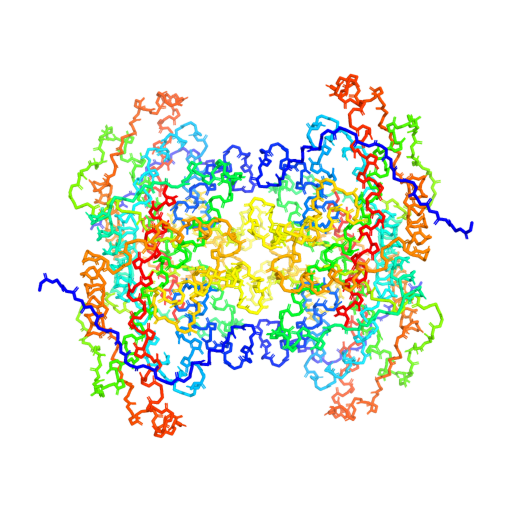8.370 45.600 -48.826 1.00 10.51 88 ILE C CA 1
ATOM 5301 C C . ILE C 1 88 ? -49.483 46.152 -49.717 1.00 8.54 88 ILE C C 1
ATOM 5302 O O . ILE C 1 88 ? -50.246 47.017 -49.304 1.00 8.87 88 ILE C O 1
ATOM 5307 N N . ARG C 1 89 ? -49.570 45.637 -50.938 1.00 9.88 89 ARG C N 1
ATOM 5308 C CA . ARG C 1 89 ? -50.601 46.075 -51.878 1.00 10.63 89 ARG C CA 1
ATOM 5309 C C . ARG C 1 89 ? -51.999 45.777 -51.334 1.00 12.41 89 ARG C C 1
ATOM 5310 O O . ARG C 1 89 ? -52.909 46.585 -51.480 1.00 14.04 89 ARG C O 1
ATOM 5318 N N . SER C 1 90 ? -52.150 44.627 -50.687 1.00 8.92 90 SER C N 1
ATOM 5319 C CA . SER C 1 90 ? -53.434 44.221 -50.122 1.00 10.11 90 SER C CA 1
ATOM 5320 C C . SER C 1 90 ? -53.807 45.128 -48.948 1.00 10.03 90 SER C C 1
ATOM 5321 O O . SER C 1 90 ? -54.948 45.561 -48.821 1.00 9.67 90 SER C O 1
ATOM 5324 N N . TRP C 1 91 ? -52.822 45.410 -48.103 1.00 8.14 91 TRP C N 1
ATOM 5325 C CA . TRP C 1 91 ? -52.993 46.329 -46.989 1.00 10.09 91 TRP C CA 1
ATOM 5326 C C . TRP C 1 91 ? -53.484 47.686 -47.510 1.00 11.70 91 TRP C C 1
ATOM 5327 O O . TRP C 1 91 ? -54.463 48.253 -47.026 1.00 10.98 91 TRP C O 1
ATOM 5338 N N . GLU C 1 92 ? -52.782 48.162 -48.523 1.00 11.07 92 GLU C N 1
ATOM 5339 C CA . GLU C 1 92 ? -53.093 49.390 -49.229 1.00 14.09 92 GLU C CA 1
ATOM 5340 C C . GLU C 1 92 ? -54.527 49.437 -49.768 1.00 16.09 92 GLU C C 1
ATOM 5341 O O . GLU C 1 92 ? -55.275 50.361 -49.458 1.00 18.85 92 GLU C O 1
ATOM 5347 N N . LEU C 1 93 ? -54.900 48.432 -50.560 1.00 15.75 93 LEU C N 1
ATOM 5348 C CA . LEU C 1 93 ? -56.215 48.357 -51.200 1.00 14.51 93 LEU C CA 1
ATOM 5349 C C . LEU C 1 93 ? -57.373 48.308 -50.224 1.00 16.59 93 LEU C C 1
ATOM 5350 O O . LEU C 1 93 ? -58.348 49.035 -50.373 1.00 17.24 93 LEU C O 1
ATOM 5355 N N . MET C 1 94 ? -57.288 47.417 -49.251 1.00 15.12 94 MET C N 1
ATOM 5356 C CA . MET C 1 94 ? -58.389 47.258 -48.316 1.00 19.22 94 MET C CA 1
ATOM 5357 C C . MET C 1 94 ? -58.538 48.509 -47.466 1.00 16.66 94 MET C C 1
ATOM 5358 O O . MET C 1 94 ? -59.638 48.877 -47.088 1.00 19.24 94 MET C O 1
ATOM 5363 N N . GLY C 1 95 ? -57.420 49.167 -47.186 1.00 18.87 95 GLY C N 1
ATOM 5364 C CA . GLY C 1 95 ? -57.442 50.404 -46.428 1.00 17.20 95 GLY C CA 1
ATOM 5365 C C . GLY C 1 95 ? -58.172 51.512 -47.165 1.00 20.79 95 GLY C C 1
ATOM 5366 O O . GLY C 1 95 ? -58.993 52.210 -46.578 1.00 23.08 95 GLY C O 1
ATOM 5367 N N . GLN C 1 96 ? -57.877 51.655 -48.457 1.00 22.08 96 GLN C N 1
ATOM 5368 C CA . GLN C 1 96 ? -58.474 52.692 -49.298 1.00 21.98 96 GLN C CA 1
ATOM 5369 C C . GLN C 1 96 ? -59.927 52.417 -49.629 1.00 27.60 96 GLN C C 1
ATOM 5370 O O . GLN C 1 96 ? -60.737 53.341 -49.695 1.00 28.42 96 GLN C O 1
ATOM 5376 N N . SER C 1 97 ? -60.249 51.145 -49.846 1.00 26.35 97 SER C N 1
ATOM 5377 C CA . SER C 1 97 ? -61.517 50.767 -50.465 1.00 23.68 97 SER C CA 1
ATOM 5378 C C . SER C 1 97 ? -62.616 50.439 -49.469 1.00 27.36 97 SER C C 1
ATOM 5379 O O . SER C 1 97 ? -63.786 50.345 -49.840 1.00 29.65 97 SER C O 1
ATOM 5382 N N . PHE C 1 98 ? -62.258 50.246 -48.208 1.00 25.77 98 PHE C N 1
ATOM 5383 C CA . PHE C 1 98 ? -63.270 49.893 -47.228 1.00 21.43 98 PHE C CA 1
ATOM 5384 C C . PHE C 1 98 ? -63.097 50.635 -45.918 1.00 24.41 98 PHE C C 1
ATOM 5385 O O . PHE C 1 98 ? -61.988 50.982 -45.519 1.00 25.04 98 PHE C O 1
ATOM 5393 N N . VAL C 1 99 ? -64.215 50.892 -45.253 1.00 29.55 99 VAL C N 1
ATOM 5394 C CA . VAL C 1 99 ? -64.169 51.364 -43.883 1.00 28.50 99 VAL C CA 1
ATOM 5395 C C . VAL C 1 99 ? -64.178 50.141 -43.000 1.00 27.37 99 VAL C C 1
ATOM 5396 O O . VAL C 1 99 ? -65.193 49.465 -42.886 1.00 32.63 99 VAL C O 1
ATOM 5400 N N . ILE C 1 100 ? -63.037 49.833 -42.401 1.00 28.57 100 ILE C N 1
ATOM 5401 C CA . ILE C 1 100 ? -62.944 48.649 -41.565 1.00 31.38 100 ILE C CA 1
ATOM 5402 C C . ILE C 1 100 ? -62.906 49.087 -40.107 1.00 31.58 100 ILE C C 1
ATOM 5403 O O . ILE C 1 100 ? -61.935 49.683 -39.644 1.00 32.02 100 ILE C O 1
ATOM 5408 N N . GLU C 1 101 ? -64.000 48.813 -39.407 1.00 30.06 101 GLU C N 1
ATOM 5409 C CA . GLU C 1 101 ? -64.138 49.164 -38.003 1.00 36.39 101 GLU C CA 1
ATOM 5410 C C . GLU C 1 101 ? -63.313 48.235 -37.120 1.00 31.07 101 GLU C C 1
ATOM 5411 O O . GLU C 1 101 ? -63.256 47.033 -37.364 1.00 28.19 101 GLU C O 1
ATOM 5417 N N . GLY C 1 102 ? -62.672 48.794 -36.101 1.00 31.49 102 GLY C N 1
ATOM 5418 C CA . GLY C 1 102 ? -61.913 47.995 -35.157 1.00 25.43 102 GLY C CA 1
ATOM 5419 C C . GLY C 1 102 ? -62.867 47.121 -34.371 1.00 27.10 102 GLY C C 1
ATOM 5420 O O . GLY C 1 102 ? -64.004 47.514 -34.138 1.00 30.26 102 GLY C O 1
ATOM 5421 N N . GLN C 1 103 ? -62.416 45.939 -33.969 1.00 21.37 103 GLN C N 1
ATOM 5422 C CA . GLN C 1 103 ? -63.283 44.995 -33.279 1.00 21.07 103 GLN C CA 1
ATOM 5423 C C . GLN C 1 103 ? -62.725 44.561 -31.927 1.00 16.90 103 GLN C C 1
ATOM 5424 O O . GLN C 1 103 ? -63.338 43.760 -31.239 1.00 19.09 103 GLN C O 1
ATOM 5430 N N . THR C 1 104 ? -61.569 45.102 -31.558 1.00 17.53 104 THR C N 1
ATOM 5431 C CA . THR C 1 104 ? -60.912 44.789 -30.289 1.00 16.84 104 THR C CA 1
ATOM 5432 C C . THR C 1 104 ? -61.806 45.063 -29.072 1.00 19.89 104 THR C C 1
ATOM 5433 O O . THR C 1 104 ? -61.832 44.279 -28.115 1.00 16.21 104 THR C O 1
ATOM 5437 N N . ASP C 1 105 ? -62.537 46.173 -29.125 1.00 22.31 105 ASP C N 1
ATOM 5438 C CA . ASP C 1 105 ? -63.465 46.544 -28.063 1.00 20.04 105 ASP C CA 1
ATOM 5439 C C . ASP C 1 105 ? -64.574 45.527 -27.904 1.00 19.42 105 ASP C C 1
ATOM 5440 O O . ASP C 1 105 ? -64.893 45.134 -26.792 1.00 22.85 105 ASP C O 1
ATOM 5445 N N . ARG C 1 106 ? -65.166 45.098 -29.010 1.00 17.96 106 ARG C N 1
ATOM 5446 C CA . ARG C 1 106 ? -66.244 44.135 -28.900 1.00 19.96 106 ARG C CA 1
ATOM 5447 C C . ARG C 1 106 ? -65.717 42.771 -28.420 1.00 17.91 106 ARG C C 1
ATOM 5448 O O . ARG C 1 106 ? -66.359 42.108 -27.622 1.00 20.43 106 ARG C O 1
ATOM 5456 N N . LEU C 1 107 ? -64.538 42.372 -28.882 1.00 16.00 107 LEU C N 1
ATOM 5457 C CA . LEU C 1 107 ? -63.922 41.134 -28.420 1.00 16.43 107 LEU C CA 1
ATOM 5458 C C . LEU C 1 107 ? -63.705 41.157 -26.903 1.00 15.21 107 LEU C C 1
ATOM 5459 O O . LEU C 1 107 ? -63.977 40.175 -26.215 1.00 15.22 107 LEU C O 1
ATOM 5464 N N . ARG C 1 108 ? -63.214 42.282 -26.396 1.00 17.52 108 ARG C N 1
ATOM 5465 C CA . ARG C 1 108 ? -63.022 42.459 -24.963 1.00 17.51 108 ARG C CA 1
ATOM 5466 C C . ARG C 1 108 ? -64.359 42.299 -24.252 1.00 18.76 108 ARG C C 1
ATOM 5467 O O . ARG C 1 108 ? -64.454 41.622 -23.235 1.00 19.87 108 ARG C O 1
ATOM 5475 N N . GLU C 1 109 ? -65.395 42.903 -24.822 1.00 17.73 109 GLU C N 1
ATOM 5476 C CA . GLU C 1 109 ? -66.717 42.881 -24.226 1.00 18.02 109 GLU C CA 1
ATOM 5477 C C . GLU C 1 109 ? -67.292 41.475 -24.239 1.00 20.08 109 GLU C C 1
ATOM 5478 O O . GLU C 1 109 ? -68.135 41.151 -23.412 1.00 19.11 109 GLU C O 1
ATOM 5484 N N . MET C 1 110 ? -66.835 40.637 -25.170 1.00 20.35 110 MET C N 1
ATOM 5485 C CA . MET C 1 110 ? -67.249 39.235 -25.193 1.00 16.70 110 MET C CA 1
ATOM 5486 C C . MET C 1 110 ? -66.453 38.418 -24.176 1.00 16.22 110 MET C C 1
ATOM 5487 O O . MET C 1 110 ? -66.733 37.247 -23.957 1.00 17.55 110 MET C O 1
ATOM 5492 N N . GLY C 1 111 ? -65.447 39.025 -23.567 1.00 15.43 111 GLY C N 1
ATOM 5493 C CA . GLY C 1 111 ? -64.677 38.319 -22.561 1.00 12.84 111 GLY C CA 1
ATOM 5494 C C . GLY C 1 111 ? -63.255 37.930 -22.933 1.00 15.05 111 GLY C C 1
ATOM 5495 O O . GLY C 1 111 ? -62.561 37.284 -22.143 1.00 15.00 111 GLY C O 1
ATOM 5496 N N . TYR C 1 112 ? -62.818 38.314 -24.127 1.00 13.57 112 TYR C N 1
ATOM 5497 C CA . TYR C 1 112 ? -61.455 38.042 -24.556 1.00 12.67 112 TYR C CA 1
ATOM 5498 C C . TYR C 1 112 ? -60.482 38.959 -23.836 1.00 13.83 112 TYR C C 1
ATOM 5499 O O . TYR C 1 112 ? -60.713 40.164 -23.733 1.00 16.85 112 TYR C O 1
ATOM 5508 N N . SER C 1 113 ? -59.393 38.381 -23.343 1.00 11.10 113 SER C N 1
ATOM 5509 C CA . SER C 1 113 ? -58.360 39.139 -22.657 1.00 13.36 113 SER C CA 1
ATOM 5510 C C . SER C 1 113 ? -57.341 39.712 -23.638 1.00 11.60 113 SER C C 1
ATOM 5511 O O . SER C 1 113 ? -57.316 39.348 -24.812 1.00 12.22 113 SER C O 1
ATOM 5514 N N . VAL C 1 114 ? -56.483 40.585 -23.126 1.00 14.06 114 VAL C N 1
ATOM 5515 C CA . VAL C 1 114 ? -55.418 41.201 -23.908 1.00 13.46 114 VAL C CA 1
ATOM 5516 C C . VAL C 1 114 ? -54.496 40.138 -24.518 1.00 13.16 114 VAL C C 1
ATOM 5517 O O . VAL C 1 114 ? -54.122 40.231 -25.687 1.00 14.17 114 VAL C O 1
ATOM 5521 N N . ARG C 1 115 ? -54.152 39.120 -23.734 1.00 15.27 115 ARG C N 1
ATOM 5522 C CA . ARG C 1 115 ? -53.306 38.033 -24.223 1.00 14.34 115 ARG C CA 1
ATOM 5523 C C . ARG C 1 115 ? -53.983 37.198 -25.312 1.00 10.11 115 ARG C C 1
ATOM 5524 O O . ARG C 1 115 ? -53.334 36.784 -26.259 1.00 10.00 115 ARG C O 1
ATOM 5532 N N . GLU C 1 116 ? -55.275 36.942 -25.166 1.00 10.65 116 GLU C N 1
ATOM 5533 C CA . GLU C 1 116 ? -55.983 36.154 -26.171 1.00 10.81 116 GLU C CA 1
ATOM 5534 C C . GLU C 1 116 ? -56.042 36.917 -27.498 1.00 9.90 116 GLU C C 1
ATOM 5535 O O . GLU C 1 116 ? -55.818 36.349 -28.552 1.00 11.27 116 GLU C O 1
ATOM 5541 N N . ILE C 1 117 ? -56.323 38.209 -27.434 1.00 9.18 117 ILE C N 1
ATOM 5542 C CA . ILE C 1 117 ? -56.400 39.008 -28.642 1.00 11.49 117 ILE C CA 1
ATOM 5543 C C . ILE C 1 117 ? -55.013 39.068 -29.295 1.00 12.11 117 ILE C C 1
ATOM 5544 O O . ILE C 1 117 ? -54.893 38.999 -30.511 1.00 11.27 117 ILE C O 1
ATOM 5549 N N . GLY C 1 118 ? -53.973 39.135 -28.469 1.00 14.26 118 GLY C N 1
ATOM 5550 C CA . GLY C 1 118 ? -52.609 38.968 -28.931 1.00 11.50 118 GLY C CA 1
ATOM 5551 C C . GLY C 1 118 ? -52.386 37.654 -29.679 1.00 11.73 118 GLY C C 1
ATOM 5552 O O . GLY C 1 118 ? -51.748 37.633 -30.731 1.00 11.85 118 GLY C O 1
ATOM 5553 N N . GLN C 1 119 ? -52.916 36.561 -29.144 1.00 9.37 119 GLN C N 1
ATOM 5554 C CA . GLN C 1 119 ? -52.743 35.250 -29.770 1.00 9.60 119 GLN C CA 1
ATOM 5555 C C . GLN C 1 119 ? -53.476 35.185 -31.101 1.00 7.96 119 GLN C C 1
ATOM 5556 O O . GLN C 1 119 ? -52.967 34.620 -32.065 1.00 9.26 119 GLN C O 1
ATOM 5562 N N . ILE C 1 120 ? -54.670 35.767 -31.135 1.00 8.26 120 ILE C N 1
ATOM 5563 C CA . ILE C 1 120 ? -55.450 35.875 -32.355 1.00 8.87 120 ILE C CA 1
ATOM 5564 C C . ILE C 1 120 ? -54.697 36.666 -33.418 1.00 9.08 120 ILE C C 1
ATOM 5565 O O . ILE C 1 120 ? -54.681 36.268 -34.576 1.00 11.35 120 ILE C O 1
ATOM 5570 N N . ARG C 1 121 ? -54.057 37.768 -33.038 1.00 10.31 121 ARG C N 1
ATOM 5571 C CA . ARG C 1 121 ? -53.337 38.576 -34.023 1.00 9.39 121 ARG C CA 1
ATOM 5572 C C . ARG C 1 121 ? -52.152 37.833 -34.605 1.00 8.72 121 ARG C C 1
ATOM 5573 O O . ARG C 1 121 ? -51.866 37.957 -35.796 1.00 10.23 121 ARG C O 1
ATOM 5581 N N . ALA C 1 122 ? -51.465 37.072 -33.760 1.00 8.54 122 ALA C N 1
ATOM 5582 C CA . ALA C 1 122 ? -50.293 36.317 -34.191 1.00 8.11 122 ALA C CA 1
ATOM 5583 C C . ALA C 1 122 ? -50.682 35.258 -35.208 1.00 8.05 122 ALA C C 1
ATOM 5584 O O . ALA C 1 122 ? -49.942 35.003 -36.143 1.00 8.70 122 ALA C O 1
ATOM 5586 N N . VAL C 1 123 ? -51.850 34.651 -35.026 1.00 6.86 123 VAL C N 1
ATOM 5587 C CA . VAL C 1 123 ? -52.353 33.685 -35.990 1.00 6.96 123 VAL C CA 1
ATOM 5588 C C . VAL C 1 123 ? -52.614 34.356 -37.335 1.00 7.89 123 VAL C C 1
ATOM 5589 O O . VAL C 1 123 ? -52.187 33.853 -38.366 1.00 8.15 123 VAL C O 1
ATOM 5593 N N . LEU C 1 124 ? -53.291 35.500 -37.319 1.00 7.54 124 LEU C N 1
ATOM 5594 C CA . LEU C 1 124 ? -53.554 36.226 -38.556 1.00 8.41 124 LEU C CA 1
ATOM 5595 C C . LEU C 1 124 ? -52.242 36.591 -39.277 1.00 10.91 124 LEU C C 1
ATOM 5596 O O . LEU C 1 124 ? -52.149 36.470 -40.495 1.00 10.10 124 LEU C O 1
ATOM 5601 N N . ASP C 1 125 ? -51.235 37.017 -38.519 1.00 10.65 125 ASP C N 1
ATOM 5602 C CA . ASP C 1 125 ? -49.944 37.399 -39.100 1.00 10.42 125 ASP C CA 1
ATOM 5603 C C . ASP C 1 125 ? -49.286 36.282 -39.893 1.00 10.49 125 ASP C C 1
ATOM 5604 O O . ASP C 1 125 ? -48.586 36.541 -40.864 1.00 12.83 125 ASP C O 1
ATOM 5609 N N . ILE C 1 126 ? -49.490 35.048 -39.439 1.00 10.55 126 ILE C N 1
ATOM 5610 C CA . ILE C 1 126 ? -48.913 33.883 -40.082 1.00 9.43 126 ILE C CA 1
ATOM 5611 C C . ILE C 1 126 ? -49.407 33.809 -41.520 1.00 10.13 126 ILE C C 1
ATOM 5612 O O . ILE C 1 126 ? -48.633 33.611 -42.449 1.00 10.73 126 ILE C O 1
ATOM 5617 N N . PHE C 1 127 ? -50.701 34.023 -41.699 1.00 8.72 127 PHE C N 1
ATOM 5618 C CA . PHE C 1 127 ? -51.294 33.915 -43.020 1.00 9.85 127 PHE C CA 1
ATOM 5619 C C . PHE C 1 127 ? -51.099 35.179 -43.841 1.00 8.58 127 PHE C C 1
ATOM 5620 O O . PHE C 1 127 ? -50.959 35.100 -45.058 1.00 11.77 127 PHE C O 1
ATOM 5628 N N . ASP C 1 128 ? -51.085 36.328 -43.173 1.00 9.61 128 ASP C N 1
ATOM 5629 C CA . ASP C 1 128 ? -50.773 37.601 -43.807 1.00 9.69 128 ASP C CA 1
ATOM 5630 C C . ASP C 1 128 ? -49.396 37.492 -44.481 1.00 9.96 128 ASP C C 1
ATOM 5631 O O . ASP C 1 128 ? -49.196 37.972 -45.585 1.00 8.87 128 ASP C O 1
ATOM 5636 N N . TYR C 1 129 ? -48.462 36.831 -43.811 1.00 6.63 129 TYR C N 1
ATOM 5637 C CA . TYR C 1 129 ? -47.135 36.636 -44.359 1.00 7.38 129 TYR C CA 1
ATOM 5638 C C . TYR C 1 129 ? -47.095 35.593 -45.480 1.00 7.88 129 TYR C C 1
ATOM 5639 O O . TYR C 1 129 ? -46.555 35.847 -46.543 1.00 8.15 129 TYR C O 1
ATOM 5648 N N . GLY C 1 130 ? -47.672 34.424 -45.239 1.00 8.08 130 GLY C N 1
ATOM 5649 C CA . GLY C 1 130 ? -47.440 33.286 -46.109 1.00 8.64 130 GLY C CA 1
ATOM 5650 C C . GLY C 1 130 ? -48.313 33.160 -47.343 1.00 8.97 130 GLY C C 1
ATOM 5651 O O . GLY C 1 130 ? -47.904 32.573 -48.332 1.00 7.98 130 GLY C O 1
ATOM 5652 N N . ASN C 1 131 ? -49.523 33.693 -47.293 1.00 9.05 131 ASN C N 1
ATOM 5653 C CA . ASN C 1 131 ? -50.433 33.495 -48.407 1.00 9.43 131 ASN C CA 1
ATOM 5654 C C . ASN C 1 131 ? -49.958 34.047 -49.765 1.00 8.13 131 ASN C C 1
ATOM 5655 O O . ASN C 1 131 ? -50.192 33.394 -50.778 1.00 7.80 131 ASN C O 1
ATOM 5660 N N . PRO C 1 132 ? -49.273 35.217 -49.797 1.00 7.70 132 PRO C N 1
ATOM 5661 C CA . PRO C 1 132 ? -48.740 35.640 -51.099 1.00 6.46 132 PRO C CA 1
ATOM 5662 C C . PRO C 1 132 ? -47.746 34.646 -51.723 1.00 6.77 132 PRO C C 1
ATOM 5663 O O . PRO C 1 132 ? -47.698 34.537 -52.942 1.00 7.59 132 PRO C O 1
ATOM 5667 N N . LYS C 1 133 ? -46.961 33.956 -50.901 1.00 7.31 133 LYS C N 1
ATOM 5668 C CA . LYS C 1 133 ? -46.011 32.970 -51.404 1.00 6.21 133 LYS C CA 1
ATOM 5669 C C . LYS C 1 133 ? -46.762 31.804 -52.086 1.00 7.23 133 LYS C C 1
ATOM 5670 O O . LYS C 1 133 ? -46.417 31.400 -53.192 1.00 5.48 133 LYS C O 1
ATOM 5676 N N . TYR C 1 134 ? -47.811 31.310 -51.437 1.00 5.33 134 TYR C N 1
ATOM 5677 C CA . TYR C 1 134 ? -48.659 30.283 -52.030 1.00 7.73 134 TYR C CA 1
ATOM 5678 C C . TYR C 1 134 ? -49.349 30.785 -53.293 1.00 7.84 134 TYR C C 1
ATOM 5679 O O . TYR C 1 134 ? -49.492 30.043 -54.250 1.00 8.65 134 TYR C O 1
ATOM 5688 N N . LEU C 1 135 ? -49.764 32.046 -53.291 1.00 7.36 135 LEU C N 1
ATOM 5689 C CA . LEU C 1 135 ? -50.401 32.625 -54.468 1.00 7.42 135 LEU C CA 1
ATOM 5690 C C . LEU C 1 135 ? -49.460 32.627 -55.668 1.00 6.57 135 LEU C C 1
ATOM 5691 O O . LEU C 1 135 ? -49.839 32.216 -56.748 1.00 8.27 135 LEU C O 1
ATOM 5696 N N . ILE C 1 136 ? -48.235 33.088 -55.471 1.00 7.12 136 ILE C N 1
ATOM 5697 C CA . ILE C 1 136 ? -47.279 33.118 -56.566 1.00 7.10 136 ILE C CA 1
ATOM 5698 C C . ILE C 1 136 ? -46.980 31.702 -57.069 1.00 6.87 136 ILE C C 1
ATOM 5699 O O . ILE C 1 136 ? -46.995 31.472 -58.266 1.00 7.92 136 ILE C O 1
ATOM 5704 N N . PHE C 1 137 ? -46.748 30.762 -56.152 1.00 6.30 137 PHE C N 1
ATOM 5705 C CA . PHE C 1 137 ? -46.513 29.361 -56.498 1.00 6.53 137 PHE C CA 1
ATOM 5706 C C . PHE C 1 137 ? -47.694 28.770 -57.282 1.00 6.85 137 PHE C C 1
ATOM 5707 O O . PHE C 1 137 ? -47.504 28.115 -58.299 1.00 5.63 137 PHE C O 1
ATOM 5715 N N . ALA C 1 138 ? -48.909 29.012 -56.800 1.00 6.81 138 ALA C N 1
ATOM 5716 C CA . ALA C 1 138 ? -50.108 28.543 -57.489 1.00 8.29 138 ALA C CA 1
ATOM 5717 C C . ALA C 1 138 ? -50.202 29.115 -58.902 1.00 6.15 138 ALA C C 1
ATOM 5718 O O . ALA C 1 138 ? -50.680 28.460 -59.806 1.00 6.56 138 ALA C O 1
ATOM 5720 N N . THR C 1 139 ? -49.740 30.342 -59.068 1.00 8.16 139 THR C N 1
ATOM 5721 C CA . THR C 1 139 ? -49.814 31.034 -60.350 1.00 8.32 139 THR C CA 1
ATOM 5722 C C . THR C 1 139 ? -48.805 30.405 -61.309 1.00 7.98 139 THR C C 1
ATOM 5723 O O . THR C 1 139 ? -49.113 30.178 -62.475 1.00 9.43 139 THR C O 1
ATOM 5727 N N . ALA C 1 140 ? -47.617 30.099 -60.791 1.00 7.39 140 ALA C N 1
ATOM 5728 C CA . ALA C 1 140 ? -46.587 29.384 -61.543 1.00 6.96 140 ALA C CA 1
ATOM 5729 C C . ALA C 1 140 ? -47.066 28.023 -62.045 1.00 7.47 140 ALA C C 1
ATOM 5730 O O . ALA C 1 140 ? -46.918 27.700 -63.218 1.00 8.91 140 ALA C O 1
ATOM 5732 N N . ILE C 1 141 ? -47.638 27.228 -61.150 1.00 6.76 141 ILE C N 1
ATOM 5733 C CA . ILE C 1 141 ? -48.115 25.904 -61.511 1.00 6.41 141 ILE C CA 1
ATOM 5734 C C . ILE C 1 141 ? -49.183 25.982 -62.599 1.00 7.01 141 ILE C C 1
ATOM 5735 O O . ILE C 1 141 ? -49.085 25.315 -63.618 1.00 7.43 141 ILE C O 1
ATOM 5740 N N . LYS C 1 142 ? -50.193 26.812 -62.359 1.00 7.51 142 LYS C N 1
ATOM 5741 C CA . LYS C 1 142 ? -51.291 27.002 -63.290 1.00 8.47 142 LYS C CA 1
ATOM 5742 C C . LYS C 1 142 ? -50.815 27.490 -64.659 1.00 9.24 142 LYS C C 1
ATOM 5743 O O . LYS C 1 142 ? -51.109 26.865 -65.676 1.00 10.37 142 LYS C O 1
ATOM 5749 N N . GLU C 1 143 ? -50.076 28.595 -64.682 1.00 8.42 143 GLU C N 1
ATOM 5750 C CA . GLU C 1 143 ? -49.681 29.207 -65.950 1.00 8.85 143 GLU C CA 1
ATOM 5751 C C . GLU C 1 143 ? -48.655 28.356 -66.685 1.00 9.32 143 GLU C C 1
ATOM 5752 O O . GLU C 1 143 ? -48.644 28.334 -67.903 1.00 9.84 143 GLU C O 1
ATOM 5758 N N . GLY C 1 144 ? -47.803 27.662 -65.933 1.00 10.58 144 GLY C N 1
ATOM 5759 C CA . GLY C 1 144 ? -46.872 26.710 -66.502 1.00 6.22 144 GLY C CA 1
ATOM 5760 C C . GLY C 1 144 ? -47.604 25.653 -67.308 1.00 11.00 144 GLY C C 1
ATOM 5761 O O . GLY C 1 144 ? -47.249 25.374 -68.457 1.00 10.73 144 GLY C O 1
ATOM 5762 N N . LEU C 1 145 ? -48.643 25.079 -66.706 1.00 7.54 145 LEU C N 1
ATOM 5763 C CA . LEU C 1 145 ? -49.438 24.044 -67.354 1.00 8.31 145 LEU C CA 1
ATOM 5764 C C . LEU C 1 145 ? -50.295 24.574 -68.504 1.00 11.58 145 LEU C C 1
ATOM 5765 O O . LEU C 1 145 ? -50.366 23.954 -69.557 1.00 9.84 145 LEU C O 1
ATOM 5770 N N . LEU C 1 146 ? -50.942 25.717 -68.305 1.00 10.96 146 LEU C N 1
ATOM 5771 C CA . LEU C 1 146 ? -51.800 26.267 -69.350 1.00 11.26 146 LEU C CA 1
ATOM 5772 C C . LEU C 1 146 ? -51.019 26.718 -70.575 1.00 12.33 146 LEU C C 1
ATOM 5773 O O . LEU C 1 146 ? -51.468 26.523 -71.692 1.00 17.49 146 LEU C O 1
ATOM 5778 N N . SER C 1 147 ? -49.846 27.306 -70.371 1.00 12.99 147 SER C N 1
ATOM 5779 C CA . SER C 1 147 ? -49.179 28.006 -71.465 1.00 9.98 147 SER C CA 1
ATOM 5780 C C . SER C 1 147 ? -48.013 27.220 -72.025 1.00 11.88 147 SER C C 1
ATOM 5781 O O . SER C 1 147 ? -47.667 27.374 -73.179 1.00 12.04 147 SER C O 1
ATOM 5784 N N . GLY C 1 148 ? -47.407 26.386 -71.195 1.00 11.49 148 GLY C N 1
ATOM 5785 C CA . GLY C 1 148 ? -46.228 25.649 -71.594 1.00 9.54 148 GLY C CA 1
ATOM 5786 C C . GLY C 1 148 ? -45.001 26.541 -71.692 1.00 10.52 148 GLY C C 1
ATOM 5787 O O . GLY C 1 148 ? -43.969 26.128 -72.207 1.00 14.33 148 GLY C O 1
ATOM 5788 N N . ARG C 1 149 ? -45.105 27.765 -71.194 1.00 9.58 149 ARG C N 1
ATOM 5789 C CA . ARG C 1 149 ? -44.025 28.733 -71.339 1.00 10.84 149 ARG C CA 1
ATOM 5790 C C . ARG C 1 149 ? -42.944 28.560 -70.284 1.00 12.55 149 ARG C C 1
ATOM 5791 O O . ARG C 1 149 ? -43.147 27.887 -69.276 1.00 11.21 149 ARG C O 1
ATOM 5799 N N . THR C 1 150 ? -41.782 29.147 -70.552 1.00 12.10 150 THR C N 1
ATOM 5800 C CA . THR C 1 150 ? -40.716 29.242 -69.575 1.00 8.97 150 THR C CA 1
ATOM 5801 C C . THR C 1 150 ? -40.746 30.629 -68.972 1.00 12.10 150 THR C C 1
ATOM 5802 O O . THR C 1 150 ? -40.613 31.622 -69.674 1.00 11.90 150 THR C O 1
ATOM 5806 N N . PHE C 1 151 ? -40.932 30.686 -67.661 1.00 13.32 151 PHE C N 1
ATOM 5807 C CA . PHE C 1 151 ? -41.047 31.944 -66.954 1.00 7.89 151 PHE C CA 1
ATOM 5808 C C . PHE C 1 151 ? -39.767 32.291 -66.201 1.00 9.27 151 PHE C C 1
ATOM 5809 O O . PHE C 1 151 ? -39.217 31.472 -65.473 1.00 8.66 151 PHE C O 1
ATOM 5817 N N . GLY C 1 152 ? -39.294 33.516 -66.390 1.00 9.27 152 GLY C N 1
ATOM 5818 C CA . GLY C 1 152 ? -38.140 34.016 -65.666 1.00 8.33 152 GLY C CA 1
ATOM 5819 C C . GLY C 1 152 ? -36.802 33.414 -66.059 1.00 7.64 152 GLY C C 1
ATOM 5820 O O . GLY C 1 152 ? -36.658 32.818 -67.126 1.00 6.64 152 GLY C O 1
ATOM 5821 N N . GLY C 1 153 ? -35.819 33.575 -65.177 1.00 7.29 153 GLY C N 1
ATOM 5822 C CA . GLY C 1 153 ? -34.480 33.082 -65.410 1.00 6.72 153 GLY C CA 1
ATOM 5823 C C . GLY C 1 153 ? -33.478 34.123 -65.885 1.00 8.33 153 GLY C C 1
ATOM 5824 O O . GLY C 1 153 ? -32.357 33.781 -66.224 1.00 10.42 153 GLY C O 1
ATOM 5825 N N . ALA C 1 154 ? -33.872 35.390 -65.909 1.00 9.39 154 ALA C N 1
ATOM 5826 C CA . ALA C 1 154 ? -32.966 36.460 -66.331 1.00 9.92 154 ALA C CA 1
ATOM 5827 C C . ALA C 1 154 ? -31.955 36.794 -65.240 1.00 11.15 154 ALA C C 1
ATOM 5828 O O . ALA C 1 154 ? -32.273 36.729 -64.069 1.00 12.39 154 ALA C O 1
ATOM 5830 N N . ALA C 1 155 ? -30.735 37.144 -65.629 1.00 12.87 155 ALA C N 1
ATOM 5831 C CA . ALA C 1 155 ? -29.737 37.580 -64.658 1.00 13.77 155 ALA C CA 1
ATOM 5832 C C . ALA C 1 155 ? -30.154 38.902 -64.009 1.00 16.16 155 ALA C C 1
ATOM 5833 O O . ALA C 1 155 ? -30.374 38.956 -62.802 1.00 18.15 155 ALA C O 1
ATOM 5835 N N . GLY C 1 156 ? -30.272 39.953 -64.813 1.00 14.59 156 GLY C N 1
ATOM 5836 C CA . GLY C 1 156 ? -30.674 41.257 -64.318 1.00 12.46 156 GLY C CA 1
ATOM 5837 C C . GLY C 1 156 ? -29.847 41.736 -63.141 1.00 15.23 156 GLY C C 1
ATOM 5838 O O . GLY C 1 156 ? -28.619 41.657 -63.159 1.00 20.26 156 GLY C O 1
ATOM 5839 N N . ASP C 1 157 ? -30.536 42.214 -62.112 1.00 12.34 157 ASP C N 1
ATOM 5840 C CA . ASP C 1 157 ? -29.921 42.659 -60.861 1.00 10.82 157 ASP C CA 1
ATOM 5841 C C . ASP C 1 157 ? -29.486 41.451 -60.034 1.00 11.34 157 ASP C C 1
ATOM 5842 O O . ASP C 1 157 ? -30.310 40.617 -59.661 1.00 13.40 157 ASP C O 1
ATOM 5847 N N . ALA C 1 158 ? -28.194 41.353 -59.749 1.00 12.42 158 ALA C N 1
ATOM 5848 C CA . ALA C 1 158 ? -27.656 40.156 -59.105 1.00 10.92 158 ALA C CA 1
ATOM 5849 C C . ALA C 1 158 ? -28.191 39.970 -57.688 1.00 11.87 158 ALA C C 1
ATOM 5850 O O . ALA C 1 158 ? -28.296 38.844 -57.205 1.00 9.79 158 ALA C O 1
ATOM 5852 N N . ARG C 1 159 ? -28.539 41.078 -57.036 1.00 11.28 159 ARG C N 1
ATOM 5853 C CA . ARG C 1 159 ? -29.097 41.025 -55.691 1.00 10.80 159 ARG C CA 1
ATOM 5854 C C . ARG C 1 159 ? -30.413 40.266 -55.656 1.00 8.38 159 ARG C C 1
ATOM 5855 O O . ARG C 1 159 ? -30.775 39.713 -54.628 1.00 11.52 159 ARG C O 1
ATOM 5863 N N . CYS C 1 160 ? -31.119 40.221 -56.779 1.00 11.09 160 CYS C N 1
ATOM 5864 C CA . CYS C 1 160 ? -32.385 39.490 -56.837 1.00 8.15 160 CYS C CA 1
ATOM 5865 C C . CYS C 1 160 ? -32.193 38.008 -56.557 1.00 7.29 160 CYS C C 1
ATOM 5866 O O . CYS C 1 160 ? -33.108 37.345 -56.080 1.00 11.79 160 CYS C O 1
ATOM 5869 N N . HIS C 1 161 ? -31.003 37.495 -56.848 1.00 7.46 161 HIS C N 1
ATOM 5870 C CA . HIS C 1 161 ? -30.697 36.081 -56.699 1.00 7.22 161 HIS C CA 1
ATOM 5871 C C . HIS C 1 161 ? -30.118 35.733 -55.331 1.00 9.57 161 HIS C C 1
ATOM 5872 O O . HIS C 1 161 ? -29.908 34.559 -55.024 1.00 9.82 161 HIS C O 1
ATOM 5879 N N . PHE C 1 162 ? -29.852 36.758 -54.523 1.00 10.01 162 PHE C N 1
ATOM 5880 C CA . PHE C 1 162 ? -29.334 36.577 -53.169 1.00 8.63 162 PHE C CA 1
ATOM 5881 C C . PHE C 1 162 ? -30.341 35.796 -52.346 1.00 8.83 162 PHE C C 1
ATOM 5882 O O . PHE C 1 162 ? -31.527 35.850 -52.631 1.00 10.57 162 PHE C O 1
ATOM 5890 N N . PRO C 1 163 ? -29.880 35.084 -51.307 1.00 11.00 163 PRO C N 1
ATOM 5891 C CA . PRO C 1 163 ? -30.830 34.411 -50.420 1.00 8.51 163 PRO C CA 1
ATOM 5892 C C . PRO C 1 163 ? -31.774 35.394 -49.734 1.00 11.49 163 PRO C C 1
ATOM 5893 O O . PRO C 1 163 ? -31.396 36.527 -49.437 1.00 9.91 163 PRO C O 1
ATOM 5897 N N . ARG C 1 164 ? -32.999 34.947 -49.498 1.00 8.47 164 ARG C N 1
ATOM 5898 C CA . ARG C 1 164 ? -34.014 35.778 -48.865 1.00 9.85 164 ARG C CA 1
ATOM 5899 C C . ARG C 1 164 ? -33.671 36.113 -47.425 1.00 10.86 164 ARG C C 1
ATOM 5900 O O . ARG C 1 164 ? -32.774 35.506 -46.839 1.00 10.11 164 ARG C O 1
ATOM 5908 N N . SER C 1 165 ? -34.384 37.093 -46.874 1.00 11.48 165 SER C N 1
ATOM 5909 C CA . SER C 1 165 ? -34.341 37.386 -45.445 1.00 11.28 165 SER C CA 1
ATOM 5910 C C . SER C 1 165 ? -34.539 36.073 -44.679 1.00 15.75 165 SER C C 1
ATOM 5911 O O . SER C 1 165 ? -35.565 35.420 -44.817 1.00 14.44 165 SER C O 1
ATOM 5914 N N . PRO C 1 166 ? -33.540 35.685 -43.880 1.00 15.13 166 PRO C N 1
ATOM 5915 C CA . PRO C 1 166 ? -33.404 34.310 -43.382 1.00 19.35 166 PRO C CA 1
ATOM 5916 C C . PRO C 1 166 ? -34.370 33.861 -42.298 1.00 26.72 166 PRO C C 1
ATOM 5917 O O . PRO C 1 166 ? -34.780 32.702 -42.330 1.00 38.56 166 PRO C O 1
ATOM 5921 N N . ILE C 1 167 ? -34.715 34.726 -41.356 1.00 27.42 167 ILE C N 1
ATOM 5922 C CA . ILE C 1 167 ? -35.400 34.260 -40.159 1.00 30.77 167 ILE C CA 1
ATOM 5923 C C . ILE C 1 167 ? -36.816 33.788 -40.505 1.00 37.02 167 ILE C C 1
ATOM 5924 O O . ILE C 1 167 ? -37.465 34.317 -41.414 1.00 36.32 167 ILE C O 1
ATOM 5929 N N . CYS C 1 168 ? -37.269 32.753 -39.800 1.00 41.40 168 CYS C N 1
ATOM 5930 C CA . CYS C 1 168 ? -38.571 32.163 -40.082 1.00 37.52 168 CYS C CA 1
ATOM 5931 C C . CYS C 1 168 ? -39.136 31.359 -38.925 1.00 39.87 168 CYS C C 1
ATOM 5932 O O . CYS C 1 168 ? -38.398 30.786 -38.121 1.00 35.95 168 CYS C O 1
ATOM 5935 N N . GLN C 1 169 ? -40.464 31.325 -38.873 1.00 36.02 169 GLN C N 1
ATOM 5936 C CA . GLN C 1 169 ? -41.219 30.557 -37.894 1.00 35.43 169 GLN C CA 1
ATOM 5937 C C . GLN C 1 169 ? -41.860 29.350 -38.560 1.00 23.09 169 GLN C C 1
ATOM 5938 O O . GLN C 1 169 ? -42.814 29.489 -39.316 1.00 25.97 169 GLN C O 1
ATOM 5944 N N . ILE C 1 170 ? -41.342 28.161 -38.307 1.00 25.12 170 ILE C N 1
ATOM 5945 C CA . ILE C 1 170 ? -41.849 27.002 -39.027 1.00 21.99 170 ILE C CA 1
ATOM 5946 C C . ILE C 1 170 ? -42.371 25.923 -38.093 1.00 21.43 170 ILE C C 1
ATOM 5947 O O . ILE C 1 170 ? -43.018 24.983 -38.524 1.00 20.89 170 ILE C O 1
ATOM 5952 N N . ASP C 1 171 ? -42.133 26.107 -36.803 1.00 29.96 171 ASP C N 1
ATOM 5953 C CA . ASP C 1 171 ? -42.039 24.987 -35.874 1.00 29.42 171 ASP C CA 1
ATOM 5954 C C . ASP C 1 171 ? -43.374 24.378 -35.455 1.00 36.20 171 ASP C C 1
ATOM 5955 O O . ASP C 1 171 ? -43.531 23.162 -35.578 1.00 42.18 171 ASP C O 1
ATOM 5960 N N . PRO C 1 172 ? -44.340 25.185 -34.961 1.00 30.79 172 PRO C N 1
ATOM 5961 C CA . PRO C 1 172 ? -45.600 24.501 -34.641 1.00 18.17 172 PRO C CA 1
ATOM 5962 C C . PRO C 1 172 ? -46.689 24.709 -35.701 1.00 15.48 172 PRO C C 1
ATOM 5963 O O . PRO C 1 172 ? -46.974 25.839 -36.069 1.00 14.53 172 PRO C O 1
ATOM 5967 N N . ILE C 1 173 ? -47.275 23.624 -36.191 1.00 14.53 173 ILE C N 1
ATOM 5968 C CA . ILE C 1 173 ? -48.422 23.724 -37.075 1.00 12.47 173 ILE C CA 1
ATOM 5969 C C . ILE C 1 173 ? -49.543 24.442 -36.330 1.00 11.09 173 ILE C C 1
ATOM 5970 O O . ILE C 1 173 ? -49.831 24.116 -35.186 1.00 13.37 173 ILE C O 1
ATOM 5975 N N . PRO C 1 174 ? -50.169 25.435 -36.969 1.00 12.48 174 PRO C N 1
ATOM 5976 C CA . PRO C 1 174 ? -51.259 26.149 -36.296 1.00 9.42 174 PRO C CA 1
ATOM 5977 C C . PRO C 1 174 ? -52.397 25.217 -35.900 1.00 9.92 174 PRO C C 1
ATOM 5978 O O . PRO C 1 174 ? -52.711 24.288 -36.638 1.00 12.89 174 PRO C O 1
ATOM 5982 N N . VAL C 1 175 ? -52.992 25.459 -34.741 1.00 9.02 175 VAL C N 1
ATOM 5983 C CA . VAL C 1 175 ? -54.167 24.704 -34.343 1.00 10.05 175 VAL C CA 1
ATOM 5984 C C . VAL C 1 175 ? -55.288 24.987 -35.326 1.00 8.95 175 VAL C C 1
ATOM 5985 O O . VAL C 1 175 ? -55.676 26.132 -35.516 1.00 11.48 175 VAL C O 1
ATOM 5989 N N . MET C 1 176 ? -55.784 23.940 -35.967 1.00 9.19 176 MET C N 1
ATOM 5990 C CA . MET C 1 176 ? -56.830 24.092 -36.967 1.00 9.91 176 MET C CA 1
ATOM 5991 C C . MET C 1 176 ? -57.999 23.170 -36.671 1.00 7.29 176 MET C C 1
ATOM 5992 O O . MET C 1 176 ? -57.812 21.987 -36.524 1.00 7.61 176 MET C O 1
ATOM 5997 N N . VAL C 1 177 ? -59.198 23.735 -36.571 1.00 9.72 177 VAL C N 1
ATOM 5998 C CA . VAL C 1 177 ? -60.396 22.933 -36.373 1.00 8.38 177 VAL C CA 1
ATOM 5999 C C . VAL C 1 177 ? -60.854 22.400 -37.726 1.00 10.38 177 VAL C C 1
ATOM 6000 O O . VAL C 1 177 ? -61.525 23.082 -38.501 1.00 9.19 177 VAL C O 1
ATOM 6004 N N . GLU C 1 178 ? -60.437 21.174 -38.002 1.00 8.54 178 GLU C N 1
ATOM 6005 C CA . GLU C 1 178 ? -60.737 20.507 -39.249 1.00 10.40 178 GLU C CA 1
ATOM 6006 C C . GLU C 1 178 ? -62.231 20.236 -39.352 1.00 11.15 178 GLU C C 1
ATOM 6007 O O . GLU C 1 178 ? -62.927 20.212 -38.346 1.00 12.54 178 GLU C O 1
ATOM 6013 N N . GLU C 1 179 ? -62.717 20.046 -40.570 1.00 11.96 179 GLU C N 1
ATOM 6014 C CA . GLU C 1 179 ? -64.144 19.850 -40.784 1.00 11.83 179 GLU C CA 1
ATOM 6015 C C . GLU C 1 179 ? -64.666 18.643 -40.027 1.00 9.13 179 GLU C C 1
ATOM 6016 O O . GLU C 1 179 ? -65.782 18.674 -39.544 1.00 12.26 179 GLU C O 1
ATOM 6022 N N . HIS C 1 180 ? -63.861 17.597 -39.887 1.00 9.42 180 HIS C N 1
ATOM 6023 C CA . HIS C 1 180 ? -64.319 16.441 -39.123 1.00 8.17 180 HIS C CA 1
ATOM 6024 C C . HIS C 1 180 ? -64.152 16.651 -37.605 1.00 8.54 180 HIS C C 1
ATOM 6025 O O . HIS C 1 180 ? -64.685 15.886 -36.811 1.00 10.73 180 HIS C O 1
ATOM 6032 N N . HIS C 1 181 ? -63.429 17.691 -37.207 1.00 9.06 181 HIS C N 1
ATOM 6033 C CA . HIS C 1 181 ? -63.367 18.077 -35.800 1.00 9.03 181 HIS C CA 1
ATOM 6034 C C . HIS C 1 181 ? -64.644 18.828 -35.437 1.00 10.24 181 HIS C C 1
ATOM 6035 O O . HIS C 1 181 ? -65.138 18.756 -34.318 1.00 10.91 181 HIS C O 1
ATOM 6042 N N . ALA C 1 182 ? -65.154 19.572 -36.403 1.00 11.62 182 ALA C N 1
ATOM 6043 C CA . ALA C 1 182 ? -66.236 20.507 -36.158 1.00 14.40 182 ALA C CA 1
ATOM 6044 C C . ALA C 1 182 ? -67.573 19.817 -35.939 1.00 17.14 182 ALA C C 1
ATOM 6045 O O . ALA C 1 182 ? -67.889 18.830 -36.594 1.00 20.70 182 ALA C O 1
ATOM 6047 N N . GLY C 1 183 ? -68.366 20.348 -35.023 1.00 20.91 183 GLY C N 1
ATOM 6048 C CA . GLY C 1 183 ? -69.746 19.915 -34.915 1.00 32.06 183 GLY C CA 1
ATOM 6049 C C . GLY C 1 183 ? -70.717 21.071 -35.063 1.00 31.00 183 GLY C C 1
ATOM 6050 O O . GLY C 1 183 ? -70.352 22.230 -34.873 1.00 31.91 183 GLY C O 1
ATOM 6051 N N . GLY C 1 184 ? -71.954 20.750 -35.419 1.00 36.42 184 GLY C N 1
ATOM 6052 C CA . GLY C 1 184 ? -73.064 21.686 -35.317 1.00 33.38 184 GLY C CA 1
ATOM 6053 C C . GLY C 1 184 ? -72.929 23.075 -35.909 1.00 31.12 184 GLY C C 1
ATOM 6054 O O . GLY C 1 184 ? -72.849 23.235 -37.125 1.00 33.87 184 GLY C O 1
ATOM 6055 N N . THR C 1 185 ? -72.923 24.086 -35.043 1.00 32.72 185 THR C N 1
ATOM 6056 C CA . THR C 1 185 ? -72.946 25.477 -35.492 1.00 32.54 185 THR C CA 1
ATOM 6057 C C . THR C 1 185 ? -71.659 25.882 -36.203 1.00 34.39 185 THR C C 1
ATOM 6058 O O . THR C 1 185 ? -71.679 26.787 -37.041 1.00 31.81 185 THR C O 1
ATOM 6062 N N . LEU C 1 186 ? -70.544 25.229 -35.876 1.00 29.15 186 LEU C N 1
ATOM 6063 C CA . LEU C 1 186 ? -69.300 25.520 -36.581 1.00 24.38 186 LEU C CA 1
ATOM 6064 C C . LEU C 1 186 ? -69.401 25.022 -38.019 1.00 21.25 186 LEU C C 1
ATOM 6065 O O . LEU C 1 186 ? -68.906 25.662 -38.942 1.00 22.94 186 LEU C O 1
ATOM 6070 N N . SER C 1 187 ? -70.066 23.888 -38.206 1.00 23.31 187 SER C N 1
ATOM 6071 C CA . SER C 1 187 ? -70.259 23.348 -39.541 1.00 26.63 187 SER C CA 1
ATOM 6072 C C . SER C 1 187 ? -71.126 24.275 -40.382 1.00 25.51 187 SER C C 1
ATOM 6073 O O . SER C 1 187 ? -71.000 24.310 -41.605 1.00 28.07 187 SER C O 1
ATOM 6076 N N . GLN C 1 188 ? -71.993 25.035 -39.724 1.00 23.55 188 GLN C N 1
ATOM 6077 C CA . GLN C 1 188 ? -72.844 25.984 -40.418 1.00 19.67 188 GLN C CA 1
ATOM 6078 C C . GLN C 1 188 ? -72.040 27.187 -40.887 1.00 21.89 188 GLN C C 1
ATOM 6079 O O . GLN C 1 188 ? -72.218 27.653 -42.007 1.00 25.11 188 GLN C O 1
ATOM 6085 N N . VAL C 1 189 ? -71.158 27.693 -40.032 1.00 21.40 189 VAL C N 1
ATOM 6086 C CA . VAL C 1 189 ? -70.291 28.805 -40.410 1.00 18.85 189 VAL C CA 1
ATOM 6087 C C . VAL C 1 189 ? -69.370 28.390 -41.558 1.00 17.14 189 VAL C C 1
ATOM 6088 O O . VAL C 1 189 ? -69.126 29.162 -42.479 1.00 16.59 189 VAL C O 1
ATOM 6092 N N . TYR C 1 190 ? -68.873 27.162 -41.495 1.00 15.79 190 TYR C N 1
ATOM 6093 C CA . TYR C 1 190 ? -68.066 26.616 -42.573 1.00 16.96 190 TYR C CA 1
ATOM 6094 C C . TYR C 1 190 ? -68.874 26.518 -43.884 1.00 15.14 190 TYR C C 1
ATOM 6095 O O . TYR C 1 190 ? -68.357 26.784 -44.963 1.00 14.52 190 TYR C O 1
ATOM 6104 N N . ALA C 1 191 ? -70.137 26.122 -43.790 1.00 18.20 191 ALA C N 1
ATOM 6105 C CA . ALA C 1 191 ? -70.976 26.015 -44.980 1.00 20.39 191 ALA C CA 1
ATOM 6106 C C . ALA C 1 191 ? -71.227 27.398 -45.589 1.00 17.97 191 ALA C C 1
ATOM 6107 O O . ALA C 1 191 ? -71.230 27.552 -46.806 1.00 16.39 191 ALA C O 1
ATOM 6109 N N . ASP C 1 192 ? -71.414 28.391 -44.727 1.00 14.49 192 ASP C N 1
ATOM 6110 C CA . ASP C 1 192 ? -71.606 29.773 -45.150 1.00 14.93 192 ASP C CA 1
ATOM 6111 C C . ASP C 1 192 ? -70.374 30.299 -45.878 1.00 16.92 192 ASP C C 1
ATOM 6112 O O . ASP C 1 192 ? -70.479 30.968 -46.906 1.00 16.86 192 ASP C O 1
ATOM 6117 N N . ILE C 1 193 ? -69.203 29.995 -45.335 1.00 16.76 193 ILE C N 1
ATOM 6118 C CA . ILE C 1 193 ? -67.944 30.381 -45.963 1.00 15.56 193 ILE C CA 1
ATOM 6119 C C . ILE C 1 193 ? -67.794 29.708 -47.329 1.00 13.25 193 ILE C C 1
ATOM 6120 O O . ILE C 1 193 ? -67.419 30.343 -48.303 1.00 17.79 193 ILE C O 1
ATOM 6125 N N . LYS C 1 194 ? -68.106 28.423 -47.397 1.00 15.67 194 LYS C N 1
ATOM 6126 C CA . LYS C 1 194 ? -68.027 27.700 -48.652 1.00 13.56 194 LYS C CA 1
ATOM 6127 C C . LYS C 1 194 ? -68.928 28.324 -49.706 1.00 17.10 194 LYS C C 1
ATOM 6128 O O . LYS C 1 194 ? -68.498 28.559 -50.833 1.00 18.86 194 LYS C O 1
ATOM 6134 N N . GLN C 1 195 ? -70.173 28.600 -49.333 1.00 19.19 195 GLN C N 1
ATOM 6135 C CA . GLN C 1 195 ? -71.140 29.146 -50.271 1.00 17.18 195 GLN C CA 1
ATOM 6136 C C . GLN C 1 195 ? -70.760 30.544 -50.724 1.00 17.64 195 GLN C C 1
ATOM 6137 O O . GLN C 1 195 ? -70.770 30.839 -51.920 1.00 21.00 195 GLN C O 1
ATOM 6143 N N . THR C 1 196 ? -70.419 31.402 -49.770 1.00 16.26 196 THR C N 1
ATOM 6144 C CA . THR C 1 196 ? -70.104 32.790 -50.073 1.00 14.57 196 THR C CA 1
ATOM 6145 C C . THR C 1 196 ? -68.845 32.907 -50.938 1.00 18.83 196 THR C C 1
ATOM 6146 O O . THR C 1 196 ? -68.800 33.701 -51.880 1.00 17.93 196 THR C O 1
ATOM 6150 N N . LEU C 1 197 ? -67.827 32.110 -50.622 1.00 15.31 197 LEU C N 1
ATOM 6151 C CA . LEU C 1 197 ? -66.554 32.218 -51.316 1.00 15.18 197 LEU C CA 1
ATOM 6152 C C . LEU C 1 197 ? -66.477 31.292 -52.537 1.00 13.49 197 LEU C C 1
ATOM 6153 O O . LEU C 1 197 ? -65.494 31.322 -53.270 1.00 14.88 197 LEU C O 1
ATOM 6158 N N . GLN C 1 198 ? -67.523 30.493 -52.737 1.00 14.82 198 GLN C N 1
ATOM 6159 C CA . GLN C 1 198 ? -67.634 29.534 -53.839 1.00 13.08 198 GLN C CA 1
ATOM 6160 C C . GLN C 1 198 ? -66.521 28.496 -53.832 1.00 15.12 198 GLN C C 1
ATOM 6161 O O . GLN C 1 198 ? -65.846 28.295 -54.834 1.00 18.23 198 GLN C O 1
ATOM 6167 N N . LEU C 1 199 ? -66.340 27.826 -52.703 1.00 16.86 199 LEU C N 1
ATOM 6168 C CA . LEU C 1 199 ? -65.285 26.824 -52.570 1.00 13.37 199 LEU C CA 1
ATOM 6169 C C . LEU C 1 199 ? -65.838 25.546 -51.969 1.00 14.31 199 LEU C C 1
ATOM 6170 O O . LEU C 1 199 ? -66.731 25.593 -51.132 1.00 18.99 199 LEU C O 1
ATOM 6175 N N . PRO C 1 200 ? -65.295 24.396 -52.378 1.00 16.75 200 PRO C N 1
ATOM 6176 C CA . PRO C 1 200 ? -65.703 23.123 -51.780 1.00 17.72 200 PRO C CA 1
ATOM 6177 C C . PRO C 1 200 ? -64.897 22.741 -50.534 1.00 16.75 200 PRO C C 1
ATOM 6178 O O . PRO C 1 200 ? -65.121 21.670 -49.996 1.00 17.07 200 PRO C O 1
ATOM 6182 N N . PHE C 1 201 ? -63.992 23.604 -50.085 1.00 16.89 201 PHE C N 1
ATOM 6183 C CA . PHE C 1 201 ? -63.140 23.311 -48.933 1.00 13.92 201 PHE C CA 1
ATOM 6184 C C . PHE C 1 201 ? -63.070 24.513 -47.996 1.00 12.32 201 PHE C C 1
ATOM 6185 O O . PHE C 1 201 ? -63.441 25.612 -48.376 1.00 16.64 201 PHE C O 1
ATOM 6193 N N . ILE C 1 202 ? -62.583 24.299 -46.777 1.00 14.46 202 ILE C N 1
ATOM 6194 C CA . ILE C 1 202 ? -62.327 25.387 -45.835 1.00 12.61 202 ILE C CA 1
ATOM 6195 C C . ILE C 1 202 ? -60.826 25.657 -45.715 1.00 11.14 202 ILE C C 1
ATOM 6196 O O . ILE C 1 202 ? -60.052 24.757 -45.401 1.00 14.19 202 ILE C O 1
ATOM 6201 N N . ASN C 1 203 ? -60.421 26.895 -45.961 1.00 13.25 203 ASN C N 1
ATOM 6202 C CA . ASN C 1 203 ? -59.007 27.275 -45.882 1.00 11.30 203 ASN C CA 1
ATOM 6203 C C . ASN C 1 203 ? -58.392 27.084 -44.489 1.00 10.41 203 ASN C C 1
ATOM 6204 O O . ASN C 1 203 ? -59.083 27.168 -43.470 1.00 11.81 203 ASN C O 1
ATOM 6209 N N . SER C 1 204 ? -57.090 26.828 -44.462 1.00 10.94 204 SER C N 1
ATOM 6210 C CA . SER C 1 204 ? -56.339 26.743 -43.209 1.00 9.58 204 SER C CA 1
ATOM 6211 C C . SER C 1 204 ? -56.552 27.976 -42.349 1.00 10.07 204 SER C C 1
ATOM 6212 O O . SER C 1 204 ? -56.588 27.888 -41.131 1.00 9.06 204 SER C O 1
ATOM 6215 N N . ASP C 1 205 ? -56.711 29.126 -42.998 1.00 9.75 205 ASP C N 1
ATOM 6216 C CA . ASP C 1 205 ? -56.821 30.382 -42.270 1.00 8.96 205 ASP C CA 1
ATOM 6217 C C . ASP C 1 205 ? -58.106 30.407 -41.424 1.00 9.26 205 ASP C C 1
ATOM 6218 O O . ASP C 1 205 ? -58.082 30.807 -40.271 1.00 9.76 205 ASP C O 1
ATOM 6223 N N . TYR C 1 206 ? -59.232 30.004 -42.000 1.00 10.45 206 TYR C N 1
ATOM 6224 C CA . TYR C 1 206 ? -60.497 30.020 -41.251 1.00 9.62 206 TYR C CA 1
ATOM 6225 C C . TYR C 1 206 ? -60.528 28.903 -40.204 1.00 10.30 206 TYR C C 1
ATOM 6226 O O . TYR C 1 206 ? -61.120 29.066 -39.135 1.00 8.35 206 TYR C O 1
ATOM 6235 N N . LYS C 1 207 ? -59.892 27.773 -40.511 1.00 8.44 207 LYS C N 1
ATOM 6236 C CA . LYS C 1 207 ? -59.825 26.666 -39.562 1.00 7.04 207 LYS C CA 1
ATOM 6237 C C . LYS C 1 207 ? -59.017 27.045 -38.324 1.00 7.64 207 LYS C C 1
ATOM 6238 O O . LYS C 1 207 ? -59.344 26.618 -37.231 1.00 9.54 207 LYS C O 1
ATOM 6244 N N . ALA C 1 208 ? -57.968 27.844 -38.506 1.00 8.16 208 ALA C N 1
ATOM 6245 C CA . ALA C 1 208 ? -57.155 28.347 -37.398 1.00 8.51 208 ALA C CA 1
ATOM 6246 C C . ALA C 1 208 ? -57.896 29.421 -36.583 1.00 9.17 208 ALA C C 1
ATOM 6247 O O . ALA C 1 208 ? -57.839 29.446 -35.355 1.00 8.28 208 ALA C O 1
ATOM 6249 N N . MET C 1 209 ? -58.602 30.306 -37.265 1.00 7.72 209 MET C N 1
ATOM 6250 C CA . MET C 1 209 ? -59.464 31.238 -36.553 1.00 8.71 209 MET C CA 1
ATOM 6251 C C . MET C 1 209 ? -60.548 30.523 -35.748 1.00 9.32 209 MET C C 1
ATOM 6252 O O . MET C 1 209 ? -60.995 31.025 -34.723 1.00 9.51 209 MET C O 1
ATOM 6257 N N . ALA C 1 210 ? -60.948 29.345 -36.214 1.00 8.46 210 ALA C N 1
ATOM 6258 C CA . ALA C 1 210 ? -62.016 28.586 -35.583 1.00 8.42 210 ALA C CA 1
ATOM 6259 C C . ALA C 1 210 ? -61.621 27.986 -34.231 1.00 11.18 210 ALA C C 1
ATOM 6260 O O . ALA C 1 210 ? -62.471 27.464 -33.525 1.00 10.81 210 ALA C O 1
ATOM 6262 N N . ARG C 1 211 ? -60.341 28.052 -33.877 1.00 10.97 211 ARG C N 1
ATOM 6263 C CA . ARG C 1 211 ? -59.919 27.649 -32.545 1.00 10.07 211 ARG C CA 1
ATOM 6264 C C . ARG C 1 211 ? -60.669 28.499 -31.523 1.00 9.61 211 ARG C C 1
ATOM 6265 O O . ARG C 1 211 ? -60.926 28.056 -30.421 1.00 10.74 211 ARG C O 1
ATOM 6273 N N . TRP C 1 212 ? -61.016 29.721 -31.921 1.00 10.21 212 TRP C N 1
ATOM 6274 C CA . TRP C 1 212 ? -61.899 30.583 -31.151 1.00 10.42 212 TRP C CA 1
ATOM 6275 C C . TRP C 1 212 ? -63.172 30.801 -31.942 1.00 8.97 212 TRP C C 1
ATOM 6276 O O . TRP C 1 212 ? -63.276 31.788 -32.658 1.00 11.11 212 TRP C O 1
ATOM 6287 N N . PRO C 1 213 ? -64.136 29.875 -31.831 1.00 9.08 213 PRO C N 1
ATOM 6288 C CA . PRO C 1 213 ? -65.359 29.902 -32.636 1.00 12.15 213 PRO C CA 1
ATOM 6289 C C . PRO C 1 213 ? -66.127 31.223 -32.596 1.00 13.93 213 PRO C C 1
ATOM 6290 O O . PRO C 1 213 ? -66.618 31.626 -33.631 1.00 14.05 213 PRO C O 1
ATOM 6294 N N . SER C 1 214 ? -66.225 31.877 -31.441 1.00 13.03 214 SER C N 1
ATOM 6295 C CA . SER C 1 214 ? -66.990 33.110 -31.351 1.00 12.75 214 SER C CA 1
ATOM 6296 C C . SER C 1 214 ? -66.227 34.255 -32.001 1.00 14.01 214 SER C C 1
ATOM 6297 O O . SER C 1 214 ? -66.838 35.209 -32.479 1.00 15.26 214 SER C O 1
ATOM 6300 N N . TYR C 1 215 ? -64.898 34.163 -32.032 1.00 12.62 215 TYR C N 1
ATOM 6301 C CA . TYR C 1 215 ? -64.127 35.172 -32.742 1.00 12.14 215 TYR C CA 1
ATOM 6302 C C . TYR C 1 215 ? -64.309 35.015 -34.254 1.00 11.27 215 TYR C C 1
ATOM 6303 O O . TYR C 1 215 ? -64.423 36.000 -34.971 1.00 13.40 215 TYR C O 1
ATOM 6312 N N . LEU C 1 216 ? -64.330 33.781 -34.738 1.00 14.05 216 LEU C N 1
ATOM 6313 C CA . LEU C 1 216 ? -64.443 33.553 -36.177 1.00 13.06 216 LEU C CA 1
ATOM 6314 C C . LEU C 1 216 ? -65.779 34.069 -36.724 1.00 13.56 216 LEU C C 1
ATOM 6315 O O . LEU C 1 216 ? -65.811 34.724 -37.752 1.00 12.77 216 LEU C O 1
ATOM 6320 N N . GLU C 1 217 ? -66.869 33.754 -36.027 1.00 16.06 217 GLU C N 1
ATOM 6321 C CA . GLU C 1 217 ? -68.210 34.207 -36.407 1.00 16.18 217 GLU C CA 1
ATOM 6322 C C . GLU C 1 217 ? -68.241 35.718 -36.540 1.00 14.46 217 GLU C C 1
ATOM 6323 O O . GLU C 1 217 ? -68.754 36.275 -37.509 1.00 15.64 217 GLU C O 1
ATOM 6329 N N . GLN C 1 218 ? -67.655 36.371 -35.550 1.00 17.26 218 GLN C N 1
ATOM 6330 C CA . GLN C 1 218 ? -67.562 37.808 -35.526 1.00 12.38 218 GLN C CA 1
ATOM 6331 C C . GLN C 1 218 ? -66.760 38.343 -36.712 1.00 18.30 218 GLN C C 1
ATOM 6332 O O . GLN C 1 218 ? -67.229 39.229 -37.434 1.00 19.62 218 GLN C O 1
ATOM 6338 N N . ALA C 1 219 ? -65.556 37.815 -36.909 1.00 12.24 219 ALA C N 1
ATOM 6339 C CA . ALA C 1 219 ? -64.668 38.322 -37.953 1.00 12.68 219 ALA C CA 1
ATOM 6340 C C . ALA C 1 219 ? -65.210 38.032 -39.350 1.00 11.36 219 ALA C C 1
ATOM 6341 O O . ALA C 1 219 ? -65.162 38.893 -40.210 1.00 12.29 219 ALA C O 1
ATOM 6343 N N . TRP C 1 220 ? -65.721 36.822 -39.564 1.00 12.89 220 TRP C N 1
ATOM 6344 C CA . TRP C 1 220 ? -66.326 36.456 -40.842 1.00 12.86 220 TRP C CA 1
ATOM 6345 C C . TRP C 1 220 ? -67.551 37.328 -41.129 1.00 14.49 220 TRP C C 1
ATOM 6346 O O . TRP C 1 220 ? -67.732 37.803 -42.244 1.00 15.92 220 TRP C O 1
ATOM 6357 N N . GLY C 1 221 ? -68.374 37.539 -40.108 1.00 14.91 221 GLY C N 1
ATOM 6358 C CA . GLY C 1 221 ? -69.555 38.371 -40.231 1.00 13.95 221 GLY C CA 1
ATOM 6359 C C . GLY C 1 221 ? -69.267 39.787 -40.694 1.00 15.79 221 GLY C C 1
ATOM 6360 O O . GLY C 1 221 ? -70.029 40.350 -41.473 1.00 19.32 221 GLY C O 1
ATOM 6361 N N . ALA C 1 222 ? -68.169 40.363 -40.215 1.00 16.66 222 ALA C N 1
ATOM 6362 C CA . ALA C 1 222 ? -67.766 41.706 -40.625 1.00 16.38 222 ALA C CA 1
ATOM 6363 C C . ALA C 1 222 ? -67.217 41.737 -42.055 1.00 17.15 222 ALA C C 1
ATOM 6364 O O . ALA C 1 222 ? -67.431 42.704 -42.779 1.00 18.68 222 ALA C O 1
ATOM 6366 N N . LEU C 1 223 ? -66.500 40.693 -42.454 1.00 13.34 223 LEU C N 1
ATOM 6367 C CA . LEU C 1 223 ? -65.925 40.635 -43.802 1.00 12.96 223 LEU C CA 1
ATOM 6368 C C . LEU C 1 223 ? -66.959 40.381 -44.887 1.00 13.95 223 LEU C C 1
ATOM 6369 O O . LEU C 1 223 ? -66.899 40.978 -45.968 1.00 14.96 223 LEU C O 1
ATOM 6374 N N . LYS C 1 224 ? -67.896 39.487 -44.590 1.00 14.80 224 LYS C N 1
ATOM 6375 C CA . LYS C 1 224 ? -68.789 38.934 -45.601 1.00 16.16 224 LYS C CA 1
ATOM 6376 C C . LYS C 1 224 ? -69.472 39.979 -46.522 1.00 16.18 224 LYS C C 1
ATOM 6377 O O . LYS C 1 224 ? -69.491 39.782 -47.731 1.00 19.29 224 LYS C O 1
ATOM 6383 N N . PRO C 1 225 ? -69.999 41.094 -45.971 1.00 16.35 225 PRO C N 1
ATOM 6384 C CA . PRO C 1 225 ? -70.644 42.061 -46.878 1.00 20.31 225 PRO C CA 1
ATOM 6385 C C . PRO C 1 225 ? -69.693 42.713 -47.886 1.00 19.82 225 PRO C C 1
ATOM 6386 O O . PRO C 1 225 ? -70.150 43.286 -48.865 1.00 21.38 225 PRO C O 1
ATOM 6390 N N . CYS C 1 226 ? -68.393 42.643 -47.637 1.00 19.03 226 CYS C N 1
ATOM 6391 C CA . CYS C 1 226 ? -67.419 43.186 -48.566 1.00 17.18 226 CYS C CA 1
ATOM 6392 C C . CYS C 1 226 ? -67.181 42.257 -49.750 1.00 16.44 226 CYS C C 1
ATOM 6393 O O . CYS C 1 226 ? -66.725 42.690 -50.796 1.00 18.13 226 CYS C O 1
ATOM 6396 N N . ILE C 1 227 ? -67.488 40.980 -49.588 1.00 17.66 227 ILE C N 1
ATOM 6397 C CA . ILE C 1 227 ? -67.154 40.020 -50.627 1.00 19.13 227 ILE C CA 1
ATOM 6398 C C . ILE C 1 227 ? -67.881 40.306 -51.937 1.00 20.41 227 ILE C C 1
ATOM 6399 O O . ILE C 1 227 ? -69.105 40.398 -51.974 1.00 21.61 227 ILE C O 1
ATOM 6404 N N . ASP C 1 228 ? -67.102 40.445 -53.004 1.00 18.85 228 ASP C N 1
ATOM 6405 C CA . ASP C 1 228 ? -67.637 40.556 -54.353 1.00 24.94 228 ASP C CA 1
ATOM 6406 C C . ASP C 1 228 ? -68.443 41.845 -54.539 1.00 26.42 228 ASP C C 1
ATOM 6407 O O . ASP C 1 228 ? -69.350 41.898 -55.361 1.00 35.03 228 ASP C O 1
ATOM 6412 N N . THR C 1 229 ? -68.112 42.867 -53.755 1.00 22.84 229 THR C N 1
ATOM 6413 C CA . THR C 1 229 ? -68.453 44.239 -54.092 1.00 17.72 229 THR C CA 1
ATOM 6414 C C . THR C 1 229 ? -67.547 44.650 -55.248 1.00 20.92 229 THR C C 1
ATOM 6415 O O . THR C 1 229 ? -66.565 43.966 -55.528 1.00 20.87 229 THR C O 1
ATOM 6419 N N . PRO C 1 230 ? -67.875 45.757 -55.935 1.00 24.90 230 PRO C N 1
ATOM 6420 C CA . PRO C 1 230 ? -67.004 46.191 -57.031 1.00 19.19 230 PRO C CA 1
ATOM 6421 C C . PRO C 1 230 ? -65.574 46.516 -56.596 1.00 16.38 230 PRO C C 1
ATOM 6422 O O . PRO C 1 230 ? -64.653 46.182 -57.335 1.00 17.71 230 PRO C O 1
ATOM 6426 N N . ALA C 1 231 ? -65.384 47.139 -55.436 1.00 14.13 231 ALA C N 1
ATOM 6427 C CA . ALA C 1 231 ? -64.033 47.498 -54.990 1.00 15.61 231 ALA C CA 1
ATOM 6428 C C . ALA C 1 231 ? -63.221 46.274 -54.565 1.00 16.27 231 ALA C C 1
ATOM 6429 O O . ALA C 1 231 ? -62.004 46.272 -54.678 1.00 16.69 231 ALA C O 1
ATOM 6431 N N . TYR C 1 232 ? -63.905 45.249 -54.065 1.00 15.62 232 TYR C N 1
ATOM 6432 C CA . TYR C 1 232 ? -63.277 43.976 -53.726 1.00 15.66 232 TYR C CA 1
ATOM 6433 C C . TYR C 1 232 ? -62.817 43.231 -54.982 1.00 15.88 232 TYR C C 1
ATOM 6434 O O . TYR C 1 232 ? -61.702 42.723 -55.038 1.00 11.23 232 TYR C O 1
ATOM 6443 N N . GLN C 1 233 ? -63.691 43.156 -55.978 1.00 18.68 233 GLN C N 1
ATOM 6444 C CA . GLN C 1 233 ? -63.361 42.454 -57.210 1.00 15.46 233 GLN C CA 1
ATOM 6445 C C . GLN C 1 233 ? -62.206 43.139 -57.911 1.00 16.11 233 GLN C C 1
ATOM 6446 O O . GLN C 1 233 ? -61.310 42.478 -58.423 1.00 14.97 233 GLN C O 1
ATOM 6452 N N . ALA C 1 234 ? -62.214 44.467 -57.891 1.00 14.76 234 ALA C N 1
ATOM 6453 C CA . ALA C 1 234 ? -61.153 45.249 -58.523 1.00 16.53 234 ALA C CA 1
ATOM 6454 C C . ALA C 1 234 ? -59.812 45.027 -57.831 1.00 14.50 234 ALA C C 1
ATOM 6455 O O . ALA C 1 234 ? -58.789 44.871 -58.485 1.00 14.76 234 ALA C O 1
ATOM 6457 N N . GLY C 1 235 ? -59.828 45.025 -56.506 1.00 14.74 235 GLY C N 1
ATOM 6458 C CA . GLY C 1 235 ? -58.621 44.780 -55.740 1.00 17.07 235 GLY C CA 1
ATOM 6459 C C . GLY C 1 235 ? -58.084 43.383 -55.996 1.00 12.44 235 GLY C C 1
ATOM 6460 O O . GLY C 1 235 ? -56.880 43.183 -56.118 1.00 11.48 235 GLY C O 1
ATOM 6461 N N . ARG C 1 236 ? -59.004 42.426 -56.080 1.00 10.60 236 ARG C N 1
ATOM 6462 C CA . ARG C 1 236 ? -58.677 41.045 -56.362 1.00 12.17 236 ARG C CA 1
ATOM 6463 C C . ARG C 1 236 ? -57.968 40.913 -57.707 1.00 14.49 236 ARG C C 1
ATOM 6464 O O . ARG C 1 236 ? -56.969 40.198 -57.832 1.00 12.66 236 ARG C O 1
ATOM 6472 N N . PHE C 1 237 ? -58.502 41.606 -58.709 1.00 12.65 237 PHE C N 1
ATOM 6473 C CA . PHE C 1 237 ? -57.915 41.613 -60.038 1.00 14.55 237 PHE C CA 1
ATOM 6474 C C . PHE C 1 237 ? -56.482 42.121 -59.974 1.00 12.54 237 PHE C C 1
ATOM 6475 O O . PHE C 1 237 ? -55.583 41.547 -60.584 1.00 14.24 237 PHE C O 1
ATOM 6483 N N . ASP C 1 238 ? -56.296 43.204 -59.227 1.00 12.81 238 ASP C N 1
ATOM 6484 C CA . ASP C 1 238 ? -54.996 43.817 -59.009 1.00 12.21 238 ASP C CA 1
ATOM 6485 C C . ASP C 1 238 ? -54.015 42.832 -58.354 1.00 12.67 238 ASP C C 1
ATOM 6486 O O . ASP C 1 238 ? -52.870 42.713 -58.783 1.00 14.36 238 ASP C O 1
ATOM 6491 N N . ILE C 1 239 ? -54.472 42.133 -57.317 1.00 12.12 239 ILE C N 1
ATOM 6492 C CA . ILE C 1 239 ? -53.646 41.138 -56.619 1.00 12.03 239 ILE C CA 1
ATOM 6493 C C . ILE C 1 239 ? -53.242 40.018 -57.578 1.00 11.15 239 ILE C C 1
ATOM 6494 O O . ILE C 1 239 ? -52.079 39.628 -57.640 1.00 10.76 239 ILE C O 1
ATOM 6499 N N . ASN C 1 240 ? -54.210 39.518 -58.338 1.00 13.40 240 ASN C N 1
ATOM 6500 C CA . ASN C 1 240 ? -53.925 38.511 -59.354 1.00 12.22 240 ASN C CA 1
ATOM 6501 C C . ASN C 1 240 ? -52.870 38.981 -60.357 1.00 11.24 240 ASN C C 1
ATOM 6502 O O . ASN C 1 240 ? -51.981 38.220 -60.719 1.00 11.23 240 ASN C O 1
ATOM 6507 N N . ALA C 1 241 ? -52.961 40.239 -60.779 1.00 11.64 241 ALA C N 1
ATOM 6508 C CA . ALA C 1 241 ? -52.030 40.761 -61.777 1.00 12.20 241 ALA C CA 1
ATOM 6509 C C . ALA C 1 241 ? -50.609 40.849 -61.226 1.00 9.76 241 ALA C C 1
ATOM 6510 O O . ALA C 1 241 ? -49.655 40.582 -61.944 1.00 12.41 241 ALA C O 1
ATOM 6512 N N . ARG C 1 242 ? -50.482 41.214 -59.954 1.00 12.79 242 ARG C N 1
ATOM 6513 C CA . ARG C 1 242 ? -49.189 41.223 -59.272 1.00 12.02 242 ARG C CA 1
ATOM 6514 C C . ARG C 1 242 ? -48.563 39.832 -59.248 1.00 8.85 242 ARG C C 1
ATOM 6515 O O . ARG C 1 242 ? -47.351 39.682 -59.388 1.00 9.02 242 ARG C O 1
ATOM 6523 N N . ALA C 1 243 ? -49.396 38.824 -59.028 1.00 9.54 243 ALA C N 1
ATOM 6524 C CA . ALA C 1 243 ? -48.915 37.451 -58.975 1.00 8.99 243 ALA C CA 1
ATOM 6525 C C . ALA C 1 243 ? -48.376 37.062 -60.346 1.00 11.08 243 ALA C C 1
ATOM 6526 O O . ALA C 1 243 ? -47.315 36.454 -60.457 1.00 11.65 243 ALA C O 1
ATOM 6528 N N . LEU C 1 244 ? -49.099 37.455 -61.389 1.00 8.99 244 LEU C N 1
ATOM 6529 C CA . LEU C 1 244 ? -48.674 37.172 -62.745 1.00 8.50 244 LEU C CA 1
ATOM 6530 C C . LEU C 1 244 ? -47.348 37.861 -63.065 1.00 9.45 244 LEU C C 1
ATOM 6531 O O . LEU C 1 244 ? -46.485 37.268 -63.704 1.00 11.24 244 LEU C O 1
ATOM 6536 N N . ALA C 1 245 ? -47.173 39.092 -62.589 1.00 11.14 245 ALA C N 1
ATOM 6537 C CA . ALA C 1 245 ? -45.917 39.819 -62.790 1.00 9.87 245 ALA C CA 1
ATOM 6538 C C . ALA C 1 245 ? -44.757 39.164 -62.041 1.00 10.39 245 ALA C C 1
ATOM 6539 O O . ALA C 1 245 ? -43.648 39.092 -62.547 1.00 11.39 245 ALA C O 1
ATOM 6541 N N . ALA C 1 246 ? -45.017 38.693 -60.828 1.00 11.91 246 ALA C N 1
ATOM 6542 C CA . ALA C 1 246 ? -43.992 38.006 -60.059 1.00 8.71 246 ALA C CA 1
ATOM 6543 C C . ALA C 1 246 ? -43.501 36.776 -60.815 1.00 8.90 246 ALA C C 1
ATOM 6544 O O . ALA C 1 246 ? -42.303 36.519 -60.873 1.00 9.71 246 ALA C O 1
ATOM 6546 N N . LEU C 1 247 ? -44.435 36.040 -61.412 1.00 9.08 247 LEU C N 1
ATOM 6547 C CA . LEU C 1 247 ? -44.102 34.864 -62.203 1.00 8.50 247 LEU C CA 1
ATOM 6548 C C . LEU C 1 247 ? -43.168 35.190 -63.380 1.00 9.64 247 LEU C C 1
ATOM 6549 O O . LEU C 1 247 ? -42.177 34.498 -63.576 1.00 10.58 247 LEU C O 1
ATOM 6554 N N . ASP C 1 248 ? -43.482 36.236 -64.144 1.00 7.82 248 ASP C N 1
ATOM 6555 C CA . ASP C 1 248 ? -42.652 36.656 -65.274 1.00 9.50 248 ASP C CA 1
ATOM 6556 C C . ASP C 1 248 ? -41.242 37.077 -64.875 1.00 11.37 248 ASP C C 1
ATOM 6557 O O . ASP C 1 248 ? -40.337 37.080 -65.708 1.00 11.32 248 ASP C O 1
ATOM 6562 N N . ALA C 1 249 ? -41.058 37.427 -63.604 1.00 9.47 249 ALA C N 1
ATOM 6563 C CA . ALA C 1 249 ? -39.760 37.874 -63.119 1.00 8.94 249 ALA C CA 1
ATOM 6564 C C . ALA C 1 249 ? -39.056 36.892 -62.169 1.00 8.70 249 ALA C C 1
ATOM 6565 O O . ALA C 1 249 ? -38.144 37.287 -61.452 1.00 11.50 249 ALA C O 1
ATOM 6567 N N . LEU C 1 250 ? -39.461 35.628 -62.156 1.00 8.15 250 LEU C N 1
ATOM 6568 C CA . LEU C 1 250 ? -38.765 34.649 -61.311 1.00 8.76 250 LEU C CA 1
ATOM 6569 C C . LEU C 1 250 ? -37.282 34.620 -61.648 1.00 7.85 250 LEU C C 1
ATOM 6570 O O . LEU C 1 250 ? -36.919 34.639 -62.808 1.00 8.24 250 LEU C O 1
ATOM 6575 N N . PRO C 1 251 ? -36.425 34.618 -60.619 1.00 7.05 251 PRO C N 1
ATOM 6576 C CA . PRO C 1 251 ? -34.984 34.743 -60.821 1.00 7.79 251 PRO C CA 1
ATOM 6577 C C . PRO C 1 251 ? -34.373 33.488 -61.449 1.00 9.28 251 PRO C C 1
ATOM 6578 O O . PRO C 1 251 ? -33.379 33.567 -62.167 1.00 9.50 251 PRO C O 1
ATOM 6582 N N . THR C 1 252 ? -34.985 32.344 -61.186 1.00 8.69 252 THR C N 1
ATOM 6583 C CA . THR C 1 252 ? -34.584 31.097 -61.808 1.00 8.05 252 THR C CA 1
ATOM 6584 C C . THR C 1 252 ? -35.719 30.654 -62.695 1.00 9.63 252 THR C C 1
ATOM 6585 O O . THR C 1 252 ? -36.884 30.701 -62.288 1.00 9.13 252 THR C O 1
ATOM 6589 N N . ALA C 1 253 ? -35.382 30.243 -63.911 1.00 7.79 253 ALA C N 1
ATOM 6590 C CA . ALA C 1 253 ? -36.381 29.833 -64.871 1.00 8.42 253 ALA C CA 1
ATOM 6591 C C . ALA C 1 253 ? -37.292 28.723 -64.306 1.00 8.90 253 ALA C C 1
ATOM 6592 O O . ALA C 1 253 ? -36.830 27.784 -63.674 1.00 10.14 253 ALA C O 1
ATOM 6594 N N . TYR C 1 254 ? -38.584 28.857 -64.543 1.00 6.66 254 TYR C N 1
ATOM 6595 C CA . TYR C 1 254 ? -39.547 27.821 -64.224 1.00 8.95 254 TYR C CA 1
ATOM 6596 C C . TYR C 1 254 ? -40.317 27.455 -65.480 1.00 8.26 254 TYR C C 1
ATOM 6597 O O . TYR C 1 254 ? -41.012 28.290 -66.050 1.00 8.53 254 TYR C O 1
ATOM 6606 N N . ARG C 1 255 ? -40.168 26.213 -65.910 1.00 7.87 255 ARG C N 1
ATOM 6607 C CA . ARG C 1 255 ? -41.031 25.630 -66.930 1.00 8.26 255 ARG C CA 1
ATOM 6608 C C . ARG C 1 255 ? -41.573 24.308 -66.403 1.00 7.59 255 ARG C C 1
ATOM 6609 O O . ARG C 1 255 ? -40.826 23.486 -65.882 1.00 10.42 255 ARG C O 1
ATOM 6617 N N . MET C 1 256 ? -42.875 24.112 -66.536 1.00 8.08 256 MET C N 1
ATOM 6618 C CA . MET C 1 256 ? -43.509 22.875 -66.117 1.00 9.77 256 MET C CA 1
ATOM 6619 C C . MET C 1 256 ? -44.809 22.717 -66.888 1.00 8.17 256 MET C C 1
ATOM 6620 O O . MET C 1 256 ? -45.895 23.054 -66.405 1.00 8.85 256 MET C O 1
ATOM 6625 N N . SER C 1 257 ? -44.666 22.188 -68.096 1.00 8.84 257 SER C N 1
ATOM 6626 C CA . SER C 1 257 ? -45.737 22.109 -69.076 1.00 10.18 257 SER C CA 1
ATOM 6627 C C . SER C 1 257 ? -46.568 20.839 -68.938 1.00 10.04 257 SER C C 1
ATOM 6628 O O . SER C 1 257 ? -46.282 19.994 -68.099 1.00 11.24 257 SER C O 1
ATOM 6631 N N . ARG C 1 258 ? -47.589 20.718 -69.777 1.00 10.70 258 ARG C N 1
ATOM 6632 C CA . ARG C 1 258 ? -48.323 19.467 -69.897 1.00 11.68 258 ARG C CA 1
ATOM 6633 C C . ARG C 1 258 ? -47.365 18.336 -70.224 1.00 12.11 258 ARG C C 1
ATOM 6634 O O . ARG C 1 258 ? -47.462 17.253 -69.657 1.00 15.98 258 ARG C O 1
ATOM 6642 N N . ASP C 1 259 ? -46.425 18.593 -71.126 1.00 12.39 259 ASP C N 1
ATOM 6643 C CA . ASP C 1 259 ? -45.469 17.562 -71.482 1.00 11.19 259 ASP C CA 1
ATOM 6644 C C . ASP C 1 259 ? -44.567 17.233 -70.309 1.00 12.27 259 ASP C C 1
ATOM 6645 O O . ASP C 1 259 ? -44.213 16.080 -70.118 1.00 14.21 259 ASP C O 1
ATOM 6650 N N . ASP C 1 260 ? -44.187 18.243 -69.530 1.00 10.83 260 ASP C N 1
ATOM 6651 C CA . ASP C 1 260 ? -43.372 17.993 -68.351 1.00 11.14 260 ASP C CA 1
ATOM 6652 C C . ASP C 1 260 ? -44.147 17.136 -67.350 1.00 10.18 260 ASP C C 1
ATOM 6653 O O . ASP C 1 260 ? -43.586 16.243 -66.721 1.00 15.26 260 ASP C O 1
ATOM 6658 N N . ALA C 1 261 ? -45.438 17.408 -67.220 1.00 10.28 261 ALA C N 1
ATOM 6659 C CA . ALA C 1 261 ? -46.301 16.622 -66.346 1.00 11.77 261 ALA C CA 1
ATOM 6660 C C . ALA C 1 261 ? -46.285 15.141 -66.745 1.00 13.51 261 ALA C C 1
ATOM 6661 O O . ALA C 1 261 ? -46.162 14.271 -65.886 1.00 15.37 261 ALA C O 1
ATOM 6663 N N . LEU C 1 262 ? -46.397 14.868 -68.045 1.00 12.27 262 LEU C N 1
ATOM 6664 C CA . LEU C 1 262 ? -46.279 13.507 -68.569 1.00 14.24 262 LEU C CA 1
ATOM 6665 C C . LEU C 1 262 ? -44.934 12.863 -68.246 1.00 14.53 262 LEU C C 1
ATOM 6666 O O . LEU C 1 262 ? -44.881 11.732 -67.779 1.00 15.93 262 LEU C O 1
ATOM 6671 N N . GLN C 1 263 ? -43.850 13.584 -68.508 1.00 11.57 263 GLN C N 1
ATOM 6672 C CA . GLN C 1 263 ? -42.520 13.075 -68.207 1.00 13.37 263 GLN C CA 1
ATOM 6673 C C . GLN C 1 263 ? -42.329 12.831 -66.708 1.00 15.19 263 GLN C C 1
ATOM 6674 O O . GLN C 1 263 ? -41.502 12.016 -66.312 1.00 15.14 263 GLN C O 1
ATOM 6680 N N . ALA C 1 264 ? -43.082 13.546 -65.877 1.00 15.19 264 ALA C N 1
ATOM 6681 C CA . ALA C 1 264 ? -42.917 13.442 -64.431 1.00 13.94 264 ALA C CA 1
ATOM 6682 C C . ALA C 1 264 ? -43.642 12.223 -63.884 1.00 13.40 264 ALA C C 1
ATOM 6683 O O . ALA C 1 264 ? -43.338 11.753 -62.795 1.00 18.08 264 ALA C O 1
ATOM 6685 N N . GLY C 1 265 ? -44.591 11.701 -64.645 1.00 14.34 265 GLY C N 1
ATOM 6686 C CA . GLY C 1 265 ? -45.284 10.500 -64.230 1.00 12.90 265 GLY C CA 1
ATOM 6687 C C . GLY C 1 265 ? -46.792 10.543 -64.316 1.00 15.47 265 GLY C C 1
ATOM 6688 O O . GLY C 1 265 ? -47.441 9.516 -64.161 1.00 20.33 265 GLY C O 1
ATOM 6689 N N . LEU C 1 266 ? -47.360 11.719 -64.557 1.00 13.97 266 LEU C N 1
ATOM 6690 C CA . LEU C 1 266 ? -48.810 11.836 -64.697 1.00 14.38 266 LEU C CA 1
ATOM 6691 C C . LEU C 1 266 ? -49.277 11.342 -66.057 1.00 17.49 266 LEU C C 1
ATOM 6692 O O . LEU C 1 266 ? -48.558 11.453 -67.049 1.00 17.01 266 LEU C O 1
ATOM 6697 N N . SER C 1 267 ? -50.485 10.796 -66.098 1.00 16.65 267 SER C N 1
ATOM 6698 C CA . SER C 1 267 ? -51.167 10.537 -67.355 1.00 16.46 267 SER C CA 1
ATOM 6699 C C . SER C 1 267 ? -51.771 11.829 -67.875 1.00 17.58 267 SER C C 1
ATOM 6700 O O . SER C 1 267 ? -51.824 12.824 -67.165 1.00 18.46 267 SER C O 1
ATOM 6703 N N . GLU C 1 268 ? -52.239 11.809 -69.112 1.00 18.65 268 GLU C N 1
ATOM 6704 C CA . GLU C 1 268 ? -52.804 13.003 -69.714 1.00 21.08 268 GLU C CA 1
ATOM 6705 C C . GLU C 1 268 ? -54.095 13.407 -69.006 1.00 21.07 268 GLU C C 1
ATOM 6706 O O . GLU C 1 268 ? -54.328 14.587 -68.755 1.00 17.87 268 GLU C O 1
ATOM 6712 N N . ALA C 1 269 ? -54.925 12.422 -68.669 1.00 19.34 269 ALA C N 1
ATOM 6713 C CA . ALA C 1 269 ? -56.187 12.699 -67.996 1.00 17.77 269 ALA C CA 1
ATOM 6714 C C . ALA C 1 269 ? -55.955 13.242 -66.586 1.00 16.07 269 ALA C C 1
ATOM 6715 O O . ALA C 1 269 ? -56.694 14.103 -66.121 1.00 15.77 269 ALA C O 1
ATOM 6717 N N . GLN C 1 270 ? -54.940 12.730 -65.902 1.00 16.05 270 GLN C N 1
ATOM 6718 C CA . GLN C 1 270 ? -54.612 13.224 -64.571 1.00 15.38 270 GLN C CA 1
ATOM 6719 C C . GLN C 1 270 ? -54.136 14.680 -64.636 1.00 15.78 270 GLN C C 1
ATOM 6720 O O . GLN C 1 270 ? -54.426 15.474 -63.733 1.00 15.35 270 GLN C O 1
ATOM 6726 N N . THR C 1 271 ? -53.418 15.017 -65.709 1.00 14.22 271 THR C N 1
ATOM 6727 C CA . THR C 1 271 ? -52.962 16.382 -65.937 1.00 14.36 271 THR C CA 1
ATOM 6728 C C . THR C 1 271 ? -54.130 17.333 -66.211 1.00 14.55 271 THR C C 1
ATOM 6729 O O . THR C 1 271 ? -54.160 18.441 -65.680 1.00 11.41 271 THR C O 1
ATOM 6733 N N . ASP C 1 272 ? -55.091 16.898 -67.022 1.00 14.38 272 ASP C N 1
ATOM 6734 C CA . ASP C 1 272 ? -56.289 17.700 -67.258 1.00 14.61 272 ASP C CA 1
ATOM 6735 C C . ASP C 1 272 ? -57.010 18.029 -65.955 1.00 16.57 272 ASP C C 1
ATOM 6736 O O . ASP C 1 272 ? -57.483 19.148 -65.769 1.00 17.72 272 ASP C O 1
ATOM 6741 N N . GLU C 1 273 ? -57.099 17.039 -65.069 1.00 16.03 273 GLU C N 1
ATOM 6742 C CA . GLU C 1 273 ? -57.768 17.206 -63.787 1.00 14.08 273 GLU C CA 1
ATOM 6743 C C . GLU C 1 273 ? -56.999 18.178 -62.882 1.00 11.43 273 GLU C C 1
ATOM 6744 O O . GLU C 1 273 ? -57.585 19.063 -62.274 1.00 13.27 273 GLU C O 1
ATOM 6750 N N . LEU C 1 274 ? -55.684 18.002 -62.813 1.00 12.51 274 LEU C N 1
ATOM 6751 C CA . LEU C 1 274 ? -54.793 18.907 -62.085 1.00 11.27 274 LEU C CA 1
ATOM 6752 C C . LEU C 1 274 ? -54.973 20.358 -62.515 1.00 12.01 274 LEU C C 1
ATOM 6753 O O . LEU C 1 274 ? -54.974 21.264 -61.683 1.00 11.95 274 LEU C O 1
ATOM 6758 N N . ILE C 1 275 ? -55.134 20.569 -63.816 1.00 12.25 275 ILE C N 1
ATOM 6759 C CA . ILE C 1 275 ? -55.280 21.915 -64.342 1.00 13.21 275 ILE C CA 1
ATOM 6760 C C . ILE C 1 275 ? -56.530 22.558 -63.774 1.00 12.42 275 ILE C C 1
ATOM 6761 O O . ILE C 1 275 ? -56.496 23.707 -63.364 1.00 9.91 275 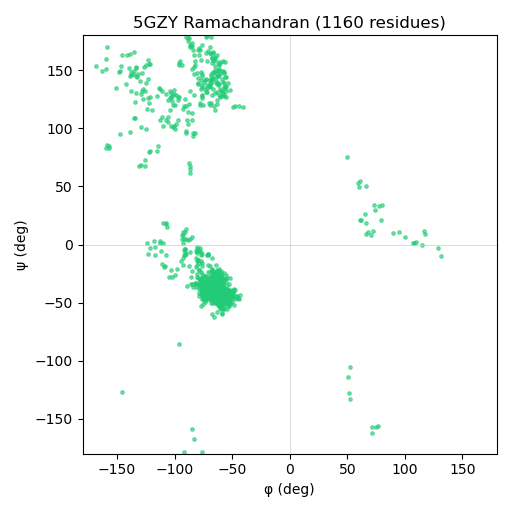ILE C O 1
ATOM 6766 N N . GLN C 1 276 ? -57.619 21.796 -63.714 1.00 11.16 276 GLN C N 1
ATOM 6767 C CA . GLN C 1 276 ? -58.837 22.288 -63.077 1.00 12.97 276 GLN C CA 1
ATOM 6768 C C . GLN C 1 276 ? -58.636 22.616 -61.594 1.00 11.33 276 GLN C C 1
ATOM 6769 O O . GLN C 1 276 ? -59.098 23.648 -61.105 1.00 11.24 276 GLN C O 1
ATOM 6775 N N . VAL C 1 277 ? -57.941 21.731 -60.890 1.00 10.36 277 VAL C N 1
ATOM 6776 C CA . VAL C 1 277 ? -57.724 21.900 -59.467 1.00 9.28 277 VAL C CA 1
ATOM 6777 C C . VAL C 1 277 ? -56.885 23.135 -59.177 1.00 9.94 277 VAL C C 1
ATOM 6778 O O . VAL C 1 277 ? -57.243 23.947 -58.329 1.00 11.48 277 VAL C O 1
ATOM 6782 N N . ILE C 1 278 ? -55.774 23.284 -59.885 1.00 7.92 278 ILE C N 1
ATOM 6783 C CA . ILE C 1 278 ? -54.902 24.410 -59.614 1.00 9.29 278 ILE C CA 1
ATOM 6784 C C . ILE C 1 278 ? -55.573 25.719 -60.020 1.00 9.95 278 ILE C C 1
ATOM 6785 O O . ILE C 1 278 ? -55.378 26.730 -59.364 1.00 10.74 278 ILE C O 1
ATOM 6790 N N . SER C 1 279 ? -56.387 25.697 -61.066 1.00 8.42 279 SER C N 1
ATOM 6791 C CA . SER C 1 279 ? -57.049 26.917 -61.499 1.00 9.59 279 SER C CA 1
ATOM 6792 C C . SER C 1 279 ? -57.976 27.450 -60.407 1.00 9.50 279 SER C C 1
ATOM 6793 O O . SER C 1 279 ? -58.017 28.644 -60.149 1.00 11.22 279 SER C O 1
ATOM 6796 N N . LEU C 1 280 ? -58.707 26.558 -59.763 1.00 9.09 280 LEU C N 1
ATOM 6797 C CA . LEU C 1 280 ? -59.612 26.979 -58.707 1.00 10.16 280 LEU C CA 1
ATOM 6798 C C . LEU C 1 280 ? -58.850 27.547 -57.506 1.00 9.69 280 LEU C C 1
ATOM 6799 O O . LEU C 1 280 ? -59.211 28.583 -56.978 1.00 9.51 280 LEU C O 1
ATOM 6804 N N . PHE C 1 281 ? -57.800 26.856 -57.079 1.00 9.70 281 PHE C N 1
ATOM 6805 C CA . PHE C 1 281 ? -56.983 27.350 -55.982 1.00 10.28 281 PHE C CA 1
ATOM 6806 C C . PHE C 1 281 ? -56.299 28.672 -56.297 1.00 8.36 281 PHE C C 1
ATOM 6807 O O . PHE C 1 281 ? -56.249 29.549 -55.460 1.00 12.39 281 PHE C O 1
ATOM 6815 N N . GLN C 1 282 ? -55.787 28.816 -57.514 1.00 12.28 282 GLN C N 1
ATOM 6816 C CA . GLN C 1 282 ? -55.095 30.042 -57.901 1.00 9.99 282 GLN C CA 1
ATOM 6817 C C . GLN C 1 282 ? -56.053 31.235 -57.853 1.00 10.61 282 GLN C C 1
ATOM 6818 O O . GLN C 1 282 ? -55.690 32.320 -57.409 1.00 9.76 282 GLN C O 1
ATOM 6824 N N . TRP C 1 283 ? -57.282 31.018 -58.297 1.00 9.57 283 TRP C N 1
ATOM 6825 C CA . TRP C 1 283 ? -58.314 32.041 -58.211 1.00 10.21 283 TRP C CA 1
ATOM 6826 C C . TRP C 1 283 ? -58.682 32.361 -56.760 1.00 10.21 283 TRP C C 1
ATOM 6827 O O . TRP C 1 283 ? -58.825 33.520 -56.392 1.00 10.82 283 TRP C O 1
ATOM 6838 N N . MET C 1 284 ? -58.833 31.318 -55.950 1.00 11.07 284 MET C N 1
ATOM 6839 C CA . MET C 1 284 ? -59.181 31.449 -54.539 1.00 9.65 284 MET C CA 1
ATOM 6840 C C . MET C 1 284 ? -58.184 32.347 -53.800 1.00 10.95 284 MET C C 1
ATOM 6841 O O . MET C 1 284 ? -58.563 33.172 -52.965 1.00 8.39 284 MET C O 1
ATOM 6846 N N . LEU C 1 285 ? -56.907 32.181 -54.129 1.00 9.33 285 LEU C N 1
ATOM 6847 C CA . LEU C 1 285 ? -55.829 32.785 -53.357 1.00 8.64 285 LEU C CA 1
ATOM 6848 C C . LEU C 1 285 ? -55.802 34.321 -53.397 1.00 9.20 285 LEU C C 1
ATOM 6849 O O . LEU C 1 285 ? -55.473 34.947 -52.397 1.00 10.62 285 LEU C O 1
ATOM 6854 N N . SER C 1 286 ? -56.156 34.935 -54.522 1.00 9.58 286 SER C N 1
ATOM 6855 C CA . SER C 1 286 ? -56.246 36.397 -54.552 1.00 11.05 286 SER C CA 1
ATOM 6856 C C . SER C 1 286 ? -57.298 36.882 -53.557 1.00 10.85 286 SER C C 1
ATOM 6857 O O . SER C 1 286 ? -57.104 37.884 -52.873 1.00 10.12 286 SER C O 1
ATOM 6860 N N . GLY C 1 287 ? -58.407 36.160 -53.480 1.00 8.66 287 GLY C N 1
ATOM 6861 C CA . GLY C 1 287 ? -59.459 36.500 -52.546 1.00 9.04 287 GLY C CA 1
ATOM 6862 C C . GLY C 1 287 ? -59.031 36.319 -51.099 1.00 9.27 287 GLY C C 1
ATOM 6863 O O . GLY C 1 287 ? -59.379 37.123 -50.241 1.00 8.65 287 GLY C O 1
ATOM 6864 N N . LEU C 1 288 ? -58.261 35.268 -50.833 1.00 10.66 288 LEU C N 1
ATOM 6865 C CA . LEU C 1 288 ? -57.879 34.932 -49.465 1.00 8.04 288 LEU C CA 1
ATOM 6866 C C . LEU C 1 288 ? -56.948 35.994 -48.894 1.00 7.85 288 LEU C C 1
ATOM 6867 O O . LEU C 1 288 ? -57.009 36.317 -47.712 1.00 11.02 288 LEU C O 1
ATOM 6872 N N . VAL C 1 289 ? -56.083 36.527 -49.741 1.00 6.87 289 VAL C N 1
ATOM 6873 C CA . VAL C 1 289 ? -55.171 37.579 -49.331 1.00 7.83 289 VAL C CA 1
ATOM 6874 C C . VAL C 1 289 ? -55.954 38.808 -48.863 1.00 9.62 289 VAL C C 1
ATOM 6875 O O . VAL C 1 289 ? -55.648 39.371 -47.819 1.00 8.40 289 VAL C O 1
ATOM 6879 N N . LEU C 1 290 ? -56.970 39.201 -49.630 1.00 7.36 290 LEU C N 1
ATOM 6880 C CA . LEU C 1 290 ? -57.814 40.334 -49.257 1.00 9.68 290 LEU C CA 1
ATOM 6881 C C . LEU C 1 290 ? -58.538 40.073 -47.937 1.00 6.88 290 LEU C C 1
ATOM 6882 O O . LEU C 1 290 ? -58.563 40.933 -47.059 1.00 10.71 290 LEU C O 1
ATOM 6887 N N . ASN C 1 291 ? -59.106 38.879 -47.805 1.00 8.60 291 ASN C N 1
ATOM 6888 C CA . ASN C 1 291 ? -59.840 38.488 -46.608 1.00 9.31 291 ASN C CA 1
ATOM 6889 C C . ASN C 1 291 ? -59.003 38.543 -45.334 1.00 9.47 291 ASN C C 1
ATOM 6890 O O . ASN C 1 291 ? -59.464 39.023 -44.304 1.00 10.00 291 ASN C O 1
ATOM 6895 N N . VAL C 1 292 ? -57.781 38.034 -45.399 1.00 9.02 292 VAL C N 1
ATOM 6896 C CA . VAL C 1 292 ? -56.926 38.013 -44.225 1.00 7.65 292 VAL C CA 1
ATOM 6897 C C . VAL C 1 292 ? -56.488 39.427 -43.874 1.00 9.55 292 VAL C C 1
ATOM 6898 O O . VAL C 1 292 ? -56.358 39.761 -42.697 1.00 11.09 292 VAL C O 1
ATOM 6902 N N . THR C 1 293 ? -56.270 40.250 -44.901 1.00 9.00 293 THR C N 1
ATOM 6903 C CA . THR C 1 293 ? -55.975 41.659 -44.701 1.00 9.51 293 THR C CA 1
ATOM 6904 C C . THR C 1 293 ? -57.122 42.316 -43.939 1.00 12.24 293 THR C C 1
ATOM 6905 O O . THR C 1 293 ? -56.897 43.074 -43.006 1.00 10.67 293 THR C O 1
ATOM 6909 N N . HIS C 1 294 ? -58.349 41.996 -44.334 1.00 10.86 294 HIS C N 1
ATOM 6910 C CA . HIS C 1 294 ? -59.535 42.531 -43.677 1.00 11.75 294 HIS C CA 1
ATOM 6911 C C . HIS C 1 294 ? -59.590 42.108 -42.203 1.00 12.59 294 HIS C C 1
ATOM 6912 O O . HIS C 1 294 ? -59.731 42.951 -41.322 1.00 11.91 294 HIS C O 1
ATOM 6919 N N . PHE C 1 295 ? -59.478 40.802 -41.945 1.00 13.05 295 PHE C N 1
ATOM 6920 C CA . PHE C 1 295 ? -59.405 40.279 -40.575 1.00 9.63 295 PHE C CA 1
ATOM 6921 C C . PHE C 1 295 ? -58.351 41.031 -39.764 1.00 10.52 295 PHE C C 1
ATOM 6922 O O . PHE C 1 295 ? -58.581 41.443 -38.631 1.00 10.94 295 PHE C O 1
ATOM 6930 N N . LYS C 1 296 ? -57.190 41.215 -40.372 1.00 8.93 296 LYS C N 1
ATOM 6931 C CA . LYS C 1 296 ? -56.056 41.791 -39.677 1.00 11.88 296 LYS C CA 1
ATOM 6932 C C . LYS C 1 296 ? -56.282 43.273 -39.345 1.00 13.26 296 LYS C C 1
ATOM 6933 O O . LYS C 1 296 ? -55.911 43.728 -38.263 1.00 12.80 296 LYS C O 1
ATOM 6939 N N . GLN C 1 297 ? -56.908 44.016 -40.254 1.00 11.74 297 GLN C N 1
ATOM 6940 C CA . GLN C 1 297 ? -57.222 45.411 -39.976 1.00 11.22 297 GLN C CA 1
ATOM 6941 C C . GLN C 1 297 ? -58.349 45.539 -38.933 1.00 13.75 297 GLN C C 1
ATOM 6942 O O . GLN C 1 297 ? -58.303 46.439 -38.103 1.00 16.62 297 GLN C O 1
ATOM 6948 N N . GLN C 1 298 ? -59.326 44.631 -38.941 1.00 12.04 298 GLN C N 1
ATOM 6949 C CA . GLN C 1 298 ? -60.305 44.559 -37.848 1.00 13.38 298 GLN C CA 1
ATOM 6950 C C . GLN C 1 298 ? -59.640 44.497 -36.476 1.00 15.02 298 GLN C C 1
ATOM 6951 O O . GLN C 1 298 ? -60.072 45.148 -35.529 1.00 20.67 298 GLN C O 1
ATOM 6957 N N . ALA C 1 299 ? -58.581 43.705 -36.386 1.00 13.02 299 ALA C N 1
ATOM 6958 C CA . ALA C 1 299 ? -57.991 43.344 -35.109 1.00 11.33 299 ALA C CA 1
ATOM 6959 C C . ALA C 1 299 ? -56.900 44.290 -34.638 1.00 13.91 299 ALA C C 1
ATOM 6960 O O . ALA C 1 299 ? -56.270 44.032 -33.623 1.00 20.95 299 ALA C O 1
ATOM 6962 N N . LEU C 1 300 ? -56.670 45.374 -35.370 1.00 13.36 300 LEU C N 1
ATOM 6963 C CA . LEU C 1 300 ? -55.610 46.325 -35.025 1.00 19.08 300 LEU C CA 1
ATOM 6964 C C . LEU C 1 300 ? -55.714 46.862 -33.598 1.00 22.24 300 LEU C C 1
ATOM 6965 O O . LEU C 1 300 ? -54.717 46.889 -32.869 1.00 30.48 300 LEU C O 1
ATOM 6970 N N . ILE D 1 8 ? -6.120 56.954 -49.039 1.00 28.37 8 ILE D N 1
ATOM 6971 C CA . ILE D 1 8 ? -5.920 55.719 -49.779 1.00 33.20 8 ILE D CA 1
ATOM 6972 C C . ILE D 1 8 ? -7.199 54.864 -49.760 1.00 30.10 8 ILE D C 1
ATOM 6973 O O . ILE D 1 8 ? -7.578 54.310 -50.789 1.00 36.33 8 ILE D O 1
ATOM 6978 N N . HIS D 1 9 ? -7.880 54.782 -48.617 1.00 30.17 9 HIS D N 1
ATOM 6979 C CA . HIS D 1 9 ? -9.156 54.056 -48.540 1.00 30.61 9 HIS D CA 1
ATOM 6980 C C . HIS D 1 9 ? -9.968 54.406 -47.289 1.00 23.55 9 HIS D C 1
ATOM 6981 O O . HIS D 1 9 ? -9.415 54.726 -46.249 1.00 22.68 9 HIS D O 1
ATOM 6988 N N . LEU D 1 10 ? -11.290 54.334 -47.421 1.00 23.62 10 LEU D N 1
ATOM 6989 C CA . LEU D 1 10 ? -12.219 54.623 -46.339 1.00 20.52 10 LEU D CA 1
ATOM 6990 C C . LEU D 1 10 ? -11.965 53.756 -45.112 1.00 22.42 10 LEU D C 1
ATOM 6991 O O . LEU D 1 10 ? -11.903 52.532 -45.217 1.00 20.23 10 LEU D O 1
ATOM 6996 N N . GLN D 1 11 ? -11.825 54.384 -43.949 1.00 22.24 11 GLN D N 1
ATOM 6997 C CA . GLN D 1 11 ? -11.750 53.617 -42.714 1.00 17.87 11 GLN D CA 1
ATOM 6998 C C . GLN D 1 11 ? -12.487 54.310 -41.573 1.00 16.02 11 GLN D C 1
ATOM 6999 O O . GLN D 1 11 ? -12.430 55.531 -41.417 1.00 17.33 11 GLN D O 1
ATOM 7005 N N . LEU D 1 12 ? -13.210 53.499 -40.809 1.00 16.64 12 LEU D N 1
ATOM 7006 C CA . LEU D 1 12 ? -14.073 53.954 -39.731 1.00 12.59 12 LEU D CA 1
ATOM 7007 C C . LEU D 1 12 ? -13.274 54.032 -38.449 1.00 14.99 12 LEU D C 1
ATOM 7008 O O . LEU D 1 12 ? -12.835 53.004 -37.931 1.00 23.86 12 LEU D O 1
ATOM 7013 N N . PRO D 1 13 ? -13.080 55.246 -37.926 1.00 12.30 13 PRO D N 1
ATOM 7014 C CA . PRO D 1 13 ? -12.307 55.404 -36.696 1.00 12.40 13 PRO D CA 1
ATOM 7015 C C . PRO D 1 13 ? -13.010 54.794 -35.477 1.00 14.04 13 PRO D C 1
ATOM 7016 O O . PRO D 1 13 ? -14.203 54.999 -35.269 1.00 13.83 13 PRO D O 1
ATOM 7020 N N . ARG D 1 14 ? -12.255 54.042 -34.690 1.00 12.62 14 ARG D N 1
ATOM 7021 C CA . ARG D 1 14 ? -12.741 53.493 -33.443 1.00 12.92 14 ARG D CA 1
ATOM 7022 C C . ARG D 1 14 ? -12.772 54.584 -32.386 1.00 17.41 14 ARG D C 1
ATOM 7023 O O . ARG D 1 14 ? -11.776 55.255 -32.165 1.00 20.46 14 ARG D O 1
ATOM 7031 N N . PRO D 1 15 ? -13.928 54.778 -31.740 1.00 18.93 15 PRO D N 1
ATOM 7032 C CA . PRO D 1 15 ? -14.053 55.828 -30.728 1.00 18.14 15 PRO D CA 1
ATOM 7033 C C . PRO D 1 15 ? -13.242 55.520 -29.480 1.00 23.35 15 PRO D C 1
ATOM 7034 O O . PRO D 1 15 ? -12.724 54.417 -29.342 1.00 24.25 15 PRO D O 1
ATOM 7038 N N . VAL D 1 16 ? -13.122 56.495 -28.587 1.00 27.26 16 VAL D N 1
ATOM 7039 C CA . VAL D 1 16 ? -12.488 56.245 -27.307 1.00 27.93 16 VAL D CA 1
ATOM 7040 C C . VAL D 1 16 ? -13.542 55.823 -26.303 1.00 24.86 16 VAL D C 1
ATOM 7041 O O . VAL D 1 16 ? -14.544 56.507 -26.122 1.00 27.18 16 VAL D O 1
ATOM 7045 N N . CYS D 1 17 ? -13.332 54.673 -25.678 1.00 23.56 17 CYS D N 1
ATOM 7046 C CA . CYS D 1 17 ? -14.207 54.241 -24.600 1.00 27.86 17 CYS D CA 1
ATOM 7047 C C . CYS D 1 17 ? -13.377 53.728 -23.432 1.00 32.20 17 CYS D C 1
ATOM 7048 O O . CYS D 1 17 ? -12.774 52.658 -23.507 1.00 34.63 17 CYS D O 1
ATOM 7051 N N . GLU D 1 18 ? -13.349 54.497 -22.353 1.00 28.20 18 GLU D N 1
ATOM 7052 C CA . GLU D 1 18 ? -12.693 54.052 -21.138 1.00 31.61 18 GLU D CA 1
ATOM 7053 C C . GLU D 1 18 ? -13.737 53.776 -20.070 1.00 30.43 18 GLU D C 1
ATOM 7054 O O . GLU D 1 18 ? -13.415 53.393 -18.952 1.00 33.73 18 GLU D O 1
ATOM 7060 N N . ALA D 1 19 ? -14.998 53.960 -20.439 1.00 28.06 19 ALA D N 1
ATOM 7061 C CA . ALA D 1 19 ? -16.108 53.651 -19.556 1.00 23.93 19 ALA D CA 1
ATOM 7062 C C . ALA D 1 19 ? -16.301 52.145 -19.418 1.00 24.65 19 ALA D C 1
ATOM 7063 O O . ALA D 1 19 ? -16.134 51.395 -20.377 1.00 21.09 19 ALA D O 1
ATOM 7065 N N . ILE D 1 20 ? -16.656 51.706 -18.219 1.00 20.60 20 ILE D N 1
ATOM 7066 C CA . ILE D 1 20 ? -16.919 50.299 -17.991 1.00 20.64 20 ILE D CA 1
ATOM 7067 C C . ILE D 1 20 ? -18.284 49.930 -18.571 1.00 16.95 20 ILE D C 1
ATOM 7068 O O . ILE D 1 20 ? -19.261 50.656 -18.433 1.00 17.15 20 ILE D O 1
ATOM 7073 N N . ILE D 1 21 ? -18.321 48.802 -19.257 1.00 18.15 21 ILE D N 1
ATOM 7074 C CA . ILE D 1 21 ? -19.537 48.307 -19.872 1.00 14.90 21 ILE D CA 1
ATOM 7075 C C . ILE D 1 21 ? -20.181 47.282 -18.944 1.00 13.62 21 ILE D C 1
ATOM 7076 O O . ILE D 1 21 ? -19.526 46.339 -18.511 1.00 17.90 21 ILE D O 1
ATOM 7081 N N . ARG D 1 22 ? -21.453 47.476 -18.617 1.00 12.75 22 ARG D N 1
ATOM 7082 C CA . ARG D 1 22 ? -22.102 46.640 -17.606 1.00 12.59 22 ARG D CA 1
ATOM 7083 C C . ARG D 1 22 ? -23.394 45.984 -18.103 1.00 9.16 22 ARG D C 1
ATOM 7084 O O . ARG D 1 22 ? -24.474 46.288 -17.615 1.00 10.53 22 ARG D O 1
ATOM 7092 N N . PRO D 1 23 ? -23.279 45.055 -19.058 1.00 11.35 23 PRO D N 1
ATOM 7093 C CA . PRO D 1 23 ? -24.478 44.489 -19.684 1.00 10.08 23 PRO D CA 1
ATOM 7094 C C . PRO D 1 23 ? -25.345 43.712 -18.686 1.00 9.23 23 PRO D C 1
ATOM 7095 O O . PRO D 1 23 ? -24.818 42.998 -17.844 1.00 10.94 23 PRO D O 1
ATOM 7099 N N . VAL D 1 24 ? -26.655 43.870 -18.774 1.00 7.55 24 VAL D N 1
ATOM 7100 C CA . VAL D 1 24 ? -27.560 43.039 -17.992 1.00 8.94 24 VAL D CA 1
ATOM 7101 C C . VAL D 1 24 ? -28.077 41.918 -18.878 1.00 8.66 24 VAL D C 1
ATOM 7102 O O . VAL D 1 24 ? -28.925 42.153 -19.727 1.00 8.89 24 VAL D O 1
ATOM 7106 N N . PRO D 1 25 ? -27.546 40.695 -18.698 1.00 8.78 25 PRO D N 1
ATOM 7107 C CA . PRO D 1 25 ? -27.931 39.576 -19.564 1.00 10.16 25 PRO D CA 1
ATOM 7108 C C . PRO D 1 25 ? -29.341 39.093 -19.280 1.00 9.95 25 PRO D C 1
ATOM 7109 O O . PRO D 1 25 ? -29.857 39.325 -18.190 1.00 10.26 25 PRO D O 1
ATOM 7113 N N . GLU D 1 26 ? -29.948 38.424 -20.251 1.00 7.54 26 GLU D N 1
ATOM 7114 C CA . GLU D 1 26 ? -31.331 38.001 -20.112 1.00 7.15 26 GLU D CA 1
ATOM 7115 C C . GLU D 1 26 ? -31.511 37.066 -18.923 1.00 12.43 26 GLU D C 1
ATOM 7116 O O . GLU D 1 26 ? -32.543 37.102 -18.273 1.00 11.84 26 GLU D O 1
ATOM 7122 N N . HIS D 1 27 ? -30.504 36.258 -18.607 1.00 9.04 27 HIS D N 1
ATOM 7123 C CA . HIS D 1 27 ? -30.652 35.319 -17.505 1.00 9.65 27 HIS D CA 1
ATOM 7124 C C . HIS D 1 27 ? -30.548 36.002 -16.127 1.00 13.86 27 HIS D C 1
ATOM 7125 O O . HIS D 1 27 ? -30.829 35.372 -15.113 1.00 15.18 27 HIS D O 1
ATOM 7132 N N . ARG D 1 28 ? -30.175 37.283 -16.092 1.00 12.75 28 ARG D N 1
ATOM 7133 C CA . ARG D 1 28 ? -30.122 38.026 -14.829 1.00 10.95 28 ARG D CA 1
ATOM 7134 C C . ARG D 1 28 ? -31.185 39.119 -14.704 1.00 10.89 28 ARG D C 1
ATOM 7135 O O . ARG D 1 28 ? -31.446 39.592 -13.611 1.00 15.03 28 ARG D O 1
ATOM 7143 N N . ALA D 1 29 ? -31.793 39.522 -15.814 1.00 10.45 29 ALA D N 1
ATOM 7144 C CA . ALA D 1 29 ? -32.727 40.641 -15.815 1.00 9.41 29 ALA D CA 1
ATOM 7145 C C . ALA D 1 29 ? -33.934 40.407 -14.914 1.00 13.58 29 ALA D C 1
ATOM 7146 O O . ALA D 1 29 ? -34.545 39.349 -14.960 1.00 18.12 29 ALA D O 1
ATOM 7148 N N . ASP D 1 30 ? -34.287 41.402 -14.107 1.00 12.51 30 ASP D N 1
ATOM 7149 C CA . ASP D 1 30 ? -35.439 41.268 -13.233 1.00 13.85 30 ASP D CA 1
ATOM 7150 C C . ASP D 1 30 ? -36.716 41.329 -14.057 1.00 14.45 30 ASP D C 1
ATOM 7151 O O . ASP D 1 30 ? -36.674 41.503 -15.270 1.00 16.61 30 ASP D O 1
ATOM 7156 N N . GLN D 1 31 ? -37.847 41.185 -13.381 1.00 14.97 31 GLN D N 1
ATOM 7157 C CA . GLN D 1 31 ? -39.167 41.151 -14.007 1.00 17.33 31 GLN D CA 1
ATOM 7158 C C . GLN D 1 31 ? -39.447 42.339 -14.934 1.00 14.27 31 GLN D C 1
ATOM 7159 O O . GLN D 1 31 ? -39.876 42.170 -16.070 1.00 13.78 31 GLN D O 1
ATOM 7165 N N . GLU D 1 32 ? -39.211 43.539 -14.425 1.00 13.50 32 GLU D N 1
ATOM 7166 C CA . GLU D 1 32 ? -39.509 44.759 -15.161 1.00 15.95 32 GLU D CA 1
ATOM 7167 C C . GLU D 1 32 ? -38.623 44.921 -16.399 1.00 15.55 32 GLU D C 1
ATOM 7168 O O . GLU D 1 32 ? -39.105 45.302 -17.464 1.00 14.49 32 GLU D O 1
ATOM 7174 N N . LEU D 1 33 ? -37.334 44.632 -16.264 1.00 11.99 33 LEU D N 1
ATOM 7175 C CA . LEU D 1 33 ? -36.440 44.736 -17.404 1.00 11.70 33 LEU D CA 1
ATOM 7176 C C . LEU D 1 33 ? -36.789 43.661 -18.429 1.00 10.64 33 LEU D C 1
ATOM 7177 O O . LEU D 1 33 ? -36.773 43.914 -19.627 1.00 10.07 33 LEU D O 1
ATOM 7182 N N . SER D 1 34 ? -37.144 42.476 -17.946 1.00 11.40 34 SER D N 1
ATOM 7183 C CA . SER D 1 34 ? -37.475 41.359 -18.821 1.00 11.61 34 SER D CA 1
ATOM 7184 C C . SER D 1 34 ? -38.675 41.648 -19.709 1.00 11.02 34 SER D C 1
ATOM 7185 O O . SER D 1 34 ? -38.762 41.126 -20.808 1.00 11.58 34 SER D O 1
ATOM 7188 N N . GLU D 1 35 ? -39.590 42.487 -19.238 1.00 14.18 35 GLU D N 1
ATOM 7189 C CA . GLU D 1 35 ? -40.736 42.889 -20.044 1.00 12.91 35 GLU D CA 1
ATOM 7190 C C . GLU D 1 35 ? -40.313 43.771 -21.217 1.00 13.24 35 GLU D C 1
ATOM 7191 O O . GLU D 1 35 ? -40.801 43.609 -22.333 1.00 16.86 35 GLU D O 1
ATOM 7197 N N . ILE D 1 36 ? -39.411 44.712 -20.956 1.00 11.18 36 ILE D N 1
ATOM 7198 C CA . ILE D 1 36 ? -38.876 45.555 -22.013 1.00 10.79 36 ILE D CA 1
ATOM 7199 C C . ILE D 1 36 ? -38.111 44.693 -23.024 1.00 10.17 36 ILE D C 1
ATOM 7200 O O . ILE D 1 36 ? -38.317 44.819 -24.229 1.00 11.81 36 ILE D O 1
ATOM 7205 N N . TYR D 1 37 ? -37.253 43.815 -22.512 1.00 8.57 37 TYR D N 1
ATOM 7206 C CA . TYR D 1 37 ? -36.533 42.831 -23.317 1.00 8.90 37 TYR D CA 1
ATOM 7207 C C . TYR D 1 37 ? -37.456 42.012 -24.208 1.00 11.33 37 TYR D C 1
ATOM 7208 O O . TYR D 1 37 ? -37.137 41.751 -25.371 1.00 9.67 37 TYR D O 1
ATOM 7217 N N . ARG D 1 38 ? -38.602 41.616 -23.667 1.00 10.86 38 ARG D N 1
ATOM 7218 C CA . ARG D 1 38 ? -39.538 40.812 -24.431 1.00 10.63 38 ARG D CA 1
ATOM 7219 C C . ARG D 1 38 ? -40.132 41.637 -25.568 1.00 12.93 38 ARG D C 1
ATOM 7220 O O . ARG D 1 38 ? -40.242 41.161 -26.702 1.00 11.83 38 ARG D O 1
ATOM 7228 N N . ASP D 1 39 ? -40.509 42.876 -25.266 1.00 10.38 39 ASP D N 1
ATOM 7229 C CA . ASP D 1 39 ? -41.075 43.758 -26.284 1.00 12.53 39 ASP D CA 1
ATOM 7230 C C . ASP D 1 39 ? -40.069 44.044 -27.413 1.00 9.87 39 ASP D C 1
ATOM 7231 O O . ASP D 1 39 ? -40.430 44.074 -28.574 1.00 11.86 39 ASP D O 1
ATOM 7236 N N . LEU D 1 40 ? -38.808 44.227 -27.046 1.00 11.23 40 LEU D N 1
ATOM 7237 C CA . LEU D 1 40 ? -37.728 44.479 -27.997 1.00 11.61 40 LEU D CA 1
ATOM 7238 C C . LEU D 1 40 ? -37.580 43.325 -28.978 1.00 11.19 40 LEU D C 1
ATOM 7239 O O . LEU D 1 40 ? -37.533 43.533 -30.193 1.00 10.36 40 LEU D O 1
ATOM 7244 N N . LYS D 1 41 ? -37.517 42.115 -28.435 1.00 8.70 41 LYS D N 1
ATOM 7245 C CA . LYS D 1 41 ? -37.403 40.901 -29.232 1.00 9.47 41 LYS D CA 1
ATOM 7246 C C . LYS D 1 41 ? -38.625 40.683 -30.125 1.00 10.42 41 LYS D C 1
ATOM 7247 O O . LYS D 1 41 ? -38.496 40.297 -31.286 1.00 10.44 41 LYS D O 1
ATOM 7253 N N . ALA D 1 42 ? -39.804 40.926 -29.573 1.00 9.69 42 ALA D N 1
ATOM 7254 C CA . ALA D 1 42 ? -41.038 40.741 -30.311 1.00 11.61 42 ALA D CA 1
ATOM 7255 C C . ALA D 1 42 ? -41.125 41.742 -31.466 1.00 11.61 42 ALA D C 1
ATOM 7256 O O . ALA D 1 42 ? -41.608 41.408 -32.538 1.00 12.70 42 ALA D O 1
ATOM 7258 N N . THR D 1 43 ? -40.631 42.957 -31.240 1.00 12.11 43 THR D N 1
ATOM 7259 C CA . THR D 1 43 ? -40.710 44.028 -32.237 1.00 10.39 43 THR D CA 1
ATOM 7260 C C . THR D 1 43 ? -39.646 43.875 -33.319 1.00 8.89 43 THR D C 1
ATOM 7261 O O . THR D 1 43 ? -39.928 44.085 -34.483 1.00 9.80 43 THR D O 1
ATOM 7265 N N . PHE D 1 44 ? -38.430 43.510 -32.920 1.00 11.53 44 PHE D N 1
ATOM 7266 C CA . PHE D 1 44 ? -37.350 43.232 -33.865 1.00 7.00 44 PHE D CA 1
ATOM 7267 C C . PHE D 1 44 ? -37.585 41.905 -34.557 1.00 7.27 44 PHE D C 1
ATOM 7268 O O . PHE D 1 44 ? -37.139 41.688 -35.670 1.00 8.29 44 PHE D O 1
ATOM 7276 N N . GLY D 1 45 ? -38.287 41.008 -33.879 1.00 10.30 45 GLY D N 1
ATOM 7277 C CA . GLY D 1 45 ? -38.557 39.692 -34.420 1.00 11.71 45 GLY D CA 1
ATOM 7278 C C . GLY D 1 45 ? -37.380 38.750 -34.271 1.00 10.73 45 GLY D C 1
ATOM 7279 O O . GLY D 1 45 ? -37.151 37.908 -35.132 1.00 11.76 45 GLY D O 1
ATOM 7280 N N . VAL D 1 46 ? -36.630 38.910 -33.181 1.00 10.25 46 VAL D N 1
ATOM 7281 C CA . VAL D 1 46 ? -35.413 38.136 -32.943 1.00 9.59 46 VAL D CA 1
ATOM 7282 C C . VAL D 1 46 ? -35.437 37.434 -31.580 1.00 10.11 46 VAL D C 1
ATOM 7283 O O . VAL D 1 46 ? -36.096 37.894 -30.662 1.00 9.85 46 VAL D O 1
ATOM 7287 N N . PRO D 1 47 ? -34.714 36.307 -31.454 1.00 11.35 47 PRO D N 1
ATOM 7288 C CA . PRO D 1 47 ? -34.787 35.476 -30.249 1.00 8.81 47 PRO D CA 1
ATOM 7289 C C . PRO D 1 47 ? -33.773 35.812 -29.160 1.00 9.68 47 PRO D C 1
ATOM 7290 O O . PRO D 1 47 ? -33.614 35.042 -28.213 1.00 7.97 47 PRO D O 1
ATOM 7294 N N . TRP D 1 48 ? -33.088 36.933 -29.289 1.00 6.22 48 TRP D N 1
ATOM 7295 C CA . TRP D 1 48 ? -32.078 37.292 -28.312 1.00 8.61 48 TRP D CA 1
ATOM 7296 C C . TRP D 1 48 ? -31.958 38.799 -28.132 1.00 9.54 48 TRP D C 1
ATOM 7297 O O . TRP D 1 48 ? -32.174 39.571 -29.074 1.00 10.38 48 TRP D O 1
ATOM 7308 N N . VAL D 1 49 ? -31.616 39.210 -26.916 1.00 6.95 49 VAL D N 1
ATOM 7309 C CA . VAL D 1 49 ? -31.358 40.606 -26.625 1.00 8.63 49 VAL D CA 1
ATOM 7310 C C . VAL D 1 49 ? -29.879 40.908 -26.841 1.00 8.81 49 VAL D C 1
ATOM 7311 O O . VAL D 1 49 ? -29.022 40.313 -26.198 1.00 8.15 49 VAL D O 1
ATOM 7315 N N . GLY D 1 50 ? -29.591 41.820 -27.761 1.00 9.16 50 GLY D N 1
ATOM 7316 C CA . GLY D 1 50 ? -28.230 42.222 -28.050 1.00 8.00 50 GLY D CA 1
ATOM 7317 C C . GLY D 1 50 ? -27.427 42.751 -26.877 1.00 8.10 50 GLY D C 1
ATOM 7318 O O . GLY D 1 50 ? -27.972 43.360 -25.972 1.00 9.21 50 GLY D O 1
ATOM 7319 N N . VAL D 1 51 ? -26.122 42.518 -26.899 1.00 8.40 51 VAL D N 1
ATOM 7320 C CA . VAL D 1 51 ? -25.261 43.033 -25.848 1.00 8.15 51 VAL D CA 1
ATOM 7321 C C . VAL D 1 51 ? -25.263 44.564 -25.844 1.00 7.97 51 VAL D C 1
ATOM 7322 O O . VAL D 1 51 ? -25.137 45.177 -24.790 1.00 10.73 51 VAL D O 1
ATOM 7326 N N . ILE D 1 52 ? -25.447 45.170 -27.011 1.00 8.31 52 ILE D N 1
ATOM 7327 C CA . ILE D 1 52 ? -25.655 46.609 -27.117 1.00 8.22 52 ILE D CA 1
ATOM 7328 C C . ILE D 1 52 ? -26.813 47.048 -26.235 1.00 7.46 52 ILE D C 1
ATOM 7329 O O . ILE D 1 52 ? -26.675 47.987 -25.468 1.00 8.73 52 ILE D O 1
ATOM 7334 N N . THR D 1 53 ? -27.940 46.363 -26.339 1.00 7.39 53 THR D N 1
ATOM 7335 C CA . THR D 1 53 ? -29.115 46.770 -25.611 1.00 6.95 53 THR D CA 1
ATOM 7336 C C . THR D 1 53 ? -28.974 46.343 -24.156 1.00 8.23 53 THR D C 1
ATOM 7337 O O . THR D 1 53 ? -29.527 46.991 -23.275 1.00 8.96 53 THR D O 1
ATOM 7341 N N . GLN D 1 54 ? -28.239 45.262 -23.903 1.00 6.67 54 GLN D N 1
ATOM 7342 C CA . GLN D 1 54 ? -27.930 44.867 -22.527 1.00 6.44 54 GLN D CA 1
ATOM 7343 C C . GLN D 1 54 ? -27.114 45.918 -21.786 1.00 6.07 54 GLN D C 1
ATOM 7344 O O . GLN D 1 54 ? -27.300 46.135 -20.596 1.00 7.00 54 GLN D O 1
ATOM 7350 N N . ALA D 1 55 ? -26.181 46.543 -22.492 1.00 7.50 55 ALA D N 1
ATOM 7351 C CA . ALA D 1 55 ? -25.300 47.527 -21.881 1.00 8.36 55 ALA D CA 1
ATOM 7352 C C . ALA D 1 55 ? -26.036 48.839 -21.652 1.00 8.64 55 ALA D C 1
ATOM 7353 O O . ALA D 1 55 ? -25.843 49.493 -20.631 1.00 8.19 55 ALA D O 1
ATOM 7355 N N . VAL D 1 56 ? -26.891 49.212 -22.600 1.00 8.05 56 VAL D N 1
ATOM 7356 C CA . VAL D 1 56 ? -27.710 50.412 -22.457 1.00 6.71 56 VAL D CA 1
ATOM 7357 C C . VAL D 1 56 ? -28.707 50.234 -21.303 1.00 7.66 56 VAL D C 1
ATOM 7358 O O . VAL D 1 56 ? -29.004 51.183 -20.571 1.00 10.06 56 VAL D O 1
ATOM 7362 N N . ALA D 1 57 ? -29.201 49.010 -21.132 1.00 8.83 57 ALA D N 1
ATOM 7363 C CA . ALA D 1 57 ? -30.165 48.699 -20.074 1.00 10.90 57 ALA D CA 1
ATOM 7364 C C . ALA D 1 57 ? -29.625 48.976 -18.664 1.00 8.96 57 ALA D C 1
ATOM 7365 O O . ALA D 1 57 ? -30.396 49.188 -17.744 1.00 10.10 57 ALA D O 1
ATOM 7367 N N . TYR D 1 58 ? -28.308 48.963 -18.497 1.00 12.15 58 TYR D N 1
ATOM 7368 C CA . TYR D 1 58 ? -27.719 49.371 -17.227 1.00 10.18 58 TYR D CA 1
ATOM 7369 C C . TYR D 1 58 ? -28.229 50.764 -16.821 1.00 11.29 58 TYR D C 1
ATOM 7370 O O . TYR D 1 58 ? -28.548 51.004 -15.664 1.00 13.29 58 TYR D O 1
ATOM 7379 N N . TYR D 1 59 ? -28.319 51.664 -17.792 1.00 9.48 59 TYR D N 1
ATOM 7380 C CA . TYR D 1 59 ? -28.918 52.976 -17.583 1.00 9.61 59 TYR D CA 1
ATOM 7381 C C . TYR D 1 59 ? -30.421 52.853 -17.827 1.00 9.88 59 TYR D C 1
ATOM 7382 O O . TYR D 1 59 ? -30.947 53.356 -18.819 1.00 10.76 59 TYR D O 1
ATOM 7391 N N . ARG D 1 60 ? -31.108 52.168 -16.920 1.00 9.04 60 ARG D N 1
ATOM 7392 C CA . ARG D 1 60 ? -32.436 51.650 -17.229 1.00 10.85 60 ARG D CA 1
ATOM 7393 C C . ARG D 1 60 ? -33.489 52.697 -17.610 1.00 10.50 60 ARG D C 1
ATOM 7394 O O . ARG D 1 60 ? -34.242 52.463 -18.549 1.00 11.83 60 ARG D O 1
ATOM 7402 N N . PRO D 1 61 ? -33.568 53.830 -16.888 1.00 10.01 61 PRO D N 1
ATOM 7403 C CA . PRO D 1 61 ? -34.615 54.759 -17.338 1.00 11.21 61 PRO D CA 1
ATOM 7404 C C . PRO D 1 61 ? -34.347 55.339 -18.736 1.00 10.95 61 PRO D C 1
ATOM 7405 O O . PRO D 1 61 ? -35.298 55.597 -19.465 1.00 10.61 61 PRO D O 1
ATOM 7409 N N . PHE D 1 62 ? -33.083 55.526 -19.098 1.00 9.30 62 PHE D N 1
ATOM 7410 C CA . PHE D 1 62 ? -32.759 55.947 -20.450 1.00 10.04 62 PHE D CA 1
ATOM 7411 C C . PHE D 1 62 ? -33.179 54.856 -21.441 1.00 10.17 62 PHE D C 1
ATOM 7412 O O . PHE D 1 62 ? -33.851 55.144 -22.419 1.00 12.23 62 PHE D O 1
ATOM 7420 N N . PHE D 1 63 ? -32.777 53.614 -21.179 1.00 8.94 63 PHE D N 1
ATOM 7421 C CA . PHE D 1 63 ? -33.094 52.486 -22.061 1.00 9.77 63 PHE D CA 1
ATOM 7422 C C . PHE D 1 63 ? -34.594 52.346 -22.281 1.00 8.53 63 PHE D C 1
ATOM 7423 O O . PHE D 1 63 ? -35.031 52.219 -23.408 1.00 9.71 63 PHE D O 1
ATOM 7431 N N . ALA D 1 64 ? -35.375 52.389 -21.209 1.00 7.84 64 ALA D N 1
ATOM 7432 C CA . ALA D 1 64 ? -36.827 52.324 -21.334 1.00 9.71 64 ALA D CA 1
ATOM 7433 C C . ALA D 1 64 ? -37.415 53.466 -22.191 1.00 11.37 64 ALA D C 1
ATOM 7434 O O . ALA D 1 64 ? -38.334 53.233 -22.980 1.00 12.12 64 ALA D O 1
ATOM 7436 N N . GLU D 1 65 ? -36.907 54.689 -22.031 1.00 9.43 65 GLU D N 1
ATOM 7437 C CA . GLU D 1 65 ? -37.475 55.834 -22.755 1.00 8.78 65 GLU D CA 1
ATOM 7438 C C . GLU D 1 65 ? -36.984 55.862 -24.201 1.00 8.31 65 GLU D C 1
ATOM 7439 O O . GLU D 1 65 ? -37.747 56.160 -25.103 1.00 9.00 65 GLU D O 1
ATOM 7445 N N . ALA D 1 66 ? -35.718 55.521 -24.416 1.00 9.92 66 ALA D N 1
ATOM 7446 C CA . ALA D 1 66 ? -35.184 55.403 -25.763 1.00 9.23 66 ALA D CA 1
ATOM 7447 C C . ALA D 1 66 ? -35.917 54.324 -26.564 1.00 9.43 66 ALA D C 1
ATOM 7448 O O . ALA D 1 66 ? -36.253 54.543 -27.712 1.00 10.01 66 ALA D O 1
ATOM 7450 N N . TRP D 1 67 ? -36.176 53.172 -25.958 1.00 8.84 67 TRP D N 1
ATOM 7451 C CA . TRP D 1 67 ? -36.903 52.115 -26.664 1.00 8.48 67 TRP D CA 1
ATOM 7452 C C . TRP D 1 67 ? -38.325 52.562 -26.979 1.00 9.71 67 TRP D C 1
ATOM 7453 O O . TRP D 1 67 ? -38.821 52.346 -28.084 1.00 9.01 67 TRP D O 1
ATOM 7464 N N . ARG D 1 68 ? -38.968 53.193 -26.000 1.00 8.34 68 ARG D N 1
ATOM 7465 C CA . ARG D 1 68 ? -40.296 53.754 -26.187 1.00 9.57 68 ARG D CA 1
ATOM 7466 C C . ARG D 1 68 ? -40.358 54.700 -27.393 1.00 9.08 68 ARG D C 1
ATOM 7467 O O . ARG D 1 68 ? -41.311 54.660 -28.150 1.00 14.41 68 ARG D O 1
ATOM 7475 N N . ARG D 1 69 ? -39.336 55.525 -27.583 1.00 7.43 69 ARG D N 1
ATOM 7476 C CA . ARG D 1 69 ? -39.321 56.470 -28.696 1.00 8.27 69 ARG D CA 1
ATOM 7477 C C . ARG D 1 69 ? -38.918 55.854 -30.044 1.00 8.73 69 ARG D C 1
ATOM 7478 O O . ARG D 1 69 ? -39.352 56.328 -31.089 1.00 10.81 69 ARG D O 1
ATOM 7486 N N . PHE D 1 70 ? -38.097 54.809 -30.019 1.00 7.24 70 PHE D N 1
ATOM 7487 C CA . PHE D 1 70 ? -37.642 54.155 -31.237 1.00 7.47 70 PHE D CA 1
ATOM 7488 C C . PHE D 1 70 ? -38.615 53.082 -31.729 1.00 8.28 70 PHE D C 1
ATOM 7489 O O . PHE D 1 70 ? -38.764 52.882 -32.922 1.00 7.35 70 PHE D O 1
ATOM 7497 N N . ALA D 1 71 ? -39.275 52.404 -30.802 1.00 8.03 71 ALA D N 1
ATOM 7498 C CA . ALA D 1 71 ? -40.196 51.319 -31.131 1.00 7.47 71 ALA D CA 1
ATOM 7499 C C . ALA D 1 71 ? -41.205 51.619 -32.265 1.00 9.43 71 ALA D C 1
ATOM 7500 O O . ALA D 1 71 ? -41.412 50.768 -33.111 1.00 10.94 71 ALA D O 1
ATOM 7502 N N . PRO D 1 72 ? -41.843 52.810 -32.278 1.00 10.17 72 PRO D N 1
ATOM 7503 C CA . PRO D 1 72 ? -42.796 53.037 -33.375 1.00 9.73 72 PRO D CA 1
ATOM 7504 C C . PRO D 1 72 ? -42.169 52.888 -34.762 1.00 10.59 72 PRO D C 1
ATOM 7505 O O . PRO D 1 72 ? -42.785 52.317 -35.652 1.00 9.24 72 PRO D O 1
ATOM 7509 N N . SER D 1 73 ? -40.952 53.386 -34.923 1.00 8.75 73 SER D N 1
ATOM 7510 C CA . SER D 1 73 ? -40.228 53.212 -36.164 1.00 8.01 73 SER D CA 1
ATOM 7511 C C . SER D 1 73 ? -39.859 51.752 -36.430 1.00 8.81 73 SER D C 1
ATOM 7512 O O . SER D 1 73 ? -39.935 51.290 -37.557 1.00 6.27 73 SER D O 1
ATOM 7515 N N . ALA D 1 74 ? -39.461 51.032 -35.389 1.00 8.23 74 ALA D N 1
ATOM 7516 C CA . ALA D 1 74 ? -39.001 49.666 -35.571 1.00 8.54 74 ALA D CA 1
ATOM 7517 C C . ALA D 1 74 ? -40.142 48.744 -36.019 1.00 10.67 74 ALA D C 1
ATOM 7518 O O . ALA D 1 74 ? -39.905 47.699 -36.610 1.00 7.24 74 ALA D O 1
ATOM 7520 N N . LYS D 1 75 ? -41.380 49.151 -35.755 1.00 10.10 75 LYS D N 1
ATOM 7521 C CA . LYS D 1 75 ? -42.533 48.345 -36.130 1.00 10.52 75 LYS D CA 1
ATOM 7522 C C . LYS D 1 75 ? -42.905 48.503 -37.612 1.00 10.40 75 LYS D C 1
ATOM 7523 O O . LYS D 1 75 ? -43.822 47.840 -38.102 1.00 10.58 75 LYS D O 1
ATOM 7529 N N . THR D 1 76 ? -42.180 49.357 -38.327 1.00 8.30 76 THR D N 1
ATOM 7530 C CA . THR D 1 76 ? -42.593 49.734 -39.680 1.00 8.68 76 THR D CA 1
ATOM 7531 C C . THR D 1 76 ? -41.956 48.932 -40.819 1.00 9.88 76 THR D C 1
ATOM 7532 O O . THR D 1 76 ? -40.888 48.333 -40.682 1.00 9.52 76 THR D O 1
ATOM 7536 N N . HIS D 1 77 ? -42.658 48.956 -41.946 1.00 10.71 77 HIS D N 1
ATOM 7537 C CA . HIS D 1 77 ? -42.200 48.441 -43.223 1.00 10.10 77 HIS D CA 1
ATOM 7538 C C . HIS D 1 77 ? -40.843 49.054 -43.601 1.00 10.14 77 HIS D C 1
ATOM 7539 O O . HIS D 1 77 ? -39.930 48.352 -44.050 1.00 11.44 77 HIS D O 1
ATOM 7546 N N . PHE D 1 78 ? -40.704 50.356 -43.387 1.00 12.77 78 PHE D N 1
ATOM 7547 C CA . PHE D 1 78 ? -39.427 51.030 -43.610 1.00 10.19 78 PHE D CA 1
ATOM 7548 C C . PHE D 1 78 ? -38.262 50.377 -42.858 1.00 9.11 78 PHE D C 1
ATOM 7549 O O . PHE D 1 78 ? -37.205 50.151 -43.424 1.00 9.23 78 PHE D O 1
ATOM 7557 N N . PHE D 1 79 ? -38.443 50.130 -41.568 1.00 8.65 79 PHE D N 1
ATOM 7558 C CA . PHE D 1 79 ? -37.341 49.660 -40.744 1.00 7.08 79 PHE D CA 1
ATOM 7559 C C . PHE D 1 79 ? -36.899 48.281 -41.189 1.00 7.63 79 PHE D C 1
ATOM 7560 O O . PHE D 1 79 ? -35.705 48.011 -41.318 1.00 9.34 79 PHE D O 1
ATOM 7568 N N . GLU D 1 80 ? -37.884 47.422 -41.426 1.00 9.55 80 GLU D N 1
ATOM 7569 C CA . GLU D 1 80 ? -37.653 46.086 -41.956 1.00 10.13 80 GLU D CA 1
ATOM 7570 C C . GLU D 1 80 ? -36.823 46.135 -43.234 1.00 9.14 80 GLU D C 1
ATOM 7571 O O . GLU D 1 80 ? -35.835 45.416 -43.374 1.00 9.75 80 GLU D O 1
ATOM 7577 N N . ARG D 1 81 ? -37.242 46.985 -44.163 1.00 7.89 81 ARG D N 1
ATOM 7578 C CA . ARG D 1 81 ? -36.579 47.083 -45.455 1.00 8.23 81 ARG D CA 1
ATOM 7579 C C . ARG D 1 81 ? -35.171 47.664 -45.315 1.00 9.41 81 ARG D C 1
ATOM 7580 O O . ARG D 1 81 ? -34.222 47.156 -45.912 1.00 8.26 81 ARG D O 1
ATOM 7588 N N . ALA D 1 82 ? -35.037 48.727 -44.526 1.00 7.44 82 ALA D N 1
ATOM 7589 C CA . ALA D 1 82 ? -33.733 49.352 -44.316 1.00 8.51 82 ALA D CA 1
ATOM 7590 C C . ALA D 1 82 ? -32.731 48.382 -43.678 1.00 7.97 82 ALA D C 1
ATOM 7591 O O . ALA D 1 82 ? -31.575 48.327 -44.081 1.00 7.11 82 ALA D O 1
ATOM 7593 N N . SER D 1 83 ? -33.195 47.610 -42.700 1.00 9.06 83 SER D N 1
ATOM 7594 C CA . SER D 1 83 ? -32.374 46.589 -42.064 1.00 6.55 83 SER D CA 1
ATOM 7595 C C . SER D 1 83 ? -31.985 45.506 -43.067 1.00 8.15 83 SER D C 1
ATOM 7596 O O . SER D 1 83 ? -30.815 45.165 -43.194 1.00 6.53 83 SER D O 1
ATOM 7599 N N . ASP D 1 84 ? -32.982 44.995 -43.781 1.00 7.45 84 ASP D N 1
ATOM 7600 C CA . ASP D 1 84 ? -32.782 43.961 -44.782 1.00 8.00 84 ASP D CA 1
ATOM 7601 C C . ASP D 1 84 ? -31.768 44.407 -45.839 1.00 8.12 84 ASP D C 1
ATOM 7602 O O . ASP D 1 84 ? -30.884 43.649 -46.215 1.00 9.27 84 ASP D O 1
ATOM 7607 N N . ASP D 1 85 ? -31.893 45.650 -46.284 1.00 6.39 85 ASP D N 1
ATOM 7608 C CA . ASP D 1 85 ? -30.979 46.231 -47.272 1.00 9.53 85 ASP D CA 1
ATOM 7609 C C . ASP D 1 85 ? -29.543 46.292 -46.778 1.00 7.26 85 ASP D C 1
ATOM 7610 O O . ASP D 1 85 ? -28.614 46.269 -47.567 1.00 10.38 85 ASP D O 1
ATOM 7615 N N . ILE D 1 86 ? -29.357 46.384 -45.472 1.00 7.69 86 ILE D N 1
ATOM 7616 C CA . ILE D 1 86 ? -28.010 46.373 -44.928 1.00 7.49 86 ILE D CA 1
ATOM 7617 C C . ILE D 1 86 ? -27.428 44.962 -44.980 1.00 6.65 86 ILE D C 1
ATOM 7618 O O . ILE D 1 86 ? -26.269 44.773 -45.330 1.00 4.70 86 ILE D O 1
ATOM 7623 N N . ARG D 1 87 ? -28.248 43.975 -44.638 1.00 9.08 87 ARG D N 1
ATOM 7624 C CA . ARG D 1 87 ? -27.881 42.581 -44.846 1.00 8.33 87 ARG D CA 1
ATOM 7625 C C . ARG D 1 87 ? -27.451 42.339 -46.296 1.00 7.90 87 ARG D C 1
ATOM 7626 O O . ARG D 1 87 ? -26.418 41.727 -46.553 1.00 6.47 87 ARG D O 1
ATOM 7634 N N . ILE D 1 88 ? -28.262 42.832 -47.226 1.00 6.77 88 ILE D N 1
ATOM 7635 C CA . ILE D 1 88 ? -28.016 42.648 -48.653 1.00 6.79 88 ILE D CA 1
ATOM 7636 C C . ILE D 1 88 ? -26.718 43.320 -49.068 1.00 8.85 88 ILE D C 1
ATOM 7637 O O . ILE D 1 88 ? -25.904 42.715 -49.767 1.00 9.51 88 ILE D O 1
ATOM 7642 N N . ARG D 1 89 ? -26.525 44.565 -48.638 1.00 8.48 89 ARG D N 1
ATOM 7643 C CA . ARG D 1 89 ? -25.297 45.294 -48.967 1.00 7.56 89 ARG D CA 1
ATOM 7644 C C . ARG D 1 89 ? -24.064 44.533 -48.469 1.00 8.91 89 ARG D C 1
ATOM 7645 O O . ARG D 1 89 ? -23.054 44.466 -49.150 1.00 9.27 89 ARG D O 1
ATOM 7653 N N . SER D 1 90 ? -24.165 43.964 -47.273 1.00 8.45 90 SER D N 1
ATOM 7654 C CA . SER D 1 90 ? -23.046 43.257 -46.668 1.00 7.10 90 SER D CA 1
ATOM 7655 C C . SER D 1 90 ? -22.710 42.010 -47.481 1.00 9.14 90 SER D C 1
ATOM 7656 O O . SER D 1 90 ? -21.549 41.765 -47.805 1.00 9.99 90 SER D O 1
ATOM 7659 N N . TRP D 1 91 ? -23.746 41.248 -47.817 1.00 6.13 91 TRP D N 1
ATOM 7660 C CA . TRP D 1 91 ? -23.617 40.084 -48.661 1.00 8.17 91 TRP D CA 1
ATOM 7661 C C . TRP D 1 91 ? -22.895 40.448 -49.961 1.00 10.52 91 TRP D C 1
ATOM 7662 O O . TRP D 1 91 ? -21.963 39.765 -50.386 1.00 10.19 91 TRP D O 1
ATOM 7673 N N . GLU D 1 92 ? -23.340 41.544 -50.562 1.00 9.21 92 GLU D N 1
ATOM 7674 C CA . GLU D 1 92 ? -22.790 42.076 -51.794 1.00 10.38 92 GLU D CA 1
ATOM 7675 C C . GLU D 1 92 ? -21.308 42.436 -51.668 1.00 13.04 92 GLU D C 1
ATOM 7676 O O . GLU D 1 92 ? -20.498 42.028 -52.491 1.00 15.86 92 GLU D O 1
ATOM 7682 N N . LEU D 1 93 ? -20.958 43.191 -50.629 1.00 13.22 93 LEU D N 1
ATOM 7683 C CA . LEU D 1 93 ? -19.593 43.687 -50.454 1.00 11.75 93 LEU D CA 1
ATOM 7684 C C . LEU D 1 93 ? -18.605 42.570 -50.227 1.00 15.05 93 LEU D C 1
ATOM 7685 O O . LEU D 1 93 ? -17.531 42.571 -50.810 1.00 14.49 93 LEU D O 1
ATOM 7690 N N . MET D 1 94 ? -18.967 41.632 -49.354 1.00 12.58 94 MET D N 1
ATOM 7691 C CA . MET D 1 94 ? -18.069 40.556 -48.977 1.00 10.94 94 MET D CA 1
ATOM 7692 C C . MET D 1 94 ? -17.895 39.588 -50.141 1.00 15.65 94 MET D C 1
ATOM 7693 O O . MET D 1 94 ? -16.801 39.078 -50.367 1.00 17.65 94 MET D O 1
ATOM 7698 N N . GLY D 1 95 ? -18.975 39.352 -50.881 1.00 15.07 95 GLY D N 1
ATOM 7699 C CA . GLY D 1 95 ? -18.913 38.536 -52.083 1.00 18.00 95 GLY D CA 1
ATOM 7700 C C . GLY D 1 95 ? -17.936 39.091 -53.110 1.00 19.25 95 GLY D C 1
ATOM 7701 O O . GLY D 1 95 ? -17.107 38.359 -53.635 1.00 22.38 95 GLY D O 1
ATOM 7702 N N . GLN D 1 96 ? -18.034 40.394 -53.368 1.00 20.46 96 GLN D N 1
ATOM 7703 C CA . GLN D 1 96 ? -17.175 41.110 -54.316 1.00 19.62 96 GLN D CA 1
ATOM 7704 C C . GLN D 1 96 ? -15.717 41.227 -53.883 1.00 20.03 96 GLN D C 1
ATOM 7705 O O . GLN D 1 96 ? -14.820 41.106 -54.699 1.00 24.89 96 GLN D O 1
ATOM 7711 N N . SER D 1 97 ? -15.478 41.483 -52.605 1.00 21.05 97 SER D N 1
ATOM 7712 C CA . SER D 1 97 ? -14.150 41.913 -52.162 1.00 23.10 97 SER D CA 1
ATOM 7713 C C . SER D 1 97 ? -13.242 40.771 -51.719 1.00 24.21 97 SER D C 1
ATOM 7714 O O . SER D 1 97 ? -12.026 40.937 -51.636 1.00 25.27 97 SER D O 1
ATOM 7717 N N . PHE D 1 98 ? -13.826 39.615 -51.438 1.00 21.16 98 PHE D N 1
ATOM 7718 C CA . PHE D 1 98 ? -13.062 38.511 -50.883 1.00 20.53 98 PHE D CA 1
ATOM 7719 C C . PHE D 1 98 ? -13.370 37.200 -51.590 1.00 26.95 98 PHE D C 1
ATOM 7720 O O . PHE D 1 98 ? -14.498 36.957 -52.006 1.00 24.88 98 PHE D O 1
ATOM 7728 N N . VAL D 1 99 ? -12.348 36.365 -51.726 1.00 29.88 99 VAL D N 1
ATOM 7729 C CA . VAL D 1 99 ? -12.529 34.987 -52.160 1.00 34.21 99 VAL D CA 1
ATOM 7730 C C . VAL D 1 99 ? -12.775 34.141 -50.931 1.00 28.57 99 VAL D C 1
ATOM 7731 O O . VAL D 1 99 ? -11.851 33.845 -50.181 1.00 34.56 99 VAL D O 1
ATOM 7735 N N . ILE D 1 100 ? -14.024 33.763 -50.715 1.00 25.81 100 ILE D N 1
ATOM 7736 C CA . ILE D 1 100 ? -14.384 33.099 -49.471 1.00 31.73 100 ILE D CA 1
ATOM 7737 C C . ILE D 1 100 ? -14.605 31.630 -49.735 1.00 24.39 100 ILE D C 1
ATOM 7738 O O . ILE D 1 100 ? -15.614 31.246 -50.317 1.00 28.31 100 ILE D O 1
ATOM 7743 N N . GLU D 1 101 ? -13.648 30.806 -49.326 1.00 26.06 101 GLU D N 1
ATOM 7744 C CA . GLU D 1 101 ? -13.729 29.388 -49.644 1.00 27.43 101 GLU D CA 1
ATOM 7745 C C . GLU D 1 101 ? -14.722 28.677 -48.733 1.00 25.77 101 GLU D C 1
ATOM 7746 O O . GLU D 1 101 ? -14.844 28.999 -47.544 1.00 20.92 101 GLU D O 1
ATOM 7752 N N . GLY D 1 102 ? -15.456 27.734 -49.313 1.00 23.48 102 GLY D N 1
ATOM 7753 C CA . GLY D 1 102 ? -16.436 26.969 -48.565 1.00 20.21 102 GLY D CA 1
ATOM 7754 C C . GLY D 1 102 ? -15.763 26.061 -47.560 1.00 23.12 102 GLY D C 1
ATOM 7755 O O . GLY D 1 102 ? -14.734 25.458 -47.857 1.00 25.77 102 GLY D O 1
ATOM 7756 N N . GLN D 1 103 ? -16.351 25.958 -46.372 1.00 23.47 103 GLN D N 1
ATOM 7757 C CA . GLN D 1 103 ? -15.764 25.190 -45.279 1.00 20.76 103 GLN D CA 1
ATOM 7758 C C . GLN D 1 103 ? -16.583 23.955 -44.918 1.00 17.31 103 GLN D C 1
ATOM 7759 O O . GLN D 1 103 ? -16.238 23.232 -43.995 1.00 20.49 103 GLN D O 1
ATOM 7765 N N . THR D 1 104 ? -17.653 23.715 -45.664 1.00 18.89 104 THR D N 1
ATOM 7766 C CA . THR D 1 104 ? -18.558 22.594 -45.407 1.00 17.30 104 THR D CA 1
ATOM 7767 C C . THR D 1 104 ? -17.860 21.231 -45.490 1.00 19.00 104 THR D C 1
ATOM 7768 O O . THR D 1 104 ? -18.114 20.352 -44.667 1.00 19.61 104 THR D O 1
ATOM 7772 N N . ASP D 1 105 ? -16.974 21.061 -46.465 1.00 19.42 105 ASP D N 1
ATOM 7773 C CA . ASP D 1 105 ? -16.216 19.819 -46.591 1.00 20.59 105 ASP D CA 1
ATOM 7774 C C . ASP D 1 105 ? -15.297 19.596 -45.399 1.00 18.85 105 ASP D C 1
ATOM 7775 O O . ASP D 1 105 ? -15.183 18.487 -44.902 1.00 22.87 105 ASP D O 1
ATOM 7780 N N . ARG D 1 106 ? -14.643 20.654 -44.941 1.00 20.20 106 ARG D N 1
ATOM 7781 C CA . ARG D 1 106 ? -13.756 20.538 -43.793 1.00 22.34 106 ARG D CA 1
ATOM 7782 C C . ARG D 1 106 ? -14.538 20.173 -42.539 1.00 15.50 106 ARG D C 1
ATOM 7783 O O . ARG D 1 106 ? -14.088 19.360 -41.749 1.00 17.53 106 ARG D O 1
ATOM 7791 N N . LEU D 1 107 ? -15.708 20.771 -42.378 1.00 13.26 107 LEU D N 1
ATOM 7792 C CA . LEU D 1 107 ? -16.554 20.503 -41.226 1.00 14.21 107 LEU D CA 1
ATOM 7793 C C . LEU D 1 107 ? -16.955 19.041 -41.234 1.00 13.44 107 LEU D C 1
ATOM 7794 O O . LEU D 1 107 ? -16.882 18.376 -40.209 1.00 12.65 107 LEU D O 1
ATOM 7799 N N . ARG D 1 108 ? -17.338 18.534 -42.404 1.00 14.44 108 ARG D N 1
ATOM 7800 C CA . ARG D 1 108 ? -17.680 17.123 -42.535 1.00 14.75 108 ARG D CA 1
ATOM 7801 C C . ARG D 1 108 ? -16.484 16.262 -42.124 1.00 17.12 108 ARG D C 1
ATOM 7802 O O . ARG D 1 108 ? -16.630 15.306 -41.364 1.00 15.82 108 ARG D O 1
ATOM 7810 N N . GLU D 1 109 ? -15.298 16.631 -42.599 1.00 17.53 109 GLU D N 1
ATOM 7811 C CA . GLU D 1 109 ? -14.091 15.873 -42.298 1.00 17.74 109 GLU D CA 1
ATOM 7812 C C . GLU D 1 109 ? -13.782 15.901 -40.819 1.00 14.41 109 GLU D C 1
ATOM 7813 O O . GLU D 1 109 ? -13.145 14.995 -40.306 1.00 17.60 109 GLU D O 1
ATOM 7819 N N . MET D 1 110 ? -14.227 16.947 -40.134 1.00 16.57 110 MET D N 1
ATOM 7820 C CA . MET D 1 110 ? -14.007 17.059 -38.694 1.00 14.76 110 MET D CA 1
ATOM 7821 C C . MET D 1 110 ? -15.025 16.236 -37.902 1.00 14.13 110 MET D C 1
ATOM 7822 O O . MET D 1 110 ? -14.930 16.143 -36.678 1.00 15.63 110 MET D O 1
ATOM 7827 N N . GLY D 1 111 ? -15.997 15.651 -38.600 1.00 12.37 111 GLY D N 1
ATOM 7828 C CA . GLY D 1 111 ? -16.998 14.824 -37.959 1.00 8.56 111 GLY D CA 1
ATOM 7829 C C . GLY D 1 111 ? -18.403 15.401 -37.864 1.00 11.86 111 GLY D C 1
ATOM 7830 O O . GLY D 1 111 ? -19.297 14.757 -37.314 1.00 11.14 111 GLY D O 1
ATOM 7831 N N . TYR D 1 112 ? -18.610 16.602 -38.404 1.00 11.08 112 TYR D N 1
ATOM 7832 C CA . TYR D 1 112 ? -19.928 17.240 -38.370 1.00 9.26 112 TYR D CA 1
ATOM 7833 C C . TYR D 1 112 ? -20.890 16.635 -39.383 1.00 11.56 112 TYR D C 1
ATOM 7834 O O . TYR D 1 112 ? -20.573 16.523 -40.563 1.00 15.01 112 TYR D O 1
ATOM 7843 N N . SER D 1 113 ? -22.068 16.248 -38.917 1.00 10.63 113 SER D N 1
ATOM 7844 C CA . SER D 1 113 ? -23.094 15.703 -39.790 1.00 10.42 113 SER D CA 1
ATOM 7845 C C . SER D 1 113 ? -23.790 16.788 -40.600 1.00 10.91 113 SER D C 1
ATOM 7846 O O . SER D 1 113 ? -23.597 17.969 -40.365 1.00 11.05 113 SER D O 1
ATOM 7849 N N . VAL D 1 114 ? -24.608 16.353 -41.542 1.00 11.11 114 VAL D N 1
ATOM 7850 C CA . VAL D 1 114 ? -25.444 17.227 -42.340 1.00 11.94 114 VAL D CA 1
ATOM 7851 C C . VAL D 1 114 ? -26.401 18.009 -41.442 1.00 12.04 114 VAL D C 1
ATOM 7852 O O . VAL D 1 114 ? -26.556 19.214 -41.616 1.00 10.78 114 VAL D O 1
ATOM 7856 N N . ARG D 1 115 ? -27.023 17.331 -40.475 1.00 11.69 115 ARG D N 1
ATOM 7857 C CA . ARG D 1 115 ? -27.969 17.998 -39.573 1.00 10.83 115 ARG D CA 1
ATOM 7858 C C . ARG D 1 115 ? -27.267 19.057 -38.727 1.00 9.03 115 ARG D C 1
ATOM 7859 O O . ARG D 1 115 ? -27.803 20.132 -38.504 1.00 8.31 115 ARG D O 1
ATOM 7867 N N . GLU D 1 116 ? -26.062 18.741 -38.273 1.00 7.35 116 GLU D N 1
ATOM 7868 C CA . GLU D 1 116 ? -25.330 19.644 -37.408 1.00 7.85 116 GLU D CA 1
ATOM 7869 C C . GLU D 1 116 ? -24.942 20.918 -38.160 1.00 10.08 116 GLU D C 1
ATOM 7870 O O . GLU D 1 116 ? -25.088 22.017 -37.638 1.00 10.00 116 GLU D O 1
ATOM 7876 N N . ILE D 1 117 ? -24.473 20.758 -39.393 1.00 9.50 117 ILE D N 1
ATOM 7877 C CA . ILE D 1 117 ? -24.072 21.897 -40.203 1.00 9.96 117 ILE D CA 1
ATOM 7878 C C . ILE D 1 117 ? -25.298 22.750 -40.499 1.00 9.79 117 ILE D C 1
ATOM 7879 O O . ILE D 1 117 ? -25.216 23.964 -40.545 1.00 10.99 117 ILE D O 1
ATOM 7884 N N . GLY D 1 118 ? -26.439 22.094 -40.648 1.00 10.83 118 GLY D N 1
ATOM 7885 C CA . GLY D 1 118 ? -27.700 22.774 -40.834 1.00 9.92 118 GLY D CA 1
ATOM 7886 C C . GLY D 1 118 ? -28.051 23.629 -39.630 1.00 12.13 118 GLY D C 1
ATOM 7887 O O . GLY D 1 118 ? -28.543 24.746 -39.789 1.00 10.04 118 GLY D O 1
ATOM 7888 N N . GLN D 1 119 ? -27.789 23.103 -38.432 1.00 9.28 119 GLN D N 1
ATOM 7889 C CA . GLN D 1 119 ? -28.048 23.822 -37.185 1.00 8.91 119 GLN D CA 1
ATOM 7890 C C . GLN D 1 119 ? -27.129 25.035 -37.038 1.00 7.86 119 GLN D C 1
ATOM 7891 O O . GLN D 1 119 ? -27.532 26.074 -36.525 1.00 7.82 119 GLN D O 1
ATOM 7897 N N . ILE D 1 120 ? -25.897 24.886 -37.500 1.00 8.09 120 ILE D N 1
ATOM 7898 C CA . ILE D 1 120 ? -24.926 25.965 -37.472 1.00 8.27 120 ILE D CA 1
ATOM 7899 C C . ILE D 1 120 ? -25.398 27.111 -38.357 1.00 7.96 120 ILE D C 1
ATOM 7900 O O . ILE D 1 120 ? -25.369 28.266 -37.939 1.00 9.03 120 ILE D O 1
ATOM 7905 N N . ARG D 1 121 ? -25.867 26.774 -39.557 1.00 9.52 121 ARG D N 1
ATOM 7906 C CA . ARG D 1 121 ? -26.389 27.768 -40.496 1.00 10.00 121 ARG D CA 1
ATOM 7907 C C . ARG D 1 121 ? -27.581 28.517 -39.917 1.00 9.95 121 ARG D C 1
ATOM 7908 O O . ARG D 1 121 ? -27.724 29.713 -40.128 1.00 13.49 121 ARG D O 1
ATOM 7916 N N . ALA D 1 122 ? -28.432 27.799 -39.190 1.00 9.95 122 ALA D N 1
ATOM 7917 C CA . ALA D 1 122 ? -29.640 28.387 -38.633 1.00 10.30 122 ALA D CA 1
ATOM 7918 C C . ALA D 1 122 ? -29.277 29.446 -37.590 1.00 8.67 122 ALA D C 1
ATOM 7919 O O . ALA D 1 122 ? -29.911 30.490 -37.513 1.00 8.56 122 ALA D O 1
ATOM 7921 N N . VAL D 1 123 ? -28.248 29.160 -36.803 1.00 6.34 123 VAL D N 1
ATOM 7922 C CA . VAL D 1 123 ? -27.730 30.093 -35.817 1.00 6.61 123 VAL D CA 1
ATOM 7923 C C . VAL D 1 123 ? -27.152 31.340 -36.506 1.00 7.74 123 VAL D C 1
ATOM 7924 O O . VAL D 1 123 ? -27.457 32.462 -36.124 1.00 8.55 123 VAL D O 1
ATOM 7928 N N . LEU D 1 124 ? -26.345 31.137 -37.539 1.00 8.33 124 LEU D N 1
ATOM 7929 C CA . LEU D 1 124 ? -25.797 32.261 -38.290 1.00 8.81 124 LEU D CA 1
ATOM 7930 C C . LEU D 1 124 ? -26.908 33.142 -38.893 1.00 9.40 124 LEU D C 1
ATOM 7931 O O . LEU D 1 124 ? -26.783 34.360 -38.908 1.00 7.72 124 LEU D O 1
ATOM 7936 N N . ASP D 1 125 ? -27.989 32.518 -39.356 1.00 8.82 125 ASP D N 1
ATOM 7937 C CA . ASP D 1 125 ? -29.135 33.232 -39.924 1.00 9.58 125 ASP D CA 1
ATOM 7938 C C . ASP D 1 125 ? -29.792 34.208 -38.943 1.00 9.58 125 ASP D C 1
ATOM 7939 O O . ASP D 1 125 ? -30.219 35.292 -39.329 1.00 10.03 125 ASP D O 1
ATOM 7944 N N . ILE D 1 126 ? -29.894 33.800 -37.682 1.00 9.64 126 ILE D N 1
ATOM 7945 C CA . ILE D 1 126 ? -30.456 34.641 -36.630 1.00 7.51 126 ILE D CA 1
ATOM 7946 C C . ILE D 1 126 ? -29.752 35.992 -36.582 1.00 8.09 126 ILE D C 1
ATOM 7947 O O . ILE D 1 126 ? -30.381 37.054 -36.601 1.00 8.57 126 ILE D O 1
ATOM 7952 N N . PHE D 1 127 ? -28.430 35.937 -36.560 1.00 6.40 127 PHE D N 1
ATOM 7953 C CA . PHE D 1 127 ? -27.635 37.142 -36.457 1.00 8.22 127 PHE D CA 1
ATOM 7954 C C . PHE D 1 127 ? -27.533 37.901 -37.781 1.00 8.66 127 PHE D C 1
ATOM 7955 O O . PHE D 1 127 ? -27.491 39.114 -37.777 1.00 7.20 127 PHE D O 1
ATOM 7963 N N . ASP D 1 128 ? -27.530 37.185 -38.900 1.00 7.36 128 ASP D N 1
ATOM 7964 C CA . ASP D 1 128 ? -27.490 37.819 -40.208 1.00 8.09 128 ASP D CA 1
ATOM 7965 C C . ASP D 1 128 ? -28.758 38.680 -40.373 1.00 8.84 128 ASP D C 1
ATOM 7966 O O . ASP D 1 128 ? -28.711 39.772 -40.923 1.00 7.21 128 ASP D O 1
ATOM 7971 N N . TYR D 1 129 ? -29.878 38.185 -39.851 1.00 8.80 129 TYR D N 1
ATOM 7972 C CA . TYR D 1 129 ? -31.138 38.915 -39.890 1.00 8.86 129 TYR D CA 1
ATOM 7973 C C . TYR D 1 129 ? -31.204 40.087 -38.900 1.00 9.26 129 TYR D C 1
ATOM 7974 O O . TYR D 1 129 ? -31.612 41.181 -39.257 1.00 8.94 129 TYR D O 1
ATOM 7983 N N . GLY D 1 130 ? -30.809 39.836 -37.660 1.00 7.73 130 GLY D N 1
ATOM 7984 C CA . GLY D 1 130 ? -31.039 40.768 -36.577 1.00 7.13 130 GLY D CA 1
ATOM 7985 C C . GLY D 1 130 ? -30.036 41.902 -36.391 1.00 7.56 130 GLY D C 1
ATOM 7986 O O . GLY D 1 130 ? -30.413 43.003 -36.025 1.00 7.46 130 GLY D O 1
ATOM 7987 N N . ASN D 1 131 ? -28.762 41.639 -36.627 1.00 6.93 131 ASN D N 1
ATOM 7988 C CA . ASN D 1 131 ? -27.741 42.652 -36.395 1.00 7.86 131 ASN D CA 1
ATOM 7989 C C . ASN D 1 131 ? -27.938 44.010 -37.106 1.00 7.34 131 ASN D C 1
ATOM 7990 O O . ASN D 1 131 ? -27.652 45.042 -36.507 1.00 9.06 131 ASN D O 1
ATOM 7995 N N . PRO D 1 132 ? -28.435 44.021 -38.360 1.00 7.23 132 PRO D N 1
ATOM 7996 C CA . PRO D 1 132 ? -28.750 45.332 -38.939 1.00 7.42 132 PRO D CA 1
ATOM 7997 C C . PRO D 1 132 ? -29.717 46.145 -38.082 1.00 9.13 132 PRO D C 1
ATOM 7998 O O . PRO D 1 132 ? -29.545 47.351 -37.968 1.00 10.95 132 PRO D O 1
ATOM 8002 N N . LYS D 1 133 ? -30.712 45.492 -37.488 1.00 7.09 133 LYS D N 1
ATOM 8003 C CA . LYS D 1 133 ? -31.697 46.202 -36.688 1.00 6.50 133 LYS D CA 1
ATOM 8004 C C . LYS D 1 133 ? -31.045 46.824 -35.453 1.00 7.60 133 LYS D C 1
ATOM 8005 O O . LYS D 1 133 ? -31.337 47.954 -35.100 1.00 5.38 133 LYS D O 1
ATOM 8011 N N . TYR D 1 134 ? -30.150 46.076 -34.817 1.00 7.56 134 TYR D N 1
ATOM 8012 C CA . TYR D 1 134 ? -29.401 46.567 -33.670 1.00 5.50 134 TYR D CA 1
ATOM 8013 C C . TYR D 1 134 ? -28.469 47.694 -34.088 1.00 6.61 134 TYR D C 1
ATOM 8014 O O . TYR D 1 134 ? -28.304 48.659 -33.355 1.00 8.99 134 TYR D O 1
ATOM 8023 N N . LEU D 1 135 ? -27.869 47.565 -35.274 1.00 7.76 135 LEU D N 1
ATOM 8024 C CA . LEU D 1 135 ? -26.991 48.610 -35.809 1.00 7.15 135 LEU D CA 1
ATOM 8025 C C . LEU D 1 135 ? -27.747 49.930 -35.953 1.00 6.39 135 LEU D C 1
ATOM 8026 O O . LEU D 1 135 ? -27.280 50.971 -35.502 1.00 8.72 135 LEU D O 1
ATOM 8031 N N . ILE D 1 136 ? -28.919 49.881 -36.562 1.00 5.41 136 ILE D N 1
ATOM 8032 C CA . ILE D 1 136 ? -29.693 51.096 -36.756 1.00 7.48 136 ILE D CA 1
ATOM 8033 C C . ILE D 1 136 ? -30.130 51.701 -35.409 1.00 7.59 136 ILE D C 1
ATOM 8034 O O . ILE D 1 136 ? -30.059 52.912 -35.222 1.00 8.58 136 ILE D O 1
ATOM 8039 N N . PHE D 1 137 ? -30.543 50.859 -34.467 1.00 8.14 137 PHE D N 1
ATOM 8040 C CA . PHE D 1 137 ? -30.953 51.338 -33.152 1.00 7.79 137 PHE D CA 1
ATOM 8041 C C . PHE D 1 137 ? -29.764 51.994 -32.415 1.00 6.72 137 PHE D C 1
ATOM 8042 O O . PHE D 1 137 ? -29.919 53.040 -31.820 1.00 7.70 137 PHE D O 1
ATOM 8050 N N . ALA D 1 138 ? -28.591 51.364 -32.465 1.00 7.08 138 ALA D N 1
ATOM 8051 C CA . ALA D 1 138 ? -27.429 51.889 -31.775 1.00 7.19 138 ALA D CA 1
ATOM 8052 C C . ALA D 1 138 ? -27.000 53.206 -32.397 1.00 7.46 138 ALA D C 1
ATOM 8053 O O . ALA D 1 138 ? -26.487 54.074 -31.717 1.00 8.11 138 ALA D O 1
ATOM 8055 N N . THR D 1 139 ? -27.207 53.326 -33.697 1.00 7.55 139 THR D N 1
ATOM 8056 C CA . THR D 1 139 ? -26.891 54.541 -34.408 1.00 7.11 139 THR D CA 1
ATOM 8057 C C . THR D 1 139 ? -27.844 55.644 -33.959 1.00 7.91 139 THR D C 1
ATOM 8058 O O . THR D 1 139 ? -27.412 56.751 -33.682 1.00 7.98 139 THR D O 1
ATOM 8062 N N . ALA D 1 140 ? -29.134 55.323 -33.880 1.00 7.96 140 ALA D N 1
ATOM 8063 C CA . ALA D 1 140 ? -30.120 56.251 -33.340 1.00 7.35 140 ALA D CA 1
ATOM 8064 C C . ALA D 1 140 ? -29.736 56.737 -31.942 1.00 9.01 140 ALA D C 1
ATOM 8065 O O . ALA D 1 140 ? -29.793 57.930 -31.669 1.00 7.32 140 ALA D O 1
ATOM 8067 N N . ILE D 1 141 ? -29.339 55.815 -31.068 1.00 7.64 141 ILE D N 1
ATOM 8068 C CA . ILE D 1 141 ? -29.063 56.179 -29.682 1.00 8.41 141 ILE D CA 1
ATOM 8069 C C . ILE D 1 141 ? -27.841 57.096 -29.623 1.00 9.35 141 ILE D C 1
ATOM 8070 O O . ILE D 1 141 ? -27.863 58.128 -28.963 1.00 10.61 141 ILE D O 1
ATOM 8075 N N . LYS D 1 142 ? -26.790 56.712 -30.332 1.00 7.88 142 LYS D N 1
ATOM 8076 C CA . LYS D 1 142 ? -25.559 57.486 -30.349 1.00 10.81 142 LYS D CA 1
ATOM 8077 C C . LYS D 1 142 ? -25.770 58.889 -30.910 1.00 9.40 142 LYS D C 1
ATOM 8078 O O . LYS D 1 142 ? -25.408 59.869 -30.274 1.00 10.97 142 LYS 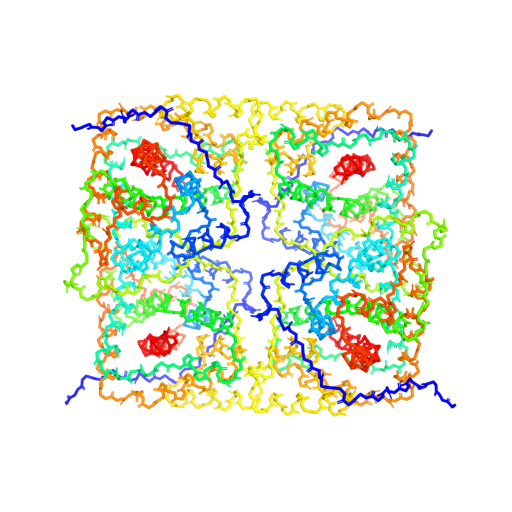D O 1
ATOM 8084 N N . GLU D 1 143 ? -26.365 58.980 -32.090 1.00 8.17 143 GLU D N 1
ATOM 8085 C CA . GLU D 1 143 ? -26.469 60.267 -32.762 1.00 11.17 143 GLU D CA 1
ATOM 8086 C C . GLU D 1 143 ? -27.462 61.184 -32.050 1.00 10.19 143 GLU D C 1
ATOM 8087 O O . GLU D 1 143 ? -27.266 62.390 -32.004 1.00 11.88 143 GLU D O 1
ATOM 8093 N N . GLY D 1 144 ? -28.501 60.603 -31.465 1.00 8.83 144 GLY D N 1
ATOM 8094 C CA . GLY D 1 144 ? -29.452 61.371 -30.689 1.00 10.10 144 GLY D CA 1
ATOM 8095 C C . GLY D 1 144 ? -28.806 62.045 -29.488 1.00 10.09 144 GLY D C 1
ATOM 8096 O O . GLY D 1 144 ? -29.129 63.176 -29.157 1.00 11.44 144 GLY D O 1
ATOM 8097 N N . LEU D 1 145 ? -27.878 61.344 -28.855 1.00 7.39 145 LEU D N 1
ATOM 8098 C CA . LEU D 1 145 ? -27.192 61.844 -27.681 1.00 9.91 145 LEU D CA 1
ATOM 8099 C C . LEU D 1 145 ? -26.133 62.862 -28.061 1.00 11.71 145 LEU D C 1
ATOM 8100 O O . LEU D 1 145 ? -25.998 63.885 -27.406 1.00 14.36 145 LEU D O 1
ATOM 8105 N N . LEU D 1 146 ? -25.384 62.572 -29.117 1.00 9.57 146 LEU D N 1
ATOM 8106 C CA . LEU D 1 146 ? -24.295 63.443 -29.543 1.00 11.17 146 LEU D CA 1
ATOM 8107 C C . LEU D 1 146 ? -24.804 64.750 -30.142 1.00 12.83 146 LEU D C 1
ATOM 8108 O O . LEU D 1 146 ? -24.240 65.798 -29.877 1.00 15.40 146 LEU D O 1
ATOM 8113 N N . SER D 1 147 ? -25.878 64.683 -30.924 1.00 12.55 147 SER D N 1
ATOM 8114 C CA . SER D 1 147 ? -26.349 65.829 -31.709 1.00 11.72 147 SER D CA 1
ATOM 8115 C C . SER D 1 147 ? -27.524 66.587 -31.091 1.00 12.50 147 SER D C 1
ATOM 8116 O O . SER D 1 147 ? -27.717 67.761 -31.380 1.00 17.67 147 SER D O 1
ATOM 8119 N N . GLY D 1 148 ? -28.321 65.910 -30.271 1.00 13.39 148 GLY D N 1
ATOM 8120 C CA . GLY D 1 148 ? -29.545 66.485 -29.739 1.00 11.13 148 GLY D CA 1
ATOM 8121 C C . GLY D 1 148 ? -30.619 66.714 -30.795 1.00 13.18 148 GLY D C 1
ATOM 8122 O O . GLY D 1 148 ? -31.637 67.359 -30.541 1.00 14.56 148 GLY D O 1
ATOM 8123 N N . ARG D 1 149 ? -30.397 66.166 -31.984 1.00 11.35 149 ARG D N 1
ATOM 8124 C CA . ARG D 1 149 ? -31.291 66.381 -33.111 1.00 12.75 149 ARG D CA 1
ATOM 8125 C C . ARG D 1 149 ? -32.514 65.467 -33.085 1.00 12.31 149 ARG D C 1
ATOM 8126 O O . ARG D 1 149 ? -32.512 64.429 -32.451 1.00 11.75 149 ARG D O 1
ATOM 8134 N N . THR D 1 150 ? -33.559 65.891 -33.779 1.00 15.20 150 THR D N 1
ATOM 8135 C CA . THR D 1 150 ? -34.741 65.087 -34.008 1.00 10.52 150 THR D CA 1
ATOM 8136 C C . THR D 1 150 ? -34.597 64.445 -35.385 1.00 16.11 150 THR D C 1
ATOM 8137 O O . THR D 1 150 ? -34.380 65.140 -36.380 1.00 15.73 150 THR D O 1
ATOM 8141 N N . PHE D 1 151 ? -34.687 63.117 -35.427 1.00 16.06 151 PHE D N 1
ATOM 8142 C CA . PHE D 1 151 ? -34.454 62.367 -36.652 1.00 11.88 151 PHE D CA 1
ATOM 8143 C C . PHE D 1 151 ? -35.732 61.807 -37.251 1.00 12.84 151 PHE D C 1
ATOM 8144 O O . PHE D 1 151 ? -36.517 61.161 -36.566 1.00 13.11 151 PHE D O 1
ATOM 8152 N N . GLY D 1 152 ? -35.925 62.054 -38.541 1.00 12.71 152 GLY D N 1
ATOM 8153 C CA . GLY D 1 152 ? -37.019 61.457 -39.276 1.00 12.68 152 GLY D CA 1
ATOM 8154 C C . GLY D 1 152 ? -38.367 62.074 -38.979 1.00 13.53 152 GLY D C 1
ATOM 8155 O O . GLY D 1 152 ? -38.446 63.208 -38.535 1.00 14.11 152 GLY D O 1
ATOM 8156 N N . GLY D 1 153 ? -39.430 61.316 -39.224 1.00 13.60 153 GLY D N 1
ATOM 8157 C CA . GLY D 1 153 ? -40.783 61.798 -39.023 1.00 13.87 153 GLY D CA 1
ATOM 8158 C C . GLY D 1 153 ? -41.326 62.461 -40.275 1.00 15.39 153 GLY D C 1
ATOM 8159 O O . GLY D 1 153 ? -42.374 63.078 -40.243 1.00 18.83 153 GLY D O 1
ATOM 8160 N N . ALA D 1 154 ? -40.604 62.327 -41.380 1.00 20.65 154 ALA D N 1
ATOM 8161 C CA . ALA D 1 154 ? -40.995 62.955 -42.634 1.00 25.68 154 ALA D CA 1
ATOM 8162 C C . ALA D 1 154 ? -42.227 62.305 -43.225 1.00 26.44 154 ALA D C 1
ATOM 8163 O O . ALA D 1 154 ? -42.355 61.087 -43.225 1.00 25.37 154 ALA D O 1
ATOM 8165 N N . ALA D 1 155 ? -43.142 63.126 -43.727 1.00 35.03 155 ALA D N 1
ATOM 8166 C CA . ALA D 1 155 ? -44.230 62.605 -44.531 1.00 33.82 155 ALA D CA 1
ATOM 8167 C C . ALA D 1 155 ? -43.672 62.328 -45.914 1.00 37.05 155 ALA D C 1
ATOM 8168 O O . ALA D 1 155 ? -43.116 63.219 -46.559 1.00 42.82 155 ALA D O 1
ATOM 8170 N N . GLY D 1 156 ? -43.794 61.078 -46.342 1.00 29.95 156 GLY D N 1
ATOM 8171 C CA . GLY D 1 156 ? -43.322 60.647 -47.641 1.00 26.60 156 GLY D CA 1
ATOM 8172 C C . GLY D 1 156 ? -44.265 59.580 -48.143 1.00 21.50 156 GLY D C 1
ATOM 8173 O O . GLY D 1 156 ? -45.470 59.787 -48.179 1.00 22.10 156 GLY D O 1
ATOM 8174 N N . ASP D 1 157 ? -43.716 58.432 -48.515 1.00 21.46 157 ASP D N 1
ATOM 8175 C CA . ASP D 1 157 ? -44.527 57.302 -48.950 1.00 15.33 157 ASP D CA 1
ATOM 8176 C C . ASP D 1 157 ? -45.294 56.732 -47.766 1.00 17.94 157 ASP D C 1
ATOM 8177 O O . ASP D 1 157 ? -44.691 56.293 -46.786 1.00 16.23 157 ASP D O 1
ATOM 8182 N N . ALA D 1 158 ? -46.619 56.738 -47.866 1.00 15.69 158 ALA D N 1
ATOM 8183 C CA . ALA D 1 158 ? -47.474 56.204 -46.813 1.00 15.42 158 ALA D CA 1
ATOM 8184 C C . ALA D 1 158 ? -47.136 54.757 -46.450 1.00 13.26 158 ALA D C 1
ATOM 8185 O O . ALA D 1 158 ? -47.288 54.351 -45.299 1.00 15.31 158 ALA D O 1
ATOM 8187 N N . ARG D 1 159 ? -46.678 53.987 -47.434 1.00 15.17 159 ARG D N 1
ATOM 8188 C CA . ARG D 1 159 ? -46.403 52.569 -47.241 1.00 11.37 159 ARG D CA 1
ATOM 8189 C C . ARG D 1 159 ? -45.253 52.348 -46.266 1.00 9.79 159 ARG D C 1
ATOM 8190 O O . ARG D 1 159 ? -45.155 51.292 -45.639 1.00 13.00 159 ARG D O 1
ATOM 8198 N N . CYS D 1 160 ? -44.386 53.346 -46.139 1.00 13.32 160 CYS D N 1
ATOM 8199 C CA . CYS D 1 160 ? -43.267 53.287 -45.206 1.00 11.05 160 CYS D CA 1
ATOM 8200 C C . CYS D 1 160 ? -43.748 53.107 -43.766 1.00 11.75 160 CYS D C 1
ATOM 8201 O O . CYS D 1 160 ? -43.047 52.525 -42.945 1.00 10.11 160 CYS D O 1
ATOM 8204 N N . HIS D 1 161 ? -44.962 53.570 -43.483 1.00 11.79 161 HIS D N 1
ATOM 8205 C CA . HIS D 1 161 ? -45.529 53.511 -42.140 1.00 11.08 161 HIS D CA 1
ATOM 8206 C C . HIS D 1 161 ? -46.329 52.232 -41.877 1.00 10.76 161 HIS D C 1
ATOM 8207 O O . HIS D 1 161 ? -46.720 51.965 -40.751 1.00 12.29 161 HIS D O 1
ATOM 8214 N N . PHE D 1 162 ? -46.566 51.452 -42.929 1.00 12.74 162 PHE D N 1
ATOM 8215 C CA . PHE D 1 162 ? -47.255 50.169 -42.829 1.00 9.40 162 PHE D CA 1
ATOM 8216 C C . PHE D 1 162 ? -46.518 49.223 -41.862 1.00 9.77 162 PHE D C 1
ATOM 8217 O O . PHE D 1 162 ? -45.324 49.388 -41.619 1.00 8.62 162 PHE D O 1
ATOM 8225 N N . PRO D 1 163 ? -47.225 48.224 -41.314 1.00 9.13 163 PRO D N 1
ATOM 8226 C CA . PRO D 1 163 ? -46.528 47.262 -40.461 1.00 11.58 163 PRO D CA 1
ATOM 8227 C C . PRO D 1 163 ? -45.489 46.475 -41.251 1.00 11.09 163 PRO D C 1
ATOM 8228 O O . PRO D 1 163 ? -45.711 46.158 -42.419 1.00 10.74 163 PRO D O 1
ATOM 8232 N N . ARG D 1 164 ? -44.370 46.165 -40.610 1.00 10.90 164 ARG D N 1
ATOM 8233 C CA . ARG D 1 164 ? -43.331 45.362 -41.240 1.00 9.17 164 ARG D CA 1
ATOM 8234 C C . ARG D 1 164 ? -43.822 43.953 -41.567 1.00 11.94 164 ARG D C 1
ATOM 8235 O O . ARG D 1 164 ? -44.852 43.514 -41.049 1.00 12.49 164 ARG D O 1
ATOM 8243 N N . SER D 1 165 ? -43.085 43.269 -42.443 1.00 11.83 165 SER D N 1
ATOM 8244 C CA . SER D 1 165 ? -43.281 41.849 -42.691 1.00 14.21 165 SER D CA 1
ATOM 8245 C C . SER D 1 165 ? -43.457 41.119 -41.354 1.00 15.68 165 SER D C 1
ATOM 8246 O O . SER D 1 165 ? -42.569 41.151 -40.517 1.00 15.28 165 SER D O 1
ATOM 8249 N N . PRO D 1 166 ? -44.617 40.481 -41.162 1.00 14.08 166 PRO D N 1
ATOM 8250 C CA . PRO D 1 166 ? -45.109 40.110 -39.833 1.00 19.34 166 PRO D CA 1
ATOM 8251 C C . PRO D 1 166 ? -44.545 38.854 -39.180 1.00 29.75 166 PRO D C 1
ATOM 8252 O O . PRO D 1 166 ? -44.762 38.693 -37.983 1.00 39.24 166 PRO D O 1
ATOM 8256 N N . ILE D 1 167 ? -43.855 37.985 -39.900 1.00 31.68 167 ILE D N 1
ATOM 8257 C CA . ILE D 1 167 ? -43.478 36.731 -39.273 1.00 29.80 167 ILE D CA 1
ATOM 8258 C C . ILE D 1 167 ? -42.193 36.920 -38.501 1.00 38.74 167 ILE D C 1
ATOM 8259 O O . ILE D 1 167 ? -41.374 37.791 -38.827 1.00 37.46 167 ILE D O 1
ATOM 8264 N N . CYS D 1 168 ? -42.034 36.138 -37.439 1.00 39.94 168 CYS D N 1
ATOM 8265 C CA . CYS D 1 168 ? -40.811 36.225 -36.662 1.00 36.36 168 CYS D CA 1
ATOM 8266 C C . CYS D 1 168 ? -40.511 35.004 -35.822 1.00 41.75 168 CYS D C 1
ATOM 8267 O O . CYS D 1 168 ? -41.343 34.094 -35.647 1.00 40.12 168 CYS D O 1
ATOM 8270 N N . GLN D 1 169 ? -39.295 35.042 -35.294 1.00 31.19 169 GLN D N 1
ATOM 8271 C CA . GLN D 1 169 ? -38.689 33.951 -34.560 1.00 34.42 169 GLN D CA 1
ATOM 8272 C C . GLN D 1 169 ? -38.151 34.506 -33.236 1.00 27.32 169 GLN D C 1
ATOM 8273 O O . GLN D 1 169 ? -37.088 35.122 -33.221 1.00 29.16 169 GLN D O 1
ATOM 8279 N N . ILE D 1 170 ? -38.857 34.306 -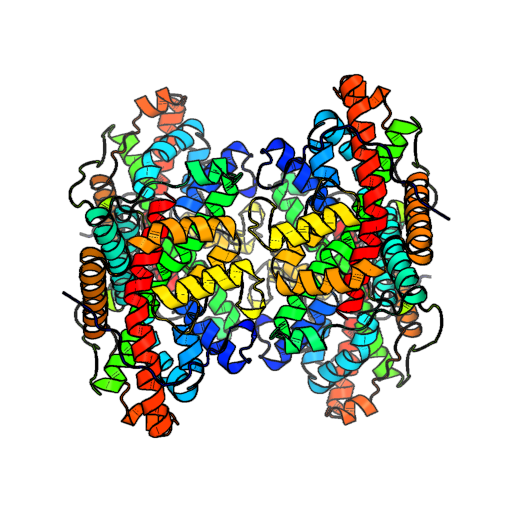32.122 1.00 21.28 170 ILE D N 1
ATOM 8280 C CA . ILE D 1 170 ? -38.402 34.981 -30.905 1.00 20.62 170 ILE D CA 1
ATOM 8281 C C . ILE D 1 170 ? -38.071 34.055 -29.732 1.00 17.42 170 ILE D C 1
ATOM 8282 O O . ILE D 1 170 ? -37.632 34.529 -28.691 1.00 16.67 170 ILE D O 1
ATOM 8287 N N . ASP D 1 171 ? -38.282 32.753 -29.913 1.00 20.74 171 ASP D N 1
ATOM 8288 C CA . ASP D 1 171 ? -37.911 31.735 -28.926 1.00 18.90 171 ASP D CA 1
ATOM 8289 C C . ASP D 1 171 ? -37.229 30.567 -29.623 1.00 17.67 171 ASP D C 1
ATOM 8290 O O . ASP D 1 171 ? -37.531 30.290 -30.776 1.00 21.54 171 ASP D O 1
ATOM 8295 N N . PRO D 1 172 ? -36.303 29.880 -28.930 1.00 15.72 172 PRO D N 1
ATOM 8296 C CA . PRO D 1 172 ? -35.767 30.200 -27.601 1.00 12.49 172 PRO D CA 1
ATOM 8297 C C . PRO D 1 172 ? -34.564 31.125 -27.740 1.00 11.44 172 PRO D C 1
ATOM 8298 O O . PRO D 1 172 ? -34.159 31.398 -28.869 1.00 11.85 172 PRO D O 1
ATOM 8302 N N . ILE D 1 173 ? -34.013 31.598 -26.629 1.00 9.95 173 ILE D N 1
ATOM 8303 C CA . ILE D 1 173 ? -32.748 32.318 -26.657 1.00 10.76 173 ILE D CA 1
ATOM 8304 C C . ILE D 1 173 ? -31.677 31.355 -27.152 1.00 13.76 173 ILE D C 1
ATOM 8305 O O . ILE D 1 173 ? -31.613 30.225 -26.677 1.00 13.97 173 ILE D O 1
ATOM 8310 N N . PRO D 1 174 ? -30.858 31.782 -28.128 1.00 12.57 174 PRO D N 1
ATOM 8311 C CA . PRO D 1 174 ? -29.791 30.910 -28.630 1.00 10.51 174 PRO D CA 1
ATOM 8312 C C . PRO D 1 174 ? -28.889 30.439 -27.507 1.00 7.99 174 PRO D C 1
ATOM 8313 O O . PRO D 1 174 ? -28.654 31.197 -26.574 1.00 12.50 174 PRO D O 1
ATOM 8317 N N . VAL D 1 175 ? -28.407 29.208 -27.591 1.00 8.40 175 VAL D N 1
ATOM 8318 C CA . VAL D 1 175 ? -27.407 28.723 -26.660 1.00 8.02 175 VAL D CA 1
ATOM 8319 C C . VAL D 1 175 ? -26.113 29.497 -26.841 1.00 8.10 175 VAL D C 1
ATOM 8320 O O . VAL D 1 175 ? -25.508 29.474 -27.910 1.00 9.49 175 VAL D O 1
ATOM 8324 N N . MET D 1 176 ? -25.695 30.179 -25.788 1.00 6.81 176 MET D N 1
ATOM 8325 C CA . MET D 1 176 ? -24.494 30.998 -25.821 1.00 6.95 176 MET D CA 1
ATOM 8326 C C . MET D 1 176 ? -23.551 30.601 -24.706 1.00 6.96 176 MET D C 1
ATOM 8327 O O . MET D 1 176 ? -23.970 30.451 -23.563 1.00 7.12 176 MET D O 1
ATOM 8332 N N . VAL D 1 177 ? -22.279 30.425 -25.041 1.00 7.73 177 VAL D N 1
ATOM 8333 C CA . VAL D 1 177 ? -21.301 30.051 -24.048 1.00 7.43 177 VAL D CA 1
ATOM 8334 C C . VAL D 1 177 ? -20.696 31.311 -23.446 1.00 8.47 177 VAL D C 1
ATOM 8335 O O . VAL D 1 177 ? -19.789 31.922 -24.019 1.00 8.72 177 VAL D O 1
ATOM 8339 N N . GLU D 1 178 ? -21.239 31.693 -22.292 1.00 8.32 178 GLU D N 1
ATOM 8340 C CA . GLU D 1 178 ? -20.838 32.911 -21.597 1.00 9.06 178 GLU D CA 1
ATOM 8341 C C . GLU D 1 178 ? -19.394 32.795 -21.114 1.00 10.48 178 GLU D C 1
ATOM 8342 O O . GLU D 1 178 ? -18.871 31.692 -20.955 1.00 12.99 178 GLU D O 1
ATOM 8348 N N . GLU D 1 179 ? -18.752 33.930 -20.882 1.00 9.14 179 GLU D N 1
ATOM 8349 C CA . GLU D 1 179 ? -17.357 33.929 -20.474 1.00 10.75 179 GLU D CA 1
ATOM 8350 C C . GLU D 1 179 ? -17.155 33.170 -19.167 1.00 12.67 179 GLU D C 1
ATOM 8351 O O . GLU D 1 179 ? -16.154 32.479 -19.009 1.00 13.48 179 GLU D O 1
ATOM 8357 N N . HIS D 1 180 ? -18.110 33.258 -18.250 1.00 8.15 180 HIS D N 1
ATOM 8358 C CA . HIS D 1 180 ? -17.974 32.494 -17.019 1.00 11.75 180 HIS D CA 1
ATOM 8359 C C . HIS D 1 180 ? -18.298 30.997 -17.247 1.00 11.76 180 HIS D C 1
ATOM 8360 O O . HIS D 1 180 ? -17.929 30.155 -16.443 1.00 13.59 180 HIS D O 1
ATOM 8367 N N . HIS D 1 181 ? -18.940 30.664 -18.365 1.00 11.10 181 HIS D N 1
ATOM 8368 C CA . HIS D 1 181 ? -19.123 29.254 -18.733 1.00 10.36 181 HIS D CA 1
ATOM 8369 C C . HIS D 1 181 ? -17.831 28.665 -19.284 1.00 11.04 181 HIS D C 1
ATOM 8370 O O . HIS D 1 181 ? -17.519 27.504 -19.057 1.00 13.22 181 HIS D O 1
ATOM 8377 N N . ALA D 1 182 ? -17.095 29.484 -20.027 1.00 13.51 182 ALA D N 1
ATOM 8378 C CA . ALA D 1 182 ? -15.962 29.013 -20.803 1.00 13.93 182 ALA D CA 1
ATOM 8379 C C . ALA D 1 182 ? -14.832 28.497 -19.937 1.00 17.89 182 ALA D C 1
ATOM 8380 O O . ALA D 1 182 ? -14.586 28.996 -18.839 1.00 20.94 182 ALA D O 1
ATOM 8382 N N . GLY D 1 183 ? -14.121 27.512 -20.453 1.00 16.30 183 GLY D N 1
ATOM 8383 C CA . GLY D 1 183 ? -12.888 27.093 -19.819 1.00 30.94 183 GLY D CA 1
ATOM 8384 C C . GLY D 1 183 ? -11.705 27.163 -20.765 1.00 29.02 183 GLY D C 1
ATOM 8385 O O . GLY D 1 183 ? -11.849 26.886 -21.951 1.00 31.95 183 GLY D O 1
ATOM 8386 N N . GLY D 1 184 ? -10.546 27.555 -20.241 1.00 28.98 184 GLY D N 1
ATOM 8387 C CA . GLY D 1 184 ? -9.278 27.372 -20.929 1.00 27.51 184 GLY D CA 1
ATOM 8388 C C . GLY D 1 184 ? -9.165 27.880 -22.355 1.00 26.08 184 GLY D C 1
ATOM 8389 O O . GLY D 1 184 ? -9.057 29.084 -22.580 1.00 36.07 184 GLY D O 1
ATOM 8390 N N . THR D 1 185 ? -9.178 26.969 -23.325 1.00 29.44 185 THR D N 1
ATOM 8391 C CA . THR D 1 185 ? -8.960 27.363 -24.719 1.00 29.41 185 THR D CA 1
ATOM 8392 C C . THR D 1 185 ? -10.050 28.233 -25.313 1.00 31.07 185 THR D C 1
ATOM 8393 O O . THR D 1 185 ? -9.782 29.015 -26.222 1.00 31.72 185 THR D O 1
ATOM 8397 N N . LEU D 1 186 ? -11.281 28.081 -24.841 1.00 26.56 186 LEU D N 1
ATOM 8398 C CA . LEU D 1 186 ? -12.333 28.933 -25.346 1.00 21.98 186 LEU D CA 1
ATOM 8399 C C . LEU D 1 186 ? -12.036 30.365 -24.919 1.00 21.60 186 LEU D C 1
ATOM 8400 O O . LEU D 1 186 ? -12.157 31.290 -25.715 1.00 19.86 186 LEU D O 1
ATOM 8405 N N . SER D 1 187 ? -11.610 30.537 -23.672 1.00 23.14 187 SER D N 1
ATOM 8406 C CA . SER D 1 187 ? -11.221 31.857 -23.181 1.00 25.43 187 SER D CA 1
ATOM 8407 C C . SER D 1 187 ? -10.069 32.441 -24.007 1.00 24.07 187 SER D C 1
ATOM 8408 O O . SER D 1 187 ? -10.008 33.657 -24.220 1.00 30.55 187 SER D O 1
ATOM 8411 N N . GLN D 1 188 ? -9.168 31.578 -24.474 1.00 24.06 188 GLN D N 1
ATOM 8412 C CA . GLN D 1 188 ? -8.111 31.993 -25.402 1.00 23.68 188 GLN D CA 1
ATOM 8413 C C . GLN D 1 188 ? -8.644 32.469 -26.763 1.00 22.23 188 GLN D C 1
ATOM 8414 O O . GLN D 1 188 ? -8.208 33.497 -27.284 1.00 24.33 188 GLN D O 1
ATOM 8420 N N . VAL D 1 189 ? -9.592 31.725 -27.324 1.00 18.14 189 VAL D N 1
ATOM 8421 C CA . VAL D 1 189 ? -10.252 32.128 -28.559 1.00 17.17 189 VAL D CA 1
ATOM 8422 C C . VAL D 1 189 ? -11.001 33.432 -28.341 1.00 15.20 189 VAL D C 1
ATOM 8423 O O . VAL D 1 189 ? -10.960 34.340 -29.166 1.00 13.28 189 VAL D O 1
ATOM 8427 N N . TYR D 1 190 ? -11.668 33.521 -27.200 1.00 18.16 190 TYR D N 1
ATOM 8428 C CA . TYR D 1 190 ? -12.345 34.739 -26.815 1.00 14.37 190 TYR D CA 1
ATOM 8429 C C . TYR D 1 190 ? -11.343 35.885 -26.671 1.00 16.71 190 TYR D C 1
ATOM 8430 O O . TYR D 1 190 ? -11.629 37.007 -27.075 1.00 15.53 190 TYR D O 1
ATOM 8439 N N . ALA D 1 191 ? -10.171 35.605 -26.115 1.00 17.19 191 ALA D N 1
ATOM 8440 C CA . ALA D 1 191 ? -9.148 36.642 -25.970 1.00 18.08 191 ALA D CA 1
ATOM 8441 C C . ALA D 1 191 ? -8.683 37.130 -27.336 1.00 17.00 191 ALA D C 1
ATOM 8442 O O . ALA D 1 191 ? -8.502 38.332 -27.552 1.00 15.51 191 ALA D O 1
ATOM 8444 N N . ASP D 1 192 ? -8.494 36.183 -28.251 1.00 15.72 192 ASP D N 1
ATOM 8445 C CA . ASP D 1 192 ? -8.051 36.491 -29.597 1.00 16.00 192 ASP D CA 1
ATOM 8446 C C . ASP D 1 192 ? -9.078 37.377 -30.305 1.00 16.42 192 ASP D C 1
ATOM 8447 O O . ASP D 1 192 ? -8.725 38.362 -30.941 1.00 12.89 192 ASP D O 1
ATOM 8452 N N . ILE D 1 193 ? -10.350 37.032 -30.162 1.00 14.04 193 ILE D N 1
ATOM 8453 C CA . ILE D 1 193 ? -11.417 37.811 -30.773 1.00 13.39 193 ILE D CA 1
ATOM 8454 C C . ILE D 1 193 ? -11.442 39.245 -30.227 1.00 13.02 193 ILE D C 1
ATOM 8455 O O . ILE D 1 193 ? -11.534 40.192 -30.996 1.00 12.95 193 ILE D O 1
ATOM 8460 N N . LYS D 1 194 ? -11.341 39.388 -28.907 1.00 12.38 194 LYS D N 1
ATOM 8461 C CA . LYS D 1 194 ? -11.323 40.696 -28.254 1.00 16.02 194 LYS D CA 1
ATOM 8462 C C . LYS D 1 194 ? -10.187 41.579 -28.749 1.00 15.23 194 LYS D C 1
ATOM 8463 O O . LYS D 1 194 ? -10.404 42.727 -29.104 1.00 14.76 194 LYS D O 1
ATOM 8469 N N . GLN D 1 195 ? -8.975 41.035 -28.755 1.00 16.30 195 GLN D N 1
ATOM 8470 C CA . GLN D 1 195 ? -7.809 41.793 -29.160 1.00 15.60 195 GLN D CA 1
ATOM 8471 C C . GLN D 1 195 ? -7.885 42.193 -30.623 1.00 15.56 195 GLN D C 1
ATOM 8472 O O . GLN D 1 195 ? -7.581 43.324 -30.963 1.00 14.02 195 GLN D O 1
ATOM 8478 N N . THR D 1 196 ? -8.302 41.263 -31.477 1.00 15.87 196 THR D N 1
ATOM 8479 C CA . THR D 1 196 ? -8.339 41.498 -32.914 1.00 12.28 196 THR D CA 1
ATOM 8480 C C . THR D 1 196 ? -9.409 42.514 -33.298 1.00 12.29 196 THR D C 1
ATOM 8481 O O . THR D 1 196 ? -9.164 43.400 -34.110 1.00 14.16 196 THR D O 1
ATOM 8485 N N . LEU D 1 197 ? -10.589 42.381 -32.703 1.00 10.78 197 LEU D N 1
ATOM 8486 C CA . LEU D 1 197 ? -11.713 43.258 -32.995 1.00 10.61 197 LEU D CA 1
ATOM 8487 C C . LEU D 1 197 ? -11.710 44.539 -32.148 1.00 12.55 197 LEU D C 1
ATOM 8488 O O . LEU D 1 197 ? -12.536 45.431 -32.365 1.00 14.74 197 LEU D O 1
ATOM 8493 N N . GLN D 1 198 ? -10.786 44.610 -31.191 1.00 13.61 198 GLN D N 1
ATOM 8494 C CA . GLN D 1 198 ? -10.634 45.753 -30.289 1.00 14.67 198 GLN D CA 1
ATOM 8495 C C . GLN D 1 198 ? -11.879 45.987 -29.452 1.00 12.65 198 GLN D C 1
ATOM 8496 O O . GLN D 1 198 ? -12.425 47.084 -29.436 1.00 16.92 198 GLN D O 1
ATOM 8502 N N . LEU D 1 199 ? -12.308 44.948 -28.747 1.00 14.91 199 LEU D N 1
ATOM 8503 C CA . LEU D 1 199 ? -13.507 44.998 -27.928 1.00 14.08 199 LEU D CA 1
ATOM 8504 C C . LEU D 1 199 ? -13.228 44.420 -26.548 1.00 13.39 199 LEU D C 1
ATOM 8505 O O . LEU D 1 199 ? -12.462 43.481 -26.415 1.00 16.18 199 LEU D O 1
ATOM 8510 N N . PRO D 1 200 ? -13.847 44.991 -25.512 1.00 15.65 200 PRO D N 1
ATOM 8511 C CA . PRO D 1 200 ? -13.727 44.455 -24.156 1.00 15.20 200 PRO D CA 1
ATOM 8512 C C . PRO D 1 200 ? -14.808 43.419 -23.830 1.00 15.84 200 PRO D C 1
ATOM 8513 O O . PRO D 1 200 ? -14.981 43.063 -22.671 1.00 18.19 200 PRO D O 1
ATOM 8517 N N . PHE D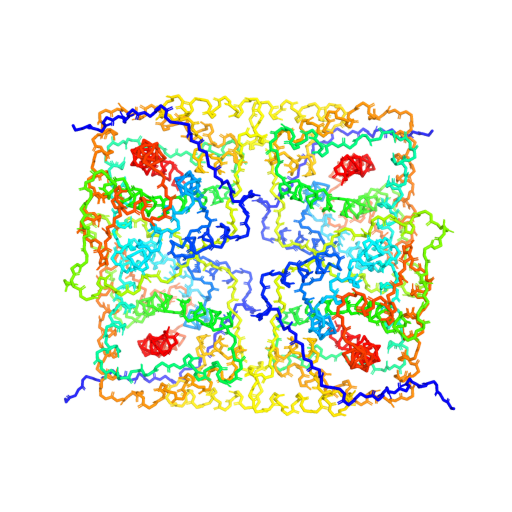 1 201 ? -15.521 42.944 -24.843 1.00 14.60 201 PHE D N 1
ATOM 8518 C CA . PHE D 1 201 ? -16.589 41.976 -24.634 1.00 11.97 201 PHE D CA 1
ATOM 8519 C C . PHE D 1 201 ? -16.671 40.999 -25.804 1.00 13.49 201 PHE D C 1
ATOM 8520 O O . PHE D 1 201 ? -16.132 41.253 -26.880 1.00 12.77 201 PHE D O 1
ATOM 8528 N N . ILE D 1 202 ? -17.357 39.885 -25.582 1.00 12.49 202 ILE D N 1
ATOM 8529 C CA . ILE D 1 202 ? -17.616 38.911 -26.624 1.00 10.82 202 ILE D CA 1
ATOM 8530 C C . ILE D 1 202 ? -19.061 39.037 -27.106 1.00 11.42 202 ILE D C 1
ATOM 8531 O O . ILE D 1 202 ? -20.007 39.014 -26.319 1.00 14.41 202 ILE D O 1
ATOM 8536 N N . ASN D 1 203 ? -19.227 39.183 -28.406 1.00 9.99 203 ASN D N 1
ATOM 8537 C CA . ASN D 1 203 ? -20.557 39.286 -28.976 1.00 10.51 203 ASN D CA 1
ATOM 8538 C C . ASN D 1 203 ? -21.383 38.006 -28.804 1.00 8.34 203 ASN D C 1
ATOM 8539 O O . ASN D 1 203 ? -20.833 36.909 -28.743 1.00 10.66 203 ASN D O 1
ATOM 8544 N N . SER D 1 204 ? -22.698 38.168 -28.718 1.00 8.63 204 SER D N 1
ATOM 8545 C CA . SER D 1 204 ? -23.641 37.049 -28.699 1.00 9.03 204 SER D CA 1
ATOM 8546 C C . SER D 1 204 ? -23.388 36.051 -29.824 1.00 8.80 204 SER D C 1
ATOM 8547 O O . SER D 1 204 ? -23.525 34.847 -29.628 1.00 9.13 204 SER D O 1
ATOM 8550 N N . ASP D 1 205 ? -23.043 36.580 -30.996 1.00 9.38 205 ASP D N 1
ATOM 8551 C CA . ASP D 1 205 ? -22.797 35.792 -32.202 1.00 9.84 205 ASP D CA 1
ATOM 8552 C C . ASP D 1 205 ? -21.698 34.755 -31.982 1.00 8.73 205 ASP D C 1
ATOM 8553 O O . ASP D 1 205 ? -21.855 33.612 -32.371 1.00 6.60 205 ASP D O 1
ATOM 8558 N N . TYR D 1 206 ? -20.583 35.165 -31.380 1.00 6.26 206 TYR D N 1
ATOM 8559 C CA . TYR D 1 206 ? -19.468 34.243 -31.184 1.00 7.57 206 TYR D CA 1
ATOM 8560 C C . TYR D 1 206 ? -19.713 33.282 -30.001 1.00 7.07 206 TYR D C 1
ATOM 8561 O O . TYR D 1 206 ? -19.228 32.153 -30.008 1.00 9.79 206 TYR D O 1
ATOM 8570 N N . LYS D 1 207 ? -20.477 33.727 -29.006 1.00 7.02 207 LYS D N 1
ATOM 8571 C CA . LYS D 1 207 ? -20.836 32.873 -27.880 1.00 6.18 207 LYS D CA 1
ATOM 8572 C C . LYS D 1 207 ? -21.764 31.760 -28.349 1.00 7.42 207 LYS D C 1
ATOM 8573 O O . LYS D 1 207 ? -21.707 30.657 -27.826 1.00 8.05 207 LYS D O 1
ATOM 8579 N N . ALA D 1 208 ? -22.603 32.050 -29.340 1.00 5.32 208 ALA D N 1
ATOM 8580 C CA . ALA D 1 208 ? -23.518 31.046 -29.888 1.00 7.32 208 ALA D CA 1
ATOM 8581 C C . ALA D 1 208 ? -22.781 30.066 -30.791 1.00 7.69 208 ALA D C 1
ATOM 8582 O O . ALA D 1 208 ? -23.073 28.872 -30.783 1.00 7.32 208 ALA D O 1
ATOM 8584 N N . MET D 1 209 ? -21.842 30.574 -31.584 1.00 7.06 209 MET D N 1
ATOM 8585 C CA . MET D 1 209 ? -21.008 29.699 -32.392 1.00 7.52 209 MET D CA 1
ATOM 8586 C C . MET D 1 209 ? -20.192 28.798 -31.484 1.00 7.88 209 MET D C 1
ATOM 8587 O O . MET D 1 209 ? -19.900 27.664 -31.835 1.00 9.37 209 MET D O 1
ATOM 8592 N N . ALA D 1 210 ? -19.851 29.315 -30.308 1.00 6.30 210 ALA D N 1
ATOM 8593 C CA . ALA D 1 210 ? -19.022 28.587 -29.360 1.00 6.76 210 ALA D CA 1
ATOM 8594 C C . ALA D 1 210 ? -19.716 27.353 -28.784 1.00 8.17 210 ALA D C 1
ATOM 8595 O O . ALA D 1 210 ? -19.060 26.525 -28.155 1.00 8.11 210 ALA D O 1
ATOM 8597 N N . ARG D 1 211 ? -21.027 27.222 -29.002 1.00 8.01 211 ARG D N 1
ATOM 8598 C CA . ARG D 1 211 ? -21.717 25.954 -28.739 1.00 8.58 211 ARG D CA 1
ATOM 8599 C C . ARG D 1 211 ? -20.987 24.789 -29.434 1.00 8.58 211 ARG D C 1
ATOM 8600 O O . ARG D 1 211 ? -21.030 23.648 -28.976 1.00 10.64 211 ARG D O 1
ATOM 8608 N N . TRP D 1 212 ? -20.323 25.093 -30.544 1.00 9.08 212 TRP D N 1
ATOM 8609 C CA . TRP D 1 212 ? -19.494 24.127 -31.264 1.00 7.99 212 TRP D CA 1
ATOM 8610 C C . TRP D 1 212 ? -18.077 24.686 -31.342 1.00 10.17 212 TRP D C 1
ATOM 8611 O O . TRP D 1 212 ? -17.694 25.249 -32.364 1.00 10.67 212 TRP D O 1
ATOM 8622 N N . PRO D 1 213 ? -17.309 24.552 -30.251 1.00 8.06 213 PRO D N 1
ATOM 8623 C CA . PRO D 1 213 ? -15.997 25.182 -30.137 1.00 11.50 213 PRO D CA 1
ATOM 8624 C C . PRO D 1 213 ? -15.092 24.934 -31.341 1.00 12.23 213 PRO D C 1
ATOM 8625 O O . PRO D 1 213 ? -14.420 25.860 -31.763 1.00 11.80 213 PRO D O 1
ATOM 8629 N N . SER D 1 214 ? -15.090 23.727 -31.896 1.00 13.69 214 SER D N 1
ATOM 8630 C CA . SER D 1 214 ? -14.195 23.437 -33.015 1.00 13.09 214 SER D CA 1
ATOM 8631 C C . SER D 1 214 ? -14.663 24.154 -34.280 1.00 11.49 214 SER D C 1
ATOM 8632 O O . SER D 1 214 ? -13.850 24.528 -35.113 1.00 11.76 214 SER D O 1
ATOM 8635 N N . TYR D 1 215 ? -15.970 24.352 -34.417 1.00 11.20 215 TYR D N 1
ATOM 8636 C CA . TYR D 1 215 ? -16.487 25.156 -35.517 1.00 9.68 215 TYR D CA 1
ATOM 8637 C C . TYR D 1 215 ? -16.099 26.645 -35.376 1.00 9.47 215 TYR D C 1
ATOM 8638 O O . TYR D 1 215 ? -15.653 27.252 -36.337 1.00 10.08 215 TYR D O 1
ATOM 8647 N N . LEU D 1 216 ? -16.284 27.227 -34.191 1.00 10.41 216 LEU D N 1
ATOM 8648 C CA . LEU D 1 216 ? -15.910 28.621 -33.975 1.00 9.61 216 LEU D CA 1
ATOM 8649 C C . LEU D 1 216 ? -14.439 28.824 -34.323 1.00 10.41 216 LEU D C 1
ATOM 8650 O O . LEU D 1 216 ? -14.090 29.772 -35.020 1.00 9.60 216 LEU D O 1
ATOM 8655 N N . GLU D 1 217 ? -13.591 27.912 -33.852 1.00 12.56 217 GLU D N 1
ATOM 8656 C CA . GLU D 1 217 ? -12.153 27.994 -34.102 1.00 13.35 217 GLU D CA 1
ATOM 8657 C C . GLU D 1 217 ? -11.844 28.052 -35.593 1.00 11.84 217 GLU D C 1
ATOM 8658 O O . GLU D 1 217 ? -11.028 28.848 -36.026 1.00 11.23 217 GLU D O 1
ATOM 8664 N N . GLN D 1 218 ? -12.510 27.208 -36.369 1.00 11.38 218 GLN D N 1
ATOM 8665 C CA . GLN D 1 218 ? -12.347 27.211 -37.812 1.00 9.53 218 GLN D CA 1
ATOM 8666 C C . GLN D 1 218 ? -12.872 28.493 -38.456 1.00 13.40 218 GLN D C 1
ATOM 8667 O O . GLN D 1 218 ? -12.188 29.115 -39.272 1.00 13.37 218 GLN D O 1
ATOM 8673 N N . ALA D 1 219 ? -14.101 28.861 -38.104 1.00 10.68 219 ALA D N 1
ATOM 8674 C CA . ALA D 1 219 ? -14.772 29.984 -38.736 1.00 8.65 219 ALA D CA 1
ATOM 8675 C C . ALA D 1 219 ? -14.031 31.284 -38.440 1.00 8.62 219 ALA D C 1
ATOM 8676 O O . ALA D 1 219 ? -13.826 32.095 -39.321 1.00 9.75 219 ALA D O 1
ATOM 8678 N N . TRP D 1 220 ? -13.618 31.457 -37.195 1.00 11.03 220 TRP D N 1
ATOM 8679 C CA . TRP D 1 220 ? -12.890 32.646 -36.802 1.00 10.77 220 TRP D CA 1
ATOM 8680 C C . TRP D 1 220 ? -11.531 32.691 -37.486 1.00 11.97 220 TRP D C 1
ATOM 8681 O O . TRP D 1 220 ? -11.102 33.740 -37.935 1.00 15.23 220 TRP D O 1
ATOM 8692 N N . GLY D 1 221 ? -10.864 31.544 -37.565 1.00 16.75 221 GLY D N 1
ATOM 8693 C CA . GLY D 1 221 ? -9.574 31.456 -38.232 1.00 15.28 221 GLY D CA 1
ATOM 8694 C C . GLY D 1 221 ? -9.616 31.885 -39.689 1.00 12.32 221 GLY D C 1
ATOM 8695 O O . GLY D 1 221 ? -8.719 32.567 -40.170 1.00 13.40 221 GLY D O 1
ATOM 8696 N N . ALA D 1 222 ? -10.671 31.493 -40.388 1.00 11.79 222 ALA D N 1
ATOM 8697 C CA . ALA D 1 222 ? -10.857 31.874 -41.778 1.00 10.63 222 ALA D CA 1
ATOM 8698 C C . ALA D 1 222 ? -11.177 33.367 -41.928 1.00 14.39 222 ALA D C 1
ATOM 8699 O O . ALA D 1 222 ? -10.791 33.982 -42.915 1.00 15.92 222 ALA D O 1
ATOM 8701 N N . LEU D 1 223 ? -11.872 33.942 -40.949 1.00 12.71 223 LEU D N 1
ATOM 8702 C CA . LEU D 1 223 ? -12.265 35.344 -41.018 1.00 15.03 223 LEU D CA 1
ATOM 8703 C C . LEU D 1 223 ? -11.113 36.269 -40.670 1.00 15.76 223 LEU D C 1
ATOM 8704 O O . LEU D 1 223 ? -10.881 37.265 -41.347 1.00 16.16 223 LEU D O 1
ATOM 8709 N N . LYS D 1 224 ? -10.397 35.916 -39.614 1.00 13.94 224 LYS D N 1
ATOM 8710 C CA . LYS D 1 224 ? -9.400 36.790 -39.009 1.00 14.56 224 LYS D CA 1
ATOM 8711 C C . LYS D 1 224 ? -8.474 37.533 -39.989 1.00 16.15 224 LYS D C 1
ATOM 8712 O O . LYS D 1 224 ? -8.240 38.729 -39.806 1.00 19.68 224 LYS D O 1
ATOM 8718 N N . PRO D 1 225 ? -7.963 36.855 -41.039 1.00 16.23 225 PRO D N 1
ATOM 8719 C CA . PRO D 1 225 ? -7.035 37.606 -41.897 1.00 16.05 225 PRO D CA 1
ATOM 8720 C C . PRO D 1 225 ? -7.705 38.701 -42.715 1.00 14.90 225 PRO D C 1
ATOM 8721 O O . PRO D 1 225 ? -7.012 39.587 -43.191 1.00 18.58 225 PRO D O 1
ATOM 8725 N N . CYS D 1 226 ? -9.021 38.636 -42.873 1.00 14.62 226 CYS D N 1
ATOM 8726 C CA . CYS D 1 226 ? -9.760 39.630 -43.642 1.00 15.03 226 CYS D CA 1
ATOM 8727 C C . CYS D 1 226 ? -9.949 40.929 -42.866 1.00 12.74 226 CYS D C 1
ATOM 8728 O O . CYS D 1 226 ? -10.155 41.978 -43.456 1.00 16.01 226 CYS D O 1
ATOM 8731 N N . ILE D 1 227 ? -9.894 40.836 -41.540 1.00 14.63 227 ILE D N 1
ATOM 8732 C CA . ILE D 1 227 ? -10.166 41.964 -40.665 1.00 12.76 227 ILE D CA 1
ATOM 8733 C C . ILE D 1 227 ? -9.193 43.107 -40.933 1.00 16.95 227 ILE D C 1
ATOM 8734 O O . ILE D 1 227 ? -7.983 42.917 -40.947 1.00 20.28 227 ILE D O 1
ATOM 8739 N N . ASP D 1 228 ? -9.746 44.288 -41.163 1.00 15.16 228 ASP D N 1
ATOM 8740 C CA . ASP D 1 228 ? -8.962 45.507 -41.334 1.00 24.11 228 ASP D CA 1
ATOM 8741 C C . ASP D 1 228 ? -8.008 45.479 -42.545 1.00 25.26 228 ASP D C 1
ATOM 8742 O O . ASP D 1 228 ? -7.045 46.242 -42.595 1.00 33.37 228 ASP D O 1
ATOM 8747 N N . THR D 1 229 ? -8.281 44.604 -43.513 1.00 22.54 229 THR D N 1
ATOM 8748 C CA . THR D 1 229 ? -7.793 44.797 -44.872 1.00 15.52 229 THR D CA 1
ATOM 8749 C C . THR D 1 229 ? -8.471 46.056 -45.407 1.00 17.97 229 THR D C 1
ATOM 8750 O O . THR D 1 229 ? -9.490 46.473 -44.867 1.00 19.13 229 THR D O 1
ATOM 8754 N N . PRO D 1 230 ? -7.910 46.672 -46.459 1.00 18.25 230 PRO D N 1
ATOM 8755 C CA . PRO D 1 230 ? -8.569 47.852 -47.032 1.00 16.76 230 PRO D CA 1
ATOM 8756 C C . PRO D 1 230 ? -10.012 47.590 -47.453 1.00 15.78 230 PRO D C 1
ATOM 8757 O O . PRO D 1 230 ? -10.882 48.430 -47.227 1.00 15.64 230 PRO D O 1
ATOM 8761 N N . ALA D 1 231 ? -10.268 46.431 -48.051 1.00 16.81 231 ALA D N 1
ATOM 8762 C CA . ALA D 1 231 ? -11.608 46.130 -48.531 1.00 12.81 231 ALA D CA 1
ATOM 8763 C C . ALA D 1 231 ? -12.600 45.959 -47.369 1.00 13.42 231 ALA D C 1
ATOM 8764 O O . ALA D 1 231 ? -13.728 46.424 -47.444 1.00 14.29 231 ALA D O 1
ATOM 8766 N N . TYR D 1 232 ? -12.176 45.307 -46.294 1.00 12.67 232 TYR D N 1
ATOM 8767 C CA . TYR D 1 232 ? -13.038 45.147 -45.121 1.00 11.40 232 TYR D CA 1
ATOM 8768 C C . TYR D 1 232 ? -13.364 46.524 -44.532 1.00 11.90 232 TYR D C 1
ATOM 8769 O O . TYR D 1 232 ? -14.524 46.854 -44.262 1.00 10.11 232 TYR D O 1
ATOM 8778 N N . GLN D 1 233 ? -12.323 47.326 -44.348 1.00 13.32 233 GLN D N 1
ATOM 8779 C CA . GLN D 1 233 ? -12.482 48.647 -43.774 1.00 11.19 233 GLN D CA 1
ATOM 8780 C C . GLN D 1 233 ? -13.367 49.547 -44.624 1.00 11.75 233 GLN D C 1
ATOM 8781 O O . GLN D 1 233 ? -14.209 50.248 -44.089 1.00 13.41 233 GLN D O 1
ATOM 8787 N N . ALA D 1 234 ? -13.180 49.521 -45.939 1.00 9.88 234 ALA D N 1
ATOM 8788 C CA . ALA D 1 234 ? -14.018 50.314 -46.831 1.00 13.81 234 ALA D CA 1
ATOM 8789 C C . ALA D 1 234 ? -15.452 49.803 -46.805 1.00 11.49 234 ALA D C 1
ATOM 8790 O O . ALA D 1 234 ? -16.393 50.583 -46.836 1.00 12.78 234 ALA D O 1
ATOM 8792 N N . GLY D 1 235 ? -15.611 48.487 -46.747 1.00 13.21 235 GLY D N 1
ATOM 8793 C CA . GLY D 1 235 ? -16.927 47.893 -46.614 1.00 12.12 235 GLY D CA 1
ATOM 8794 C C . GLY D 1 235 ? -17.592 48.323 -45.316 1.00 10.03 235 GLY D C 1
ATOM 8795 O O . GLY D 1 235 ? -18.771 48.665 -45.294 1.00 9.43 235 GLY D O 1
ATOM 8796 N N . ARG D 1 236 ? -16.817 48.337 -44.2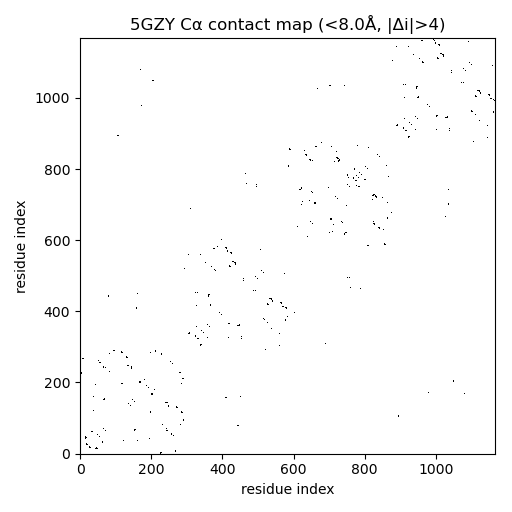38 1.00 9.62 236 ARG D N 1
ATOM 8797 C CA . ARG D 1 236 ? -17.352 48.686 -42.928 1.00 9.40 236 ARG D CA 1
ATOM 8798 C C . ARG D 1 236 ? -17.880 50.113 -42.915 1.00 10.95 236 ARG D C 1
ATOM 8799 O O . ARG D 1 236 ? -18.917 50.400 -42.323 1.00 10.62 236 ARG D O 1
ATOM 8807 N N . PHE D 1 237 ? -17.149 50.999 -43.580 1.00 12.46 237 PHE D N 1
ATOM 8808 C CA . PHE D 1 237 ? -17.512 52.398 -43.649 1.00 10.18 237 PHE D CA 1
ATOM 8809 C C . PHE D 1 237 ? -18.843 52.538 -44.376 1.00 8.78 237 PHE D C 1
ATOM 8810 O O . PHE D 1 237 ? -19.735 53.250 -43.926 1.00 9.08 237 PHE D O 1
ATOM 8818 N N . ASP D 1 238 ? -18.971 51.833 -45.496 1.00 10.58 238 ASP D N 1
ATOM 8819 C CA . ASP D 1 238 ? -20.205 51.830 -46.272 1.00 9.94 238 ASP D CA 1
ATOM 8820 C C . ASP D 1 238 ? -21.406 51.328 -45.447 1.00 9.33 238 ASP D C 1
ATOM 8821 O O . ASP D 1 238 ? -22.490 51.888 -45.515 1.00 11.43 238 ASP D O 1
ATOM 8826 N N . ILE D 1 239 ? -21.205 50.278 -44.659 1.00 11.53 239 ILE D N 1
ATOM 8827 C CA . ILE D 1 239 ? -22.283 49.740 -43.835 1.00 8.24 239 ILE D CA 1
ATOM 8828 C C . ILE D 1 239 ? -22.706 50.781 -42.786 1.00 8.77 239 ILE D C 1
ATOM 8829 O O . ILE D 1 239 ? -23.894 51.027 -42.580 1.00 9.39 239 ILE D O 1
ATOM 8834 N N . ASN D 1 240 ? -21.720 51.412 -42.159 1.00 10.30 240 ASN D N 1
ATOM 8835 C CA . ASN D 1 240 ? -21.974 52.507 -41.226 1.00 7.87 240 ASN D CA 1
ATOM 8836 C C . ASN D 1 240 ? -22.754 53.661 -41.863 1.00 8.25 240 ASN D C 1
ATOM 8837 O O . ASN D 1 240 ? -23.691 54.167 -41.263 1.00 6.24 240 ASN D O 1
ATOM 8842 N N . ALA D 1 241 ? -22.362 54.059 -43.078 1.00 11.00 241 ALA D N 1
ATOM 8843 C CA . ALA D 1 241 ? -23.068 55.097 -43.833 1.00 9.31 241 ALA D CA 1
ATOM 8844 C C . ALA D 1 241 ? -24.534 54.751 -44.080 1.00 8.73 241 ALA D C 1
ATOM 8845 O O . ALA D 1 241 ? -25.395 55.613 -43.969 1.00 17.44 241 ALA D O 1
ATOM 8847 N N . ARG D 1 242 ? -24.819 53.495 -44.416 1.00 12.72 242 ARG D N 1
ATOM 8848 C CA . ARG D 1 242 ? -26.202 53.056 -44.611 1.00 9.87 242 ARG D CA 1
ATOM 8849 C C . ARG D 1 242 ? -26.997 53.204 -43.324 1.00 8.34 242 ARG D C 1
ATOM 8850 O O . ARG D 1 242 ? -28.158 53.590 -43.350 1.00 9.71 242 ARG D O 1
ATOM 8858 N N . ALA D 1 243 ? -26.358 52.871 -42.207 1.00 8.01 243 ALA D N 1
ATOM 8859 C CA . ALA D 1 243 ? -26.977 53.001 -40.889 1.00 10.11 243 ALA D CA 1
ATOM 8860 C C . ALA D 1 243 ? -27.378 54.443 -40.612 1.00 7.78 243 ALA D C 1
ATOM 8861 O O . ALA D 1 243 ? -28.488 54.705 -40.165 1.00 8.77 243 ALA D O 1
ATOM 8863 N N . LEU D 1 244 ? -26.462 55.365 -40.884 1.00 7.88 244 LEU D N 1
ATOM 8864 C CA . LEU D 1 244 ? -26.723 56.788 -40.731 1.00 11.21 244 LEU D CA 1
ATOM 8865 C C . LEU D 1 244 ? -27.873 57.270 -41.617 1.00 10.96 244 LEU D C 1
ATOM 8866 O O . LEU D 1 244 ? -28.702 58.063 -41.185 1.00 13.83 244 LEU D O 1
ATOM 8871 N N . ALA D 1 245 ? -27.921 56.789 -42.855 1.00 10.46 245 ALA D N 1
ATOM 8872 C CA . ALA D 1 245 ? -28.976 57.191 -43.783 1.00 10.78 245 ALA D CA 1
ATOM 8873 C C . ALA D 1 245 ? -30.339 56.724 -43.299 1.00 11.63 245 ALA D C 1
ATOM 8874 O O . ALA D 1 245 ? -31.330 57.425 -43.459 1.00 13.49 245 ALA D O 1
ATOM 8876 N N . ALA D 1 246 ? -30.381 55.529 -42.717 1.00 12.74 246 ALA D N 1
ATOM 8877 C CA . ALA D 1 246 ? -31.633 54.961 -42.228 1.00 11.28 246 ALA D CA 1
ATOM 8878 C C . ALA D 1 246 ? -32.200 55.821 -41.099 1.00 13.37 246 ALA D C 1
ATOM 8879 O O . ALA D 1 246 ? -33.407 56.043 -41.019 1.00 11.22 246 ALA D O 1
ATOM 8881 N N . LEU D 1 247 ? -31.307 56.311 -40.244 1.00 13.21 247 LEU D N 1
ATOM 8882 C CA . LEU D 1 247 ? -31.700 57.131 -39.110 1.00 12.80 247 LEU D CA 1
ATOM 8883 C C . LEU D 1 247 ? -32.385 58.397 -39.602 1.00 12.50 247 LEU D C 1
ATOM 8884 O O . LEU D 1 247 ? -33.388 58.844 -39.036 1.00 15.31 247 LEU D O 1
ATOM 8889 N N . ASP D 1 248 ? -31.857 58.957 -40.681 1.00 17.92 248 ASP D N 1
ATOM 8890 C CA . ASP D 1 248 ? -32.403 60.183 -41.248 1.00 12.65 248 ASP D CA 1
ATOM 8891 C C . ASP D 1 248 ? -33.805 59.976 -41.815 1.00 11.93 248 ASP D C 1
ATOM 8892 O O . ASP D 1 248 ? -34.584 60.910 -41.891 1.00 16.04 248 ASP D O 1
ATOM 8897 N N . ALA D 1 249 ? -34.130 58.743 -42.182 1.00 13.85 249 ALA D N 1
ATOM 8898 C CA . ALA D 1 249 ? -35.406 58.445 -42.811 1.00 12.21 249 ALA D CA 1
ATOM 8899 C C . ALA D 1 249 ? -36.397 57.691 -41.922 1.00 11.41 249 ALA D C 1
ATOM 8900 O O . ALA D 1 249 ? -37.343 57.107 -42.437 1.00 11.91 249 ALA D O 1
ATOM 8902 N N . LEU D 1 250 ? -36.197 57.701 -40.606 1.00 11.08 250 LEU D N 1
ATOM 8903 C CA . LEU D 1 250 ? -37.157 57.064 -39.702 1.00 11.80 250 LEU D CA 1
ATOM 8904 C C . LEU D 1 250 ? -38.545 57.657 -39.915 1.00 13.56 250 LEU D C 1
ATOM 8905 O O . LEU D 1 250 ? -38.693 58.863 -40.068 1.00 14.30 250 LEU D O 1
ATOM 8910 N N . PRO D 1 251 ? -39.566 56.792 -39.969 1.00 13.22 251 PRO D N 1
ATOM 8911 C CA . PRO D 1 251 ? -40.928 57.226 -40.285 1.00 11.20 251 PRO D CA 1
ATOM 8912 C C . PRO D 1 251 ? -41.603 57.941 -39.123 1.00 14.84 251 PRO D C 1
ATOM 8913 O O . PRO D 1 251 ? -42.486 58.770 -39.349 1.00 17.09 251 PRO D O 1
ATOM 8917 N N . THR D 1 252 ? -41.201 57.614 -37.900 1.00 11.77 252 THR D N 1
ATOM 8918 C CA . THR D 1 252 ? -41.649 58.334 -36.717 1.00 9.47 252 THR D CA 1
ATOM 8919 C C . THR D 1 252 ? -40.443 59.013 -36.090 1.00 11.70 252 THR D C 1
ATOM 8920 O O . THR D 1 252 ? -39.420 58.375 -35.840 1.00 12.36 252 THR D O 1
ATOM 8924 N N . ALA D 1 253 ? -40.563 60.312 -35.854 1.00 11.77 253 ALA D N 1
ATOM 8925 C CA . ALA D 1 253 ? -39.456 61.104 -35.335 1.00 11.68 253 ALA D CA 1
ATOM 8926 C C . ALA D 1 253 ? -38.864 60.508 -34.051 1.00 12.18 253 ALA D C 1
ATOM 8927 O O . ALA D 1 253 ? -39.591 60.040 -33.186 1.00 13.25 253 ALA D O 1
ATOM 8929 N N . TYR D 1 254 ? -37.539 60.526 -33.958 1.00 10.78 254 TYR D N 1
ATOM 8930 C CA . TYR D 1 254 ? -36.812 60.097 -32.769 1.00 9.05 254 TYR D CA 1
ATOM 8931 C C . TYR D 1 254 ? -35.934 61.235 -32.267 1.00 10.77 254 TYR D C 1
ATOM 8932 O O . TYR D 1 254 ? -35.093 61.761 -32.994 1.00 12.01 254 TYR D O 1
ATOM 8941 N N . ARG D 1 255 ? -36.159 61.621 -31.023 1.00 11.18 255 ARG D N 1
ATOM 8942 C CA . ARG D 1 255 ? -35.283 62.544 -30.328 1.00 10.90 255 ARG D CA 1
ATOM 8943 C C . ARG D 1 255 ? -35.019 61.984 -28.944 1.00 9.81 255 ARG D C 1
ATOM 8944 O O . ARG D 1 255 ? -35.945 61.595 -28.247 1.00 10.59 255 ARG D O 1
ATOM 8952 N N . MET D 1 256 ? -33.750 61.922 -28.570 1.00 12.00 256 MET D N 1
ATOM 8953 C CA . MET D 1 256 ? -33.354 61.484 -27.244 1.00 10.03 256 MET D CA 1
ATOM 8954 C C . MET D 1 256 ? -31.987 62.060 -26.957 1.00 8.98 256 MET D C 1
ATOM 8955 O O . MET D 1 256 ? -30.957 61.405 -27.153 1.00 8.86 256 MET D O 1
ATOM 8960 N N . SER D 1 257 ? -32.007 63.296 -26.471 1.00 11.52 257 SER D N 1
ATOM 8961 C CA . SER D 1 257 ? -30.812 64.110 -26.261 1.00 11.85 257 SER D CA 1
ATOM 8962 C C . SER D 1 257 ? -30.222 63.918 -24.876 1.00 9.84 257 SER D C 1
ATOM 8963 O O . SER D 1 257 ? -30.764 63.174 -24.077 1.00 12.58 257 SER D O 1
ATOM 8966 N N . ARG D 1 258 ? -29.115 64.605 -24.607 1.00 10.69 258 ARG D N 1
ATOM 8967 C CA . ARG D 1 258 ? -28.584 64.709 -23.258 1.00 11.15 258 ARG D CA 1
ATOM 8968 C C . ARG D 1 258 ? -29.655 65.199 -22.299 1.00 10.98 258 ARG D C 1
ATOM 8969 O O . ARG D 1 258 ? -29.842 64.633 -21.233 1.00 12.21 258 ARG D O 1
ATOM 8977 N N . ASP D 1 259 ? -30.353 66.260 -22.687 1.00 10.78 259 ASP D N 1
ATOM 8978 C CA . ASP D 1 259 ? -31.410 66.805 -21.853 1.00 11.04 259 ASP D CA 1
ATOM 8979 C C . ASP D 1 259 ? -32.516 65.785 -21.609 1.00 12.91 259 ASP D C 1
ATOM 8980 O O . ASP D 1 259 ? -32.999 65.667 -20.494 1.00 14.81 259 ASP D O 1
ATOM 8985 N N . ASP D 1 260 ? -32.909 65.050 -22.648 1.00 11.11 260 ASP D N 1
ATOM 8986 C CA . ASP D 1 260 ? -33.870 63.968 -22.480 1.00 10.93 260 ASP D CA 1
ATOM 8987 C C . ASP D 1 260 ? -33.311 62.893 -21.544 1.00 10.31 260 ASP D C 1
ATOM 8988 O O . ASP D 1 260 ? -34.043 62.313 -20.765 1.00 10.98 260 ASP D O 1
ATOM 8993 N N . ALA D 1 261 ? -32.012 62.634 -21.625 1.00 9.11 261 ALA D N 1
ATOM 8994 C CA . ALA D 1 261 ? -31.407 61.646 -20.744 1.00 10.38 261 ALA D CA 1
ATOM 8995 C C . ALA D 1 261 ? -31.493 62.125 -19.295 1.00 9.97 261 ALA D C 1
ATOM 8996 O O . ALA D 1 261 ? -31.832 61.355 -18.407 1.00 9.56 261 ALA D O 1
ATOM 8998 N N . LEU D 1 262 ? -31.190 63.399 -19.068 1.00 10.85 262 LEU D N 1
ATOM 8999 C CA . LEU D 1 262 ? -31.234 63.957 -17.720 1.00 10.09 262 LEU D CA 1
ATOM 9000 C C . LEU D 1 262 ? -32.656 63.923 -17.184 1.00 10.06 262 LEU D C 1
ATOM 9001 O O . LEU D 1 262 ? -32.871 63.555 -16.040 1.00 11.09 262 LEU D O 1
ATOM 9006 N N . GLN D 1 263 ? -33.621 64.283 -18.024 1.00 10.42 263 GLN D N 1
ATOM 9007 C CA . GLN D 1 263 ? -35.031 64.211 -17.644 1.00 12.08 263 GLN D CA 1
ATOM 9008 C C . GLN D 1 263 ? -35.484 62.796 -17.306 1.00 11.54 263 GLN D C 1
ATOM 9009 O O . GLN D 1 263 ? -36.404 62.605 -16.517 1.00 13.77 263 GLN D O 1
ATOM 9015 N N . ALA D 1 264 ? -34.856 61.805 -17.925 1.00 10.90 264 ALA D N 1
ATOM 9016 C CA . ALA D 1 264 ? -35.223 60.420 -17.664 1.00 11.28 264 ALA D CA 1
ATOM 9017 C C . ALA D 1 264 ? -34.667 59.971 -16.311 1.00 11.50 264 ALA D C 1
ATOM 9018 O O . ALA D 1 264 ? -35.135 59.004 -15.739 1.00 10.22 264 ALA D O 1
ATOM 9020 N N . GLY D 1 265 ? -33.686 60.694 -15.787 1.00 12.74 265 GLY D N 1
ATOM 9021 C CA . GLY D 1 265 ? -33.160 60.382 -14.472 1.00 8.19 265 GLY D CA 1
ATOM 9022 C C . GLY D 1 265 ? -31.698 59.988 -14.463 1.00 9.85 265 GLY D C 1
ATOM 9023 O O . GLY D 1 265 ? -31.179 59.549 -13.443 1.00 13.07 265 GLY D O 1
ATOM 9024 N N . LEU D 1 266 ? -31.019 60.138 -15.590 1.00 9.68 266 LEU D N 1
ATOM 9025 C CA . LEU D 1 266 ? -29.570 59.911 -15.610 1.00 9.06 266 LEU D CA 1
ATOM 9026 C C . LEU D 1 266 ? -28.840 61.130 -15.071 1.00 8.89 266 LEU D C 1
ATOM 9027 O O . LEU D 1 266 ? -29.306 62.247 -15.231 1.00 8.83 266 LEU D O 1
ATOM 9032 N N . SER D 1 267 ? -27.711 60.913 -14.411 1.00 9.30 267 SER D N 1
ATOM 9033 C CA . SER D 1 267 ? -26.859 62.021 -14.011 1.00 7.71 267 SER D CA 1
ATOM 9034 C C . SER D 1 267 ? -26.029 62.486 -15.207 1.00 9.28 267 SER D C 1
ATOM 9035 O O . SER D 1 267 ? -25.958 61.797 -16.234 1.00 9.26 267 SER D O 1
ATOM 9038 N N . GLU D 1 268 ? -25.403 63.650 -15.067 1.00 7.12 268 GLU D N 1
ATOM 9039 C CA . GLU D 1 268 ? -24.476 64.146 -16.073 1.00 8.83 268 GLU D CA 1
ATOM 9040 C C . GLU D 1 268 ? -23.370 63.133 -16.315 1.00 7.91 268 GLU D C 1
ATOM 9041 O O . GLU D 1 268 ? -23.029 62.843 -17.456 1.00 10.27 268 GLU D O 1
ATOM 9047 N N . ALA D 1 269 ? -22.807 62.598 -15.238 1.00 7.86 269 ALA D N 1
ATOM 9048 C CA . ALA D 1 269 ? -21.703 61.660 -15.367 1.00 7.48 269 ALA D CA 1
ATOM 9049 C C . ALA D 1 269 ? -22.148 60.340 -16.006 1.00 9.92 269 ALA D C 1
ATOM 9050 O O . ALA D 1 269 ? -21.402 59.743 -16.777 1.00 11.05 269 ALA D O 1
ATOM 9052 N N . GLN D 1 270 ? -23.359 59.887 -15.692 1.00 10.55 270 GLN D N 1
ATOM 9053 C CA . GLN D 1 270 ? -23.879 58.676 -16.318 1.00 8.82 270 GLN D CA 1
ATOM 9054 C C . GLN D 1 270 ? -24.074 58.873 -17.811 1.00 8.54 270 GLN D C 1
ATOM 9055 O O . GLN D 1 270 ? -23.787 57.979 -18.597 1.00 12.24 270 GLN D O 1
ATOM 9061 N N . THR D 1 271 ? -24.568 60.048 -18.188 1.00 9.17 271 THR D N 1
ATOM 9062 C CA . THR D 1 271 ? -24.825 60.358 -19.584 1.00 9.57 271 THR D CA 1
ATOM 9063 C C . THR D 1 271 ? -23.509 60.376 -20.366 1.00 8.82 271 THR D C 1
ATOM 9064 O O . THR D 1 271 ? -23.451 59.853 -21.459 1.00 8.89 271 THR D O 1
ATOM 9068 N N . ASP D 1 272 ? -22.458 60.947 -19.784 1.00 8.93 272 ASP D N 1
ATOM 9069 C CA . ASP D 1 272 ? -21.135 60.918 -20.394 1.00 10.18 272 ASP D CA 1
ATOM 9070 C C . ASP D 1 272 ? -20.645 59.487 -20.603 1.00 12.68 272 ASP D C 1
ATOM 9071 O O . ASP D 1 272 ? -20.093 59.147 -21.647 1.00 13.39 272 ASP D O 1
ATOM 9076 N N . GLU D 1 273 ? -20.841 58.661 -19.582 1.00 11.29 273 GLU D N 1
ATOM 9077 C CA . GLU D 1 273 ? -20.453 57.268 -19.637 1.00 10.63 273 GLU D CA 1
ATOM 9078 C C . GLU D 1 273 ? -21.224 56.533 -20.737 1.00 9.70 273 GLU D C 1
ATOM 9079 O O . GLU D 1 273 ? -20.645 55.802 -21.535 1.00 8.07 273 GLU D O 1
ATOM 9085 N N . LEU D 1 274 ? -22.533 56.745 -20.770 1.00 8.09 274 LEU D N 1
ATOM 9086 C CA . LEU D 1 274 ? -23.397 56.130 -21.769 1.00 9.37 274 LEU D CA 1
ATOM 9087 C C . LEU D 1 274 ? -22.979 56.498 -23.197 1.00 9.72 274 LEU D C 1
ATOM 9088 O O . LEU D 1 274 ? -22.998 55.661 -24.091 1.00 10.20 274 LEU D O 1
ATOM 9093 N N . ILE D 1 275 ? -22.590 57.749 -23.398 1.00 11.50 275 ILE D N 1
ATOM 9094 C CA . ILE D 1 275 ? -22.163 58.206 -24.713 1.00 10.02 275 ILE D CA 1
ATOM 9095 C C . ILE D 1 275 ? -20.963 57.403 -25.202 1.00 10.96 275 ILE D C 1
ATOM 9096 O O . ILE D 1 275 ? -20.961 56.935 -26.332 1.00 10.38 275 ILE D O 1
ATOM 9101 N N . GLN D 1 276 ? -19.969 57.212 -24.342 1.00 11.05 276 GLN D N 1
ATOM 9102 C CA . GLN D 1 276 ? -18.820 56.396 -24.699 1.00 11.04 276 GLN D CA 1
ATOM 9103 C C . GLN D 1 276 ? -19.235 54.954 -24.978 1.00 11.58 276 GLN D C 1
ATOM 9104 O O . GLN D 1 276 ? -18.789 54.357 -25.959 1.00 9.65 276 GLN D O 1
ATOM 9110 N N . VAL D 1 277 ? -20.086 54.412 -24.107 1.00 9.47 277 VAL D N 1
ATOM 9111 C CA . VAL D 1 277 ? -20.544 53.034 -24.214 1.00 8.89 277 VAL D CA 1
ATOM 9112 C C . VAL D 1 277 ? -21.225 52.792 -25.556 1.00 8.45 277 VAL D C 1
ATOM 9113 O O . VAL D 1 277 ? -20.821 51.913 -26.305 1.00 10.24 277 VAL D O 1
ATOM 9117 N N . ILE D 1 278 ? -22.238 53.593 -25.863 1.00 9.06 278 ILE D N 1
ATOM 9118 C CA . ILE D 1 278 ? -22.995 53.413 -27.096 1.00 9.20 278 ILE D CA 1
ATOM 9119 C C . ILE D 1 278 ? -22.120 53.632 -28.337 1.00 8.00 278 ILE D C 1
ATOM 9120 O O . ILE D 1 278 ? -22.306 52.964 -29.338 1.00 8.57 278 ILE D O 1
ATOM 9125 N N . SER D 1 279 ? -21.153 54.543 -28.251 1.00 9.79 279 SER D N 1
ATOM 9126 C CA . SER D 1 279 ? -20.276 54.849 -29.381 1.00 8.88 279 SER D CA 1
ATOM 9127 C C . SER D 1 279 ? -19.463 53.641 -29.774 1.00 9.08 279 SER D C 1
ATOM 9128 O O . SER D 1 279 ? -19.294 53.362 -30.954 1.00 10.33 279 SER D O 1
ATOM 9131 N N . LEU D 1 280 ? -18.940 52.942 -28.770 1.00 9.54 280 LEU D N 1
ATOM 9132 C CA . LEU D 1 280 ? -18.172 51.734 -29.011 1.00 9.53 280 LEU D CA 1
ATOM 9133 C C . LEU D 1 280 ? -19.048 50.647 -29.628 1.00 9.53 280 LEU D C 1
ATOM 9134 O O . LEU D 1 280 ? -18.662 50.034 -30.614 1.00 10.77 280 LEU D O 1
ATOM 9139 N N . PHE D 1 281 ? -20.232 50.417 -29.068 1.00 9.34 281 PHE D N 1
ATOM 9140 C CA . PHE D 1 281 ? -21.105 49.390 -29.635 1.00 7.56 281 PHE D CA 1
ATOM 9141 C C . PHE D 1 281 ? -21.549 49.725 -31.058 1.00 8.05 281 PHE D C 1
ATOM 9142 O O . PHE D 1 281 ? -21.595 48.853 -31.908 1.00 7.86 281 PHE D O 1
ATOM 9150 N N . GLN D 1 282 ? -21.870 50.990 -31.305 1.00 10.06 282 GLN D N 1
ATOM 9151 C CA . GLN D 1 282 ? -22.295 51.430 -32.630 1.00 7.82 282 GLN D CA 1
ATOM 9152 C C . GLN D 1 282 ? -21.210 51.151 -33.668 1.00 8.47 282 GLN D C 1
ATOM 9153 O O . GLN D 1 282 ? -21.491 50.667 -34.755 1.00 6.48 282 GLN D O 1
ATOM 9159 N N . TRP D 1 283 ? -19.971 51.465 -33.306 1.00 8.90 283 TRP D N 1
ATOM 9160 C CA . TRP D 1 283 ? -18.816 51.214 -34.150 1.00 8.46 283 TRP D CA 1
ATOM 9161 C C . TRP D 1 283 ? -18.619 49.728 -34.389 1.00 7.60 283 TRP D C 1
ATOM 9162 O O . TRP D 1 283 ? -18.425 49.292 -35.514 1.00 7.49 283 TRP D O 1
ATOM 9173 N N . MET D 1 284 ? -18.676 48.967 -33.303 1.00 9.42 284 MET D N 1
ATOM 9174 C CA . MET D 1 284 ? -18.552 47.512 -33.325 1.00 7.21 284 MET D CA 1
ATOM 9175 C C . MET D 1 284 ? -19.504 46.846 -34.316 1.00 6.99 284 MET D C 1
ATOM 9176 O O . MET D 1 284 ? -19.136 45.905 -35.012 1.00 6.20 284 MET D O 1
ATOM 9181 N N . LEU D 1 285 ? -20.739 47.324 -34.348 1.00 6.50 285 LEU D N 1
ATOM 9182 C CA . LEU D 1 285 ? -21.807 46.621 -35.053 1.00 8.49 285 LEU D CA 1
ATOM 9183 C C . LEU D 1 285 ? -21.665 46.610 -36.591 1.00 7.73 285 LEU D C 1
ATOM 9184 O O . LEU D 1 285 ? -22.136 45.692 -37.242 1.00 7.36 285 LEU D O 1
ATOM 9189 N N . SER D 1 286 ? -21.028 47.618 -37.178 1.00 7.59 286 SER D N 1
ATOM 9190 C CA . SER D 1 286 ? -20.793 47.562 -38.621 1.00 6.27 286 SER D CA 1
ATOM 9191 C C . SER D 1 286 ? -19.833 46.417 -38.950 1.00 9.13 286 SER D C 1
ATOM 9192 O O . SER D 1 286 ? -19.990 45.730 -39.955 1.00 9.52 286 SER D O 1
ATOM 9195 N N . GLY D 1 287 ? -18.852 46.206 -38.079 1.00 8.66 287 GLY D N 1
ATOM 9196 C CA . GLY D 1 287 ? -17.892 45.131 -38.237 1.00 7.66 287 GLY D CA 1
ATOM 9197 C C . GLY D 1 287 ? -18.518 43.760 -38.037 1.00 7.76 287 GLY D C 1
ATOM 9198 O O . GLY D 1 287 ? -18.229 42.827 -38.779 1.00 8.26 287 GLY D O 1
ATOM 9199 N N . LEU D 1 288 ? -19.390 43.658 -37.040 1.00 6.70 288 LEU D N 1
ATOM 9200 C CA . LEU D 1 288 ? -20.070 42.411 -36.723 1.00 7.19 288 LEU D CA 1
ATOM 9201 C C . LEU D 1 288 ? -20.895 41.902 -37.901 1.00 6.41 288 LEU D C 1
ATOM 9202 O O . LEU D 1 288 ? -20.891 40.722 -38.193 1.00 8.78 288 LEU D O 1
ATOM 9207 N N . VAL D 1 289 ? -21.583 42.821 -38.569 1.00 7.08 289 VAL D N 1
ATOM 9208 C CA . VAL D 1 289 ? -22.394 42.522 -39.736 1.00 7.49 289 VAL D CA 1
ATOM 9209 C C . VAL D 1 289 ? -21.557 41.887 -40.854 1.00 7.21 289 VAL D C 1
ATOM 9210 O O . VAL D 1 289 ? -21.956 40.881 -41.424 1.00 7.80 289 VAL D O 1
ATOM 9214 N N . LEU D 1 290 ? -20.394 42.465 -41.144 1.00 6.50 290 LEU D N 1
ATOM 9215 C CA . LEU D 1 290 ? -19.490 41.903 -42.142 1.00 9.03 290 LEU D CA 1
ATOM 9216 C C . LEU D 1 290 ? -18.972 40.531 -41.717 1.00 7.66 290 LEU D C 1
ATOM 9217 O O . LEU D 1 290 ? -18.832 39.637 -42.540 1.00 8.97 290 LEU D O 1
ATOM 9222 N N . ASN D 1 291 ? -18.679 40.384 -40.429 1.00 9.01 291 ASN D N 1
ATOM 9223 C CA . ASN D 1 291 ? -18.139 39.137 -39.895 1.00 7.47 291 ASN D CA 1
ATOM 9224 C C . ASN D 1 291 ? -19.124 37.974 -40.032 1.00 7.51 291 ASN D C 1
ATOM 9225 O O . ASN D 1 291 ? -18.745 36.875 -40.436 1.00 7.38 291 ASN D O 1
ATOM 9230 N N . VAL D 1 292 ? -20.389 38.236 -39.723 1.00 7.52 292 VAL D N 1
ATOM 9231 C CA . VAL D 1 292 ? -21.418 37.205 -39.798 1.00 8.04 292 VAL D CA 1
ATOM 9232 C C . VAL D 1 292 ? -21.666 36.825 -41.251 1.00 8.20 292 VAL D C 1
ATOM 9233 O O . VAL D 1 292 ? -21.854 35.658 -41.569 1.00 9.05 292 VAL D O 1
ATOM 9237 N N . THR D 1 293 ? -21.654 37.822 -42.128 1.00 8.66 293 THR D N 1
ATOM 9238 C CA . THR D 1 293 ? -21.749 37.573 -43.558 1.00 8.99 293 THR D CA 1
ATOM 9239 C C . THR D 1 293 ? -20.656 36.612 -44.016 1.00 9.17 293 THR D C 1
ATOM 9240 O O . THR D 1 293 ? -20.907 35.673 -44.776 1.00 10.95 293 THR D O 1
ATOM 9244 N N . HIS D 1 294 ? -19.445 36.850 -43.537 1.00 8.47 294 HIS D N 1
ATOM 9245 C CA . HIS D 1 294 ? -18.310 36.019 -43.891 1.00 9.61 294 HIS D CA 1
ATOM 9246 C C . HIS D 1 294 ? -18.514 34.572 -43.439 1.00 10.14 294 HIS D C 1
ATOM 9247 O O . HIS D 1 294 ? -18.314 33.649 -44.220 1.00 10.63 294 HIS D O 1
ATOM 9254 N N . PHE D 1 295 ? -18.905 34.401 -42.176 1.00 8.71 295 PHE D N 1
ATOM 9255 C CA . PHE D 1 295 ? -19.244 33.104 -41.607 1.00 8.86 295 PHE D CA 1
ATOM 9256 C C . PHE D 1 295 ? -20.283 32.379 -42.461 1.00 9.56 295 PHE D C 1
ATOM 9257 O O . PHE D 1 295 ? -20.129 31.211 -42.782 1.00 10.43 295 PHE D O 1
ATOM 9265 N N . LYS D 1 296 ? -21.336 33.098 -42.822 1.00 7.54 296 LYS D N 1
ATOM 9266 C CA . LYS D 1 296 ? -22.452 32.537 -43.559 1.00 8.36 296 LYS D CA 1
ATOM 9267 C C . LYS D 1 296 ? -22.050 32.105 -44.965 1.00 11.65 296 LYS D C 1
ATOM 9268 O O . LYS D 1 296 ? -22.533 31.097 -45.471 1.00 11.60 296 LYS D O 1
ATOM 9274 N N . GLN D 1 297 ? -21.147 32.858 -45.580 1.00 9.60 297 GLN D N 1
ATOM 9275 C CA . GLN D 1 297 ? -20.693 32.537 -46.922 1.00 10.71 297 GLN D CA 1
ATOM 9276 C C . GLN D 1 297 ? -19.691 31.391 -46.876 1.00 11.77 297 GLN D C 1
ATOM 9277 O O . GLN D 1 297 ? -19.653 30.571 -47.785 1.00 15.59 297 GLN D O 1
ATOM 9283 N N . GLN D 1 298 ? -18.911 31.313 -45.801 1.00 12.78 298 GLN D N 1
ATOM 9284 C CA . GLN D 1 298 ? -18.068 30.144 -45.555 1.00 11.01 298 GLN D CA 1
ATOM 9285 C C . GLN D 1 298 ? -18.897 28.863 -45.519 1.00 13.24 298 GLN D C 1
ATOM 9286 O O . GLN D 1 298 ? -18.469 27.816 -45.993 1.00 14.23 298 GLN D O 1
ATOM 9292 N N . ALA D 1 299 ? -20.081 28.962 -44.921 1.00 12.68 299 ALA D N 1
ATOM 9293 C CA . ALA D 1 299 ? -20.874 27.791 -44.585 1.00 13.30 299 ALA D CA 1
ATOM 9294 C C . ALA D 1 299 ? -21.873 27.430 -45.672 1.00 12.61 299 ALA D C 1
ATOM 9295 O O . ALA D 1 299 ? -22.632 26.489 -45.515 1.00 18.48 299 ALA D O 1
ATOM 9297 N N . LEU D 1 300 ? -21.868 28.192 -46.760 1.00 14.71 300 LEU D N 1
ATOM 9298 C CA . LEU D 1 300 ? -22.722 27.922 -47.915 1.00 18.54 300 LEU D CA 1
ATOM 9299 C C . LEU D 1 300 ? -22.586 26.489 -48.425 1.00 21.29 300 LEU D C 1
ATOM 9300 O O . LEU D 1 300 ? -23.589 25.797 -48.617 1.00 29.29 300 LEU D O 1
#

InterPro domains:
  IPR019714 2-haloacid dehalogenase, DehI [PF10778] (47-206)
  IPR029032 AhpD-like [G3DSA:1.20.1290.10] (19-135)
  IPR029032 AhpD-like [G3DSA:1.20.1290.10] (174-292)

Organism: Pseudomonas putida (NCBI:txid303)